Protein AF-0000000072197829 (afdb_homodimer)

Radius of gyration: 31.08 Å; Cα contacts (8 Å, |Δi|>4): 1392; chains: 2; bounding box: 74×93×85 Å

Secondary structure (DSSP, 8-state):
----------------B--SS-EEEEEEESSHHHHHHHHHHHTTBTTEEEEEEETTT--GGGTTTSPPPSEEEEE--TTHHHHHHHHHHH-HHHHHTT-EEEEE--TT-HHHHHHHHHTT-SEEE-TT--HHHHHHHHHHHHHHHHHHTTPPEEEEEEESSTTSSHHHHHHHHHHHHHHH-SS-EEEEE--SS--HHHHHTT---SS-HHHHHHTGGG--HHHHHHHSEE-TTS-EEEE--SS-HHHHHHHHTTHHHHHHHHTTT-SEEEEEETT-S-GGGGGGTTT-SEEEEEE-SSHHHHHHHHHHHHHHHHHH---GGGEEEEEEEE-SSSSS-HHHHHHHSTT--EEEEE--HHHHHHHHHHT--GGG-SS--HHHHHHHHHHHTTS--HHHHHHHHHHHHH-/----------------B--SS-EEEEEEESSHHHHHHHHHHHTTBTTEEEEEEETTT--GGGTTTSPPPSEEEEE--TTHHHHHHHHHHH-HHHHHTT-EEEEE--TT-HHHHHHHHHTT-SEEE-TT--HHHHHHHHHHHHHHHHHHTTPPEEEEEEESSTTSSHHHHHHHHHHHHHTT-SS-EEEEE--SS--HHHHHTT---SS-HHHHHHTGGG--HHHHHHHSEE-TTS-EEEE--SS-HHHHHHHHTTHHHHHHHHTTT-SEEEEEETT-S-GGGGGGTTT-SEEEEEE-SSHHHHHHHHHHHHHHHHHH---GGGEEEEEEEE-SSSSS-HHHHHHHSTT--EEEEE--HHHHHHHHHHT--GGG-SS--HHHHHHHHHHHTTS--HHHHHHHHHHHH--

pLDDT: mean 85.12, std 15.8, range [24.12, 98.81]

Solvent-accessible surface area (backbone atoms only — not comparable to full-atom values): 43677 Å² total; per-residue (Å²): 134,83,78,80,80,78,78,75,72,75,73,78,68,84,64,67,42,78,46,63,32,62,36,36,34,34,38,33,31,75,48,71,69,47,45,54,47,49,51,58,38,50,64,33,29,70,34,56,46,76,44,84,39,50,58,90,69,66,52,69,84,69,49,75,84,50,79,80,44,47,32,39,39,34,44,66,51,88,64,38,68,61,53,49,52,50,42,47,71,66,34,62,63,53,66,74,38,89,43,42,32,32,38,24,31,60,89,80,41,58,68,60,50,53,51,36,52,75,72,58,37,76,42,80,42,49,62,82,62,56,45,78,77,51,42,63,60,53,44,50,51,17,48,48,46,53,67,69,43,86,51,25,43,33,35,39,23,28,16,37,34,59,53,29,44,14,50,61,53,42,51,30,20,42,42,48,32,28,68,61,49,94,52,46,29,35,37,36,41,69,36,50,84,52,57,66,59,38,48,29,56,62,51,77,66,90,50,20,45,52,56,50,59,75,38,51,92,71,61,44,72,69,58,46,60,74,45,43,37,73,46,94,62,55,24,29,41,41,33,46,40,82,85,49,46,85,55,29,60,70,47,43,64,46,45,59,62,44,50,50,60,50,24,72,72,21,46,34,36,40,34,26,27,45,84,31,84,43,81,68,52,52,72,50,56,52,41,37,59,29,37,35,42,20,19,38,76,45,55,64,22,46,51,36,40,53,53,46,53,49,44,40,35,72,74,42,64,46,53,70,89,32,43,38,38,32,36,28,60,38,62,86,88,50,94,54,38,70,67,59,50,42,68,77,38,76,87,54,58,77,43,66,28,47,54,51,65,67,61,53,50,51,22,46,59,68,18,38,49,60,68,73,46,86,68,86,45,70,42,35,54,33,38,44,52,56,22,42,75,78,51,68,47,68,73,57,54,51,49,56,53,48,50,54,69,73,93,134,83,78,80,80,76,78,75,73,76,75,78,69,85,63,68,42,76,47,63,32,61,35,34,33,34,38,32,32,77,47,69,67,47,47,55,48,50,53,59,40,50,64,34,30,69,34,57,47,76,43,84,38,48,58,89,69,66,52,69,84,69,49,75,84,48,77,79,43,47,28,38,40,36,43,68,52,89,64,39,66,60,53,49,52,50,42,47,71,66,34,61,64,53,68,72,37,88,44,42,31,33,39,24,30,62,88,79,41,58,68,61,51,52,51,36,52,75,71,60,39,75,43,79,41,49,63,81,61,56,45,78,77,49,43,61,59,53,43,50,50,17,48,46,47,52,67,68,44,85,50,24,43,32,35,38,22,28,17,38,35,60,52,32,43,14,50,59,52,43,52,30,20,41,40,49,33,28,68,61,48,94,48,46,30,34,39,35,40,68,38,51,84,53,57,66,62,38,47,29,55,62,52,76,65,90,50,19,45,50,56,50,59,76,40,50,93,71,60,44,74,70,58,46,60,72,45,42,36,71,47,95,61,55,23,29,41,40,33,47,39,82,85,48,46,85,56,28,59,70,46,44,64,45,43,58,63,45,50,50,60,50,24,72,72,20,47,35,36,40,36,24,26,46,84,32,84,42,80,69,52,52,72,49,56,52,42,36,58,30,36,37,43,19,19,38,76,45,54,65,23,47,52,36,41,54,53,45,54,50,43,40,34,75,76,41,65,46,53,70,89,32,43,37,38,31,35,28,62,39,62,86,90,50,93,52,36,69,67,58,50,41,67,76,37,77,86,54,59,77,42,66,29,46,55,49,65,67,61,52,50,51,22,46,59,70,18,39,49,60,67,72,45,87,68,86,44,69,43,36,54,33,39,43,51,56,20,41,74,78,51,70,46,68,74,57,53,50,50,55,52,47,51,53,68,73,92

Structure (mmCIF, N/CA/C/O backbone):
data_AF-0000000072197829-model_v1
#
loop_
_entity.id
_entity.type
_entity.pdbx_description
1 polymer 'Type II secretion protein'
#
loop_
_atom_site.group_PDB
_atom_site.id
_atom_site.type_symbol
_atom_site.label_atom_id
_atom_site.label_alt_id
_atom_site.label_comp_id
_atom_site.label_asym_id
_atom_site.label_entity_id
_atom_site.label_seq_id
_atom_site.pdbx_PDB_ins_code
_atom_site.Cartn_x
_atom_site.Cartn_y
_atom_site.Cartn_z
_atom_site.occupancy
_atom_site.B_iso_or_equiv
_atom_site.auth_seq_id
_atom_site.auth_comp_id
_atom_site.auth_asym_id
_atom_site.auth_atom_id
_atom_site.pdbx_PDB_model_num
ATOM 1 N N . MET A 1 1 ? -37.812 17.859 -38.281 1 24.12 1 MET A N 1
ATOM 2 C CA . MET A 1 1 ? -36.562 18.344 -37.719 1 24.12 1 MET A CA 1
ATOM 3 C C . MET A 1 1 ? -36.438 17.984 -36.25 1 24.12 1 MET A C 1
ATOM 5 O O . MET A 1 1 ? -37.031 18.641 -35.375 1 24.12 1 MET A O 1
ATOM 9 N N . LEU A 1 2 ? -36.375 16.75 -35.781 1 26.75 2 LEU A N 1
ATOM 10 C CA . LEU A 1 2 ? -36.656 16.203 -34.438 1 26.75 2 LEU A CA 1
ATOM 11 C C . LEU A 1 2 ? -35.562 16.594 -33.438 1 26.75 2 LEU A C 1
ATOM 13 O O . LEU A 1 2 ? -34.375 16.484 -33.75 1 26.75 2 LEU A O 1
ATOM 17 N N . LYS A 1 3 ? -35.906 17.562 -32.469 1 30.44 3 LYS A N 1
ATOM 18 C CA . LYS A 1 3 ? -35.062 18.234 -31.484 1 30.44 3 LYS A CA 1
ATOM 19 C C . LYS A 1 3 ? -34.344 17.203 -30.594 1 30.44 3 LYS A C 1
ATOM 21 O O . LYS A 1 3 ? -34.938 16.266 -30.109 1 30.44 3 LYS A O 1
ATOM 26 N N . PRO A 1 4 ? -32.969 17.109 -30.594 1 29.39 4 PRO A N 1
ATOM 27 C CA . PRO A 1 4 ? -32.156 16.109 -29.891 1 29.39 4 PRO A CA 1
ATOM 28 C C . PRO A 1 4 ? -32.375 16.141 -28.375 1 29.39 4 PRO A C 1
ATOM 30 O O . PRO A 1 4 ? -32.5 17.219 -27.781 1 29.39 4 PRO A O 1
ATOM 33 N N . VAL A 1 5 ? -33.125 15.227 -27.797 1 29.38 5 VAL A N 1
ATOM 34 C CA . VAL A 1 5 ? -33.438 15.047 -26.375 1 29.38 5 VAL A CA 1
ATOM 35 C C . VAL A 1 5 ? -32.125 15.023 -25.562 1 29.38 5 VAL A C 1
ATOM 37 O O . VAL A 1 5 ? -31.266 14.172 -25.797 1 29.38 5 VAL A O 1
ATOM 40 N N . GLU A 1 6 ? -31.609 16.203 -25.141 1 28.77 6 GLU A N 1
ATOM 41 C CA . GLU A 1 6 ? -30.453 16.422 -24.281 1 28.77 6 GLU A CA 1
ATOM 42 C C . GLU A 1 6 ? -30.562 15.633 -22.969 1 28.77 6 GLU A C 1
ATOM 44 O O . GLU A 1 6 ? -31.484 15.867 -22.188 1 28.77 6 GLU A O 1
ATOM 49 N N . LEU A 1 7 ? -30.375 14.305 -22.984 1 27.78 7 LEU A N 1
ATOM 50 C CA . LEU A 1 7 ? -30.422 13.43 -21.828 1 27.78 7 LEU A CA 1
ATOM 51 C C . LEU A 1 7 ? -29.516 13.938 -20.719 1 27.78 7 LEU A C 1
ATOM 53 O O . LEU A 1 7 ? -28.281 13.922 -20.859 1 27.78 7 LEU A O 1
ATOM 57 N N . ASN A 1 8 ? -29.875 15.016 -20.047 1 29.17 8 ASN A N 1
ATOM 58 C CA . ASN A 1 8 ? -29.297 15.562 -18.812 1 29.17 8 ASN A CA 1
ATOM 59 C C . ASN A 1 8 ? -29.172 14.5 -17.734 1 29.17 8 ASN A C 1
ATOM 61 O O . ASN A 1 8 ? -30.094 14.281 -16.953 1 29.17 8 ASN A O 1
ATOM 65 N N . LYS A 1 9 ? -28.734 13.289 -18 1 30.7 9 LYS A N 1
ATOM 66 C CA . LYS A 1 9 ? -28.641 12.305 -16.922 1 30.7 9 LYS A CA 1
ATOM 67 C C . LYS A 1 9 ? -27.797 12.828 -15.773 1 30.7 9 LYS A C 1
ATOM 69 O O . LYS A 1 9 ? -26.594 13.086 -15.945 1 30.7 9 LYS A O 1
ATOM 74 N N . GLU A 1 10 ? -28.375 13.547 -14.859 1 31.11 10 GLU A N 1
ATOM 75 C CA . GLU A 1 10 ? -27.906 13.812 -13.5 1 31.11 10 GLU A CA 1
ATOM 76 C C . GLU A 1 10 ? -27.359 12.547 -12.844 1 31.11 10 GLU A C 1
ATOM 78 O O . GLU A 1 10 ? -28.125 11.664 -12.445 1 31.11 10 GLU A O 1
ATOM 83 N N . ILE A 1 11 ? -26.484 11.812 -13.477 1 33.12 11 ILE A N 1
ATOM 84 C CA . ILE A 1 11 ? -25.875 10.688 -12.773 1 33.12 11 ILE A CA 1
ATOM 85 C C . ILE A 1 11 ? -25.547 11.102 -11.336 1 33.12 11 ILE A C 1
ATOM 87 O O . ILE A 1 11 ? -24.766 12.016 -11.117 1 33.12 11 ILE A O 1
ATOM 91 N N . LYS A 1 12 ? -26.484 10.945 -10.406 1 34.5 12 LYS A N 1
ATOM 92 C CA . LYS A 1 12 ? -26.453 11.062 -8.953 1 34.5 12 LYS A CA 1
ATOM 93 C C . LYS A 1 12 ? -25.219 10.383 -8.367 1 34.5 12 LYS A C 1
ATOM 95 O O . LYS A 1 12 ? -25.234 9.18 -8.094 1 34.5 12 LYS A O 1
ATOM 100 N N . THR A 1 13 ? -24.047 10.555 -8.93 1 36.34 13 THR A N 1
ATOM 101 C CA . THR A 1 13 ? -22.859 10.016 -8.273 1 36.34 13 THR A CA 1
ATOM 102 C C . THR A 1 13 ? -22.812 10.406 -6.805 1 36.34 13 THR A C 1
ATOM 10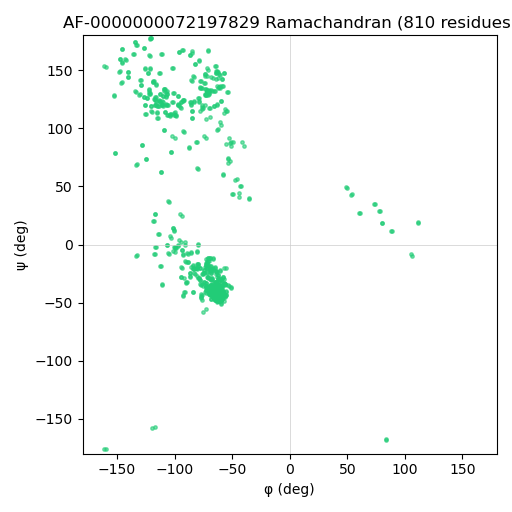4 O O . THR A 1 13 ? -22.906 11.594 -6.469 1 36.34 13 THR A O 1
ATOM 107 N N . ASN A 1 14 ? -23.344 9.711 -5.965 1 44.25 14 ASN A N 1
ATOM 108 C CA . ASN A 1 14 ? -23.266 9.742 -4.508 1 44.25 14 ASN A CA 1
ATOM 109 C C . ASN A 1 14 ? -21.875 10.125 -4.027 1 44.25 14 ASN A C 1
ATOM 111 O O . ASN A 1 14 ? -21.078 9.258 -3.674 1 44.25 14 ASN A O 1
ATOM 115 N N . SER A 1 15 ? -21.188 11.023 -4.605 1 50.94 15 SER A N 1
ATOM 116 C CA . SER A 1 15 ? -19.844 11.5 -4.305 1 50.94 15 SER A CA 1
ATOM 117 C C . SER A 1 15 ? -19.781 12.125 -2.914 1 50.94 15 SER A C 1
ATOM 119 O O . SER A 1 15 ? -20.594 13 -2.582 1 50.94 15 SER A O 1
ATOM 121 N N . ILE A 1 16 ? -19.328 11.414 -1.988 1 58.59 16 ILE A N 1
ATOM 122 C CA . ILE A 1 16 ? -19.047 11.953 -0.66 1 58.59 16 ILE A CA 1
ATOM 123 C C . ILE A 1 16 ? -18.094 13.141 -0.77 1 58.59 16 ILE A C 1
ATOM 125 O O . ILE A 1 16 ? -17.047 13.047 -1.417 1 58.59 16 ILE A O 1
ATOM 129 N N . HIS A 1 17 ? -18.578 14.336 -0.414 1 72.94 17 HIS A N 1
ATOM 130 C CA . HIS A 1 17 ? -17.844 15.602 -0.445 1 72.94 17 HIS A CA 1
ATOM 131 C C . HIS A 1 17 ? -17.016 15.789 0.815 1 72.94 17 HIS A C 1
ATOM 133 O O . HIS A 1 17 ? -17.312 15.203 1.857 1 72.94 17 HIS A O 1
ATOM 139 N N . SER A 1 18 ? -15.805 16.438 0.674 1 74.62 18 SER A N 1
ATOM 140 C CA . SER A 1 18 ? -14.977 16.781 1.825 1 74.62 18 SER A CA 1
ATOM 141 C C . SER A 1 18 ? -14.781 18.281 1.939 1 74.62 18 SER A C 1
ATOM 143 O O . SER A 1 18 ? -14.766 19 0.93 1 74.62 18 SER A O 1
ATOM 145 N N . LEU A 1 19 ? -14.797 18.859 3.176 1 76.88 19 LEU A N 1
ATOM 146 C CA . LEU A 1 19 ? -14.531 20.266 3.482 1 76.88 19 LEU A CA 1
ATOM 147 C C . LEU A 1 19 ? -13.078 20.469 3.891 1 76.88 19 LEU A C 1
ATOM 149 O O . LEU A 1 19 ? -12.359 19.5 4.145 1 76.88 19 LEU A O 1
ATOM 153 N N . LYS A 1 20 ? -12.656 21.75 3.9 1 66.19 20 LYS A N 1
ATOM 154 C CA . LYS A 1 20 ? -11.281 22.109 4.238 1 66.19 20 LYS A CA 1
ATOM 155 C C . LYS A 1 20 ? -10.961 21.734 5.68 1 66.19 20 LYS A C 1
ATOM 157 O O . LYS A 1 20 ? -9.805 21.469 6.008 1 66.19 20 LYS A O 1
ATOM 162 N N . THR A 1 21 ? -11.984 21.844 6.496 1 69.81 21 THR A N 1
ATOM 163 C CA . THR A 1 21 ? -11.852 21.484 7.902 1 69.81 21 THR A CA 1
ATOM 164 C C . THR A 1 21 ? -13.156 20.922 8.445 1 69.81 21 THR A C 1
ATOM 166 O O . THR A 1 21 ? -14.203 21.016 7.797 1 69.81 21 THR A O 1
ATOM 169 N N . ASN A 1 22 ? -13.016 20.172 9.578 1 73.62 22 ASN A N 1
ATOM 170 C CA . ASN A 1 22 ? -14.219 19.656 10.219 1 73.62 22 ASN A CA 1
ATOM 171 C C . ASN A 1 22 ? -15.133 20.781 10.68 1 73.62 22 ASN A C 1
ATOM 173 O O . ASN A 1 22 ? -14.664 21.797 11.195 1 73.62 22 ASN A O 1
ATOM 177 N N . ILE A 1 23 ? -16.375 20.578 10.391 1 81.12 23 ILE A N 1
ATOM 178 C CA . ILE A 1 23 ? -17.375 21.531 10.836 1 81.12 23 ILE A CA 1
ATOM 179 C C . ILE A 1 23 ? -18.359 20.828 11.781 1 81.12 23 ILE A C 1
ATOM 181 O O . ILE A 1 23 ? -18.75 19.688 11.555 1 81.12 23 ILE A O 1
ATOM 185 N N . THR A 1 24 ? -18.516 21.359 12.93 1 84.06 24 THR A N 1
ATOM 186 C CA . THR A 1 24 ? -19.547 20.891 13.852 1 84.06 24 THR A CA 1
ATOM 187 C C . THR A 1 24 ? -20.891 21.531 13.531 1 84.06 24 THR A C 1
ATOM 189 O O . THR A 1 24 ? -21.016 22.766 13.5 1 84.06 24 THR A O 1
ATOM 192 N N . VAL A 1 25 ? -21.891 20.672 13.266 1 90.56 25 VAL A N 1
ATOM 193 C CA . VAL A 1 25 ? -23.234 21.141 12.93 1 90.56 25 VAL A CA 1
ATOM 194 C C . VAL A 1 25 ? -24.219 20.703 14.008 1 90.56 25 VAL A C 1
ATOM 196 O O . VAL A 1 25 ? -24.328 19.516 14.305 1 90.56 25 VAL A O 1
ATOM 199 N N . TRP A 1 26 ? -24.859 21.672 14.648 1 90.62 26 TRP A N 1
ATOM 200 C CA . TRP A 1 26 ? -26.031 21.344 15.445 1 90.62 26 TRP A CA 1
ATOM 201 C C . TRP A 1 26 ? -27.297 21.312 14.578 1 90.62 26 TRP A C 1
ATOM 203 O O . TRP A 1 26 ? -27.641 22.312 13.938 1 90.62 26 TRP A O 1
ATOM 213 N N . VAL A 1 27 ? -27.938 20.156 14.555 1 93.88 27 VAL A N 1
ATOM 214 C CA . VAL A 1 27 ? -29.203 20.062 13.844 1 93.88 27 VAL A CA 1
ATOM 215 C C . VAL A 1 27 ? -30.359 20 14.836 1 93.88 27 VAL A C 1
ATOM 217 O O . VAL A 1 27 ? -30.531 19 15.539 1 93.88 27 VAL A O 1
ATOM 220 N N . ILE A 1 28 ? -31.125 21.047 14.852 1 92.19 28 ILE A N 1
ATOM 221 C CA . ILE A 1 28 ? -32.281 21.125 15.727 1 92.19 28 ILE A CA 1
ATOM 222 C C . ILE A 1 28 ? -33.562 20.812 14.922 1 92.19 28 ILE A C 1
ATOM 224 O O . ILE A 1 28 ? -33.969 21.594 14.055 1 92.19 28 ILE A O 1
ATOM 228 N N . TYR A 1 29 ? -34.156 19.672 15.297 1 93.44 29 TYR A N 1
ATOM 229 C CA . TYR A 1 29 ? -35.25 19.188 14.469 1 93.44 29 TYR A CA 1
ATOM 230 C C . TYR A 1 29 ? -36.531 19.062 15.273 1 93.44 29 TYR A C 1
ATOM 232 O O . TYR A 1 29 ? -36.5 18.891 16.5 1 93.44 29 TYR A O 1
ATOM 240 N N . GLU A 1 30 ? -37.688 19.219 14.547 1 91.25 30 GLU A N 1
ATOM 241 C CA . GLU A 1 30 ? -39 19.031 15.156 1 91.25 30 GLU A CA 1
ATOM 242 C C . GLU A 1 30 ? -39.688 17.781 14.602 1 91.25 30 GLU A C 1
ATOM 244 O O . GLU A 1 30 ? -40.344 17.031 15.336 1 91.25 30 GLU A O 1
ATOM 249 N N . THR A 1 31 ? -39.469 17.469 13.32 1 92 31 THR A N 1
ATOM 250 C CA . THR A 1 31 ? -40.156 16.344 12.664 1 92 31 THR A CA 1
ATOM 251 C C . THR A 1 31 ? -39.156 15.258 12.297 1 92 31 THR A C 1
ATOM 253 O O . THR A 1 31 ? -38 15.539 12.008 1 92 31 THR A O 1
ATOM 256 N N . SER A 1 32 ? -39.625 14.047 12.344 1 91.62 32 SER A N 1
ATOM 257 C CA . SER A 1 32 ? -38.781 12.914 11.961 1 91.62 32 SER A CA 1
ATOM 258 C C . SER A 1 32 ? -38.406 12.977 10.484 1 91.62 32 SER A C 1
ATOM 260 O O . SER A 1 32 ? -37.344 12.547 10.086 1 91.62 32 SER A O 1
ATOM 262 N N . GLU A 1 33 ? -39.312 13.516 9.711 1 89.88 33 GLU A N 1
ATOM 263 C CA . GLU A 1 33 ? -39.062 13.641 8.281 1 89.88 33 GLU A CA 1
ATOM 264 C C . GLU A 1 33 ? -37.844 14.523 8.016 1 89.88 33 GLU A C 1
ATOM 266 O O . GLU A 1 33 ? -37 14.18 7.203 1 89.88 33 GLU A O 1
ATOM 271 N N . PHE A 1 34 ? -37.781 15.641 8.719 1 93.38 34 PHE A N 1
ATOM 272 C CA . PHE A 1 34 ? -36.656 16.562 8.57 1 93.38 34 PHE A CA 1
ATOM 273 C C . PHE A 1 34 ? -35.344 15.906 9.023 1 93.38 34 PHE A C 1
ATOM 275 O O . PHE A 1 34 ? -34.312 16.016 8.344 1 93.38 34 PHE A O 1
ATOM 282 N N . LYS A 1 35 ? -35.375 15.266 10.102 1 93.69 35 LYS A N 1
ATOM 283 C CA . LYS A 1 35 ? -34.188 14.609 10.633 1 93.69 35 LYS A CA 1
ATOM 284 C C . LYS A 1 35 ? -33.656 13.578 9.656 1 93.69 35 LYS A C 1
ATOM 286 O O . LYS A 1 35 ? -32.438 13.539 9.391 1 93.69 35 LYS A O 1
ATOM 291 N N . ILE A 1 36 ? -34.469 12.789 9.141 1 91.75 36 ILE A N 1
ATOM 292 C CA . ILE A 1 36 ? -34.094 11.734 8.211 1 91.75 36 ILE A CA 1
ATOM 293 C C . ILE A 1 36 ? -33.469 12.352 6.957 1 91.75 36 ILE A C 1
ATOM 295 O O . ILE A 1 36 ? -32.438 11.883 6.477 1 91.75 36 ILE A O 1
ATOM 299 N N . ASN A 1 37 ? -34.094 13.406 6.484 1 92.31 37 ASN A N 1
ATOM 300 C CA . ASN A 1 37 ? -33.562 14.078 5.297 1 92.31 37 ASN A CA 1
ATOM 301 C C . ASN A 1 37 ? -32.188 14.656 5.543 1 92.31 37 ASN A C 1
ATOM 303 O O . ASN A 1 37 ? -31.266 14.477 4.734 1 92.31 37 ASN A O 1
ATOM 307 N N . MET A 1 38 ? -32 15.328 6.648 1 93.25 38 MET A N 1
ATOM 308 C CA . MET A 1 38 ? -30.734 15.977 6.977 1 93.25 38 MET A CA 1
ATOM 309 C C . MET A 1 38 ? -29.641 14.938 7.203 1 93.25 38 MET A C 1
ATOM 311 O O . MET A 1 38 ? -28.5 15.133 6.789 1 93.25 38 MET A O 1
ATOM 315 N N . GLU A 1 39 ? -30.031 13.906 7.812 1 91.56 39 GLU A N 1
ATOM 316 C CA . GLU A 1 39 ? -29.078 12.82 8.023 1 91.56 39 GLU A CA 1
ATOM 317 C C . GLU A 1 39 ? -28.578 12.258 6.695 1 91.56 39 GLU A C 1
ATOM 319 O O . GLU A 1 39 ? -27.375 12.031 6.527 1 91.56 39 GLU A O 1
ATOM 324 N N . SER A 1 40 ? -29.453 12.094 5.816 1 89.31 40 SER A N 1
ATOM 325 C CA . SER A 1 40 ? -29.109 11.586 4.492 1 89.31 40 SER A CA 1
ATOM 326 C C . SER A 1 40 ? -28.203 12.555 3.74 1 89.31 40 SER A C 1
ATOM 328 O O . SER A 1 40 ? -27.188 12.164 3.184 1 89.31 40 SER A O 1
ATOM 330 N N . GLU A 1 41 ? -28.547 13.812 3.789 1 90.81 41 GLU A N 1
ATOM 331 C CA . GLU A 1 41 ? -27.844 14.82 3.012 1 90.81 41 GLU A CA 1
ATOM 332 C C . GLU A 1 41 ? -26.453 15.094 3.598 1 90.81 41 GLU A C 1
ATOM 334 O O . GLU A 1 41 ? -25.469 15.203 2.863 1 90.81 41 GLU A O 1
ATOM 339 N N . LEU A 1 42 ? -26.406 15.109 4.918 1 90.5 42 LEU A N 1
ATOM 340 C CA . LEU A 1 42 ? -25.141 15.477 5.566 1 90.5 42 LEU A CA 1
ATOM 341 C C . LEU A 1 42 ? -24.172 14.305 5.582 1 90.5 42 LEU A C 1
ATOM 343 O O . LEU A 1 42 ? -22.969 14.484 5.762 1 90.5 42 LEU A O 1
ATOM 347 N N . SER A 1 43 ? -24.719 13.133 5.363 1 85.12 43 SER A N 1
ATOM 348 C CA . SER A 1 43 ? -23.875 11.945 5.297 1 85.12 43 SER A CA 1
ATOM 349 C C . SER A 1 43 ? -23.031 11.945 4.023 1 85.12 43 SER A C 1
ATOM 351 O O . SER A 1 43 ? -22.031 11.211 3.93 1 85.12 43 SER A O 1
ATOM 353 N N . LYS A 1 44 ? -23.406 12.836 3.191 1 80.62 44 LYS A N 1
ATOM 354 C CA . LYS A 1 44 ? -22.703 12.938 1.912 1 80.62 44 LYS A CA 1
ATOM 355 C C . LYS A 1 44 ? -21.391 13.703 2.059 1 80.62 44 LYS A C 1
ATOM 357 O O . LYS A 1 44 ? -20.656 13.867 1.087 1 80.62 44 LYS A O 1
ATOM 362 N N . CYS A 1 45 ? -21.156 14.25 3.201 1 80.62 45 CYS A N 1
ATOM 363 C CA . CYS A 1 45 ? -19.922 14.969 3.496 1 80.62 45 CYS A CA 1
ATOM 364 C C . CYS A 1 45 ? -19.203 14.352 4.688 1 80.62 45 CYS A C 1
ATOM 366 O O . CYS A 1 45 ? -19.797 14.18 5.754 1 80.62 45 CYS A O 1
ATOM 368 N N . VAL A 1 46 ? -17.938 14.086 4.527 1 72.25 46 VAL A N 1
ATOM 369 C CA . VAL A 1 46 ? -17.219 13.297 5.527 1 72.25 46 VAL A CA 1
ATOM 370 C C . VAL A 1 46 ? -16.75 14.211 6.66 1 72.25 46 VAL A C 1
ATOM 372 O O . VAL A 1 46 ? -16.531 13.75 7.785 1 72.25 46 VAL A O 1
ATOM 375 N N . ASN A 1 47 ? -16.609 15.562 6.516 1 71.25 47 ASN A N 1
ATOM 376 C CA . ASN A 1 47 ? -16.016 16.5 7.473 1 71.25 47 ASN A CA 1
ATOM 377 C C . ASN A 1 47 ? -17.078 17.109 8.375 1 71.25 47 ASN A C 1
ATOM 379 O O . ASN A 1 47 ? -16.875 18.188 8.938 1 71.25 47 ASN A O 1
ATOM 383 N N . ILE A 1 48 ? -18.234 16.375 8.555 1 81.38 48 ILE A N 1
ATOM 384 C CA . ILE A 1 48 ? -19.281 17.047 9.32 1 81.38 48 ILE A CA 1
ATOM 385 C C . ILE A 1 48 ? -19.609 16.25 10.57 1 81.38 48 ILE A C 1
ATOM 387 O O . ILE A 1 48 ? -19.969 15.07 10.484 1 81.38 48 ILE A O 1
ATOM 391 N N . ASN A 1 49 ? -19.312 16.812 11.695 1 80.69 49 ASN A N 1
ATOM 392 C CA . ASN A 1 49 ? -19.797 16.297 12.969 1 80.69 49 ASN A CA 1
ATOM 393 C C . ASN A 1 49 ? -21.188 16.844 13.305 1 80.69 49 ASN A C 1
ATOM 395 O O . ASN A 1 49 ? -21.359 18.047 13.453 1 80.69 49 ASN A O 1
ATOM 399 N N . ILE A 1 50 ? -22.125 15.891 13.5 1 87.38 50 ILE A N 1
ATOM 400 C CA . ILE A 1 50 ? -23.5 16.344 13.648 1 87.38 50 ILE A CA 1
ATOM 401 C C . ILE A 1 50 ? -23.969 16.078 15.07 1 87.38 50 ILE A C 1
ATOM 403 O O . ILE A 1 50 ? -23.781 14.984 15.609 1 87.38 50 ILE A O 1
ATOM 407 N N . GLU A 1 51 ? -24.5 17 15.703 1 85.81 51 GLU A N 1
ATOM 408 C CA . GLU A 1 51 ? -25.25 16.875 16.953 1 85.81 51 GLU A CA 1
ATOM 409 C C . GLU A 1 51 ? -26.734 17.078 16.719 1 85.81 51 GLU A C 1
ATOM 411 O O . GLU A 1 51 ? -27.156 18.109 16.203 1 85.81 51 GLU A O 1
ATOM 416 N N . TRP A 1 52 ? -27.469 16 17.078 1 90.12 52 TRP A N 1
ATOM 417 C CA . TRP A 1 52 ? -28.906 16.062 16.891 1 90.12 52 TRP A CA 1
ATOM 418 C C . TRP A 1 52 ? -29.609 16.562 18.141 1 90.12 52 TRP A C 1
ATOM 420 O O . TRP A 1 52 ? -29.422 16.031 19.234 1 90.12 52 TRP A O 1
ATOM 430 N N . LEU A 1 53 ? -30.344 17.578 17.953 1 88.06 53 LEU A N 1
ATOM 431 C CA . LEU A 1 53 ? -31.094 18.156 19.062 1 88.06 53 LEU A CA 1
ATOM 432 C C . LEU A 1 53 ? -32.562 18.219 18.734 1 88.06 53 LEU A C 1
ATOM 434 O O . LEU A 1 53 ? -32.969 18.719 17.672 1 88.06 53 LEU A O 1
ATOM 438 N N . ASP A 1 54 ? -33.406 17.625 19.656 1 89.31 54 ASP A N 1
ATOM 439 C CA . ASP A 1 54 ? -34.875 17.688 19.516 1 89.31 54 ASP A CA 1
ATOM 440 C C . ASP A 1 54 ? -35.406 19.047 19.969 1 89.31 54 ASP A C 1
ATOM 442 O O . ASP A 1 54 ? -35.219 19.438 21.125 1 89.31 54 ASP A O 1
ATOM 446 N N . LEU A 1 55 ? -36.062 19.703 19.125 1 88.56 55 LEU A N 1
ATOM 447 C CA . LEU A 1 55 ? -36.562 21.047 19.391 1 88.56 55 LEU A CA 1
ATOM 448 C C . LEU A 1 55 ? -37.5 21.047 20.594 1 88.56 55 LEU A C 1
ATOM 450 O O . LEU A 1 55 ? -37.5 21.984 21.391 1 88.56 55 LEU A O 1
ATOM 454 N N . GLY A 1 56 ? -38.312 20.016 20.703 1 82.75 56 GLY A N 1
ATOM 455 C CA . GLY A 1 56 ? -39.25 19.938 21.797 1 82.75 56 GLY A CA 1
ATOM 456 C C . GLY A 1 56 ? -38.625 19.625 23.125 1 82.75 56 GLY A C 1
ATOM 457 O O . GLY A 1 56 ? -39.188 19.891 24.188 1 82.75 56 GLY A O 1
ATOM 458 N N . LYS A 1 57 ? -37.375 19.078 23.125 1 82.25 57 LYS A N 1
ATOM 459 C CA . LYS A 1 57 ? -36.75 18.578 24.359 1 82.25 57 LYS A CA 1
ATOM 460 C C . LYS A 1 57 ? -35.5 19.359 24.703 1 82.25 57 LYS A C 1
ATOM 462 O O . LYS A 1 57 ? -34.875 19.109 25.734 1 82.25 57 LYS A O 1
ATOM 467 N N . ILE A 1 58 ? -35.188 20.234 23.906 1 77 58 ILE A N 1
ATOM 468 C CA . ILE A 1 58 ? -33.906 20.891 24.078 1 77 58 ILE A CA 1
ATOM 469 C C . ILE A 1 58 ? -33.969 21.781 25.328 1 77 58 ILE A C 1
ATOM 471 O O . ILE A 1 58 ? -34.906 22.531 25.516 1 77 58 ILE A O 1
ATOM 475 N N . THR A 1 59 ? -33.125 21.453 26.297 1 70.25 59 THR A N 1
ATOM 476 C CA . THR A 1 59 ? -32.938 22.281 27.469 1 70.25 59 THR A CA 1
ATOM 477 C C . THR A 1 59 ? -31.5 22.812 27.531 1 70.25 59 THR A C 1
ATOM 479 O O . THR A 1 59 ? -30.562 22.109 27.125 1 70.25 59 THR A O 1
ATOM 482 N N . VAL A 1 60 ? -31.266 24.125 27.891 1 62.81 60 VAL A N 1
ATOM 483 C CA . VAL A 1 60 ? -30 24.844 27.906 1 62.81 60 VAL A CA 1
ATOM 484 C C . VAL A 1 60 ? -28.969 24.062 28.719 1 62.81 60 VAL A C 1
ATOM 486 O O . VAL A 1 60 ? -27.797 24 28.344 1 62.81 60 VAL A O 1
ATOM 489 N N . THR A 1 61 ? -29.375 23.453 29.703 1 60.25 61 THR A N 1
ATOM 490 C CA . THR A 1 61 ? -28.469 22.797 30.641 1 60.25 61 THR A CA 1
ATOM 491 C C . THR A 1 61 ? -27.766 21.625 29.984 1 60.25 61 THR A C 1
ATOM 493 O O . THR A 1 61 ? -26.641 21.266 30.359 1 60.25 61 THR A O 1
ATOM 496 N N . SER A 1 62 ? -28.281 21.094 28.922 1 61.41 62 SER A N 1
ATOM 497 C CA . SER A 1 62 ? -27.734 19.891 28.297 1 61.41 62 SER A CA 1
ATOM 498 C C . SER A 1 62 ? -26.75 20.234 27.188 1 61.41 62 SER A C 1
ATOM 500 O O . SER A 1 62 ? -26.031 19.359 26.703 1 61.41 62 SER A O 1
ATOM 502 N N . LEU A 1 63 ? -26.641 21.469 26.938 1 65.44 63 LEU A N 1
ATOM 503 C CA . LEU A 1 63 ? -25.859 21.875 25.766 1 65.44 63 LEU A CA 1
ATOM 504 C C . LEU A 1 63 ? -24.422 22.188 26.156 1 65.44 63 LEU A C 1
ATOM 506 O O . LEU A 1 63 ? -23.531 22.141 25.297 1 65.44 63 LEU A O 1
ATOM 510 N N . GLY A 1 64 ? -24.219 22.438 27.406 1 60.5 64 GLY A N 1
ATOM 511 C CA . GLY A 1 64 ? -22.906 22.859 27.891 1 60.5 64 GLY A CA 1
ATOM 512 C C . GLY A 1 64 ? -21.812 21.828 27.641 1 60.5 64 GLY A C 1
ATOM 513 O O . GLY A 1 64 ? -20.641 22.188 27.516 1 60.5 64 GLY A O 1
ATOM 514 N N . GLU A 1 65 ? -22.203 20.641 27.469 1 62.81 65 GLU A N 1
ATOM 515 C CA . GLU A 1 65 ? -21.219 19.594 27.328 1 62.81 65 GLU A CA 1
ATOM 516 C C . GLU A 1 65 ? -20.938 19.281 25.859 1 62.81 65 GLU A C 1
ATOM 518 O O . GLU A 1 65 ? -20.031 18.516 25.531 1 62.81 65 GLU A O 1
ATOM 523 N N . ARG A 1 66 ? -21.625 20.141 25.062 1 66.94 66 ARG A N 1
ATOM 524 C CA . ARG A 1 66 ? -21.5 19.844 23.641 1 66.94 66 ARG A CA 1
ATOM 525 C C . ARG A 1 66 ? -20.5 20.797 22.969 1 66.94 66 ARG A C 1
ATOM 527 O O . ARG A 1 66 ? -20.266 21.891 23.453 1 66.94 66 ARG A O 1
ATOM 534 N N . ARG A 1 67 ? -19.875 20.375 21.953 1 70.75 67 ARG A N 1
ATOM 535 C CA . ARG A 1 67 ? -18.969 21.219 21.172 1 70.75 67 ARG A CA 1
ATOM 536 C C . ARG A 1 67 ? -19.703 22.391 20.531 1 70.75 67 ARG A C 1
ATOM 538 O O . ARG A 1 67 ? -20.812 22.219 20.031 1 70.75 67 ARG A O 1
ATOM 545 N N . THR A 1 68 ? -19.016 23.531 20.656 1 74 68 THR A N 1
ATOM 546 C CA . THR A 1 68 ? -19.594 24.719 20.016 1 74 68 THR A CA 1
ATOM 547 C C . THR A 1 68 ? -19.734 24.5 18.516 1 74 68 THR A C 1
ATOM 549 O O . THR A 1 68 ? -18.781 24.109 17.844 1 74 68 THR A O 1
ATOM 552 N N . PRO A 1 69 ? -20.938 24.656 18.016 1 85 69 PRO A N 1
ATOM 553 C CA . PRO A 1 69 ? -21.156 24.422 16.578 1 85 69 PRO A CA 1
ATOM 554 C C . PRO A 1 69 ? -20.578 25.531 15.711 1 85 69 PRO A C 1
ATOM 556 O O . PRO A 1 69 ? -20.484 26.688 16.156 1 85 69 PRO A O 1
ATOM 559 N N . ASP A 1 70 ? -20.109 25.172 14.555 1 84.12 70 ASP A N 1
ATOM 560 C CA . ASP A 1 70 ? -19.75 26.141 13.531 1 84.12 70 ASP A CA 1
ATOM 561 C C . ASP A 1 70 ? -20.984 26.672 12.812 1 84.12 70 ASP A C 1
ATOM 563 O O . ASP A 1 70 ? -20.984 27.797 12.32 1 84.12 70 ASP A O 1
ATOM 567 N N . VAL A 1 71 ? -21.984 25.781 12.75 1 90.5 71 VAL A N 1
ATOM 568 C CA . VAL A 1 71 ? -23.25 26.172 12.125 1 90.5 71 VAL A CA 1
ATOM 569 C C . VAL A 1 71 ? -24.406 25.469 12.836 1 90.5 71 VAL A C 1
ATOM 571 O O . VAL A 1 71 ? -24.266 24.328 13.273 1 90.5 71 VAL A O 1
ATOM 574 N N . ILE A 1 72 ? -25.484 26.188 13.047 1 90.94 72 ILE A N 1
ATOM 575 C CA . ILE A 1 72 ? -26.719 25.641 13.578 1 90.94 72 ILE A CA 1
ATOM 576 C C . ILE A 1 72 ? -27.766 25.531 12.461 1 90.94 72 ILE A C 1
ATOM 578 O O . ILE A 1 72 ? -28.078 26.531 11.812 1 90.94 72 ILE A O 1
ATOM 582 N N . TYR A 1 73 ? -28.203 24.344 12.219 1 93.81 73 TYR A N 1
ATOM 583 C CA . TYR A 1 73 ? -29.359 24.062 11.375 1 93.81 73 TYR A CA 1
ATOM 584 C C . TYR A 1 73 ? -30.625 23.875 12.203 1 93.81 73 TYR A C 1
ATOM 586 O O . TYR A 1 73 ? -30.688 22.969 13.047 1 93.81 73 TYR A O 1
ATOM 594 N N . ILE A 1 74 ? -31.688 24.75 11.961 1 93.25 74 ILE A N 1
ATOM 595 C CA . ILE A 1 74 ? -32.875 24.625 12.797 1 93.25 74 ILE A CA 1
ATOM 596 C C . ILE A 1 74 ? -34.125 24.562 11.914 1 93.25 74 ILE A C 1
ATOM 598 O O . ILE A 1 74 ? -34.281 25.359 10.977 1 93.25 74 ILE A O 1
ATOM 602 N N . GLU A 1 75 ? -34.938 23.547 12.188 1 93.81 75 GLU A N 1
ATOM 603 C CA . GLU A 1 75 ? -36.25 23.453 11.539 1 93.81 75 GLU A CA 1
ATOM 604 C C . GLU A 1 75 ? -37.219 24.469 12.109 1 93.81 75 GLU A C 1
ATOM 606 O O . GLU A 1 75 ? -37.406 24.531 13.328 1 93.81 75 GLU A O 1
ATOM 611 N N . ALA A 1 76 ? -37.812 25.203 11.125 1 90.19 76 ALA A N 1
ATOM 612 C CA . ALA A 1 76 ? -38.812 26.203 11.562 1 90.19 76 ALA A CA 1
ATOM 613 C C . ALA A 1 76 ? -40.094 25.531 12.008 1 90.19 76 ALA A C 1
ATOM 615 O O . ALA A 1 76 ? -40.875 25.047 11.172 1 90.19 76 ALA A O 1
ATOM 616 N N . GLY A 1 77 ? -40.188 25.219 13.336 1 80.06 77 GLY A N 1
ATOM 617 C CA . GLY A 1 77 ? -41.375 24.641 13.961 1 80.06 77 GLY A CA 1
ATOM 618 C C . GLY A 1 77 ? -42 25.531 15.023 1 80.06 77 GLY A C 1
ATOM 619 O O . GLY A 1 77 ? -41.875 26.766 14.938 1 80.06 77 GLY A O 1
ATOM 620 N N . SER A 1 78 ? -42.719 24.859 15.867 1 81.25 78 SER A N 1
ATOM 621 C CA . SER A 1 78 ? -43.406 25.594 16.922 1 81.25 78 SER A CA 1
ATOM 622 C C . SER A 1 78 ? -42.406 26.281 17.844 1 81.25 78 SER A C 1
ATOM 624 O O . SER A 1 78 ? -41.531 25.609 18.422 1 81.25 78 SER A O 1
ATOM 626 N N . SER A 1 79 ? -42.375 27.641 18.047 1 85.75 79 SER A N 1
ATOM 627 C CA . SER A 1 79 ? -41.625 28.484 18.969 1 85.75 79 SER A CA 1
ATOM 628 C C . SER A 1 79 ? -40.125 28.328 18.75 1 85.75 79 SER A C 1
ATOM 630 O O . SER A 1 79 ? -39.344 28.438 19.688 1 85.75 79 SER A O 1
ATOM 632 N N . TRP A 1 80 ? -39.781 27.984 17.547 1 90 80 TRP A N 1
ATOM 633 C CA . TRP A 1 80 ? -38.375 27.734 17.266 1 90 80 TRP A CA 1
ATOM 634 C C . TRP A 1 80 ? -37.531 28.953 17.578 1 90 80 TRP A C 1
ATOM 636 O O . TRP A 1 80 ? -36.438 28.844 18.125 1 90 80 TRP A O 1
ATOM 646 N N . ALA A 1 81 ? -38 30.125 17.266 1 86.94 81 ALA A N 1
ATOM 647 C CA . ALA A 1 81 ? -37.25 31.344 17.422 1 86.94 81 ALA A CA 1
ATOM 648 C C . ALA A 1 81 ? -37 31.641 18.906 1 86.94 81 ALA A C 1
ATOM 650 O O . ALA A 1 81 ? -35.875 32.062 19.281 1 86.94 81 ALA A O 1
ATOM 651 N N . GLN A 1 82 ? -38 31.438 19.609 1 85.25 82 GLN A N 1
ATOM 652 C CA . GLN A 1 82 ? -37.906 31.656 21.062 1 85.25 82 GLN A CA 1
ATOM 653 C C . GLN A 1 82 ? -36.906 30.688 21.688 1 85.25 82 GLN A C 1
ATOM 655 O O . GLN A 1 82 ? -36.062 31.078 22.5 1 85.25 82 GLN A O 1
ATOM 660 N N . LYS A 1 83 ? -37.031 29.484 21.297 1 86.19 83 LYS A N 1
ATOM 661 C CA . LYS A 1 83 ? -36.125 28.453 21.812 1 86.19 83 LYS A CA 1
ATOM 662 C C . LYS A 1 83 ? -34.688 28.734 21.422 1 86.19 83 LYS A C 1
ATOM 664 O O . LYS A 1 83 ? -33.75 28.594 22.234 1 86.19 83 LYS A O 1
ATOM 669 N N . LEU A 1 84 ? -34.469 29.172 20.203 1 86.38 84 LEU A N 1
ATOM 670 C CA . LEU A 1 84 ? -33.125 29.5 19.734 1 86.38 84 LEU A CA 1
ATOM 671 C C . LEU A 1 84 ? -32.562 30.688 20.484 1 86.38 84 LEU A C 1
ATOM 673 O O . LEU A 1 84 ? -31.375 30.703 20.844 1 86.38 84 LEU A O 1
ATOM 677 N N . SER A 1 85 ? -33.375 31.656 20.703 1 82.75 85 SER A N 1
ATOM 678 C CA . SER A 1 85 ? -32.938 32.812 21.453 1 82.75 85 SER A CA 1
ATOM 679 C C . SER A 1 85 ? -32.5 32.438 22.859 1 82.75 85 SER A C 1
ATOM 681 O O . SER A 1 85 ? -31.516 32.969 23.375 1 82.75 85 SER A O 1
ATOM 683 N N . HIS A 1 86 ? -33.188 31.5 23.359 1 82.69 86 HIS A N 1
ATOM 684 C CA . HIS A 1 86 ? -32.844 31.016 24.688 1 82.69 86 HIS A CA 1
ATOM 685 C C . HIS A 1 86 ? -31.484 30.297 24.656 1 82.69 86 HIS A C 1
ATOM 687 O O . HIS A 1 86 ? -30.672 30.453 25.562 1 82.69 86 HIS A O 1
ATOM 693 N N . ILE A 1 87 ? -31.266 29.578 23.641 1 81.62 87 ILE A N 1
ATOM 694 C CA . ILE A 1 87 ? -30.016 28.844 23.484 1 81.62 87 ILE A CA 1
ATOM 695 C C . ILE A 1 87 ? -28.859 29.828 23.344 1 81.62 87 ILE A C 1
ATOM 697 O O . ILE A 1 87 ? -27.828 29.672 23.984 1 81.62 87 ILE A O 1
ATOM 701 N N . TYR A 1 88 ? -29 30.844 22.578 1 77 88 TYR A N 1
ATOM 702 C CA . TYR A 1 88 ? -27.953 31.844 22.375 1 77 88 TYR A CA 1
ATOM 703 C C . TYR A 1 88 ? -27.625 32.562 23.672 1 77 88 TYR A C 1
ATOM 705 O O . TYR A 1 88 ? -26.453 32.875 23.938 1 77 88 TYR A O 1
ATOM 713 N N . SER A 1 89 ? -28.625 32.844 24.375 1 74.81 89 SER A N 1
ATOM 714 C CA . SER A 1 89 ? -28.438 33.594 25.609 1 74.81 89 SER A CA 1
ATOM 715 C C . SER A 1 89 ? -27.75 32.75 26.688 1 74.81 89 SER A C 1
ATOM 717 O O . SER A 1 89 ? -27.047 33.281 27.547 1 74.81 89 SER A O 1
ATOM 719 N N . SER A 1 90 ? -27.969 31.516 26.562 1 71.94 90 SER A N 1
ATOM 720 C CA . SER A 1 90 ? -27.469 30.625 27.609 1 71.94 90 SER A CA 1
ATOM 721 C C . SER A 1 90 ? -26.078 30.109 27.281 1 71.94 90 SER A C 1
ATOM 723 O O . SER A 1 90 ? -25.297 29.781 28.188 1 71.94 90 SER A O 1
ATOM 725 N N . GLU A 1 91 ? -25.828 30.016 26.047 1 64.94 91 GLU A N 1
ATOM 726 C CA . GLU A 1 91 ? -24.547 29.5 25.625 1 64.94 91 GLU A CA 1
ATOM 727 C C . GLU A 1 91 ? -23.609 30.625 25.188 1 64.94 91 GLU A C 1
ATOM 729 O O . GLU A 1 91 ? -23.656 31.062 24.031 1 64.94 91 GLU A O 1
ATOM 734 N N . GLY A 1 92 ? -22.844 31.078 26.078 1 60.12 92 GLY A N 1
ATOM 735 C CA . GLY A 1 92 ? -21.953 32.188 25.828 1 60.12 92 GLY A CA 1
ATOM 736 C C . GLY A 1 92 ? -21 31.953 24.672 1 60.12 92 GLY A C 1
ATOM 737 O O . GLY A 1 92 ? -20.672 32.875 23.922 1 60.12 92 GLY A O 1
ATOM 738 N N . ASN A 1 93 ? -20.609 30.766 24.5 1 62.03 93 ASN A N 1
ATOM 739 C CA . ASN A 1 93 ? -19.641 30.438 23.469 1 62.03 93 ASN A CA 1
ATOM 740 C C . ASN A 1 93 ? -20.234 30.609 22.062 1 62.03 93 ASN A C 1
ATOM 742 O O . ASN A 1 93 ? -19.516 30.922 21.125 1 62.03 93 ASN A O 1
ATOM 746 N N . LEU A 1 94 ? -21.5 30.438 21.906 1 65.81 94 LEU A N 1
ATOM 747 C CA . LEU A 1 94 ? -22.172 30.594 20.609 1 65.81 94 LEU A CA 1
ATOM 748 C C . LEU A 1 94 ? -22.172 32.062 20.172 1 65.81 94 LEU A C 1
ATOM 750 O O . LEU A 1 94 ? -22.078 32.344 18.969 1 65.81 94 LEU A O 1
ATOM 754 N N . GLN A 1 95 ? -22.312 32.844 21.188 1 58.62 95 GLN A N 1
ATOM 755 C CA . GLN A 1 95 ? -22.312 34.281 20.891 1 58.62 95 GLN A CA 1
ATOM 756 C C . GLN A 1 95 ? -20.938 34.75 20.469 1 58.62 95 GLN A C 1
ATOM 758 O O . GLN A 1 95 ? -20.812 35.625 19.594 1 58.62 95 GLN A O 1
ATOM 763 N N . ARG A 1 96 ? -19.953 34.156 21.078 1 55.25 96 ARG A N 1
ATOM 764 C CA . ARG A 1 96 ? -18.578 34.562 20.828 1 55.25 96 ARG A CA 1
ATOM 765 C C . ARG A 1 96 ? -18.047 33.969 19.531 1 55.25 96 ARG A C 1
ATOM 767 O O . ARG A 1 96 ? -17.234 34.562 18.844 1 55.25 96 ARG A O 1
ATOM 774 N N . ASN A 1 97 ? -18.641 32.844 19.297 1 59.16 97 ASN A N 1
ATOM 775 C CA . ASN A 1 97 ? -18.188 32.125 18.109 1 59.16 97 ASN A CA 1
ATOM 776 C C . ASN A 1 97 ? -19.016 32.5 16.875 1 59.16 97 ASN A C 1
ATOM 778 O O . ASN A 1 97 ? -20.203 32.812 16.984 1 59.16 97 ASN A O 1
ATOM 782 N N . GLN A 1 98 ? -18.391 32.938 15.867 1 65.38 98 GLN A N 1
ATOM 783 C CA . GLN A 1 98 ? -19.094 33.25 14.633 1 65.38 98 GLN A CA 1
ATOM 784 C C . GLN A 1 98 ? -19.844 32.031 14.102 1 65.38 98 GLN A C 1
ATOM 786 O O . GLN A 1 98 ? -19.5 31.5 13.047 1 65.38 98 GLN A O 1
ATOM 791 N N . THR A 1 99 ? -20.859 31.484 14.961 1 80.12 99 THR A N 1
ATOM 792 C CA . THR A 1 99 ? -21.656 30.344 14.547 1 80.12 99 THR A CA 1
ATOM 793 C C . THR A 1 99 ? -22.719 30.766 13.531 1 80.12 99 THR A C 1
ATOM 795 O O . THR A 1 99 ? -23.516 31.672 13.789 1 80.12 99 THR A O 1
ATOM 798 N N . ALA A 1 100 ? -22.656 30.188 12.352 1 85.62 100 ALA A N 1
ATOM 799 C CA . ALA A 1 100 ? -23.656 30.469 11.328 1 85.62 100 ALA A CA 1
ATOM 800 C C . ALA A 1 100 ? -25 29.828 11.664 1 85.62 100 ALA A C 1
ATOM 802 O O . ALA A 1 100 ? -25.047 28.828 12.391 1 85.62 100 ALA A O 1
ATOM 803 N N . LEU A 1 101 ? -26.125 30.5 11.32 1 88.94 101 LEU A N 1
ATOM 804 C CA . LEU A 1 101 ? -27.484 29.984 11.523 1 88.94 101 LEU A CA 1
ATOM 805 C C . LEU A 1 101 ? -28.188 29.797 10.195 1 88.94 101 LEU A C 1
ATOM 807 O O . LEU A 1 101 ? -28.203 30.688 9.344 1 88.94 101 LEU A O 1
ATOM 811 N N . VAL A 1 102 ? -28.672 28.594 9.992 1 92.5 102 VAL A N 1
ATOM 812 C CA . VAL A 1 102 ? -29.5 28.297 8.828 1 92.5 102 VAL A CA 1
ATOM 813 C C . VAL A 1 102 ? -30.859 27.781 9.289 1 92.5 102 VAL A C 1
ATOM 815 O O . VAL A 1 102 ? -30.938 26.859 10.102 1 92.5 102 VAL A O 1
ATOM 818 N N . VAL A 1 103 ? -31.953 28.391 8.727 1 92.12 103 VAL A N 1
ATOM 819 C CA . VAL A 1 103 ? -33.312 28.016 9.102 1 92.12 103 VAL A CA 1
ATOM 820 C C . VAL A 1 103 ? -33.969 27.266 7.941 1 92.12 103 VAL A C 1
ATOM 822 O O . VAL A 1 103 ? -33.844 27.672 6.781 1 92.12 103 VAL A O 1
ATOM 825 N N . PHE A 1 104 ? -34.594 26.156 8.328 1 93.25 104 PHE A N 1
ATOM 826 C CA . PHE A 1 104 ? -35.281 25.344 7.328 1 93.25 104 PHE A CA 1
ATOM 827 C C . PHE A 1 104 ? -36.781 25.422 7.52 1 93.25 104 PHE A C 1
ATOM 829 O O . PHE A 1 104 ? -37.312 25.031 8.57 1 93.25 104 PHE A O 1
ATOM 836 N N . GLY A 1 105 ? -37.5 25.875 6.574 1 89.38 105 GLY A N 1
ATOM 837 C CA . GLY A 1 105 ? -38.938 26.016 6.652 1 89.38 105 GLY A CA 1
ATOM 838 C C . GLY A 1 105 ? -39.625 26.109 5.293 1 89.38 105 GLY A C 1
ATOM 839 O O . GLY A 1 105 ? -38.969 25.922 4.262 1 89.38 105 GLY A O 1
ATOM 840 N N . ASP A 1 106 ? -40.906 26.312 5.355 1 81.06 106 ASP A N 1
ATOM 841 C CA . ASP A 1 106 ? -41.656 26.531 4.125 1 81.06 106 ASP A CA 1
ATOM 842 C C . ASP A 1 106 ? -41.344 27.891 3.523 1 81.06 106 ASP A C 1
ATOM 844 O O . ASP A 1 106 ? -41.312 28.906 4.238 1 81.06 106 ASP A O 1
ATOM 848 N N . GLU A 1 107 ? -41 27.906 2.254 1 75.12 107 GLU A N 1
ATOM 849 C CA . GLU A 1 107 ? -40.594 29.125 1.562 1 75.12 107 GLU A CA 1
ATOM 850 C C . GLU A 1 107 ? -41.688 30.203 1.65 1 75.12 107 GLU A C 1
ATOM 852 O O . GLU A 1 107 ? -41.375 31.391 1.577 1 75.12 107 GLU A O 1
ATOM 857 N N . HIS A 1 108 ? -42.875 29.703 1.923 1 77.62 108 HIS A N 1
ATOM 858 C CA . HIS A 1 108 ? -43.969 30.672 1.934 1 77.62 108 HIS A CA 1
ATOM 859 C C . HIS A 1 108 ? -44.281 31.156 3.35 1 77.62 108 HIS A C 1
ATOM 861 O O . HIS A 1 108 ? -45.125 32.031 3.549 1 77.62 108 HIS A O 1
ATOM 867 N N . ASP A 1 109 ? -43.562 30.641 4.277 1 80.81 109 ASP A N 1
ATOM 868 C CA . ASP A 1 109 ? -43.75 31.062 5.664 1 80.81 109 ASP A CA 1
ATOM 869 C C . ASP A 1 109 ? -43 32.375 5.934 1 80.81 109 ASP A C 1
ATOM 871 O O . ASP A 1 109 ? -41.844 32.344 6.418 1 80.81 109 ASP A O 1
ATOM 875 N N . THR A 1 110 ? -43.656 33.438 5.691 1 78 110 THR A N 1
ATOM 876 C CA . THR A 1 110 ? -43.062 34.781 5.789 1 78 110 THR A CA 1
ATOM 877 C C . THR A 1 110 ? -42.688 35.094 7.234 1 78 110 THR A C 1
ATOM 879 O O . THR A 1 110 ? -41.719 35.781 7.496 1 78 110 THR A O 1
ATOM 882 N N . THR A 1 111 ? -43.531 34.688 8.094 1 81.69 111 THR A N 1
ATOM 883 C CA . THR A 1 111 ? -43.281 34.938 9.5 1 81.69 111 THR A CA 1
ATOM 884 C C . THR A 1 111 ? -41.969 34.312 9.93 1 81.69 111 THR A C 1
ATOM 886 O O . THR A 1 111 ? -41.125 34.969 10.57 1 81.69 111 THR A O 1
ATOM 889 N N . SER A 1 112 ? -41.75 33.094 9.57 1 84.5 112 SER A N 1
ATOM 890 C CA . SER A 1 112 ? -40.531 32.375 9.906 1 84.5 112 SER A CA 1
ATOM 891 C C . SER A 1 112 ? -39.312 33.031 9.211 1 84.5 112 SER A C 1
ATOM 893 O O . SER A 1 112 ? -38.219 33.094 9.797 1 84.5 112 SER A O 1
ATOM 895 N N . LEU A 1 113 ? -39.5 33.438 8.055 1 81.06 113 LEU A N 1
ATOM 896 C CA . LEU A 1 113 ? -38.438 34.062 7.312 1 81.06 113 LEU A CA 1
ATOM 897 C C . LEU A 1 113 ? -38 35.344 7.996 1 81.06 113 LEU A C 1
ATOM 899 O O . LEU A 1 113 ? -36.781 35.625 8.125 1 81.06 113 LEU A O 1
ATOM 903 N N . LYS A 1 114 ? -39 36.156 8.359 1 80.12 114 LYS A N 1
ATOM 904 C CA . LYS A 1 114 ? -38.688 37.438 9.047 1 80.12 114 LYS A CA 1
ATOM 905 C C . LYS A 1 114 ? -37.938 37.156 10.359 1 80.12 114 LYS A C 1
ATOM 907 O O . LYS A 1 114 ? -37 37.875 10.68 1 80.12 114 LYS A O 1
ATOM 912 N N . LEU A 1 115 ? -38.406 36.188 11.086 1 81.62 115 LEU A N 1
ATOM 913 C CA . LEU A 1 115 ? -37.75 35.812 12.344 1 81.62 115 LEU A CA 1
ATOM 914 C C . LEU A 1 115 ? -36.344 35.375 12.117 1 81.62 115 LEU A C 1
ATOM 916 O O . LEU A 1 115 ? -35.438 35.719 12.883 1 81.62 115 LEU A O 1
ATOM 920 N N . ALA A 1 116 ? -36.094 34.594 11.094 1 85.19 116 ALA A N 1
ATOM 921 C CA . ALA A 1 116 ? -34.75 34.125 10.734 1 85.19 116 ALA A CA 1
ATOM 922 C C . ALA A 1 116 ? -33.812 35.312 10.477 1 85.19 116 ALA A C 1
ATOM 924 O O . ALA A 1 116 ? -32.688 35.312 10.945 1 85.19 116 ALA A O 1
ATOM 925 N N . LE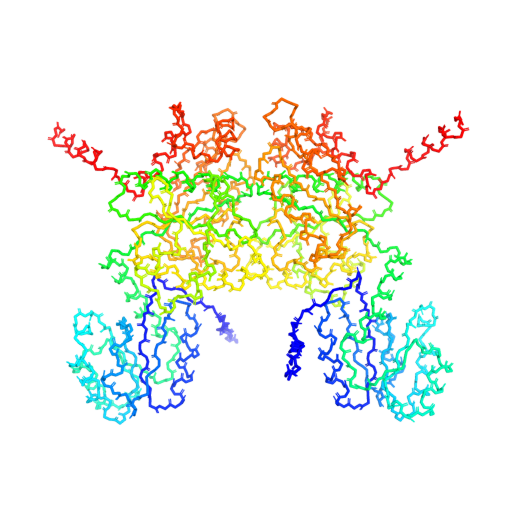U A 1 117 ? -34.312 36.25 9.812 1 76.31 117 LEU A N 1
ATOM 926 C CA . LEU A 1 117 ? -33.531 37.469 9.523 1 76.31 117 LEU A CA 1
ATOM 927 C C . LEU A 1 117 ? -33.188 38.188 10.805 1 76.31 117 LEU A C 1
ATOM 929 O O . LEU A 1 117 ? -32.031 38.625 10.984 1 76.31 117 LEU A O 1
ATOM 933 N N . LYS A 1 118 ? -34.219 38.375 11.617 1 77.81 118 LYS A N 1
ATOM 934 C CA . LYS A 1 118 ? -34.031 39.062 12.875 1 77.81 118 LYS A CA 1
ATOM 935 C C . LYS A 1 118 ? -32.969 38.375 13.734 1 77.81 118 LYS A C 1
ATOM 937 O O . LYS A 1 118 ? -32.219 39.031 14.461 1 77.81 118 LYS A O 1
ATOM 942 N N . LEU A 1 119 ? -32.844 37.094 13.57 1 79.5 119 LEU A N 1
ATOM 943 C CA . LEU A 1 119 ? -31.938 36.281 14.375 1 79.5 119 LEU A CA 1
ATOM 944 C C . LEU A 1 119 ? -30.562 36.188 13.703 1 79.5 119 LEU A C 1
ATOM 946 O O . LEU A 1 119 ? -29.641 35.594 14.25 1 79.5 119 LEU A O 1
ATOM 950 N N . GLY A 1 120 ? -30.422 36.844 12.516 1 76.94 120 GLY A N 1
ATOM 951 C CA . GLY A 1 120 ? -29.141 36.875 11.828 1 76.94 120 GLY A CA 1
ATOM 952 C C . GLY A 1 120 ? -28.828 35.594 11.086 1 76.94 120 GLY A C 1
ATOM 953 O O . GLY A 1 120 ? -27.672 35.156 11.023 1 76.94 120 GLY A O 1
ATOM 954 N N . ALA A 1 121 ? -29.891 34.906 10.641 1 85.06 121 ALA A N 1
ATOM 955 C CA . ALA A 1 121 ? -29.672 33.688 9.883 1 85.06 121 ALA A CA 1
ATOM 956 C C . ALA A 1 121 ? -28.891 33.938 8.602 1 85.06 121 ALA A C 1
ATOM 958 O O . ALA A 1 121 ? -29.109 34.969 7.938 1 85.06 121 ALA A O 1
ATOM 959 N N . SER A 1 122 ? -27.922 33.094 8.344 1 83.94 122 SER A N 1
ATOM 960 C CA . SER A 1 122 ? -27.094 33.188 7.152 1 83.94 122 SER A CA 1
ATOM 961 C C . SER A 1 122 ? -27.844 32.719 5.914 1 83.94 122 SER A C 1
ATOM 963 O O . SER A 1 122 ? -27.5 33.094 4.789 1 83.94 122 SER A O 1
ATOM 965 N N . ASP A 1 123 ? -28.859 31.844 6.172 1 84.31 123 ASP A N 1
ATOM 966 C CA . ASP A 1 123 ? -29.641 31.328 5.055 1 84.31 123 ASP A CA 1
ATOM 967 C C . ASP A 1 123 ? -30.969 30.766 5.539 1 84.31 123 ASP A C 1
ATOM 969 O O . ASP A 1 123 ? -31.156 30.516 6.73 1 84.31 123 ASP A O 1
ATOM 973 N N . TYR A 1 124 ? -32 30.766 4.633 1 87.69 124 TYR A N 1
ATOM 974 C CA . TYR A 1 124 ? -33.312 30.172 4.812 1 87.69 124 TYR A CA 1
ATOM 975 C C . TYR A 1 124 ? -33.625 29.219 3.67 1 87.69 124 TYR A C 1
ATOM 977 O O . TYR A 1 124 ? -33.75 29.625 2.516 1 87.69 124 TYR A O 1
ATOM 985 N N . LEU A 1 125 ? -33.688 27.922 4.004 1 89 125 LEU A N 1
ATOM 986 C CA . LEU A 1 125 ? -33.812 26.891 2.975 1 89 125 LEU A CA 1
ATOM 987 C C . LEU A 1 125 ? -35.062 26.062 3.197 1 89 125 LEU A C 1
ATOM 989 O O . LEU A 1 125 ? -35.656 26.094 4.277 1 89 125 LEU A O 1
ATOM 993 N N . HIS A 1 126 ? -35.438 25.375 2.156 1 90.12 126 HIS A N 1
ATOM 994 C CA . HIS A 1 126 ? -36.594 24.453 2.256 1 90.12 126 HIS A CA 1
ATOM 995 C C . HIS A 1 126 ? -36.219 23.234 3.088 1 90.12 126 HIS A C 1
ATOM 997 O O . HIS A 1 126 ? -35.094 22.766 3.062 1 90.12 126 HIS A O 1
ATOM 1003 N N . ARG A 1 127 ? -37.188 22.625 3.75 1 88.75 127 ARG A N 1
ATOM 1004 C CA . ARG A 1 127 ? -37 21.484 4.633 1 88.75 127 ARG A CA 1
ATOM 1005 C C . ARG A 1 127 ? -36.469 20.281 3.863 1 88.75 127 ARG A C 1
ATOM 1007 O O . ARG A 1 127 ? -35.781 19.422 4.43 1 88.75 127 ARG A O 1
ATOM 1014 N N . GLU A 1 128 ? -36.781 20.234 2.621 1 88 128 GLU A N 1
ATOM 1015 C CA . GLU A 1 128 ? -36.344 19.109 1.798 1 88 128 GLU A CA 1
ATOM 1016 C C . GLU A 1 128 ? -35.188 19.516 0.886 1 88 128 GLU A C 1
ATOM 1018 O O . GLU A 1 128 ? -35.062 19.031 -0.243 1 88 128 GLU A O 1
ATOM 1023 N N . VAL A 1 129 ? -34.344 20.328 1.376 1 87.06 129 VAL A N 1
ATOM 1024 C CA . VAL A 1 129 ? -33.188 20.828 0.604 1 87.06 129 VAL A CA 1
ATOM 1025 C C . VAL A 1 129 ? -32.219 19.688 0.318 1 87.06 129 VAL A C 1
ATOM 1027 O O . VAL A 1 129 ? -32.094 18.75 1.124 1 87.06 129 VAL A O 1
ATOM 1030 N N . GLY A 1 130 ? -31.609 19.688 -0.86 1 88.12 130 GLY A N 1
ATOM 1031 C CA . GLY A 1 130 ? -30.578 18.734 -1.207 1 88.12 130 GLY A CA 1
ATOM 1032 C C . GLY A 1 130 ? -29.188 19.156 -0.734 1 88.12 130 GLY A C 1
ATOM 1033 O O . GLY A 1 130 ? -28.984 20.312 -0.339 1 88.12 130 GLY A O 1
ATOM 1034 N N . PHE A 1 131 ? -28.266 18.266 -0.765 1 89.5 131 PHE A N 1
ATOM 1035 C CA . PHE A 1 131 ? -26.922 18.469 -0.238 1 89.5 131 PHE A CA 1
ATOM 1036 C C . PHE A 1 131 ? -26.234 19.609 -0.956 1 89.5 131 PHE A C 1
ATOM 1038 O O . PHE A 1 131 ? -25.547 20.422 -0.326 1 89.5 131 PHE A O 1
ATOM 1045 N N . TYR A 1 132 ? -26.406 19.703 -2.205 1 86.5 132 TYR A N 1
ATOM 1046 C CA . TYR A 1 132 ? -25.656 20.672 -2.998 1 86.5 132 TYR A CA 1
ATOM 1047 C C . TYR A 1 132 ? -26.062 22.094 -2.666 1 86.5 132 TYR A C 1
ATOM 1049 O O . TYR A 1 132 ? -25.312 23.047 -2.9 1 86.5 132 TYR A O 1
ATOM 1057 N N . GLU A 1 133 ? -27.281 22.281 -2.074 1 87.88 133 GLU A N 1
ATOM 1058 C CA . GLU A 1 133 ? -27.719 23.609 -1.636 1 87.88 133 GLU A CA 1
ATOM 1059 C C . GLU A 1 133 ? -27.109 23.969 -0.283 1 87.88 133 GLU A C 1
ATOM 1061 O O . GLU A 1 133 ? -26.953 25.156 0.035 1 87.88 133 GLU A O 1
ATOM 1066 N N . LEU A 1 134 ? -26.672 22.938 0.458 1 90.62 134 LEU A N 1
ATOM 1067 C CA . LEU A 1 134 ? -26.062 23.141 1.766 1 90.62 134 LEU A CA 1
ATOM 1068 C C . LEU A 1 134 ? -24.562 23.391 1.63 1 90.62 134 LEU A C 1
ATOM 1070 O O . LEU A 1 134 ? -23.953 24.047 2.475 1 90.62 134 LEU A O 1
ATOM 1074 N N . LEU A 1 135 ? -24.031 22.922 0.575 1 88.38 135 LEU A N 1
ATOM 1075 C CA . LEU A 1 135 ? -22.578 22.75 0.418 1 88.38 135 LEU A CA 1
ATOM 1076 C C . LEU A 1 135 ? -21.891 24.109 0.391 1 88.38 135 LEU A C 1
ATOM 1078 O O . LEU A 1 135 ? -20.859 24.297 1.054 1 88.38 135 LEU A O 1
ATOM 1082 N N . PRO A 1 136 ? -22.422 25.125 -0.278 1 85.44 136 PRO A N 1
ATOM 1083 C CA . PRO A 1 136 ? -21.703 26.391 -0.367 1 85.44 136 PRO A CA 1
ATOM 1084 C C . PRO A 1 136 ? -21.453 27.031 0.999 1 85.44 136 PRO A C 1
ATOM 1086 O O . PRO A 1 136 ? -20.344 27.484 1.279 1 85.44 136 PRO A O 1
ATOM 1089 N N . LEU A 1 137 ? -22.422 27.047 1.834 1 87.69 137 LEU A N 1
ATOM 1090 C CA . LEU A 1 137 ? -22.25 27.656 3.154 1 87.69 137 LEU A CA 1
ATOM 1091 C C . LEU A 1 137 ? -21.312 26.812 4.016 1 87.69 137 LEU A C 1
ATOM 1093 O O . LEU A 1 137 ? -20.484 27.359 4.75 1 87.69 137 LEU A O 1
ATOM 1097 N N . LEU A 1 138 ? -21.391 25.547 3.9 1 88.81 138 LEU A N 1
ATOM 1098 C CA . LEU A 1 138 ? -20.5 24.672 4.641 1 88.81 138 LEU A CA 1
ATOM 1099 C C . LEU A 1 138 ? -19.047 24.891 4.227 1 88.81 138 LEU A C 1
ATOM 1101 O O . LEU A 1 138 ? -18.156 24.953 5.074 1 88.81 138 LEU A O 1
ATOM 1105 N N . GLU A 1 139 ? -18.859 25.078 3.016 1 84.81 139 GLU A N 1
ATOM 1106 C CA . GLU A 1 139 ? -17.531 25.344 2.498 1 84.81 139 GLU A CA 1
ATOM 1107 C C . GLU A 1 139 ? -17 26.672 3.008 1 84.81 139 GLU A C 1
ATOM 1109 O O . GLU A 1 139 ? -15.828 26.781 3.4 1 84.81 139 GLU A O 1
ATOM 1114 N N . ASP A 1 140 ? -17.859 27.703 2.998 1 81.94 140 ASP A N 1
ATOM 1115 C CA . ASP A 1 140 ? -17.469 29.031 3.465 1 81.94 140 ASP A CA 1
ATOM 1116 C C . ASP A 1 140 ? -17.062 29 4.934 1 81.94 140 ASP A C 1
ATOM 1118 O O . ASP A 1 140 ? -16.031 29.562 5.309 1 81.94 140 ASP A O 1
ATOM 1122 N N . ILE A 1 141 ? -17.781 28.297 5.66 1 81.69 141 ILE A N 1
ATOM 1123 C CA . ILE A 1 141 ? -17.5 28.219 7.09 1 81.69 141 ILE A CA 1
ATOM 1124 C C . ILE A 1 141 ? -16.188 27.469 7.324 1 81.69 141 ILE A C 1
ATOM 1126 O O . ILE A 1 141 ? -15.359 27.891 8.133 1 81.69 141 ILE A O 1
ATOM 1130 N N . ALA A 1 142 ? -16.078 26.453 6.609 1 78.69 142 ALA A N 1
ATOM 1131 C CA . ALA A 1 142 ? -14.852 25.672 6.738 1 78.69 142 ALA A CA 1
ATOM 1132 C C . ALA A 1 142 ? -13.625 26.484 6.352 1 78.69 142 ALA A C 1
ATOM 1134 O O . ALA A 1 142 ? -12.594 26.438 7.023 1 78.69 142 ALA A O 1
ATOM 1135 N N . ASN A 1 143 ? -13.75 27.234 5.348 1 72.69 143 ASN A N 1
ATOM 1136 C CA . ASN A 1 143 ? -12.664 28.078 4.871 1 72.69 143 ASN A CA 1
ATOM 1137 C C . ASN A 1 143 ? -12.305 29.156 5.883 1 72.69 143 ASN A C 1
ATOM 1139 O O . ASN A 1 143 ? -11.125 29.422 6.137 1 72.69 143 ASN A O 1
ATOM 1143 N N . GLU A 1 144 ? -13.289 29.812 6.379 1 68.69 144 GLU A N 1
ATOM 1144 C CA . GLU A 1 144 ? -13.078 30.875 7.363 1 68.69 144 GLU A CA 1
ATOM 1145 C C . GLU A 1 144 ? -12.453 30.312 8.641 1 68.69 144 GLU A C 1
ATOM 1147 O O . GLU A 1 144 ? -11.547 30.922 9.211 1 68.69 144 GLU A O 1
ATOM 1152 N N . LYS A 1 145 ? -12.992 29.25 9.031 1 68.69 145 LYS A N 1
ATOM 1153 C CA . LYS A 1 145 ? -12.461 28.594 10.227 1 68.69 145 LYS A CA 1
ATOM 1154 C C . LYS A 1 145 ? -11 28.188 10.031 1 68.69 145 LYS A C 1
ATOM 1156 O O . LYS A 1 145 ? -10.18 28.359 10.93 1 68.69 145 LYS A O 1
ATOM 1161 N N . ALA A 1 146 ? -10.828 27.703 8.914 1 61.31 146 ALA A N 1
ATOM 1162 C CA . ALA A 1 146 ? -9.461 27.312 8.586 1 61.31 146 ALA A CA 1
ATOM 1163 C C . ALA A 1 146 ? -8.539 28.531 8.555 1 61.31 146 ALA A C 1
ATOM 1165 O O . ALA A 1 146 ? -7.375 28.438 8.953 1 61.31 146 ALA A O 1
ATOM 1166 N N . SER A 1 147 ? -9.102 29.578 8.078 1 56.91 147 SER A N 1
ATOM 1167 C CA . SER A 1 147 ? -8.32 30.812 7.961 1 56.91 147 SER A CA 1
ATOM 1168 C C . SER A 1 147 ? -8.148 31.484 9.312 1 56.91 147 SER A C 1
ATOM 1170 O O . SER A 1 147 ? -7.121 32.125 9.57 1 56.91 147 SER A O 1
ATOM 1172 N N . SER A 1 148 ? -9.234 31.625 10.078 1 53.22 148 SER A N 1
ATOM 1173 C CA . SER A 1 148 ? -9.211 32.344 11.344 1 53.22 148 SER A CA 1
ATOM 1174 C C . SER A 1 148 ? -8.484 31.562 12.43 1 53.22 148 SER A C 1
ATOM 1176 O O . SER A 1 148 ? -7.863 32.156 13.32 1 53.22 148 SER A O 1
ATOM 1178 N N . SER A 1 149 ? -8.891 30.359 12.703 1 50.69 149 SER A N 1
ATOM 1179 C CA . SER A 1 149 ? -8.242 29.578 13.758 1 50.69 149 SER A CA 1
ATOM 1180 C C . SER A 1 149 ? -6.914 29 13.273 1 50.69 149 SER A C 1
ATOM 1182 O O . SER A 1 149 ? -6.789 28.609 12.117 1 50.69 149 SER A O 1
ATOM 1184 N N . GLU A 1 150 ? -5.895 29.406 13.82 1 58.84 150 GLU A N 1
ATOM 1185 C CA . GLU A 1 150 ? -4.562 28.906 13.5 1 58.84 150 GLU A CA 1
ATOM 1186 C C . GLU A 1 150 ? -4.555 27.391 13.43 1 58.84 150 GLU A C 1
ATOM 1188 O O . GLU A 1 150 ? -4.363 26.719 14.453 1 58.84 150 GLU A O 1
ATOM 1193 N N . ILE A 1 151 ? -5.395 26.828 12.602 1 74.5 151 ILE A N 1
ATOM 1194 C CA . ILE A 1 151 ? -5.41 25.375 12.531 1 74.5 151 ILE A CA 1
ATOM 1195 C C . ILE A 1 151 ? -4.066 24.859 12.016 1 74.5 151 ILE A C 1
ATOM 1197 O O . ILE A 1 151 ? -3.42 25.531 11.203 1 74.5 151 ILE A O 1
ATOM 1201 N N . GLY A 1 152 ? -3.697 23.766 12.602 1 90.19 152 GLY A N 1
ATOM 1202 C CA . GLY A 1 152 ? -2.404 23.188 12.266 1 90.19 152 GLY A CA 1
ATOM 1203 C C . GLY A 1 152 ? -2.266 22.859 10.789 1 90.19 152 GLY A C 1
ATOM 1204 O O . GLY A 1 152 ? -3.254 22.547 10.125 1 90.19 152 GLY A O 1
ATOM 1205 N N . GLU A 1 153 ? -1.14 23.078 10.336 1 93.38 153 GLU A N 1
ATOM 1206 C CA . GLU A 1 153 ? -0.833 22.75 8.945 1 93.38 153 GLU A CA 1
ATOM 1207 C C . GLU A 1 153 ? -0.696 21.25 8.742 1 93.38 153 GLU A C 1
ATOM 1209 O O . GLU A 1 153 ? -0.056 20.562 9.547 1 93.38 153 GLU A O 1
ATOM 1214 N N . LEU A 1 154 ? -1.416 20.734 7.723 1 95.75 154 LEU A N 1
ATOM 1215 C CA . LEU A 1 154 ? -1.381 19.328 7.363 1 95.75 154 LEU A CA 1
ATOM 1216 C C . LEU A 1 154 ? -0.533 19.094 6.117 1 95.75 154 LEU A C 1
ATOM 1218 O O . LEU A 1 154 ? -0.876 19.578 5.035 1 95.75 154 LEU A O 1
ATOM 1222 N N . SER A 1 155 ? 0.623 18.406 6.262 1 98.38 155 SER A N 1
ATOM 1223 C CA . SER A 1 155 ? 1.521 18.109 5.152 1 98.38 155 SER A CA 1
ATOM 1224 C C . SER A 1 155 ? 1.586 16.609 4.883 1 98.38 155 SER A C 1
ATOM 1226 O O . SER A 1 155 ? 1.938 15.828 5.77 1 98.38 155 SER A O 1
ATOM 1228 N N . LEU A 1 156 ? 1.209 16.203 3.715 1 98.56 156 LEU A N 1
ATOM 1229 C CA . LEU A 1 156 ? 1.244 14.805 3.311 1 98.56 156 LEU A CA 1
ATOM 1230 C C . LEU A 1 156 ? 2.51 14.5 2.518 1 98.56 156 LEU A C 1
ATOM 1232 O O . LEU A 1 156 ? 2.869 15.242 1.603 1 98.56 156 LEU A O 1
ATOM 1236 N N . PHE A 1 157 ? 3.236 13.5 2.902 1 98.81 157 PHE A N 1
ATOM 1237 C CA . PHE A 1 157 ? 4.363 12.977 2.137 1 98.81 157 PHE A CA 1
ATOM 1238 C C . PHE A 1 157 ? 3.994 11.672 1.445 1 98.81 157 PHE A C 1
ATOM 1240 O O . PHE A 1 157 ? 3.846 10.641 2.1 1 98.81 157 PHE A O 1
ATOM 1247 N N . ILE A 1 158 ? 3.9 11.695 0.13 1 98.38 158 ILE A N 1
ATOM 1248 C CA . ILE A 1 158 ? 3.355 10.586 -0.645 1 98.38 158 ILE A CA 1
ATOM 1249 C C . ILE A 1 158 ? 4.438 10.016 -1.56 1 98.38 158 ILE A C 1
ATOM 1251 O O . ILE A 1 158 ? 5.051 10.75 -2.338 1 98.38 158 ILE A O 1
ATOM 1255 N N . ASN A 1 159 ? 4.645 8.688 -1.46 1 98.06 159 ASN A N 1
ATOM 1256 C CA . ASN A 1 159 ? 5.492 8.016 -2.441 1 98.06 159 ASN A CA 1
ATOM 1257 C C . ASN A 1 159 ? 4.82 7.957 -3.812 1 98.06 159 ASN A C 1
ATOM 1259 O O . ASN A 1 159 ? 3.639 7.629 -3.914 1 98.06 159 ASN A O 1
ATOM 1263 N N . THR A 1 160 ? 5.586 8.32 -4.809 1 97.56 160 THR A N 1
ATOM 1264 C CA . THR A 1 160 ? 5.051 8.109 -6.152 1 97.56 160 THR A CA 1
ATOM 1265 C C . THR A 1 160 ? 5.289 6.668 -6.605 1 97.56 160 THR A C 1
ATOM 1267 O O . THR A 1 160 ? 4.609 6.18 -7.512 1 97.56 160 THR A O 1
ATOM 1270 N N . LYS A 1 161 ? 6.211 6.07 -6 1 96.19 161 LYS A N 1
ATOM 1271 C CA . LYS A 1 161 ? 6.531 4.656 -6.16 1 96.19 161 LYS A CA 1
ATOM 1272 C C . LYS A 1 161 ? 7.059 4.059 -4.859 1 96.19 161 LYS A C 1
ATOM 1274 O O . LYS A 1 161 ? 7.707 4.754 -4.07 1 96.19 161 LYS A O 1
ATOM 1279 N N . GLY A 1 162 ? 6.77 2.752 -4.68 1 93.75 162 GLY A N 1
ATOM 1280 C CA . GLY A 1 162 ? 7.312 2.109 -3.492 1 93.75 162 GLY A CA 1
ATOM 1281 C C . GLY A 1 162 ? 8.812 2.27 -3.361 1 93.75 162 GLY A C 1
ATOM 1282 O O . GLY A 1 162 ? 9.547 2.127 -4.34 1 93.75 162 GLY A O 1
ATOM 1283 N N . GLY A 1 163 ? 9.242 2.68 -2.164 1 94.44 163 GLY A N 1
ATOM 1284 C CA . GLY A 1 163 ? 10.664 2.789 -1.897 1 94.44 163 GLY A CA 1
ATOM 1285 C C . GLY A 1 163 ? 11.242 4.141 -2.277 1 94.44 163 GLY A C 1
ATOM 1286 O O . GLY A 1 163 ? 12.461 4.332 -2.244 1 94.44 163 GLY A O 1
ATOM 1287 N N . SER A 1 164 ? 10.438 5.078 -2.561 1 97.44 164 SER A N 1
ATOM 1288 C CA . SER A 1 164 ? 10.906 6.395 -2.992 1 97.44 164 SER A CA 1
ATOM 1289 C C . SER A 1 164 ? 11.477 7.191 -1.825 1 97.44 164 SER A C 1
ATOM 1291 O O . SER A 1 164 ? 12.18 8.18 -2.029 1 97.44 164 SER A O 1
ATOM 1293 N N . GLY A 1 165 ? 11.109 6.863 -0.596 1 97.81 165 GLY A N 1
ATOM 1294 C CA . GLY A 1 165 ? 11.766 7.469 0.553 1 97.81 165 GLY A CA 1
ATOM 1295 C C . GLY A 1 165 ? 10.852 8.406 1.329 1 97.81 165 GLY A C 1
ATOM 1296 O O . GLY A 1 165 ? 11.328 9.25 2.092 1 97.81 165 GLY A O 1
ATOM 1297 N N . ALA A 1 166 ? 9.594 8.273 1.151 1 98.38 166 ALA A N 1
ATOM 1298 C CA . ALA A 1 166 ? 8.648 9.156 1.833 1 98.38 166 ALA A CA 1
ATOM 1299 C C . ALA A 1 166 ? 8.805 9.062 3.348 1 98.38 166 ALA A C 1
ATOM 1301 O O . ALA A 1 166 ? 8.805 10.078 4.043 1 98.38 166 ALA A O 1
ATOM 1302 N N . THR A 1 167 ? 8.938 7.855 3.879 1 98.12 167 THR A N 1
ATOM 1303 C CA . THR A 1 167 ? 9.109 7.68 5.316 1 98.12 167 THR A CA 1
ATOM 1304 C C . THR A 1 167 ? 10.352 8.43 5.801 1 98.12 167 THR A C 1
ATOM 1306 O O . THR A 1 167 ? 10.297 9.156 6.793 1 98.12 167 THR A O 1
ATOM 1309 N N . THR A 1 168 ? 11.453 8.281 5.074 1 98.12 168 THR A N 1
ATOM 1310 C CA . THR A 1 168 ? 12.711 8.914 5.434 1 98.12 168 THR A CA 1
ATOM 1311 C C . THR A 1 168 ? 12.57 10.438 5.418 1 98.12 168 THR A C 1
ATOM 1313 O O . THR A 1 168 ? 12.953 11.109 6.375 1 98.12 168 THR A O 1
ATOM 1316 N N . VAL A 1 169 ? 12.008 10.953 4.371 1 98.69 169 VAL A N 1
ATOM 1317 C CA . VAL A 1 169 ? 11.898 12.398 4.211 1 98.69 169 VAL A CA 1
ATOM 1318 C C . VAL A 1 169 ? 10.922 12.961 5.242 1 98.69 169 VAL A C 1
ATOM 1320 O O . VAL A 1 169 ? 11.227 13.945 5.918 1 98.69 169 VAL A O 1
ATOM 1323 N N . ALA A 1 170 ? 9.773 12.352 5.406 1 98.75 170 ALA A N 1
ATOM 1324 C CA . ALA A 1 170 ? 8.75 12.812 6.344 1 98.75 170 ALA A CA 1
ATOM 1325 C C . ALA A 1 170 ? 9.281 12.82 7.773 1 98.75 170 ALA A C 1
ATOM 1327 O O . ALA A 1 170 ? 9.141 13.812 8.492 1 98.75 170 ALA A O 1
ATOM 1328 N N . LEU A 1 171 ? 9.891 11.727 8.148 1 98.62 171 LEU A N 1
ATOM 1329 C CA . LEU A 1 171 ? 10.391 11.562 9.508 1 98.62 171 LEU A CA 1
ATOM 1330 C C . LEU A 1 171 ? 11.469 12.594 9.82 1 98.62 171 LEU A C 1
ATOM 1332 O O . LEU A 1 171 ? 11.414 13.258 10.859 1 98.62 171 LEU A O 1
ATOM 1336 N N . ASN A 1 172 ? 12.414 12.742 8.953 1 98.69 172 ASN A N 1
ATOM 1337 C CA . ASN A 1 172 ? 13.508 13.672 9.203 1 98.69 172 ASN A CA 1
ATOM 1338 C C . ASN A 1 172 ? 13.039 15.125 9.156 1 98.69 172 ASN A C 1
ATOM 1340 O O . ASN A 1 172 ? 13.539 15.969 9.898 1 98.69 172 ASN A O 1
ATOM 1344 N N . THR A 1 173 ? 12.094 15.398 8.289 1 98.5 173 THR A N 1
ATOM 1345 C CA . THR A 1 173 ? 11.484 16.719 8.242 1 98.5 173 THR A CA 1
ATOM 1346 C C . THR A 1 173 ? 10.797 17.047 9.562 1 98.5 173 THR A C 1
ATOM 1348 O O . THR A 1 173 ? 10.977 18.125 10.125 1 98.5 173 THR A O 1
ATOM 1351 N N . ALA A 1 174 ? 10.023 16.125 10.086 1 98.69 174 ALA A N 1
ATOM 1352 C CA . ALA A 1 174 ? 9.297 16.312 11.344 1 98.69 174 ALA A CA 1
ATOM 1353 C C . ALA A 1 174 ? 10.266 16.547 12.5 1 98.69 174 ALA A C 1
ATOM 1355 O O . ALA A 1 174 ? 10.047 17.438 13.328 1 98.69 174 ALA A O 1
ATOM 1356 N N . ILE A 1 175 ? 11.312 15.758 12.547 1 98.19 175 ILE A N 1
ATOM 1357 C CA . ILE A 1 175 ? 12.297 15.867 13.617 1 98.19 175 ILE A CA 1
ATOM 1358 C C . ILE A 1 175 ? 12.992 17.219 13.539 1 98.19 175 ILE A C 1
ATOM 1360 O O . ILE A 1 175 ? 13.109 17.922 14.539 1 98.19 175 ILE A O 1
ATOM 1364 N N . ALA A 1 176 ? 13.438 17.594 12.352 1 97.62 176 ALA A N 1
ATOM 1365 C CA . ALA A 1 176 ? 14.102 18.891 12.156 1 97.62 176 ALA A CA 1
ATOM 1366 C C . ALA A 1 176 ? 13.172 20.031 12.531 1 97.62 176 ALA A C 1
ATOM 1368 O O . ALA A 1 176 ? 13.586 20.984 13.219 1 97.62 176 ALA A O 1
ATOM 1369 N N . LEU A 1 177 ? 11.961 19.953 12.109 1 97.25 177 LEU A N 1
ATOM 1370 C CA . LEU A 1 177 ? 10.969 20.984 12.375 1 97.25 177 LEU A CA 1
ATOM 1371 C C . LEU A 1 177 ? 10.727 21.125 13.875 1 97.25 177 LEU A C 1
ATOM 1373 O O . LEU A 1 177 ? 10.562 22.234 14.383 1 97.25 177 LEU A O 1
ATOM 1377 N N . SER A 1 178 ? 10.688 20.047 14.578 1 96.5 178 SER A N 1
ATOM 1378 C CA . SER A 1 178 ? 10.391 20.031 16 1 96.5 178 SER A CA 1
ATOM 1379 C C . SER A 1 178 ? 11.469 20.75 16.797 1 96.5 178 SER A C 1
ATOM 1381 O O . SER A 1 178 ? 11.234 21.188 17.938 1 96.5 178 SER A O 1
ATOM 1383 N N . GLU A 1 179 ? 12.625 20.906 16.234 1 92.94 179 GLU A N 1
ATOM 1384 C CA . GLU A 1 179 ? 13.758 21.516 16.922 1 92.94 179 GLU A CA 1
ATOM 1385 C C . GLU A 1 179 ? 13.586 23.031 17.016 1 92.94 179 GLU A C 1
ATOM 1387 O O . GLU A 1 179 ? 14.141 23.672 17.922 1 92.94 179 GLU A O 1
ATOM 1392 N N . TYR A 1 180 ? 12.828 23.656 16.109 1 91.06 180 TYR A N 1
ATOM 1393 C CA . TYR A 1 180 ? 12.781 25.109 16.141 1 91.06 180 TYR A CA 1
ATOM 1394 C C . TYR A 1 180 ? 11.352 25.609 16.047 1 91.06 180 TYR A C 1
ATOM 1396 O O . TYR A 1 180 ? 11.094 26.797 16.25 1 91.06 180 TYR A O 1
ATOM 1404 N N . SER A 1 181 ? 10.398 24.688 15.758 1 92.12 181 SER A N 1
ATOM 1405 C CA . SER A 1 181 ? 9.016 25.125 15.586 1 92.12 181 SER A CA 1
ATOM 1406 C C . SER A 1 181 ? 8.477 25.766 16.859 1 92.12 181 SER A C 1
ATOM 1408 O O . SER A 1 181 ? 8.797 25.328 17.969 1 92.12 181 SER A O 1
ATOM 1410 N N . LYS A 1 182 ? 7.625 26.734 16.719 1 84 182 LYS A N 1
ATOM 1411 C CA . LYS A 1 182 ? 6.992 27.422 17.859 1 84 182 LYS A CA 1
ATOM 1412 C C . LYS A 1 182 ? 5.859 26.578 18.438 1 84 182 LYS A C 1
ATOM 1414 O O . LYS A 1 182 ? 5.426 26.812 19.562 1 84 182 LYS A O 1
ATOM 1419 N N . GLY A 1 183 ? 5.375 25.672 17.656 1 88.81 183 GLY A N 1
ATOM 1420 C CA . GLY A 1 183 ? 4.285 24.797 18.078 1 88.81 183 GLY A CA 1
ATOM 1421 C C . GLY A 1 183 ? 4.637 23.328 18.016 1 88.81 183 GLY A C 1
ATOM 1422 O O . GLY A 1 183 ? 5.727 22.969 17.578 1 88.81 183 GLY A O 1
ATOM 1423 N N . LYS A 1 184 ? 3.678 22.547 18.453 1 94.44 184 LYS A N 1
ATOM 1424 C CA . LYS A 1 184 ? 3.891 21.094 18.5 1 94.44 184 LYS A CA 1
ATOM 1425 C C . LYS A 1 184 ? 3.855 20.484 17.094 1 94.44 184 LYS A C 1
ATOM 1427 O O . LYS A 1 184 ? 3.051 20.891 16.25 1 94.44 184 LYS A O 1
ATOM 1432 N N . VAL A 1 185 ? 4.773 19.562 16.875 1 97.94 185 VAL A N 1
ATOM 1433 C CA . VAL A 1 185 ? 4.855 18.828 15.617 1 97.94 185 VAL A CA 1
ATOM 1434 C C . VAL A 1 185 ? 4.445 17.375 15.82 1 97.94 185 VAL A C 1
ATOM 1436 O O . VAL A 1 185 ? 4.926 16.719 16.75 1 97.94 185 VAL A O 1
ATOM 1439 N N . LEU A 1 186 ? 3.496 16.906 14.992 1 98.38 186 LEU A N 1
ATOM 1440 C CA . LEU A 1 186 ? 3.02 15.531 15.055 1 98.38 186 LEU A CA 1
ATOM 1441 C C . LEU A 1 186 ? 3.342 14.781 13.766 1 98.38 186 LEU A C 1
ATOM 1443 O O . LEU A 1 186 ? 3.02 15.258 12.672 1 98.38 186 LEU A O 1
ATOM 1447 N N . LEU A 1 187 ? 4.113 13.688 13.883 1 98.69 187 LEU A N 1
ATOM 1448 C CA . LEU A 1 187 ? 4.32 12.75 12.781 1 98.69 187 LEU A CA 1
ATOM 1449 C C . LEU A 1 187 ? 3.338 11.586 12.859 1 98.69 187 LEU A C 1
ATOM 1451 O O . LEU A 1 187 ? 3.248 10.914 13.891 1 98.69 187 LEU A O 1
ATOM 1455 N N . ILE A 1 188 ? 2.564 11.398 11.805 1 98.69 188 ILE A N 1
ATOM 1456 C CA . ILE A 1 188 ? 1.622 10.281 11.727 1 98.69 188 ILE A CA 1
ATOM 1457 C C . ILE A 1 188 ? 2.068 9.305 10.641 1 98.69 188 ILE A C 1
ATOM 1459 O O . ILE A 1 188 ? 2.307 9.703 9.5 1 98.69 188 ILE A O 1
ATOM 1463 N N . ASP A 1 189 ? 2.258 8.078 11.008 1 98.06 189 ASP A N 1
ATOM 1464 C CA . ASP A 1 189 ? 2.537 6.984 10.078 1 98.06 189 ASP A CA 1
ATOM 1465 C C . ASP A 1 189 ? 1.267 6.207 9.75 1 98.06 189 ASP A C 1
ATOM 1467 O O . ASP A 1 189 ? 0.696 5.539 10.609 1 98.06 189 ASP A O 1
ATOM 1471 N N . LEU A 1 190 ? 0.897 6.164 8.477 1 97.44 190 LEU A N 1
ATOM 1472 C CA . LEU A 1 190 ? -0.38 5.559 8.109 1 97.44 190 LEU A CA 1
ATOM 1473 C C . LEU A 1 190 ? -0.179 4.148 7.566 1 97.44 190 LEU A C 1
ATOM 1475 O O . LEU A 1 190 ? -1.07 3.598 6.914 1 97.44 190 LEU A O 1
ATOM 1479 N N . GLY A 1 191 ? 0.995 3.605 7.777 1 95.44 191 GLY A N 1
ATOM 1480 C CA . GLY A 1 191 ? 1.171 2.195 7.469 1 95.44 191 GLY A CA 1
ATOM 1481 C C . GLY A 1 191 ? 0.343 1.283 8.352 1 95.44 191 GLY A C 1
ATOM 1482 O O . GLY A 1 191 ? 0.593 1.183 9.555 1 95.44 191 GLY A O 1
ATOM 1483 N N . MET A 1 192 ? -0.538 0.525 7.777 1 93.88 192 MET A N 1
ATOM 1484 C CA . MET A 1 192 ? -1.488 -0.255 8.562 1 93.88 192 MET A CA 1
ATOM 1485 C C . MET A 1 192 ? -0.895 -1.604 8.953 1 93.88 192 MET A C 1
ATOM 1487 O O . MET A 1 192 ? -1.312 -2.209 9.945 1 93.88 192 MET A O 1
ATOM 1491 N N . GLN A 1 193 ? -0.007 -2.074 8.164 1 89.5 193 GLN A N 1
ATOM 1492 C CA . GLN A 1 193 ? 0.584 -3.377 8.445 1 89.5 193 GLN A CA 1
ATOM 1493 C C . GLN A 1 193 ? 1.864 -3.232 9.266 1 89.5 193 GLN A C 1
ATOM 1495 O O . GLN A 1 193 ? 2.109 -4.016 10.188 1 89.5 193 GLN A O 1
ATOM 1500 N N . PHE A 1 194 ? 2.627 -2.246 8.797 1 90.19 194 PHE A N 1
ATOM 1501 C CA . PHE A 1 194 ? 3.898 -2.004 9.469 1 90.19 194 PHE A CA 1
ATOM 1502 C C . PHE A 1 194 ? 4.172 -0.508 9.586 1 90.19 194 PHE A C 1
ATOM 1504 O O . PHE A 1 194 ? 3.703 0.279 8.758 1 90.19 194 PHE A O 1
ATOM 1511 N N . SER A 1 195 ? 4.844 -0.201 10.656 1 91 195 SER A N 1
ATOM 1512 C CA . SER A 1 195 ? 5.273 1.181 10.844 1 91 195 SER A CA 1
ATOM 1513 C C . SER A 1 195 ? 6.785 1.318 10.68 1 91 195 SER A C 1
ATOM 1515 O O . SER A 1 195 ? 7.539 1.165 11.641 1 91 195 SER A O 1
ATOM 1517 N N . ASP A 1 196 ? 7.207 1.729 9.539 1 93.75 196 ASP A N 1
ATOM 1518 C CA . ASP A 1 196 ? 8.625 1.914 9.258 1 93.75 196 ASP A CA 1
ATOM 1519 C C . ASP A 1 196 ? 9.219 3.016 10.133 1 93.75 196 ASP A C 1
ATOM 1521 O O . ASP A 1 196 ? 10.352 2.895 10.617 1 93.75 196 ASP A O 1
ATOM 1525 N N . ALA A 1 197 ? 8.438 4.02 10.32 1 96.38 197 ALA A N 1
ATOM 1526 C CA . ALA A 1 197 ? 8.938 5.172 11.07 1 96.38 197 ALA A CA 1
ATOM 1527 C C . ALA A 1 197 ? 9.242 4.797 12.516 1 96.38 197 ALA A C 1
ATOM 1529 O O . ALA A 1 197 ? 10.188 5.316 13.109 1 96.38 197 ALA A O 1
ATOM 1530 N N . ALA A 1 198 ? 8.445 3.943 13.117 1 95.62 198 ALA A N 1
ATOM 1531 C CA . ALA A 1 198 ? 8.719 3.477 14.469 1 95.62 198 ALA A CA 1
ATOM 1532 C C . ALA A 1 198 ? 10.086 2.801 14.547 1 95.62 198 ALA A C 1
ATOM 1534 O O . ALA A 1 198 ? 10.844 3.018 15.5 1 95.62 198 ALA A O 1
ATOM 1535 N N . ASP A 1 199 ? 10.391 2.029 13.547 1 94.75 199 ASP A N 1
ATOM 1536 C CA . ASP A 1 199 ? 11.695 1.381 13.484 1 94.75 199 ASP A CA 1
ATOM 1537 C C . ASP A 1 199 ? 12.812 2.41 13.328 1 94.75 199 ASP A C 1
ATOM 1539 O O . ASP A 1 199 ? 13.859 2.301 13.969 1 94.75 199 ASP A O 1
ATOM 1543 N N . TYR A 1 200 ? 12.578 3.418 12.477 1 96.44 200 TYR A N 1
ATOM 1544 C CA . TYR A 1 200 ? 13.586 4.434 12.188 1 96.44 200 TYR A CA 1
ATOM 1545 C C . TYR A 1 200 ? 13.828 5.32 13.406 1 96.44 200 TYR A C 1
ATOM 1547 O O . TYR A 1 200 ? 14.852 5.996 13.492 1 96.44 200 TYR A O 1
ATOM 1555 N N . LEU A 1 201 ? 12.852 5.281 14.32 1 95.94 201 LEU A N 1
ATOM 1556 C CA . LEU A 1 201 ? 12.984 6.039 15.562 1 95.94 201 LEU A CA 1
ATOM 1557 C C . LEU A 1 201 ? 13.43 5.137 16.703 1 95.94 201 LEU A C 1
ATOM 1559 O O . LEU A 1 201 ? 13.641 5.605 17.828 1 95.94 201 LEU A O 1
ATOM 1563 N N . ASN A 1 202 ? 13.562 3.875 16.391 1 93.12 202 ASN A N 1
ATOM 1564 C CA . ASN A 1 202 ? 13.844 2.891 17.438 1 93.12 202 ASN A CA 1
ATOM 1565 C C . ASN A 1 202 ? 12.883 3.033 18.609 1 93.12 202 ASN A C 1
ATOM 1567 O O . ASN A 1 202 ? 13.312 3.121 19.766 1 93.12 202 ASN A O 1
ATOM 1571 N N . SER A 1 203 ? 11.625 3.096 18.266 1 91.88 203 SER A N 1
ATOM 1572 C CA . SER A 1 203 ? 10.594 3.316 19.266 1 91.88 203 SER A CA 1
ATOM 1573 C C . SER A 1 203 ? 9.516 2.238 19.203 1 91.88 203 SER A C 1
ATOM 1575 O O . SER A 1 203 ? 9.305 1.63 18.156 1 91.88 203 SER A O 1
ATOM 1577 N N . LYS A 1 204 ? 8.945 2.016 20.328 1 90.44 204 LYS A N 1
ATOM 1578 C CA . LYS A 1 204 ? 7.777 1.146 20.453 1 90.44 204 LYS A CA 1
ATOM 1579 C C . LYS A 1 204 ? 6.648 1.849 21.203 1 90.44 204 LYS A C 1
ATOM 1581 O O . LYS A 1 204 ? 6.488 1.657 22.422 1 90.44 204 LYS A O 1
ATOM 1586 N N . PRO A 1 205 ? 5.895 2.572 20.469 1 93.69 205 PRO A N 1
ATOM 1587 C CA . PRO A 1 205 ? 4.824 3.314 21.141 1 93.69 205 PRO A CA 1
ATOM 1588 C C . PRO A 1 205 ? 3.867 2.408 21.906 1 93.69 205 PRO A C 1
ATOM 1590 O O . PRO A 1 205 ? 3.494 1.34 21.422 1 93.69 205 PRO A O 1
ATOM 1593 N N . LYS A 1 206 ? 3.537 2.814 23.062 1 93.5 206 LYS A N 1
ATOM 1594 C CA . LYS A 1 206 ? 2.611 2.062 23.906 1 93.5 206 LYS A CA 1
ATOM 1595 C C . LYS A 1 206 ? 1.194 2.107 23.328 1 93.5 206 LYS A C 1
ATOM 1597 O O . LYS A 1 206 ? 0.475 1.107 23.375 1 93.5 206 LYS A O 1
ATOM 1602 N N . TYR A 1 207 ? 0.848 3.289 22.891 1 95.12 207 TYR A N 1
ATOM 1603 C CA . TYR A 1 207 ? -0.479 3.504 22.312 1 95.12 207 TYR A CA 1
ATOM 1604 C C . TYR A 1 207 ? -0.396 3.777 20.812 1 95.12 207 TYR A C 1
ATOM 1606 O O . TYR A 1 207 ? 0.692 3.992 20.281 1 95.12 207 TYR A O 1
ATOM 1614 N N . SER A 1 208 ? -1.565 3.658 20.141 1 96.44 208 SER A N 1
ATOM 1615 C CA . SER A 1 208 ? -1.619 3.73 18.688 1 96.44 208 SER A CA 1
ATOM 1616 C C . SER A 1 208 ? -2.76 4.629 18.219 1 96.44 208 SER A C 1
ATOM 1618 O O . SER A 1 208 ? -3.512 5.164 19.031 1 96.44 208 SER A O 1
ATOM 1620 N N . ILE A 1 209 ? -2.771 4.82 16.938 1 97.44 209 ILE A N 1
ATOM 1621 C CA . ILE A 1 209 ? -3.885 5.523 16.312 1 97.44 209 ILE A CA 1
ATOM 1622 C C . ILE A 1 209 ? -5.203 4.898 16.75 1 97.44 209 ILE A C 1
ATOM 1624 O O . ILE A 1 209 ? -6.195 5.605 16.953 1 97.44 209 ILE A O 1
ATOM 1628 N N . ASN A 1 210 ? -5.195 3.572 16.906 1 96.75 210 ASN A N 1
ATOM 1629 C CA . ASN A 1 210 ? -6.391 2.855 17.328 1 96.75 210 ASN A CA 1
ATOM 1630 C C . ASN A 1 210 ? -6.91 3.375 18.672 1 96.75 210 ASN A C 1
ATOM 1632 O O . ASN A 1 210 ? -8.109 3.609 18.828 1 96.75 210 ASN A O 1
ATOM 1636 N N . ASP A 1 211 ? -6.012 3.607 19.547 1 96.38 211 ASP A N 1
ATOM 1637 C CA . ASP A 1 211 ? -6.375 4.102 20.875 1 96.38 211 ASP A CA 1
ATOM 1638 C C . ASP A 1 211 ? -6.934 5.52 20.797 1 96.38 211 ASP A C 1
ATOM 1640 O O . ASP A 1 211 ? -7.914 5.848 21.469 1 96.38 211 ASP A O 1
ATOM 1644 N N . VAL A 1 212 ? -6.328 6.344 20.016 1 95.88 212 VAL A N 1
ATOM 1645 C CA . VAL A 1 212 ? -6.766 7.727 19.875 1 95.88 212 VAL A CA 1
ATOM 1646 C C . VAL A 1 212 ? -8.156 7.77 19.234 1 95.88 212 VAL A C 1
ATOM 1648 O O . VAL A 1 212 ? -9.023 8.531 19.672 1 95.88 212 VAL A O 1
ATOM 1651 N N . ILE A 1 213 ? -8.336 6.926 18.203 1 94.12 213 ILE A N 1
ATOM 1652 C CA . ILE A 1 213 ? -9.625 6.848 17.531 1 94.12 213 ILE A CA 1
ATOM 1653 C C . ILE A 1 213 ? -10.695 6.387 18.516 1 94.12 213 ILE A C 1
ATOM 1655 O O . ILE A 1 213 ? -11.797 6.934 18.547 1 94.12 213 ILE A O 1
ATOM 1659 N N . ASP A 1 214 ? -10.391 5.398 19.266 1 92.75 214 ASP A N 1
ATOM 1660 C CA . ASP A 1 214 ? -11.344 4.855 20.234 1 92.75 214 ASP A CA 1
ATOM 1661 C C . ASP A 1 214 ? -11.703 5.887 21.297 1 92.75 214 ASP A C 1
ATOM 1663 O O . ASP A 1 214 ? -12.797 5.844 21.875 1 92.75 214 ASP A O 1
ATOM 1667 N N . ALA A 1 215 ? -10.875 6.844 21.531 1 89.94 215 ALA A N 1
ATOM 1668 C CA . ALA A 1 215 ? -11.094 7.879 22.531 1 89.94 215 ALA A CA 1
ATOM 1669 C C . ALA A 1 215 ? -11.523 9.195 21.891 1 89.94 215 ALA A C 1
ATOM 1671 O O . ALA A 1 215 ? -11.562 10.234 22.547 1 89.94 215 ALA A O 1
ATOM 1672 N N . MET A 1 216 ? -11.734 9.188 20.688 1 84.25 216 MET A N 1
ATOM 1673 C CA . MET A 1 216 ? -11.852 10.391 19.859 1 84.25 216 MET A CA 1
ATOM 1674 C C . MET A 1 216 ? -12.969 11.289 20.375 1 84.25 216 MET A C 1
ATOM 1676 O O . MET A 1 216 ? -12.844 12.516 20.344 1 84.25 216 MET A O 1
ATOM 1680 N N . ASN A 1 217 ? -14.047 10.766 20.906 1 76.5 217 ASN A N 1
ATOM 1681 C CA . ASN A 1 217 ? -15.188 11.547 21.375 1 76.5 217 ASN A CA 1
ATOM 1682 C C . ASN A 1 217 ? -14.867 12.312 22.656 1 76.5 217 ASN A C 1
ATOM 1684 O O . ASN A 1 217 ? -15.508 13.32 22.953 1 76.5 217 ASN A O 1
ATOM 1688 N N . ASP A 1 218 ? -13.875 11.891 23.344 1 76.88 218 ASP A N 1
ATOM 1689 C CA . ASP A 1 218 ? -13.508 12.492 24.625 1 76.88 218 ASP A CA 1
ATOM 1690 C C . ASP A 1 218 ? -12.109 13.086 24.562 1 76.88 218 ASP A C 1
ATOM 1692 O O . ASP A 1 218 ? -11.484 13.328 25.594 1 76.88 218 ASP A O 1
ATOM 1696 N N . LEU A 1 219 ? -11.672 13.328 23.375 1 78.19 219 LEU A N 1
ATOM 1697 C CA . LEU A 1 219 ? -10.273 13.727 23.234 1 78.19 219 LEU A CA 1
ATOM 1698 C C . LEU A 1 219 ? -10.078 15.18 23.672 1 78.19 219 LEU A C 1
ATOM 1700 O O . LEU A 1 219 ? -10.836 16.062 23.25 1 78.19 219 LEU A O 1
ATOM 1704 N N . ASP A 1 220 ? -9.328 15.43 24.641 1 74.94 220 ASP A N 1
ATOM 1705 C CA . ASP A 1 220 ? -8.797 16.75 24.984 1 74.94 220 ASP A CA 1
ATOM 1706 C C . ASP A 1 220 ? -7.273 16.75 24.984 1 74.94 220 ASP A C 1
ATOM 1708 O O . ASP A 1 220 ? -6.648 15.758 24.609 1 74.94 220 ASP A O 1
ATOM 1712 N N . ASP A 1 221 ? -6.684 17.891 25.234 1 71.94 221 ASP A N 1
ATOM 1713 C CA . ASP A 1 221 ? -5.234 18.047 25.141 1 71.94 221 ASP A CA 1
ATOM 1714 C C . ASP A 1 221 ? -4.52 17.062 26.062 1 71.94 221 ASP A C 1
ATOM 1716 O O . ASP A 1 221 ? -3.559 16.406 25.656 1 71.94 221 ASP A O 1
ATOM 1720 N N . LEU A 1 222 ? -5.008 16.891 27.25 1 71.44 222 LEU A N 1
ATOM 1721 C CA . LEU A 1 222 ? -4.371 16.031 28.25 1 71.44 222 LEU A CA 1
ATOM 1722 C C . LEU A 1 222 ? -4.473 14.562 27.828 1 71.44 222 LEU A C 1
ATOM 1724 O O . LEU A 1 222 ? -3.49 13.82 27.922 1 71.44 222 LEU A O 1
ATOM 1728 N N . SER A 1 223 ? -5.57 14.172 27.359 1 82.19 223 SER A N 1
ATOM 1729 C CA . SER A 1 223 ? -5.758 12.789 26.938 1 82.19 223 SER A CA 1
ATOM 1730 C C . SER A 1 223 ? -4.902 12.461 25.719 1 82.19 223 SER A C 1
ATOM 1732 O O . SER A 1 223 ? -4.316 11.383 25.625 1 82.19 223 SER A O 1
ATOM 1734 N N . LEU A 1 224 ? -4.805 13.445 24.906 1 88.75 224 LEU A N 1
ATOM 1735 C CA . LEU A 1 224 ? -4.012 13.242 23.703 1 88.75 224 LEU A CA 1
ATOM 1736 C C . LEU A 1 224 ? -2.531 13.109 24.047 1 88.75 224 LEU A C 1
ATOM 1738 O O . LEU A 1 224 ? -1.838 12.25 23.484 1 88.75 224 LEU A O 1
ATOM 1742 N N . ASP A 1 225 ? -2.104 13.891 24.953 1 88.19 225 ASP A N 1
ATOM 1743 C CA . ASP A 1 225 ? -0.705 13.859 25.375 1 88.19 225 ASP A CA 1
ATOM 1744 C C . ASP A 1 225 ? -0.332 12.5 25.953 1 88.19 225 ASP A C 1
ATOM 1746 O O . ASP A 1 225 ? 0.805 12.047 25.812 1 88.19 225 ASP A O 1
ATOM 1750 N N . GLY A 1 226 ? -1.288 11.852 26.562 1 91.75 226 GLY A N 1
ATOM 1751 C CA . GLY A 1 226 ? -1.033 10.555 27.156 1 91.75 226 GLY A CA 1
ATOM 1752 C C . GLY A 1 226 ? -1.037 9.422 26.141 1 91.75 226 GLY A C 1
ATOM 1753 O O . GLY A 1 226 ? -0.458 8.359 26.391 1 91.75 226 GLY A O 1
ATOM 1754 N N . LEU A 1 227 ? -1.584 9.695 25.016 1 95 227 LEU A N 1
ATOM 1755 C CA . LEU A 1 227 ? -1.79 8.617 24.047 1 95 227 LEU A CA 1
ATOM 1756 C C . LEU A 1 227 ? -0.787 8.719 22.906 1 95 227 LEU A C 1
ATOM 1758 O O . LEU A 1 227 ? -0.667 7.797 22.094 1 95 227 LEU A O 1
ATOM 1762 N N . VAL A 1 228 ? -0.03 9.812 22.891 1 96.44 228 VAL A N 1
ATOM 1763 C CA . VAL A 1 228 ? 0.884 10.055 21.781 1 96.44 228 VAL A CA 1
ATOM 1764 C C . VAL A 1 228 ? 2.326 9.859 22.25 1 96.44 228 VAL A C 1
ATOM 1766 O O . VAL A 1 228 ? 2.701 10.312 23.328 1 96.44 228 VAL A O 1
ATOM 1769 N N . TYR A 1 229 ? 3.107 9.133 21.453 1 96.31 229 TYR A N 1
ATOM 1770 C CA . TYR A 1 229 ? 4.512 8.922 21.797 1 96.31 229 TYR A CA 1
ATOM 1771 C C . TYR A 1 229 ? 5.316 10.203 21.594 1 96.31 229 TYR A C 1
ATOM 1773 O O . TYR A 1 229 ? 5.219 10.852 20.547 1 96.31 229 TYR A O 1
ATOM 1781 N N . LYS A 1 230 ? 6.098 10.555 22.578 1 95.38 230 LYS A N 1
ATOM 1782 C CA . LYS A 1 230 ? 6.961 11.734 22.5 1 95.38 230 LYS A CA 1
ATOM 1783 C C . LYS A 1 230 ? 8.43 11.328 22.375 1 95.38 230 LYS A C 1
ATOM 1785 O O . LYS A 1 230 ? 9 10.742 23.297 1 95.38 230 LYS A O 1
ATOM 1790 N N . HIS A 1 231 ? 9.016 11.633 21.266 1 95.12 231 HIS A N 1
ATOM 1791 C CA . HIS A 1 231 ? 10.43 11.367 21.031 1 95.12 231 HIS A CA 1
ATOM 1792 C C . HIS A 1 231 ? 11.305 12.422 21.703 1 95.12 231 HIS A C 1
ATOM 1794 O O . HIS A 1 231 ? 10.852 13.539 21.969 1 95.12 231 HIS A O 1
ATOM 1800 N N . SER A 1 232 ? 12.547 12.086 21.953 1 93.56 232 SER A N 1
ATOM 1801 C CA . SER A 1 232 ? 13.477 12.977 22.641 1 93.56 232 SER A CA 1
ATOM 1802 C C . SER A 1 232 ? 13.734 14.242 21.828 1 93.56 232 SER A C 1
ATOM 1804 O O . SER A 1 232 ? 14.086 15.281 22.391 1 93.56 232 SER A O 1
ATOM 1806 N N . SER A 1 233 ? 13.539 14.219 20.531 1 92.69 233 SER A N 1
ATOM 1807 C CA . SER A 1 233 ? 13.734 15.375 19.656 1 92.69 233 SER A CA 1
ATOM 1808 C C . SER A 1 233 ? 12.617 16.406 19.844 1 92.69 233 SER A C 1
ATOM 1810 O O . SER A 1 233 ? 12.742 17.547 19.391 1 92.69 233 SER A O 1
ATOM 1812 N N . GLY A 1 234 ? 11.516 15.953 20.453 1 94.69 234 GLY A N 1
ATOM 1813 C CA . GLY A 1 234 ? 10.359 16.812 20.625 1 94.69 234 GLY A CA 1
ATOM 1814 C C . GLY A 1 234 ? 9.219 16.469 19.688 1 94.69 234 GLY A C 1
ATOM 1815 O O . GLY A 1 234 ? 8.094 16.938 19.859 1 94.69 234 GLY A O 1
ATOM 1816 N N . VAL A 1 235 ? 9.492 15.594 18.766 1 97.25 235 VAL A N 1
ATOM 1817 C CA . VAL A 1 235 ? 8.438 15.227 17.828 1 97.25 235 VAL A CA 1
ATOM 1818 C C . VAL A 1 235 ? 7.457 14.273 18.5 1 97.25 235 VAL A C 1
ATOM 1820 O O . VAL A 1 235 ? 7.859 13.406 19.281 1 97.25 235 VAL A O 1
ATOM 1823 N N . ASN A 1 236 ? 6.152 14.547 18.312 1 97.44 236 ASN A N 1
ATOM 1824 C CA . ASN A 1 236 ? 5.098 13.609 18.672 1 97.44 236 ASN A CA 1
ATOM 1825 C C . ASN A 1 236 ? 4.844 12.609 17.547 1 97.44 236 ASN A C 1
ATOM 1827 O O . ASN A 1 236 ? 4.957 12.945 16.359 1 97.44 236 ASN A O 1
ATOM 1831 N N . TYR A 1 237 ? 4.594 11.336 18 1 97.88 237 TYR A N 1
ATOM 1832 C CA . TYR A 1 237 ? 4.508 10.297 16.984 1 97.88 237 TYR A CA 1
ATOM 1833 C C . TYR A 1 237 ? 3.301 9.398 17.219 1 97.88 237 TYR A C 1
ATOM 1835 O O . TYR A 1 237 ? 3.051 8.977 18.344 1 97.88 237 TYR A O 1
ATOM 1843 N N . LEU A 1 238 ? 2.555 9.188 16.109 1 97.88 238 LEU A N 1
ATOM 1844 C CA . LEU A 1 238 ? 1.417 8.273 16.125 1 97.88 238 LEU A CA 1
ATOM 1845 C C . LEU A 1 238 ? 1.496 7.281 14.977 1 97.88 238 LEU A C 1
ATOM 1847 O O . LEU A 1 238 ? 1.844 7.652 13.852 1 97.88 238 LEU A O 1
ATOM 1851 N N . CYS A 1 239 ? 1.201 6.004 15.25 1 97.75 239 CYS A N 1
ATOM 1852 C CA . CYS A 1 239 ? 1.106 4.949 14.25 1 97.75 239 CYS A CA 1
ATOM 1853 C C . CYS A 1 239 ? 0.032 3.934 14.625 1 97.75 239 CYS A C 1
ATOM 1855 O O . CYS A 1 239 ? -0.556 4.02 15.703 1 97.75 239 CYS A O 1
ATOM 1857 N N . PHE A 1 240 ? -0.321 3.061 13.695 1 96.94 240 PHE A N 1
ATOM 1858 C CA . PHE A 1 240 ? -1.299 2.016 13.984 1 96.94 240 PHE A CA 1
ATOM 1859 C C . PHE A 1 240 ? -0.711 0.964 14.914 1 96.94 240 PHE A C 1
ATOM 1861 O O . PHE A 1 240 ? 0.497 0.945 15.156 1 96.94 240 PHE A O 1
ATOM 1868 N N . SER A 1 241 ? -1.613 0.139 15.438 1 93.94 241 SER A N 1
ATOM 1869 C CA . SER A 1 241 ? -1.215 -0.858 16.422 1 93.94 241 SER A CA 1
ATOM 1870 C C . SER A 1 241 ? -0.4 -1.976 15.781 1 93.94 241 SER A C 1
ATOM 1872 O O . SER A 1 241 ? -0.779 -2.506 14.734 1 93.94 241 SER A O 1
ATOM 1874 N N . ALA A 1 242 ? 0.701 -2.301 16.391 1 87.75 242 ALA A N 1
ATOM 1875 C CA . ALA A 1 242 ? 1.521 -3.418 15.914 1 87.75 242 ALA A CA 1
ATOM 1876 C C . ALA A 1 242 ? 1.002 -4.746 16.469 1 87.75 242 ALA A C 1
ATOM 1878 O O . ALA A 1 242 ? 1.302 -5.809 15.922 1 87.75 242 ALA A O 1
ATOM 1879 N N . ASP A 1 243 ? 0.249 -4.68 17.453 1 85.06 243 ASP A N 1
ATOM 1880 C CA . ASP A 1 243 ? -0.185 -5.883 18.172 1 85.06 243 ASP A CA 1
ATOM 1881 C C . ASP A 1 243 ? -1.486 -6.426 17.578 1 85.06 243 ASP A C 1
ATOM 1883 O O . ASP A 1 243 ? -1.741 -7.629 17.625 1 85.06 243 ASP A O 1
ATOM 1887 N N . ASN A 1 244 ? -2.295 -5.559 17.109 1 85.06 244 ASN A N 1
ATOM 1888 C CA . ASN A 1 244 ? -3.586 -5.961 16.562 1 85.06 244 ASN A CA 1
ATOM 1889 C C . ASN A 1 244 ? -3.766 -5.461 15.125 1 85.06 244 ASN A C 1
ATOM 1891 O O . ASN A 1 244 ? -4.629 -4.625 14.859 1 85.06 244 ASN A O 1
ATOM 1895 N N . ILE A 1 245 ? -3.127 -6.023 14.234 1 85.81 245 ILE A N 1
ATOM 1896 C CA . ILE A 1 245 ? -3.074 -5.59 12.844 1 85.81 245 ILE A CA 1
ATOM 1897 C C . ILE A 1 245 ? -4.445 -5.766 12.195 1 85.81 245 ILE A C 1
ATOM 1899 O O . ILE A 1 245 ? -4.863 -4.945 11.375 1 85.81 245 ILE A O 1
ATOM 1903 N N . LYS A 1 246 ? -5.191 -6.703 12.633 1 84.31 246 LYS A N 1
ATOM 1904 C CA . LYS A 1 246 ? -6.488 -7.027 12.039 1 84.31 246 LYS A CA 1
ATOM 1905 C C . LYS A 1 246 ? -7.5 -5.91 12.281 1 84.31 246 LYS A C 1
ATOM 1907 O O . LYS A 1 246 ? -8.422 -5.719 11.492 1 84.31 246 LYS A O 1
ATOM 1912 N N . ASP A 1 247 ? -7.227 -5.152 13.344 1 90.62 247 ASP A N 1
ATOM 1913 C CA . ASP A 1 247 ? -8.172 -4.102 13.727 1 90.62 247 ASP A CA 1
ATOM 1914 C C . ASP A 1 247 ? -7.793 -2.768 13.086 1 90.62 247 ASP A C 1
ATOM 1916 O O . ASP A 1 247 ? -8.57 -1.814 13.125 1 90.62 247 ASP A O 1
ATOM 1920 N N . ASN A 1 248 ? -6.648 -2.719 12.484 1 94.81 248 ASN A N 1
ATOM 1921 C CA . ASN A 1 248 ? -6.121 -1.447 12 1 94.81 248 ASN A CA 1
ATOM 1922 C C . ASN A 1 248 ? -6.977 -0.872 10.875 1 94.81 248 ASN A C 1
ATOM 1924 O O . ASN A 1 248 ? -7.172 0.342 10.797 1 94.81 248 ASN A O 1
ATOM 1928 N N . TYR A 1 249 ? -7.535 -1.739 10.039 1 93.38 249 TYR A N 1
ATOM 1929 C CA . TYR A 1 249 ? -8.281 -1.247 8.891 1 93.38 249 TYR A CA 1
ATOM 1930 C C . TYR A 1 249 ? -9.539 -0.511 9.328 1 93.38 249 TYR A C 1
ATOM 1932 O O . TYR A 1 249 ? -9.859 0.557 8.797 1 93.38 249 TYR A O 1
ATOM 1940 N N . ASP A 1 250 ? -10.234 -1.092 10.242 1 93.5 250 ASP A N 1
ATOM 1941 C CA . ASP A 1 250 ? -11.445 -0.462 10.75 1 93.5 250 ASP A CA 1
ATOM 1942 C C . ASP A 1 250 ? -11.148 0.922 11.32 1 93.5 250 ASP A C 1
ATOM 1944 O O . ASP A 1 250 ? -11.922 1.861 11.125 1 93.5 250 ASP A O 1
ATOM 1948 N N . ARG A 1 251 ? -10.102 1.048 12.023 1 94.19 251 ARG A N 1
ATOM 1949 C CA . ARG A 1 251 ? -9.727 2.338 12.586 1 94.19 251 ARG A CA 1
ATOM 1950 C C . ARG A 1 251 ? -9.211 3.285 11.508 1 94.19 251 ARG A C 1
ATOM 1952 O O . ARG A 1 251 ? -9.406 4.5 11.594 1 94.19 251 ARG A O 1
ATOM 1959 N N . ALA A 1 252 ? -8.555 2.725 10.492 1 95.94 252 ALA A N 1
ATOM 1960 C CA . ALA A 1 252 ? -8.078 3.527 9.367 1 95.94 252 ALA A CA 1
ATOM 1961 C C . ALA A 1 252 ? -9.227 4.301 8.719 1 95.94 252 ALA A C 1
ATOM 1963 O O . ALA A 1 252 ? -9.047 5.441 8.281 1 95.94 252 ALA A O 1
ATOM 1964 N N . THR A 1 253 ? -10.414 3.729 8.688 1 90.94 253 THR A N 1
ATOM 1965 C CA . THR A 1 253 ? -11.57 4.355 8.07 1 90.94 253 THR A CA 1
ATOM 1966 C C . THR A 1 253 ? -11.992 5.602 8.844 1 90.94 253 THR A C 1
ATOM 1968 O O . THR A 1 253 ? -12.766 6.418 8.336 1 90.94 253 THR A O 1
ATOM 1971 N N . LYS A 1 254 ? -11.492 5.797 10.008 1 90.12 254 LYS A N 1
ATOM 1972 C CA . LYS A 1 254 ? -11.898 6.891 10.883 1 90.12 254 LYS A CA 1
ATOM 1973 C C . LYS A 1 254 ? -10.82 7.973 10.945 1 90.12 254 LYS A C 1
ATOM 1975 O O . LYS A 1 254 ? -11.008 9.008 11.594 1 90.12 254 LYS A O 1
ATOM 1980 N N . VAL A 1 255 ? -9.75 7.793 10.266 1 94.38 255 VAL A N 1
ATOM 1981 C CA . VAL A 1 255 ? -8.625 8.711 10.336 1 94.38 255 VAL A CA 1
ATOM 1982 C C . VAL A 1 255 ? -9.023 10.07 9.766 1 94.38 255 VAL A C 1
ATOM 1984 O O . VAL A 1 255 ? -8.586 11.109 10.25 1 94.38 255 VAL A O 1
ATOM 1987 N N . SER A 1 256 ? -9.852 10.031 8.734 1 87.69 256 SER A N 1
ATOM 1988 C CA . SER A 1 256 ? -10.289 11.281 8.125 1 87.69 256 SER A CA 1
ATOM 1989 C C . SER A 1 256 ? -11.016 12.172 9.133 1 87.69 256 SER A C 1
ATOM 1991 O O . SER A 1 256 ? -10.945 13.398 9.047 1 87.69 256 SER A O 1
ATOM 1993 N N . ALA A 1 257 ? -11.672 11.562 10.102 1 82.88 257 ALA A N 1
ATOM 1994 C CA . ALA A 1 257 ? -12.375 12.305 11.141 1 82.88 257 ALA A CA 1
ATOM 1995 C C . ALA A 1 257 ? -11.414 12.734 12.25 1 82.88 257 ALA A C 1
ATOM 1997 O O . ALA A 1 257 ? -11.672 13.719 12.953 1 82.88 257 ALA A O 1
ATOM 1998 N N . LEU A 1 258 ? -10.383 12.039 12.367 1 89.19 258 LEU A N 1
ATOM 1999 C CA . LEU A 1 258 ? -9.422 12.289 13.438 1 89.19 258 LEU A CA 1
ATOM 2000 C C . LEU A 1 258 ? -8.547 13.5 13.109 1 89.19 258 LEU A C 1
ATOM 2002 O O . LEU A 1 258 ? -8.188 14.266 14 1 89.19 258 LEU A O 1
ATOM 2006 N N . ILE A 1 259 ? -8.211 13.727 11.828 1 90.38 259 ILE A N 1
ATOM 2007 C CA . ILE A 1 259 ? -7.219 14.695 11.383 1 90.38 259 ILE A CA 1
ATOM 2008 C C . ILE A 1 259 ? -7.656 16.094 11.781 1 90.38 259 ILE A C 1
ATOM 2010 O O . ILE A 1 259 ? -6.879 16.859 12.367 1 90.38 259 ILE A O 1
ATOM 2014 N N . PRO A 1 260 ? -8.898 16.438 11.602 1 82.5 260 PRO A N 1
ATOM 2015 C CA . PRO A 1 260 ? -9.312 17.781 12 1 82.5 260 PRO A CA 1
ATOM 2016 C C . PRO A 1 260 ? -9.18 18.016 13.5 1 82.5 260 PRO A C 1
ATOM 2018 O O . PRO A 1 260 ? -8.852 19.141 13.93 1 82.5 260 PRO A O 1
ATOM 2021 N N . LEU A 1 261 ? -9.406 17.062 14.242 1 81.81 261 LEU A N 1
ATOM 2022 C CA . LEU A 1 261 ? -9.258 17.172 15.688 1 81.81 261 LEU A CA 1
ATOM 2023 C C . LEU A 1 261 ? -7.793 17.375 16.062 1 81.81 261 LEU A C 1
ATOM 2025 O O . LEU A 1 261 ? -7.48 18.234 16.891 1 81.81 261 LEU A O 1
ATOM 2029 N N . LEU A 1 262 ? -6.945 16.656 15.469 1 91.75 262 LEU A N 1
ATOM 2030 C CA . LEU A 1 262 ? -5.52 16.75 15.758 1 91.75 262 LEU A CA 1
ATOM 2031 C C . LEU A 1 262 ? -4.98 18.125 15.367 1 91.75 262 LEU A C 1
ATOM 2033 O O . LEU A 1 262 ? -4.074 18.656 16.016 1 91.75 262 LEU A O 1
ATOM 2037 N N . ARG A 1 263 ? -5.547 18.719 14.336 1 89.25 263 ARG A N 1
ATOM 2038 C CA . ARG A 1 263 ? -5.078 20 13.828 1 89.25 263 ARG A CA 1
ATOM 2039 C C . ARG A 1 263 ? -5.375 21.125 14.82 1 89.25 263 ARG A C 1
ATOM 2041 O O . ARG A 1 263 ? -4.836 22.219 14.703 1 89.25 263 ARG A O 1
ATOM 2048 N N . GLN A 1 264 ? -6.164 20.812 15.781 1 81.12 264 GLN A N 1
ATOM 2049 C CA . GLN A 1 264 ? -6.43 21.781 16.844 1 81.12 264 GLN A CA 1
ATOM 2050 C C . GLN A 1 264 ? -5.316 21.781 17.875 1 81.12 264 GLN A C 1
ATOM 2052 O O . GLN A 1 264 ? -5.141 22.766 18.609 1 81.12 264 GLN A O 1
ATOM 2057 N N . TYR A 1 265 ? -4.582 20.766 17.922 1 86.69 265 TYR A N 1
ATOM 2058 C CA . TYR A 1 265 ? -3.625 20.594 19 1 86.69 265 TYR A CA 1
ATOM 2059 C C . TYR A 1 265 ? -2.193 20.688 18.484 1 86.69 265 TYR A C 1
ATOM 2061 O O . TYR A 1 265 ? -1.262 20.906 19.266 1 86.69 265 TYR A O 1
ATOM 2069 N N . TYR A 1 266 ? -1.996 20.531 17.25 1 93.31 266 TYR A N 1
ATOM 2070 C CA . TYR A 1 266 ? -0.658 20.531 16.672 1 93.31 266 TYR A CA 1
ATOM 2071 C C . TYR A 1 266 ? -0.533 21.609 15.594 1 93.31 266 TYR A C 1
ATOM 2073 O O . TYR A 1 266 ? -1.416 21.75 14.742 1 93.31 266 TYR A O 1
ATOM 2081 N N . LYS A 1 267 ? 0.551 22.344 15.688 1 92.75 267 LYS A N 1
ATOM 2082 C CA . LYS A 1 267 ? 0.812 23.375 14.688 1 92.75 267 LYS A CA 1
ATOM 2083 C C . LYS A 1 267 ? 1.144 22.75 13.328 1 92.75 267 LYS A C 1
ATOM 2085 O O . LYS A 1 267 ? 0.747 23.281 12.289 1 92.75 267 LYS A O 1
ATOM 2090 N N . HIS A 1 268 ? 1.921 21.672 13.391 1 97 268 HIS A N 1
ATOM 2091 C CA . HIS A 1 268 ? 2.283 20.938 12.188 1 97 268 HIS A CA 1
ATOM 2092 C C . HIS A 1 268 ? 1.946 19.453 12.328 1 97 268 HIS A C 1
ATOM 2094 O O . HIS A 1 268 ? 2.33 18.812 13.312 1 97 268 HIS A O 1
ATOM 2100 N N . ILE A 1 269 ? 1.212 18.953 11.375 1 98.31 269 ILE A N 1
ATOM 2101 C CA . ILE A 1 269 ? 0.962 17.516 11.25 1 98.31 269 ILE A CA 1
ATOM 2102 C C . ILE A 1 269 ? 1.58 16.984 9.961 1 98.31 269 ILE A C 1
ATOM 2104 O O . ILE A 1 269 ? 1.193 17.406 8.867 1 98.31 269 ILE A O 1
ATOM 2108 N N . ILE A 1 270 ? 2.578 16.156 10.102 1 98.81 270 ILE A N 1
ATOM 2109 C CA . ILE A 1 270 ? 3.258 15.5 8.984 1 98.81 270 ILE A CA 1
ATOM 2110 C C . ILE A 1 270 ? 2.771 14.062 8.852 1 98.81 270 ILE A C 1
ATOM 2112 O O . ILE A 1 270 ? 2.855 13.281 9.797 1 98.81 270 ILE A O 1
ATOM 2116 N N . VAL A 1 271 ? 2.262 13.703 7.711 1 98.75 271 VAL A N 1
ATOM 2117 C CA . VAL A 1 271 ? 1.694 12.375 7.508 1 98.75 271 VAL A CA 1
ATOM 2118 C C . VAL A 1 271 ? 2.541 11.602 6.5 1 98.75 271 VAL A C 1
ATOM 2120 O O . VAL A 1 271 ? 2.768 12.062 5.383 1 98.75 271 VAL A O 1
ATOM 2123 N N . ASP A 1 272 ? 3.008 10.438 6.949 1 98.56 272 ASP A N 1
ATOM 2124 C CA . ASP A 1 272 ? 3.719 9.508 6.074 1 98.56 272 ASP A CA 1
ATOM 2125 C C . ASP A 1 272 ? 2.742 8.617 5.312 1 98.56 272 ASP A C 1
ATOM 2127 O O . ASP A 1 272 ? 2.141 7.711 5.895 1 98.56 272 ASP A O 1
ATOM 2131 N N . MET A 1 273 ? 2.645 8.875 4.031 1 97.31 273 MET A N 1
ATOM 2132 C CA . MET A 1 273 ? 1.854 8.055 3.117 1 97.31 273 MET A CA 1
ATOM 2133 C C . MET A 1 273 ? 2.756 7.297 2.146 1 97.31 273 MET A C 1
ATOM 2135 O O . MET A 1 273 ? 2.604 7.414 0.93 1 97.31 273 MET A O 1
ATOM 2139 N N . SER A 1 274 ? 3.58 6.434 2.711 1 96.25 274 SER A N 1
ATOM 2140 C CA . SER A 1 274 ? 4.602 5.727 1.944 1 96.25 274 SER A CA 1
ATOM 2141 C C . SER A 1 274 ? 3.98 4.688 1.017 1 96.25 274 SER A C 1
ATOM 2143 O O . SER A 1 274 ? 4.617 4.242 0.06 1 96.25 274 SER A O 1
ATOM 2145 N N . HIS A 1 275 ? 2.701 4.336 1.188 1 93.75 275 HIS A N 1
ATOM 2146 C CA . HIS A 1 275 ? 2.018 3.367 0.338 1 93.75 275 HIS A CA 1
ATOM 2147 C C . HIS A 1 275 ? 1.141 4.062 -0.695 1 93.75 275 HIS A C 1
ATOM 2149 O O . HIS A 1 275 ? 0.315 3.422 -1.351 1 93.75 275 HIS A O 1
ATOM 2155 N N . GLY A 1 276 ? 1.332 5.371 -0.812 1 93.44 276 GLY A N 1
ATOM 2156 C CA . GLY A 1 276 ? 0.49 6.125 -1.727 1 93.44 276 GLY A CA 1
ATOM 2157 C C . GLY A 1 276 ? -0.838 6.531 -1.117 1 93.44 276 GLY A C 1
ATOM 2158 O O . GLY A 1 276 ? -1.005 6.492 0.104 1 93.44 276 GLY A O 1
ATOM 2159 N N . VAL A 1 277 ? -1.726 6.996 -2.008 1 93.06 277 VAL A N 1
ATOM 2160 C CA . VAL A 1 277 ? -3.051 7.402 -1.557 1 93.06 277 VAL A CA 1
ATOM 2161 C C . VAL A 1 277 ? -3.988 6.199 -1.549 1 93.06 277 VAL A C 1
ATOM 2163 O O . VAL A 1 277 ? -4.723 5.969 -2.514 1 93.06 277 VAL A O 1
ATOM 2166 N N . GLU A 1 278 ? -3.895 5.5 -0.493 1 92.44 278 GLU A N 1
ATOM 2167 C CA . GLU A 1 278 ? -4.77 4.34 -0.351 1 92.44 278 GLU A CA 1
ATOM 2168 C C . GLU A 1 278 ? -6.234 4.762 -0.261 1 92.44 278 GLU A C 1
ATOM 2170 O O . GLU A 1 278 ? -6.543 5.852 0.228 1 92.44 278 GLU A O 1
ATOM 2175 N N . HIS A 1 279 ? -7.086 3.871 -0.671 1 89.88 279 HIS A N 1
ATOM 2176 C CA . HIS A 1 279 ? -8.516 4.145 -0.757 1 89.88 279 HIS A CA 1
ATOM 2177 C C . HIS A 1 279 ? -9.062 4.629 0.582 1 89.88 279 HIS A C 1
ATOM 2179 O O . HIS A 1 279 ? -9.852 5.578 0.629 1 89.88 279 HIS A O 1
ATOM 2185 N N . VAL A 1 280 ? -8.641 4.062 1.627 1 91 280 VAL A N 1
ATOM 2186 C CA . VAL A 1 280 ? -9.195 4.332 2.951 1 91 280 VAL A CA 1
ATOM 2187 C C . VAL A 1 280 ? -8.75 5.715 3.422 1 91 280 VAL A C 1
ATOM 2189 O O . VAL A 1 280 ? -9.375 6.305 4.309 1 91 280 VAL A O 1
ATOM 2192 N N . PHE A 1 281 ? -7.738 6.324 2.805 1 94.31 281 PHE A N 1
ATOM 2193 C CA . PHE A 1 281 ? -7.188 7.598 3.258 1 94.31 281 PHE A CA 1
ATOM 2194 C C . PHE A 1 281 ? -7.441 8.695 2.23 1 94.31 281 PHE A C 1
ATOM 2196 O O . PHE A 1 281 ? -6.891 9.789 2.334 1 94.31 281 PHE A O 1
ATOM 2203 N N . GLN A 1 282 ? -8.211 8.43 1.247 1 88.69 282 GLN A N 1
ATOM 2204 C CA . GLN A 1 282 ? -8.414 9.359 0.143 1 88.69 282 GLN A CA 1
ATOM 2205 C C . GLN A 1 282 ? -8.945 10.703 0.645 1 88.69 282 GLN A C 1
ATOM 2207 O O . GLN A 1 282 ? -8.617 11.758 0.096 1 88.69 282 GLN A O 1
ATOM 2212 N N . HIS A 1 283 ? -9.664 10.75 1.752 1 86 283 HIS A N 1
ATOM 2213 C CA . HIS A 1 283 ? -10.367 11.945 2.205 1 86 283 HIS A CA 1
ATOM 2214 C C . HIS A 1 283 ? -9.453 12.852 3.014 1 86 283 HIS A C 1
ATOM 2216 O O . HIS A 1 283 ? -9.82 13.984 3.35 1 86 283 HIS A O 1
ATOM 2222 N N . ILE A 1 284 ? -8.289 12.406 3.289 1 90.81 284 ILE A N 1
ATOM 2223 C CA . ILE A 1 284 ? -7.402 13.273 4.055 1 90.81 284 ILE A CA 1
ATOM 2224 C C . ILE A 1 284 ? -6.594 14.156 3.104 1 90.81 284 ILE A C 1
ATOM 2226 O O . ILE A 1 284 ? -5.938 15.109 3.533 1 90.81 284 ILE A O 1
ATOM 2230 N N . VAL A 1 285 ? -6.719 13.891 1.792 1 92.06 285 VAL A N 1
ATOM 2231 C CA . VAL A 1 285 ? -5.883 14.562 0.804 1 92.06 285 VAL A CA 1
ATOM 2232 C C . VAL A 1 285 ? -6.391 15.984 0.574 1 92.06 285 VAL A C 1
ATOM 2234 O O . VAL A 1 285 ? -5.621 16.953 0.634 1 92.06 285 VAL A O 1
ATOM 2237 N N . ALA A 1 286 ? -7.629 16.156 0.474 1 85.44 286 ALA A N 1
ATOM 2238 C CA . ALA A 1 286 ? -8.219 17.438 0.102 1 85.44 286 ALA A CA 1
ATOM 2239 C C . ALA A 1 286 ? -7.922 18.5 1.154 1 85.44 286 ALA A C 1
ATOM 2241 O O . ALA A 1 286 ? -7.559 19.641 0.818 1 85.44 286 ALA A O 1
ATOM 2242 N N . PRO A 1 287 ? -7.957 18.172 2.404 1 83.81 287 PRO A N 1
ATOM 2243 C CA . PRO A 1 287 ? -7.727 19.188 3.428 1 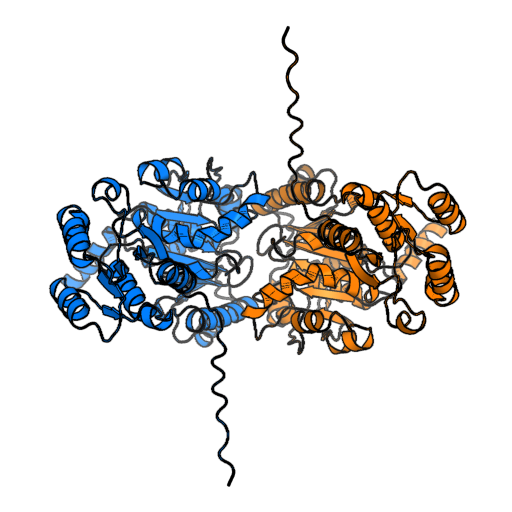83.81 287 PRO A CA 1
ATOM 2244 C C . PRO A 1 287 ? -6.242 19.5 3.623 1 83.81 287 PRO A C 1
ATOM 2246 O O . PRO A 1 287 ? -5.895 20.359 4.434 1 83.81 287 PRO A O 1
ATOM 2249 N N . ALA A 1 288 ? -5.375 18.891 2.922 1 92.19 288 ALA A N 1
ATOM 2250 C CA . ALA A 1 288 ? -3.938 19.047 3.121 1 92.19 288 ALA A CA 1
ATOM 2251 C C . ALA A 1 288 ? -3.5 20.469 2.781 1 92.19 288 ALA A C 1
ATOM 2253 O O . ALA A 1 288 ? -3.971 21.062 1.8 1 92.19 288 ALA A O 1
ATOM 2254 N N . SER A 1 289 ? -2.693 21.094 3.697 1 91.62 289 SER A N 1
ATOM 2255 C CA . SER A 1 289 ? -2.053 22.375 3.4 1 91.62 289 SER A CA 1
ATOM 2256 C C . SER A 1 289 ? -1.002 22.219 2.307 1 91.62 289 SER A C 1
ATOM 2258 O O . SER A 1 289 ? -0.899 23.078 1.418 1 91.62 289 SER A O 1
ATOM 2260 N N . TYR A 1 290 ? -0.24 21.141 2.4 1 94.94 290 TYR A N 1
ATOM 2261 C CA . TYR A 1 290 ? 0.779 20.812 1.409 1 94.94 290 TYR A CA 1
ATOM 2262 C C . TYR A 1 290 ? 0.814 19.312 1.13 1 94.94 290 TYR A C 1
ATOM 2264 O O . TYR A 1 290 ? 0.551 18.5 2.021 1 94.94 290 TYR A O 1
ATOM 2272 N N . VAL A 1 291 ? 1.069 19.031 -0.1 1 97.12 291 VAL A N 1
ATOM 2273 C CA . VAL A 1 291 ? 1.353 17.656 -0.505 1 97.12 291 VAL A CA 1
ATOM 2274 C C . VAL A 1 291 ? 2.744 17.578 -1.129 1 97.12 291 VAL A C 1
ATOM 2276 O O . VAL A 1 291 ? 3.047 18.312 -2.08 1 97.12 291 VAL A O 1
ATOM 2279 N N . TYR A 1 292 ? 3.564 16.812 -0.539 1 98.25 292 TYR A N 1
ATOM 2280 C CA . TYR A 1 292 ? 4.891 16.531 -1.083 1 98.25 292 TYR A CA 1
ATOM 2281 C C . TYR A 1 292 ? 4.91 15.18 -1.797 1 98.25 292 TYR A C 1
ATOM 2283 O O . TYR A 1 292 ? 4.742 14.133 -1.167 1 98.25 292 TYR A O 1
ATOM 2291 N N . LEU A 1 293 ? 5.055 15.18 -3.088 1 98.12 293 LEU A N 1
ATOM 2292 C CA . LEU A 1 293 ? 5.258 13.953 -3.852 1 98.12 293 LEU A CA 1
ATOM 2293 C C . LEU A 1 293 ? 6.73 13.57 -3.877 1 98.12 293 LEU A C 1
ATOM 2295 O O . LEU A 1 293 ? 7.562 14.297 -4.426 1 98.12 293 LEU A O 1
ATOM 2299 N N . VAL A 1 294 ? 7.047 12.445 -3.266 1 98.75 294 VAL A N 1
ATOM 2300 C CA . VAL A 1 294 ? 8.43 11.977 -3.174 1 98.75 294 VAL A CA 1
ATOM 2301 C C . VAL A 1 294 ? 8.719 11 -4.309 1 98.75 294 VAL A C 1
ATOM 2303 O O . VAL A 1 294 ? 8.102 9.945 -4.402 1 98.75 294 VAL A O 1
ATOM 2306 N N . MET A 1 295 ? 9.656 11.352 -5.164 1 98.25 295 MET A N 1
ATOM 2307 C CA . MET A 1 295 ? 9.984 10.547 -6.34 1 98.25 295 MET A CA 1
ATOM 2308 C C . MET A 1 295 ? 11.492 10.375 -6.477 1 98.25 295 MET A C 1
ATOM 2310 O O . MET A 1 295 ? 12.258 10.914 -5.68 1 98.25 295 MET A O 1
ATOM 2314 N N . GLN A 1 296 ? 11.867 9.547 -7.383 1 97.25 296 GLN A N 1
ATOM 2315 C CA . GLN A 1 296 ? 13.266 9.32 -7.738 1 97.25 296 GLN A CA 1
ATOM 2316 C C . GLN A 1 296 ? 13.492 9.5 -9.234 1 97.25 296 GLN A C 1
ATOM 2318 O O . GLN A 1 296 ? 12.531 9.688 -9.992 1 97.25 296 GLN A O 1
ATOM 2323 N N . GLN A 1 297 ? 14.742 9.531 -9.641 1 96.19 297 GLN A N 1
ATOM 2324 C CA . GLN A 1 297 ? 15.117 9.773 -11.031 1 96.19 297 GLN A CA 1
ATOM 2325 C C . GLN A 1 297 ? 14.977 8.508 -11.867 1 96.19 297 GLN A C 1
ATOM 2327 O O . GLN A 1 297 ? 15.961 8 -12.406 1 96.19 297 GLN A O 1
ATOM 2332 N N . ASN A 1 298 ? 13.797 8.047 -12.023 1 94.5 298 ASN A N 1
ATOM 2333 C CA . ASN A 1 298 ? 13.469 6.965 -12.953 1 94.5 298 ASN A CA 1
ATOM 2334 C C . ASN A 1 298 ? 12.117 7.184 -13.617 1 94.5 298 ASN A C 1
ATOM 2336 O O . ASN A 1 298 ? 11.266 7.906 -13.086 1 94.5 298 ASN A O 1
ATOM 2340 N N . VAL A 1 299 ? 11.875 6.57 -14.703 1 95.12 299 VAL A N 1
ATOM 2341 C CA . VAL A 1 299 ? 10.75 6.836 -15.594 1 95.12 299 VAL A CA 1
ATOM 2342 C C . VAL A 1 299 ? 9.438 6.52 -14.883 1 95.12 299 VAL A C 1
ATOM 2344 O O . VAL A 1 299 ? 8.5 7.316 -14.914 1 95.12 299 VAL A O 1
ATOM 2347 N N . THR A 1 300 ? 9.359 5.441 -14.211 1 95.44 300 THR A N 1
ATOM 2348 C CA . THR A 1 300 ? 8.133 4.992 -13.562 1 95.44 300 THR A CA 1
ATOM 2349 C C . THR A 1 300 ? 7.73 5.953 -12.445 1 95.44 300 THR A C 1
ATOM 2351 O O . THR A 1 300 ? 6.57 6.352 -12.352 1 95.44 300 THR A O 1
ATOM 2354 N N . SER A 1 301 ? 8.688 6.352 -11.617 1 96.56 301 SER A N 1
ATOM 2355 C CA . SER A 1 301 ? 8.438 7.277 -10.516 1 96.56 301 SER A CA 1
ATOM 2356 C C . SER A 1 301 ? 7.953 8.633 -11.031 1 96.56 301 SER A C 1
ATOM 2358 O O . SER A 1 301 ? 7.043 9.227 -10.453 1 96.56 301 SER A O 1
ATOM 2360 N N . ILE A 1 302 ? 8.562 9.102 -12.109 1 97 302 ILE A N 1
ATOM 2361 C CA . ILE A 1 302 ? 8.227 10.391 -12.695 1 97 302 ILE A CA 1
ATOM 2362 C C . ILE A 1 302 ? 6.84 10.32 -13.328 1 97 302 ILE A C 1
ATOM 2364 O O . ILE A 1 302 ? 6.027 11.234 -13.172 1 97 302 ILE A O 1
ATOM 2368 N N . LYS A 1 303 ? 6.586 9.258 -14.008 1 95.75 303 LYS A N 1
ATOM 2369 C CA . LYS A 1 303 ? 5.273 9.039 -14.609 1 95.75 303 LYS A CA 1
ATOM 2370 C C . LYS A 1 303 ? 4.176 9.031 -13.547 1 95.75 303 LYS A C 1
ATOM 2372 O O . LYS A 1 303 ? 3.139 9.672 -13.719 1 95.75 303 LYS A O 1
ATOM 2377 N N . HIS A 1 304 ? 4.41 8.328 -12.492 1 96.5 304 HIS A N 1
ATOM 2378 C CA . HIS A 1 304 ? 3.443 8.273 -11.398 1 96.5 304 HIS A CA 1
ATOM 2379 C C . HIS A 1 304 ? 3.244 9.648 -10.766 1 96.5 304 HIS A C 1
ATOM 2381 O O . HIS A 1 304 ? 2.123 10.016 -10.406 1 96.5 304 HIS A O 1
ATOM 2387 N N . ALA A 1 305 ? 4.324 10.383 -10.625 1 96.88 305 ALA A N 1
ATOM 2388 C CA . ALA A 1 305 ? 4.23 11.727 -10.078 1 96.88 305 ALA A CA 1
ATOM 2389 C C . ALA A 1 305 ? 3.332 12.609 -10.938 1 96.88 305 ALA A C 1
ATOM 2391 O O . ALA A 1 305 ? 2.498 13.359 -10.422 1 96.88 305 ALA A O 1
ATOM 2392 N N . ALA A 1 306 ? 3.506 12.508 -12.219 1 95.19 306 ALA A N 1
ATOM 2393 C CA . ALA A 1 306 ? 2.686 13.289 -13.141 1 95.19 306 ALA A CA 1
ATOM 2394 C C . ALA A 1 306 ? 1.211 12.914 -13.008 1 95.19 306 ALA A C 1
ATOM 2396 O O . ALA A 1 306 ? 0.342 13.789 -13.008 1 95.19 306 ALA A O 1
ATOM 2397 N N . ASN A 1 307 ? 0.977 11.648 -12.922 1 93.69 307 ASN A N 1
ATOM 2398 C CA . ASN A 1 307 ? -0.396 11.18 -12.75 1 93.69 307 ASN A CA 1
ATOM 2399 C C . ASN A 1 307 ? -0.987 11.648 -11.422 1 93.69 307 ASN A C 1
ATOM 2401 O O . ASN A 1 307 ? -2.156 12.031 -11.359 1 93.69 307 ASN A O 1
ATOM 2405 N N . TYR A 1 308 ? -0.19 11.602 -10.367 1 94.44 308 TYR A N 1
ATOM 2406 C CA . TYR A 1 308 ? -0.625 12.109 -9.07 1 94.44 308 TYR A CA 1
ATOM 2407 C C . TYR A 1 308 ? -0.976 13.586 -9.148 1 94.44 308 TYR A C 1
ATOM 2409 O O . TYR A 1 308 ? -2.008 14.016 -8.633 1 94.44 308 TYR A O 1
ATOM 2417 N N . LEU A 1 309 ? -0.088 14.312 -9.75 1 93.56 309 LEU A N 1
ATOM 2418 C CA . LEU A 1 309 ? -0.304 15.75 -9.852 1 93.56 309 LEU A CA 1
ATOM 2419 C C . LEU A 1 309 ? -1.646 16.062 -10.508 1 93.56 309 LEU A C 1
ATOM 2421 O O . LEU A 1 309 ? -2.406 16.891 -10.016 1 93.56 309 LEU A O 1
ATOM 2425 N N . LYS A 1 310 ? -1.924 15.359 -11.523 1 91 310 LYS A N 1
ATOM 2426 C CA . LYS A 1 310 ? -3.195 15.523 -12.227 1 91 310 LYS A CA 1
ATOM 2427 C C . LYS A 1 310 ? -4.371 15.141 -11.328 1 91 310 LYS A C 1
ATOM 2429 O O . LYS A 1 310 ? -5.348 15.883 -11.234 1 91 310 LYS A O 1
ATOM 2434 N N . SER A 1 311 ? -4.254 14.016 -10.703 1 90.12 311 SER A N 1
ATOM 2435 C CA . SER A 1 311 ? -5.324 13.516 -9.852 1 90.12 311 SER A CA 1
ATOM 2436 C C . SER A 1 311 ? -5.559 14.43 -8.656 1 90.12 311 SER A C 1
ATOM 2438 O O . SER A 1 311 ? -6.699 14.672 -8.266 1 90.12 311 SER A O 1
ATOM 2440 N N . LEU A 1 312 ? -4.449 14.906 -8.047 1 91.19 312 LEU A N 1
ATOM 2441 C CA . LEU A 1 312 ? -4.551 15.789 -6.891 1 91.19 312 LEU A CA 1
ATOM 2442 C C . LEU A 1 312 ? -5.281 17.078 -7.254 1 91.19 312 LEU A C 1
ATOM 2444 O O . LEU A 1 312 ? -6.086 17.578 -6.465 1 91.19 312 LEU A O 1
ATOM 2448 N N . GLN A 1 313 ? -5.051 17.562 -8.406 1 86.5 313 GLN A N 1
ATOM 2449 C CA . GLN A 1 313 ? -5.684 18.797 -8.867 1 86.5 313 GLN A CA 1
ATOM 2450 C C . GLN A 1 313 ? -7.133 18.547 -9.281 1 86.5 313 GLN A C 1
ATOM 2452 O O . GLN A 1 313 ? -8.039 19.25 -8.82 1 86.5 313 GLN A O 1
ATOM 2457 N N . LEU A 1 314 ? -7.371 17.484 -10.008 1 85.75 314 LEU A N 1
ATOM 2458 C CA . LEU A 1 314 ? -8.68 17.266 -10.617 1 85.75 314 LEU A CA 1
ATOM 2459 C C . LEU A 1 314 ? -9.633 16.609 -9.617 1 85.75 314 LEU A C 1
ATOM 2461 O O . LEU A 1 314 ? -10.812 16.969 -9.555 1 85.75 314 LEU A O 1
ATOM 2465 N N . ASP A 1 315 ? -9.062 15.656 -8.875 1 81.69 315 ASP A N 1
ATOM 2466 C CA . ASP A 1 315 ? -9.93 14.844 -8.039 1 81.69 315 ASP A CA 1
ATOM 2467 C C . ASP A 1 315 ? -10.016 15.406 -6.621 1 81.69 315 ASP A C 1
ATOM 2469 O O . ASP A 1 315 ? -11.023 15.227 -5.938 1 81.69 315 ASP A O 1
ATOM 2473 N N . HIS A 1 316 ? -8.953 16.094 -6.207 1 81.31 316 HIS A N 1
ATOM 2474 C CA . HIS A 1 316 ? -8.914 16.5 -4.812 1 81.31 316 HIS A CA 1
ATOM 2475 C C . HIS A 1 316 ? -8.906 18.031 -4.688 1 81.31 316 HIS A C 1
ATOM 2477 O O . HIS A 1 316 ? -8.938 18.562 -3.578 1 81.31 316 HIS A O 1
ATOM 2483 N N . GLY A 1 317 ? -8.766 18.766 -5.75 1 80.38 317 GLY A N 1
ATOM 2484 C CA . GLY A 1 317 ? -8.93 20.203 -5.789 1 80.38 317 GLY A CA 1
ATOM 2485 C C . GLY A 1 317 ? -7.707 20.953 -5.293 1 80.38 317 GLY A C 1
ATOM 2486 O O . GLY A 1 317 ? -7.805 22.125 -4.895 1 80.38 317 GLY A O 1
ATOM 2487 N N . LEU A 1 318 ? -6.625 20.297 -5.27 1 84.44 318 LEU A N 1
ATOM 2488 C CA . LEU A 1 318 ? -5.414 20.969 -4.824 1 84.44 318 LEU A CA 1
ATOM 2489 C C . LEU A 1 318 ? -4.855 21.875 -5.922 1 84.44 318 LEU A C 1
ATOM 2491 O O . LEU A 1 318 ? -4.914 21.516 -7.105 1 84.44 318 LEU A O 1
ATOM 2495 N N . THR A 1 319 ? -4.359 23.047 -5.508 1 83.06 319 THR A N 1
ATOM 2496 C CA . THR A 1 319 ? -3.729 23.953 -6.457 1 83.06 319 THR A CA 1
ATOM 2497 C C . THR A 1 319 ? -2.248 23.625 -6.621 1 83.06 319 THR A C 1
ATOM 2499 O O . THR A 1 319 ? -1.676 22.891 -5.812 1 83.06 319 THR A O 1
ATOM 2502 N N . GLY A 1 320 ? -1.699 24.125 -7.66 1 78.56 320 GLY A N 1
ATOM 2503 C CA . GLY A 1 320 ? -0.295 23.891 -7.949 1 78.56 320 GLY A CA 1
ATOM 2504 C C . GLY A 1 320 ? 0.629 24.312 -6.824 1 78.56 320 GLY A C 1
ATOM 2505 O O . GLY A 1 320 ? 1.631 23.656 -6.551 1 78.56 320 GLY A O 1
ATOM 2506 N N . GLY A 1 321 ? 0.277 25.375 -6.113 1 84.88 321 GLY A N 1
ATOM 2507 C CA . GLY A 1 321 ? 1.108 25.891 -5.031 1 84.88 321 GLY A CA 1
ATOM 2508 C C . GLY A 1 321 ? 1.104 24.984 -3.807 1 84.88 321 GLY A C 1
ATOM 2509 O O . GLY A 1 321 ? 2.004 25.078 -2.967 1 84.88 321 GLY A O 1
ATOM 2510 N N . GLN A 1 322 ? 0.167 24.125 -3.723 1 90.31 322 GLN A N 1
ATOM 2511 C CA . GLN A 1 322 ? 0.047 23.234 -2.564 1 90.31 322 GLN A CA 1
ATOM 2512 C C . GLN A 1 322 ? 0.825 21.938 -2.775 1 90.31 322 GLN A C 1
ATOM 2514 O O . GLN A 1 322 ? 1.046 21.188 -1.829 1 90.31 322 GLN A O 1
ATOM 2519 N N . VAL A 1 323 ? 1.211 21.688 -4.043 1 94.5 323 VAL A N 1
ATOM 2520 C CA . VAL A 1 323 ? 1.909 20.453 -4.359 1 94.5 323 VAL A CA 1
ATOM 2521 C C . VAL A 1 323 ? 3.381 20.75 -4.645 1 94.5 323 VAL A C 1
ATOM 2523 O O . VAL A 1 323 ? 3.703 21.656 -5.414 1 94.5 323 VAL A O 1
ATOM 2526 N N . ARG A 1 324 ? 4.254 20.062 -3.98 1 96.06 324 ARG A N 1
ATOM 2527 C CA . ARG A 1 324 ? 5.695 20.156 -4.191 1 96.06 324 ARG A CA 1
ATOM 2528 C C . ARG A 1 324 ? 6.289 18.797 -4.527 1 96.06 324 ARG A C 1
ATOM 2530 O O . ARG A 1 324 ? 5.812 17.766 -4.043 1 96.06 324 ARG A O 1
ATOM 2537 N N . LEU A 1 325 ? 7.324 18.844 -5.352 1 97.75 325 LEU A N 1
ATOM 2538 C CA . LEU A 1 325 ? 7.988 17.609 -5.766 1 97.75 325 LEU A CA 1
ATOM 2539 C C . LEU A 1 325 ? 9.336 17.469 -5.074 1 97.75 325 LEU A C 1
ATOM 2541 O O . LEU A 1 325 ? 10.117 18.422 -5.016 1 97.75 325 LEU A O 1
ATOM 2545 N N . ILE A 1 326 ? 9.562 16.344 -4.5 1 98.62 326 ILE A N 1
ATOM 2546 C CA . ILE A 1 326 ? 10.852 16.016 -3.902 1 98.62 326 ILE A CA 1
ATOM 2547 C C . ILE A 1 326 ? 11.539 14.938 -4.727 1 98.62 326 ILE A C 1
ATOM 2549 O O . ILE A 1 326 ? 10.992 13.844 -4.91 1 98.62 326 ILE A O 1
ATOM 2553 N N . ILE A 1 327 ? 12.688 15.219 -5.258 1 98.5 327 ILE A N 1
ATOM 2554 C CA . ILE A 1 327 ? 13.531 14.219 -5.91 1 98.5 327 ILE A CA 1
ATOM 2555 C C . ILE A 1 327 ? 14.508 13.633 -4.898 1 98.5 327 ILE A C 1
ATOM 2557 O O . ILE A 1 327 ? 15.586 14.195 -4.664 1 98.5 327 ILE A O 1
ATOM 2561 N N . ASN A 1 328 ? 14.117 12.492 -4.367 1 98.38 328 ASN A N 1
ATOM 2562 C CA . ASN A 1 328 ? 14.969 11.789 -3.408 1 98.38 328 ASN A CA 1
ATOM 2563 C C . ASN A 1 328 ? 16.031 10.953 -4.113 1 98.38 328 ASN A C 1
ATOM 2565 O O . ASN A 1 328 ? 15.898 10.633 -5.293 1 98.38 328 ASN A O 1
ATOM 2569 N N . ARG A 1 329 ? 17.125 10.703 -3.41 1 97.38 329 ARG A N 1
ATOM 2570 C CA . ARG A 1 329 ? 18.281 9.969 -3.932 1 97.38 329 ARG A CA 1
ATOM 2571 C C . ARG A 1 329 ? 18.781 10.602 -5.223 1 97.38 329 ARG A C 1
ATOM 2573 O O . ARG A 1 329 ? 19.094 9.898 -6.184 1 97.38 329 ARG A O 1
ATOM 2580 N N . TYR A 1 330 ? 18.844 11.875 -5.234 1 97.81 330 TYR A N 1
ATOM 2581 C CA . TYR A 1 330 ? 19.25 12.633 -6.414 1 97.81 330 TYR A CA 1
ATOM 2582 C C . TYR A 1 330 ? 20.719 12.414 -6.723 1 97.81 330 TYR A C 1
ATOM 2584 O O . TYR A 1 330 ? 21.562 12.461 -5.824 1 97.81 330 TYR A O 1
ATOM 2592 N N . GLU A 1 331 ? 21 12.156 -7.953 1 95.56 331 GLU A N 1
ATOM 2593 C CA . GLU A 1 331 ? 22.359 12.062 -8.477 1 95.56 331 GLU A CA 1
ATOM 2594 C C . GLU A 1 331 ? 22.516 12.914 -9.734 1 95.56 331 GLU A C 1
ATOM 2596 O O . GLU A 1 331 ? 21.625 12.969 -10.578 1 95.56 331 GLU A O 1
ATOM 2601 N N . LYS A 1 332 ? 23.656 13.539 -9.852 1 92.88 332 LYS A N 1
ATOM 2602 C CA . LYS A 1 332 ? 23.906 14.414 -10.992 1 92.88 332 LYS A CA 1
ATOM 2603 C C . LYS A 1 332 ? 24.125 13.609 -12.266 1 92.88 332 LYS A C 1
ATOM 2605 O O . LYS A 1 332 ? 23.672 14.008 -13.344 1 92.88 332 LYS A O 1
ATOM 2610 N N . LYS A 1 333 ? 24.797 12.453 -12.133 1 88.88 333 LYS A N 1
ATOM 2611 C CA . LYS A 1 333 ? 25.156 11.656 -13.297 1 88.88 333 LYS A CA 1
ATOM 2612 C C . LYS A 1 333 ? 24.234 10.453 -13.453 1 88.88 333 LYS A C 1
ATOM 2614 O O . LYS A 1 333 ? 24.562 9.352 -13.016 1 88.88 333 LYS A O 1
ATOM 2619 N N . THR A 1 334 ? 23.078 10.688 -13.984 1 88.75 334 THR A N 1
ATOM 2620 C CA . THR A 1 334 ? 22.125 9.625 -14.266 1 88.75 334 THR A CA 1
ATOM 2621 C C . THR A 1 334 ? 21.5 9.805 -15.648 1 88.75 334 THR A C 1
ATOM 2623 O O . THR A 1 334 ? 21.688 10.844 -16.281 1 88.75 334 THR A O 1
ATOM 2626 N N . SER A 1 335 ? 20.906 8.789 -16.125 1 89.25 335 SER A N 1
ATOM 2627 C CA . SER A 1 335 ? 20.297 8.82 -17.438 1 89.25 335 SER A CA 1
ATOM 2628 C C . SER A 1 335 ? 19.125 9.797 -17.484 1 89.25 335 SER A C 1
ATOM 2630 O O . SER A 1 335 ? 18.906 10.477 -18.5 1 89.25 335 SER A O 1
ATOM 2632 N N . ILE A 1 336 ? 18.391 9.867 -16.406 1 93.69 336 ILE A N 1
ATOM 2633 C CA . ILE A 1 336 ? 17.297 10.828 -16.281 1 93.69 336 ILE A CA 1
ATOM 2634 C C . ILE A 1 336 ? 17.781 12.047 -15.484 1 93.69 336 ILE A C 1
ATOM 2636 O O . ILE A 1 336 ? 17.922 11.977 -14.266 1 93.69 336 ILE A O 1
ATOM 2640 N N . THR A 1 337 ? 17.906 13.164 -16.156 1 94.5 337 THR A N 1
ATOM 2641 C CA . THR A 1 337 ? 18.5 14.352 -15.57 1 94.5 337 THR A CA 1
ATOM 2642 C C . THR A 1 337 ? 17.438 15.25 -14.945 1 94.5 337 THR A C 1
ATOM 2644 O O . THR A 1 337 ? 16.234 15.047 -15.164 1 94.5 337 THR A O 1
ATOM 2647 N N . ILE A 1 338 ? 17.922 16.172 -14.195 1 94.75 338 ILE A N 1
ATOM 2648 C CA . ILE A 1 338 ? 17.016 17.125 -13.57 1 94.75 338 ILE A CA 1
ATOM 2649 C C . ILE A 1 338 ? 16.297 17.938 -14.648 1 94.75 338 ILE A C 1
ATOM 2651 O O . ILE A 1 338 ? 15.133 18.297 -14.484 1 94.75 338 ILE A O 1
ATOM 2655 N N . LYS A 1 339 ? 16.938 18.219 -15.742 1 94.19 339 LYS A N 1
ATOM 2656 C CA . LYS A 1 339 ? 16.328 18.938 -16.844 1 94.19 339 LYS A CA 1
ATOM 2657 C C . LYS A 1 339 ? 15.148 18.156 -17.422 1 94.19 339 LYS A C 1
ATOM 2659 O O . LYS A 1 339 ? 14.117 18.75 -17.766 1 94.19 339 LYS A O 1
ATOM 2664 N N . ASP A 1 340 ? 15.367 16.844 -17.531 1 95.12 340 ASP A N 1
ATOM 2665 C CA . ASP A 1 340 ? 14.281 15.992 -18 1 95.12 340 ASP A CA 1
ATOM 2666 C C . ASP A 1 340 ? 13.062 16.094 -17.078 1 95.12 340 ASP A C 1
ATOM 2668 O O . ASP A 1 340 ? 11.93 16.141 -17.547 1 95.12 340 ASP A O 1
ATOM 2672 N N . ILE A 1 341 ? 13.328 16.125 -15.805 1 96.56 341 ILE A N 1
ATOM 2673 C CA . ILE A 1 341 ? 12.266 16.172 -14.805 1 96.56 341 ILE A CA 1
ATOM 2674 C C . ILE A 1 341 ? 11.578 17.531 -14.844 1 96.56 341 ILE A C 1
ATOM 2676 O O . ILE A 1 341 ? 10.344 17.625 -14.789 1 96.56 341 ILE A O 1
ATOM 2680 N N . GLU A 1 342 ? 12.336 18.609 -14.953 1 95 342 GLU A N 1
ATOM 2681 C CA . GLU A 1 342 ? 11.789 19.953 -15.047 1 95 342 GLU A CA 1
ATOM 2682 C C . GLU A 1 342 ? 10.875 20.094 -16.266 1 95 342 GLU A C 1
ATOM 2684 O O . GLU A 1 342 ? 9.867 20.797 -16.219 1 95 342 GLU A O 1
ATOM 2689 N N . GLN A 1 343 ? 11.219 19.438 -17.328 1 94.81 343 GLN A N 1
ATOM 2690 C CA . GLN A 1 343 ? 10.406 19.469 -18.531 1 94.81 343 GLN A CA 1
ATOM 2691 C C . GLN A 1 343 ? 9.078 18.75 -18.328 1 94.81 343 GLN A C 1
ATOM 2693 O O . GLN A 1 343 ? 8.055 19.156 -18.875 1 94.81 343 GLN A O 1
ATOM 2698 N N . ALA A 1 344 ? 9.172 17.688 -17.531 1 94.25 344 ALA A N 1
ATOM 2699 C CA . ALA A 1 344 ? 7.961 16.922 -17.234 1 94.25 344 ALA A CA 1
ATOM 2700 C C . ALA A 1 344 ? 7.035 17.688 -16.297 1 94.25 344 ALA A C 1
ATOM 2702 O O . ALA A 1 344 ? 5.824 17.453 -16.297 1 94.25 344 ALA A O 1
ATOM 2703 N N . PHE A 1 345 ? 7.676 18.625 -15.523 1 94.62 345 PHE A N 1
ATOM 2704 C CA . PHE A 1 345 ? 6.918 19.406 -14.547 1 94.62 345 PHE A CA 1
ATOM 2705 C C . PHE A 1 345 ? 7.254 20.875 -14.648 1 94.62 345 PHE A C 1
ATOM 2707 O O . PHE A 1 345 ? 7.809 21.469 -13.711 1 94.62 345 PHE A O 1
ATOM 2714 N N . PRO A 1 346 ? 6.938 21.609 -15.609 1 87.81 346 PRO A N 1
ATOM 2715 C CA . PRO A 1 346 ? 7.41 22.969 -15.867 1 87.81 346 PRO A CA 1
ATOM 2716 C C . PRO A 1 346 ? 6.984 23.969 -14.789 1 87.81 346 PRO A C 1
ATOM 2718 O O . PRO A 1 346 ? 7.695 24.938 -14.523 1 87.81 346 PRO A O 1
ATOM 2721 N N . ASN A 1 347 ? 5.969 23.828 -14.055 1 85.06 347 ASN A N 1
ATOM 2722 C CA . ASN A 1 347 ? 5.492 24.828 -13.109 1 85.06 347 ASN A CA 1
ATOM 2723 C C . ASN A 1 347 ? 5.539 24.312 -11.672 1 85.06 347 ASN A C 1
ATOM 2725 O O . ASN A 1 347 ? 4.812 24.797 -10.812 1 85.06 347 ASN A O 1
ATOM 2729 N N . GLN A 1 348 ? 6.488 23.359 -11.516 1 87.25 348 GLN A N 1
ATOM 2730 C CA . GLN A 1 348 ? 6.523 22.797 -10.164 1 87.25 348 GLN A CA 1
ATOM 2731 C C . GLN A 1 348 ? 7.879 23.047 -9.508 1 87.25 348 GLN A C 1
ATOM 2733 O O . GLN A 1 348 ? 8.922 22.969 -10.164 1 87.25 348 GLN A O 1
ATOM 2738 N N . ASP A 1 349 ? 7.816 23.375 -8.203 1 86.62 349 ASP A N 1
ATOM 2739 C CA . ASP A 1 349 ? 9.031 23.469 -7.398 1 86.62 349 ASP A CA 1
ATOM 2740 C C . ASP A 1 349 ? 9.617 22.094 -7.121 1 86.62 349 ASP A C 1
ATOM 2742 O O . ASP A 1 349 ? 8.883 21.156 -6.797 1 86.62 349 ASP A O 1
ATOM 2746 N N . LEU A 1 350 ? 10.938 22.047 -7.355 1 94.62 350 LEU A N 1
ATOM 2747 C CA . LEU A 1 350 ? 11.633 20.797 -7.113 1 94.62 350 LEU A CA 1
ATOM 2748 C C . LEU A 1 350 ? 12.562 20.906 -5.906 1 94.62 350 LEU A C 1
ATOM 2750 O O . LEU A 1 350 ? 13.344 21.859 -5.809 1 94.62 350 LEU A O 1
ATOM 2754 N N . LEU A 1 351 ? 12.375 20.094 -4.969 1 97.38 351 LEU A N 1
ATOM 2755 C CA . LEU A 1 351 ? 13.289 19.938 -3.846 1 97.38 351 LEU A CA 1
ATOM 2756 C C . LEU A 1 351 ? 14.172 18.703 -4.035 1 97.38 351 LEU A C 1
ATOM 2758 O O . LEU A 1 351 ? 13.68 17.625 -4.359 1 97.38 351 LEU A O 1
ATOM 2762 N N . LEU A 1 352 ? 15.469 18.875 -3.867 1 97.88 352 LEU A N 1
ATOM 2763 C CA . LEU A 1 352 ? 16.406 17.781 -4.121 1 97.88 352 LEU A CA 1
ATOM 2764 C C . LEU A 1 352 ? 16.969 17.219 -2.812 1 97.88 352 LEU A C 1
ATOM 2766 O O . LEU A 1 352 ? 17.344 17.984 -1.919 1 97.88 352 LEU A O 1
ATOM 2770 N N . VAL A 1 353 ? 16.938 15.945 -2.672 1 98.62 353 VAL A N 1
ATOM 2771 C CA . VAL A 1 353 ? 17.625 15.242 -1.591 1 98.62 353 VAL A CA 1
ATOM 2772 C C . VAL A 1 353 ? 18.734 14.367 -2.164 1 98.62 353 VAL A C 1
ATOM 2774 O O . VAL A 1 353 ? 18.453 13.32 -2.766 1 98.62 353 VAL A O 1
ATOM 2777 N N . PRO A 1 354 ? 19.938 14.75 -1.939 1 98.19 354 PRO A N 1
ATOM 2778 C CA . PRO A 1 354 ? 21.047 14.008 -2.547 1 98.19 354 PRO A CA 1
ATOM 2779 C C . PRO A 1 354 ? 21.125 12.562 -2.064 1 98.19 354 PRO A C 1
ATOM 2781 O O . PRO A 1 354 ? 20.828 12.281 -0.901 1 98.19 354 PRO A O 1
ATOM 2784 N N . ASN A 1 355 ? 21.578 11.734 -2.949 1 96.38 355 ASN A N 1
ATOM 2785 C CA . ASN A 1 355 ? 21.75 10.32 -2.611 1 96.38 355 ASN A CA 1
ATOM 2786 C C . ASN A 1 355 ? 22.906 10.117 -1.628 1 96.38 355 ASN A C 1
ATOM 2788 O O . ASN A 1 355 ? 23.969 10.711 -1.776 1 96.38 355 ASN A O 1
ATOM 2792 N N . ASN A 1 356 ? 22.703 9.469 -0.682 1 95.5 356 ASN A N 1
ATOM 2793 C CA . ASN A 1 356 ? 23.672 8.898 0.244 1 95.5 356 ASN A CA 1
ATOM 2794 C C . ASN A 1 356 ? 23.141 7.625 0.897 1 95.5 356 ASN A C 1
ATOM 2796 O O . ASN A 1 356 ? 22.703 7.648 2.051 1 95.5 356 ASN A O 1
ATOM 2800 N N . PHE A 1 357 ? 23.203 6.598 0.159 1 91.06 357 PHE A N 1
ATOM 2801 C CA . PHE A 1 357 ? 22.594 5.328 0.539 1 91.06 357 PHE A CA 1
ATOM 2802 C C . PHE A 1 357 ? 23.203 4.797 1.828 1 91.06 357 PHE A C 1
ATOM 2804 O O . PHE A 1 357 ? 22.5 4.289 2.699 1 91.06 357 PHE A O 1
ATOM 2811 N N . SER A 1 358 ? 24.484 4.93 1.917 1 91 358 SER A N 1
ATOM 2812 C CA . SER A 1 358 ? 25.188 4.387 3.07 1 91 358 SER A CA 1
ATOM 2813 C C . SER A 1 358 ? 24.719 5.039 4.367 1 91 358 SER A C 1
ATOM 2815 O O . SER A 1 358 ? 24.391 4.344 5.332 1 91 358 SER A O 1
ATOM 2817 N N . ILE A 1 359 ? 24.641 6.355 4.398 1 93.88 359 ILE A N 1
ATOM 2818 C CA . ILE A 1 359 ? 24.219 7.078 5.594 1 93.88 359 ILE A CA 1
ATOM 2819 C C . ILE A 1 359 ? 22.75 6.77 5.891 1 93.88 359 ILE A C 1
ATOM 2821 O O . ILE A 1 359 ? 22.375 6.555 7.047 1 93.88 359 ILE A O 1
ATOM 2825 N N . ALA A 1 360 ? 21.891 6.727 4.871 1 94.38 360 ALA A N 1
ATOM 2826 C CA . ALA A 1 360 ? 20.469 6.445 5.047 1 94.38 360 ALA A CA 1
ATOM 2827 C C . ALA A 1 360 ? 20.266 5.059 5.645 1 94.38 360 ALA A C 1
ATOM 2829 O O . ALA A 1 360 ? 19.469 4.895 6.574 1 94.38 360 ALA A O 1
ATOM 2830 N N . MET A 1 361 ? 20.984 4.086 5.117 1 92.25 361 MET A N 1
ATOM 2831 C CA . MET A 1 361 ? 20.859 2.709 5.582 1 92.25 361 MET A CA 1
ATOM 2832 C C . MET A 1 361 ? 21.391 2.562 7.004 1 92.25 361 MET A C 1
ATOM 2834 O O . MET A 1 361 ? 20.781 1.889 7.836 1 92.25 361 MET A O 1
ATOM 2838 N N . GLU A 1 362 ? 22.531 3.195 7.234 1 93.25 362 GLU A N 1
ATOM 2839 C CA . GLU A 1 362 ? 23.109 3.154 8.57 1 93.25 362 GLU A CA 1
ATOM 2840 C C . GLU A 1 362 ? 22.156 3.744 9.602 1 93.25 362 GLU A C 1
ATOM 2842 O O . GLU A 1 362 ? 21.906 3.139 10.648 1 93.25 362 GLU A O 1
ATOM 2847 N N . CYS A 1 363 ? 21.625 4.879 9.297 1 94.81 363 CYS A N 1
ATOM 2848 C CA . CYS A 1 363 ? 20.703 5.555 10.203 1 94.81 363 CYS A CA 1
ATOM 2849 C C . CYS A 1 363 ? 19.438 4.73 10.414 1 94.81 363 CYS A C 1
ATOM 2851 O O . CYS A 1 363 ? 18.969 4.594 11.547 1 94.81 363 CYS A O 1
ATOM 2853 N N . SER A 1 364 ? 18.891 4.195 9.359 1 93.94 364 SER A N 1
ATOM 2854 C CA . SER A 1 364 ? 17.703 3.361 9.453 1 93.94 364 SER A CA 1
ATOM 2855 C C . SER A 1 364 ? 17.953 2.115 10.297 1 93.94 364 SER A C 1
ATOM 2857 O O . SER A 1 364 ? 17.156 1.759 11.156 1 93.94 364 SER A O 1
ATOM 2859 N N . ASN A 1 365 ? 19.109 1.472 10.102 1 93.19 365 ASN A N 1
ATOM 2860 C CA . ASN A 1 365 ? 19.438 0.242 10.805 1 93.19 365 ASN A CA 1
ATOM 2861 C C . ASN A 1 365 ? 19.688 0.498 12.289 1 93.19 365 ASN A C 1
ATOM 2863 O O . ASN A 1 365 ? 19.391 -0.356 13.133 1 93.19 365 ASN A O 1
ATOM 2867 N N . LEU A 1 366 ? 20.172 1.694 12.57 1 93.5 366 LEU A N 1
ATOM 2868 C CA . LEU A 1 366 ? 20.484 2.045 13.953 1 93.5 366 LEU A CA 1
ATOM 2869 C C . LEU A 1 366 ? 19.266 2.637 14.656 1 93.5 366 LEU A C 1
ATOM 2871 O O . LEU A 1 366 ? 19.266 2.773 15.883 1 93.5 366 LEU A O 1
ATOM 2875 N N . GLY A 1 367 ? 18.297 3.014 13.891 1 94.5 367 GLY A N 1
ATOM 2876 C CA . GLY A 1 367 ? 17.141 3.676 14.461 1 94.5 367 GLY A CA 1
ATOM 2877 C C . GLY A 1 367 ? 17.406 5.102 14.891 1 94.5 367 GLY A C 1
ATOM 2878 O O . GLY A 1 367 ? 16.953 5.539 15.945 1 94.5 367 GLY A O 1
ATOM 2879 N N . LYS A 1 368 ? 18.234 5.77 14.156 1 95.38 368 LYS A N 1
ATOM 2880 C CA . LYS A 1 368 ? 18.578 7.16 14.422 1 95.38 368 LYS A CA 1
ATOM 2881 C C . LYS A 1 368 ? 18.344 8.031 13.188 1 95.38 368 LYS A C 1
ATOM 2883 O O . LYS A 1 368 ? 18.969 7.836 12.148 1 95.38 368 LYS A O 1
ATOM 2888 N N . PRO A 1 369 ? 17.484 9 13.352 1 96.81 369 PRO A N 1
ATOM 2889 C CA . PRO A 1 369 ? 17.188 9.859 12.203 1 96.81 369 PRO A CA 1
ATOM 2890 C C . PRO A 1 369 ? 18.438 10.523 11.633 1 96.81 369 PRO A C 1
ATOM 2892 O O . PRO A 1 369 ? 19.344 10.906 12.383 1 96.81 369 PRO A O 1
ATOM 2895 N N . ILE A 1 370 ? 18.484 10.758 10.367 1 97.94 370 ILE A N 1
ATOM 2896 C CA . ILE A 1 370 ? 19.625 11.305 9.633 1 97.94 370 ILE A CA 1
ATOM 2897 C C . ILE A 1 370 ? 19.953 12.711 10.148 1 97.94 370 ILE A C 1
ATOM 2899 O O . ILE A 1 370 ? 21.125 13.047 10.344 1 97.94 370 ILE A O 1
ATOM 2903 N N . VAL A 1 371 ? 18.938 13.492 10.461 1 97.5 371 VAL A N 1
ATOM 2904 C CA . VAL A 1 371 ? 19.125 14.891 10.844 1 97.5 371 VAL A CA 1
ATOM 2905 C C . VAL A 1 371 ? 19.734 14.977 12.234 1 97.5 371 VAL A C 1
ATOM 2907 O O . VAL A 1 371 ? 20.219 16.031 12.648 1 97.5 371 VAL A O 1
ATOM 2910 N N . GLN A 1 372 ? 19.75 13.883 12.945 1 95.12 372 GLN A N 1
ATOM 2911 C CA . GLN A 1 372 ? 20.328 13.859 14.273 1 95.12 372 GLN A CA 1
ATOM 2912 C C . GLN A 1 372 ? 21.734 13.266 14.242 1 95.12 372 GLN A C 1
ATOM 2914 O O . GLN A 1 372 ? 22.406 13.164 15.281 1 95.12 372 GLN A O 1
ATOM 2919 N N . SER A 1 373 ? 22.141 12.859 13.07 1 91.69 373 SER A N 1
ATOM 2920 C CA . SER A 1 373 ? 23.484 12.312 12.945 1 91.69 373 SER A CA 1
ATOM 2921 C C . SER A 1 373 ? 24.547 13.367 13.266 1 91.69 373 SER A C 1
ATOM 2923 O O . SER A 1 373 ? 24.344 14.555 13 1 91.69 373 SER A O 1
ATOM 2925 N N . LYS A 1 374 ? 25.656 12.93 13.781 1 86.94 374 LYS A N 1
ATOM 2926 C CA . LYS A 1 374 ? 26.75 13.836 14.125 1 86.94 374 LYS A CA 1
ATOM 2927 C C . LYS A 1 374 ? 27.484 14.32 12.875 1 86.94 374 LYS A C 1
ATOM 2929 O O . LYS A 1 374 ? 27.953 15.453 12.828 1 86.94 374 LYS A O 1
ATOM 2934 N N . LYS A 1 375 ? 27.516 13.477 11.945 1 89.31 375 LYS A N 1
ATOM 2935 C CA . LYS A 1 375 ? 28.234 13.789 10.711 1 89.31 375 LYS A CA 1
ATOM 2936 C C . LYS A 1 375 ? 27.406 14.695 9.805 1 89.31 375 LYS A C 1
ATOM 2938 O O . LYS A 1 375 ? 26.219 14.43 9.57 1 89.31 375 LYS A O 1
ATOM 2943 N N . ASN A 1 376 ? 28.016 15.805 9.43 1 92.44 376 ASN A N 1
ATOM 2944 C CA . ASN A 1 376 ? 27.359 16.641 8.43 1 92.44 376 ASN A CA 1
ATOM 2945 C C . ASN A 1 376 ? 27.422 16.016 7.043 1 92.44 376 ASN A C 1
ATOM 2947 O O . ASN A 1 376 ? 28.438 15.406 6.676 1 92.44 376 ASN A O 1
ATOM 2951 N N . SER A 1 377 ? 26.359 16.016 6.398 1 95.81 377 SER A N 1
ATOM 2952 C CA . SER A 1 377 ? 26.25 15.469 5.047 1 95.81 377 SER A CA 1
ATOM 2953 C C . SER A 1 377 ? 25.25 16.266 4.207 1 95.81 377 SER A C 1
ATOM 2955 O O . SER A 1 377 ? 24.438 17.016 4.746 1 95.81 377 SER A O 1
ATOM 2957 N N . ALA A 1 378 ? 25.453 16.172 2.916 1 97 378 ALA A N 1
ATOM 2958 C CA . ALA A 1 378 ? 24.562 16.875 1.997 1 97 378 ALA A CA 1
ATOM 2959 C C . ALA A 1 378 ? 23.109 16.422 2.186 1 97 378 ALA A C 1
ATOM 2961 O O . ALA A 1 378 ? 22.188 17.234 2.098 1 97 378 ALA A O 1
ATOM 2962 N N . ILE A 1 379 ? 22.859 15.148 2.461 1 98 379 ILE A N 1
ATOM 2963 C CA . ILE A 1 379 ? 21.516 14.625 2.662 1 98 379 ILE A CA 1
ATOM 2964 C C . ILE A 1 379 ? 20.922 15.227 3.934 1 98 379 ILE A C 1
ATOM 2966 O O . ILE A 1 379 ? 19.75 15.609 3.951 1 98 379 ILE A O 1
ATOM 2970 N N . LYS A 1 380 ? 21.688 15.344 4.961 1 97.81 380 LYS A N 1
ATOM 2971 C CA . LYS A 1 380 ? 21.234 15.938 6.215 1 97.81 380 LYS A CA 1
ATOM 2972 C C . LYS A 1 380 ? 20.781 17.375 6.008 1 97.81 380 LYS A C 1
ATOM 2974 O O . LYS A 1 380 ? 19.688 17.766 6.426 1 97.81 380 LYS A O 1
ATOM 2979 N N . SER A 1 381 ? 21.641 18.172 5.363 1 97.56 381 SER A N 1
ATOM 2980 C CA . SER A 1 381 ? 21.344 19.578 5.129 1 97.56 381 SER A CA 1
ATOM 2981 C C . SER A 1 381 ? 20.078 19.766 4.293 1 97.56 381 SER A C 1
ATOM 2983 O O . SER A 1 381 ? 19.266 20.641 4.57 1 97.56 381 SER A O 1
ATOM 2985 N N . SER A 1 382 ? 19.938 18.938 3.314 1 97.81 382 SER A N 1
ATOM 2986 C CA . SER A 1 382 ? 18.766 19.031 2.436 1 97.81 382 SER A CA 1
ATOM 2987 C C . SER A 1 382 ? 17.484 18.703 3.184 1 97.81 382 SER A C 1
ATOM 2989 O O . SER A 1 382 ? 16.453 19.344 2.973 1 97.81 382 SER A O 1
ATOM 2991 N N . LEU A 1 383 ? 17.5 17.719 4.02 1 98.12 383 LEU A N 1
ATOM 2992 C CA . LEU A 1 383 ? 16.328 17.344 4.805 1 98.12 383 LEU A CA 1
ATOM 2993 C C . LEU A 1 383 ? 15.945 18.453 5.781 1 98.12 383 LEU A C 1
ATOM 2995 O O . LEU A 1 383 ? 14.758 18.719 5.969 1 98.12 383 LEU A O 1
ATOM 2999 N N . ILE A 1 384 ? 16.906 19.109 6.328 1 97.06 384 ILE A N 1
ATOM 3000 C CA . ILE A 1 384 ? 16.672 20.234 7.207 1 97.06 384 ILE A CA 1
ATOM 3001 C C . ILE A 1 384 ? 16.047 21.391 6.414 1 97.06 384 ILE A C 1
ATOM 3003 O O . ILE A 1 384 ? 15.102 22.031 6.875 1 97.06 384 ILE A O 1
ATOM 3007 N N . ASP A 1 385 ? 16.531 21.594 5.219 1 96.5 385 ASP A N 1
ATOM 3008 C CA . ASP A 1 385 ? 16.016 22.672 4.363 1 96.5 385 ASP A CA 1
ATOM 3009 C C . ASP A 1 385 ? 14.547 22.453 4.027 1 96.5 385 ASP A C 1
ATOM 3011 O O . ASP A 1 385 ? 13.789 23.406 3.891 1 96.5 385 ASP A O 1
ATOM 3015 N N . ILE A 1 386 ? 14.148 21.234 3.83 1 97.56 386 ILE A N 1
ATOM 3016 C CA . ILE A 1 386 ? 12.75 20.922 3.549 1 97.56 386 ILE A CA 1
ATOM 3017 C C . ILE A 1 386 ? 11.883 21.375 4.719 1 97.56 386 ILE A C 1
ATOM 3019 O O . ILE A 1 386 ? 10.789 21.906 4.52 1 97.56 386 ILE A O 1
ATOM 3023 N N . SER A 1 387 ? 12.344 21.141 5.969 1 97.5 387 SER A N 1
ATOM 3024 C CA . SER A 1 387 ? 11.586 21.578 7.141 1 97.5 387 SER A CA 1
ATOM 3025 C C . SER A 1 387 ? 11.414 23.094 7.172 1 97.5 387 SER A C 1
ATOM 3027 O O . SER A 1 387 ? 10.406 23.594 7.672 1 97.5 387 SER A O 1
ATOM 3029 N N . HIS A 1 388 ? 12.383 23.875 6.578 1 95.25 388 HIS A N 1
ATOM 3030 C CA . HIS A 1 388 ? 12.32 25.328 6.535 1 95.25 388 HIS A CA 1
ATOM 3031 C C . HIS A 1 388 ? 11.195 25.812 5.633 1 95.25 388 HIS A C 1
ATOM 3033 O O . HIS A 1 388 ? 10.711 26.938 5.77 1 95.25 388 HIS A O 1
ATOM 3039 N N . GLN A 1 389 ? 10.797 24.906 4.695 1 92.31 389 GLN A N 1
ATOM 3040 C CA . GLN A 1 389 ? 9.688 25.25 3.812 1 92.31 389 GLN A CA 1
ATOM 3041 C C . GLN A 1 389 ? 8.367 25.297 4.578 1 92.31 389 GLN A C 1
ATOM 3043 O O . GLN A 1 389 ? 7.422 25.969 4.164 1 92.31 389 GLN A O 1
ATOM 3048 N N . LEU A 1 390 ? 8.305 24.625 5.719 1 94.56 390 LEU A N 1
ATOM 3049 C CA . LEU A 1 390 ? 7.082 24.547 6.512 1 94.56 390 LEU A CA 1
ATOM 3050 C C . LEU A 1 390 ? 7.031 25.672 7.543 1 94.56 390 LEU A C 1
ATOM 3052 O O . LEU A 1 390 ? 5.969 26.25 7.789 1 94.56 390 LEU A O 1
ATOM 3056 N N . GLU A 1 391 ? 8.141 25.938 8.133 1 91.94 391 GLU A N 1
ATOM 3057 C CA . GLU A 1 391 ? 8.305 27.031 9.078 1 91.94 391 GLU A CA 1
ATOM 3058 C C . GLU A 1 391 ? 9.75 27.531 9.102 1 91.94 391 GLU A C 1
ATOM 3060 O O . GLU A 1 391 ? 10.688 26.734 9.203 1 91.94 391 GLU A O 1
ATOM 3065 N N . GLU A 1 392 ? 9.914 28.766 8.953 1 89.25 392 GLU A N 1
ATOM 3066 C CA . GLU A 1 392 ? 11.258 29.328 8.992 1 89.25 392 GLU A CA 1
ATOM 3067 C C . GLU A 1 392 ? 11.758 29.453 10.43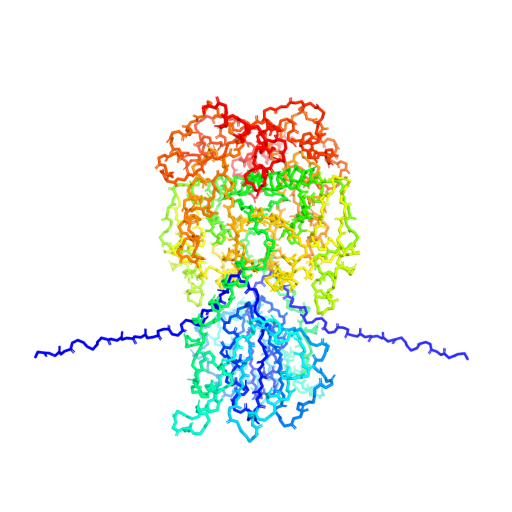 1 89.25 392 GLU A C 1
ATOM 3069 O O . GLU A 1 392 ? 11.016 29.906 11.312 1 89.25 392 GLU A O 1
ATOM 3074 N N . PRO A 1 393 ? 13 29.031 10.539 1 87.31 393 PRO A N 1
ATOM 3075 C CA . PRO A 1 393 ? 13.555 29.219 11.883 1 87.31 393 PRO A CA 1
ATOM 3076 C C . PRO A 1 393 ? 13.664 30.703 12.273 1 87.31 393 PRO A C 1
ATOM 3078 O O . PRO A 1 393 ? 13.828 31.562 11.406 1 87.31 393 PRO A O 1
ATOM 3081 N N . ALA A 1 394 ? 13.508 31.031 13.547 1 69.81 394 ALA A N 1
ATOM 3082 C CA . ALA A 1 394 ? 13.539 32.406 14.039 1 69.81 394 ALA A CA 1
ATOM 3083 C C . ALA A 1 394 ? 14.844 33.094 13.648 1 69.81 394 ALA A C 1
ATOM 3085 O O . ALA A 1 394 ? 14.836 34.281 13.289 1 69.81 394 ALA A O 1
ATOM 3086 N N . ASP A 1 395 ? 16 32.438 13.812 1 62.47 395 ASP A N 1
ATOM 3087 C CA . ASP A 1 395 ? 17.281 33.062 13.523 1 62.47 395 ASP A CA 1
ATOM 3088 C C . ASP A 1 395 ? 17.375 33.469 12.055 1 62.47 395 ASP A C 1
ATOM 3090 O O . ASP A 1 395 ? 18 34.469 11.719 1 62.47 395 ASP A O 1
ATOM 3094 N N . LYS A 1 396 ? 16.859 32.812 11.164 1 58.38 396 LYS A N 1
ATOM 3095 C CA . LYS A 1 396 ? 16.922 33.125 9.742 1 58.38 396 LYS A CA 1
ATOM 3096 C C . LYS A 1 396 ? 15.945 34.219 9.391 1 58.38 396 LYS A C 1
ATOM 3098 O O . LYS A 1 396 ? 16.156 34.969 8.414 1 58.38 396 LYS A O 1
ATOM 3103 N N . GLN A 1 397 ? 14.898 34.312 10.102 1 51.69 397 GLN A N 1
ATOM 3104 C CA . GLN A 1 397 ? 13.969 35.406 9.891 1 51.69 397 GLN A CA 1
ATOM 3105 C C . GLN A 1 397 ? 14.633 36.75 10.164 1 51.69 397 GLN A C 1
ATOM 3107 O O . GLN A 1 397 ? 14.367 37.75 9.461 1 51.69 397 GLN A O 1
ATOM 3112 N N . THR A 1 398 ? 15.492 36.719 11.109 1 47.88 398 THR A N 1
ATOM 3113 C CA . THR A 1 398 ? 16.172 37.969 11.461 1 47.88 398 THR A CA 1
ATOM 3114 C C . THR A 1 398 ? 17.172 38.344 10.391 1 47.88 398 THR A C 1
ATOM 3116 O O . THR A 1 398 ? 17.344 39.531 10.094 1 47.88 398 THR A O 1
ATOM 3119 N N . GLN A 1 399 ? 17.75 37.344 9.867 1 48.56 399 GLN A N 1
ATOM 3120 C CA . GLN A 1 399 ? 18.781 37.719 8.906 1 48.56 399 GLN A CA 1
ATOM 3121 C C . GLN A 1 399 ? 18.172 38.25 7.621 1 48.56 399 GLN A C 1
ATOM 3123 O O . GLN A 1 399 ? 18.719 39.156 6.992 1 48.56 399 GLN A O 1
ATOM 3128 N N . SER A 1 400 ? 17.062 37.656 7.258 1 48.22 400 SER A N 1
ATOM 3129 C CA . SER A 1 400 ? 16.438 38.156 6.031 1 48.22 400 SER A CA 1
ATOM 3130 C C . SER A 1 400 ? 15.891 39.562 6.207 1 48.22 400 SER A C 1
ATOM 3132 O O . SER A 1 400 ? 16.031 40.406 5.312 1 48.22 400 SER A O 1
ATOM 3134 N N . TRP A 1 401 ? 15.406 39.812 7.371 1 44.5 401 TRP A N 1
ATOM 3135 C CA . TRP A 1 401 ? 14.891 41.156 7.641 1 44.5 401 TRP A CA 1
ATOM 3136 C C . TRP A 1 401 ? 16.031 42.156 7.734 1 44.5 401 TRP A C 1
ATOM 3138 O O . TRP A 1 401 ? 15.891 43.281 7.277 1 44.5 401 TRP A O 1
ATOM 3148 N N . LEU A 1 402 ? 17.094 41.75 8.273 1 45.75 402 LEU A N 1
ATOM 3149 C CA . LEU A 1 402 ? 18.203 42.656 8.391 1 45.75 402 LEU A CA 1
ATOM 3150 C C . LEU A 1 402 ? 18.859 42.906 7.035 1 45.75 402 LEU A C 1
ATOM 3152 O O . LEU A 1 402 ? 19.25 44.031 6.734 1 45.75 402 LEU A O 1
ATOM 3156 N N . GLY A 1 403 ? 19 41.906 6.285 1 44.72 403 GLY A N 1
ATOM 3157 C CA . GLY A 1 403 ? 19.562 42.125 4.965 1 44.72 403 GLY A CA 1
ATOM 3158 C C . GLY A 1 403 ? 18.719 43.031 4.098 1 44.72 403 GLY A C 1
ATOM 3159 O O . GLY A 1 403 ? 19.234 43.719 3.209 1 44.72 403 GLY A O 1
ATOM 3160 N N . LYS A 1 404 ? 17.562 42.906 4.414 1 50.38 404 LYS A N 1
ATOM 3161 C CA . LYS A 1 404 ? 16.688 43.781 3.639 1 50.38 404 LYS A CA 1
ATOM 3162 C C . LYS A 1 404 ? 16.766 45.219 4.125 1 50.38 404 LYS A C 1
ATOM 3164 O O . LYS A 1 404 ? 16.516 46.156 3.361 1 50.38 404 LYS A O 1
ATOM 3169 N N . LEU A 1 405 ? 16.938 45.312 5.316 1 41.06 405 LEU A N 1
ATOM 3170 C CA . LEU A 1 405 ? 17.047 46.656 5.867 1 41.06 405 LEU A CA 1
ATOM 3171 C C . LEU A 1 405 ? 18.375 47.281 5.477 1 41.06 405 LEU A C 1
ATOM 3173 O O . LEU A 1 405 ? 18.484 48.5 5.363 1 41.06 405 LEU A O 1
ATOM 3177 N N . PHE A 1 406 ? 19.359 46.438 5.273 1 45.88 406 PHE A N 1
ATOM 3178 C CA . PHE A 1 406 ? 20.656 47 4.941 1 45.88 406 PHE A CA 1
ATOM 3179 C C . PHE A 1 406 ? 20.906 46.938 3.439 1 45.88 406 PHE A C 1
ATOM 3181 O O . PHE A 1 406 ? 21.969 47.312 2.967 1 45.88 406 PHE A O 1
ATOM 3188 N N . SER A 1 407 ? 19.969 46.281 2.76 1 38.94 407 SER A N 1
ATOM 3189 C CA . SER A 1 407 ? 20.141 46.5 1.324 1 38.94 407 SER A CA 1
ATOM 3190 C C . SER A 1 407 ? 19.375 47.719 0.836 1 38.94 407 SER A C 1
ATOM 3192 O O . SER A 1 407 ? 18.297 48.031 1.367 1 38.94 407 SER A O 1
ATOM 3194 N N . MET B 1 1 ? -18.688 -23.906 48.062 1 24.42 1 MET B N 1
ATOM 3195 C CA . MET B 1 1 ? -17.609 -24.078 47.094 1 24.42 1 MET B CA 1
ATOM 3196 C C . MET B 1 1 ? -18.094 -23.734 45.688 1 24.42 1 MET B C 1
ATOM 3198 O O . MET B 1 1 ? -18.797 -24.531 45.062 1 24.42 1 MET B O 1
ATOM 3202 N N . LEU B 1 2 ? -18.5 -22.531 45.312 1 26.7 2 LEU B N 1
ATOM 3203 C CA . LEU B 1 2 ? -19.328 -22.094 44.188 1 26.7 2 LEU B CA 1
ATOM 3204 C C . LEU B 1 2 ? -18.609 -22.266 42.875 1 26.7 2 LEU B C 1
ATOM 3206 O O . LEU B 1 2 ? -17.438 -21.891 42.75 1 26.7 2 LEU B O 1
ATOM 3210 N N . LYS B 1 3 ? -19.062 -23.281 41.969 1 30.22 3 LYS B N 1
ATOM 3211 C CA . LYS B 1 3 ? -18.547 -23.797 40.719 1 30.22 3 LYS B CA 1
ATOM 3212 C C . LYS B 1 3 ? -18.391 -22.672 39.688 1 30.22 3 LYS B C 1
ATOM 3214 O O . LYS B 1 3 ? -19.312 -21.891 39.469 1 30.22 3 LYS B O 1
ATOM 3219 N N . PRO B 1 4 ? -17.172 -22.297 39.25 1 29.03 4 PRO B N 1
ATOM 3220 C CA . PRO B 1 4 ? -16.906 -21.141 38.375 1 29.03 4 PRO B CA 1
ATOM 3221 C C . PRO B 1 4 ? -17.609 -21.266 37.031 1 29.03 4 PRO B C 1
ATOM 3223 O O . PRO B 1 4 ? -17.672 -22.344 36.438 1 29.03 4 PRO B O 1
ATOM 3226 N N . VAL B 1 5 ? -18.688 -20.531 36.781 1 29.66 5 VAL B N 1
ATOM 3227 C CA . VAL B 1 5 ? -19.484 -20.438 35.562 1 29.66 5 VAL B CA 1
ATOM 3228 C C . VAL B 1 5 ? -18.562 -20.172 34.375 1 29.66 5 VAL B C 1
ATOM 3230 O O . VAL B 1 5 ? -17.859 -19.156 34.312 1 29.66 5 VAL B O 1
ATOM 3233 N N . GLU B 1 6 ? -17.953 -21.219 33.75 1 28.56 6 GLU B N 1
ATOM 3234 C CA . GLU B 1 6 ? -17.109 -21.203 32.562 1 28.56 6 GLU B CA 1
ATOM 3235 C C . GLU B 1 6 ? -17.812 -20.5 31.391 1 28.56 6 GLU B C 1
ATOM 3237 O O . GLU B 1 6 ? -18.859 -20.953 30.922 1 28.56 6 GLU B O 1
ATOM 3242 N N . LEU B 1 7 ? -17.922 -19.156 31.391 1 27.38 7 LEU B N 1
ATOM 3243 C CA . LEU B 1 7 ? -18.547 -18.359 30.328 1 27.38 7 LEU B CA 1
ATOM 3244 C C . LEU B 1 7 ? -17.938 -18.688 28.969 1 27.38 7 LEU B C 1
ATOM 3246 O O . LEU B 1 7 ? -16.781 -18.375 28.703 1 27.38 7 LEU B O 1
ATOM 3250 N N . ASN B 1 8 ? -18.188 -19.859 28.422 1 29.11 8 ASN B N 1
ATOM 3251 C CA . ASN B 1 8 ? -17.906 -20.328 27.078 1 29.11 8 ASN B CA 1
ATOM 3252 C C . ASN B 1 8 ? -18.391 -19.328 26.016 1 29.11 8 ASN B C 1
ATOM 3254 O O . ASN B 1 8 ? -19.562 -19.344 25.625 1 29.11 8 ASN B O 1
ATOM 3258 N N . LYS B 1 9 ? -18.188 -18.016 26.172 1 30.83 9 LYS B N 1
ATOM 3259 C CA . LYS B 1 9 ? -18.688 -17.078 25.172 1 30.83 9 LYS B CA 1
ATOM 3260 C C . LYS B 1 9 ? -18.203 -17.469 23.766 1 30.83 9 LYS B C 1
ATOM 3262 O O . LYS B 1 9 ? -16.984 -17.5 23.516 1 30.83 9 LYS B O 1
ATOM 3267 N N . GLU B 1 10 ? -18.953 -18.25 23.031 1 31.75 10 GLU B N 1
ATOM 3268 C CA . GLU B 1 10 ? -18.969 -18.484 21.594 1 31.75 10 GLU B CA 1
ATOM 3269 C C . GLU B 1 10 ? -18.812 -17.188 20.812 1 31.75 10 GLU B C 1
ATOM 3271 O O . GLU B 1 10 ? -19.75 -16.375 20.75 1 31.75 10 GLU B O 1
ATOM 3276 N N . ILE B 1 11 ? -17.844 -16.312 21.062 1 32.25 11 ILE B N 1
ATOM 3277 C CA . ILE B 1 11 ? -17.609 -15.141 20.234 1 32.25 11 ILE B CA 1
ATOM 3278 C C . ILE B 1 11 ? -17.781 -15.5 18.766 1 32.25 11 ILE B C 1
ATOM 3280 O O . ILE B 1 11 ? -17.031 -16.328 18.234 1 32.25 11 ILE B O 1
ATOM 3284 N N . LYS B 1 12 ? -18.984 -15.477 18.25 1 34.72 12 LYS B N 1
ATOM 3285 C CA . LYS B 1 12 ? -19.484 -15.57 16.875 1 34.72 12 LYS B CA 1
ATOM 3286 C C . LYS B 1 12 ? -18.641 -14.703 15.93 1 34.72 12 LYS B C 1
ATOM 3288 O O . LYS B 1 12 ? -18.938 -13.516 15.75 1 34.72 12 LYS B O 1
ATOM 3293 N N . THR B 1 13 ? -17.312 -14.656 16.047 1 36.25 13 THR B N 1
ATOM 3294 C CA . THR B 1 13 ? -16.562 -13.914 15.039 1 36.25 13 THR B CA 1
ATOM 3295 C C . THR B 1 13 ? -16.969 -14.344 13.633 1 36.25 13 THR B C 1
ATOM 3297 O O . THR B 1 13 ? -16.938 -15.531 13.297 1 36.25 13 THR B O 1
ATOM 3300 N N . ASN B 1 14 ? -17.906 -13.789 13.062 1 43.69 14 ASN B N 1
ATOM 3301 C CA . ASN B 1 14 ? -18.328 -13.852 11.664 1 43.69 14 ASN B CA 1
ATOM 3302 C C . ASN B 1 14 ? -17.141 -13.969 10.719 1 43.69 14 ASN B C 1
ATOM 3304 O O . ASN B 1 14 ? -16.703 -12.977 10.141 1 43.69 14 ASN B O 1
ATOM 3308 N N . SER B 1 15 ? -16.125 -14.688 11 1 50.81 15 SER B N 1
ATOM 3309 C CA . SER B 1 15 ? -14.906 -14.891 10.234 1 50.81 15 SER B CA 1
ATOM 3310 C C . SER B 1 15 ? -15.195 -15.57 8.898 1 50.81 15 SER B C 1
ATOM 3312 O O . SER B 1 15 ? -15.867 -16.594 8.852 1 50.81 15 SER B O 1
ATOM 3314 N N . ILE B 1 16 ? -15.266 -14.82 7.887 1 58.59 16 ILE B N 1
ATOM 3315 C CA . ILE B 1 16 ? -15.367 -15.359 6.535 1 58.59 16 ILE B CA 1
ATOM 3316 C C . ILE B 1 16 ? -14.211 -16.328 6.281 1 58.59 16 ILE B C 1
ATOM 3318 O O . ILE B 1 16 ? -13.047 -15.992 6.516 1 58.59 16 ILE B O 1
ATOM 3322 N N . HIS B 1 17 ? -14.539 -17.609 6.09 1 73.19 17 HIS B N 1
ATOM 3323 C CA . HIS B 1 17 ? -13.617 -18.719 5.832 1 73.19 17 HIS B CA 1
ATOM 3324 C C . HIS B 1 17 ? -13.25 -18.797 4.355 1 73.19 17 HIS B C 1
ATOM 3326 O O . HIS B 1 17 ? -14.008 -18.328 3.5 1 73.19 17 HIS B O 1
ATOM 3332 N N . SER B 1 18 ? -11.977 -19.172 4.047 1 74.94 18 SER B N 1
ATOM 3333 C CA . SER B 1 18 ? -11.547 -19.406 2.668 1 74.94 18 SER B CA 1
ATOM 3334 C C . SER B 1 18 ? -11.102 -20.844 2.451 1 74.94 18 SER B C 1
ATOM 3336 O O . SER B 1 18 ? -10.594 -21.484 3.371 1 74.94 18 SER B O 1
ATOM 3338 N N . LEU B 1 19 ? -11.438 -21.453 1.276 1 77.19 19 LEU B N 1
ATOM 3339 C CA . LEU B 1 19 ? -11.023 -22.797 0.858 1 77.19 19 LEU B CA 1
ATOM 3340 C C . LEU B 1 19 ? -9.797 -22.719 -0.045 1 77.19 19 LEU B C 1
ATOM 3342 O O . LEU B 1 19 ? -9.43 -21.641 -0.52 1 77.19 19 LEU B O 1
ATOM 3346 N N . LYS B 1 20 ? -9.164 -23.906 -0.233 1 66.12 20 LYS B N 1
ATOM 3347 C CA . LYS B 1 20 ? -7.953 -24 -1.045 1 66.12 20 LYS B CA 1
ATOM 3348 C C . LYS B 1 20 ? -8.242 -23.641 -2.5 1 66.12 20 LYS B C 1
ATOM 3350 O O . LYS B 1 20 ? -7.355 -23.156 -3.209 1 66.12 20 LYS B O 1
ATOM 3355 N N . THR B 1 21 ? -9.438 -23.984 -2.902 1 69.81 21 THR B N 1
ATOM 3356 C CA . THR B 1 21 ? -9.883 -23.688 -4.258 1 69.81 21 THR B CA 1
ATOM 3357 C C . THR B 1 21 ? -11.383 -23.406 -4.289 1 69.81 21 THR B C 1
ATOM 3359 O O . THR B 1 21 ? -12.086 -23.688 -3.316 1 69.81 21 THR B O 1
ATOM 3362 N N . ASN B 1 22 ? -11.797 -22.719 -5.383 1 73.19 22 ASN B N 1
ATOM 3363 C CA . ASN B 1 22 ? -13.227 -22.5 -5.543 1 73.19 22 ASN B CA 1
ATOM 3364 C C . ASN B 1 22 ? -13.992 -23.797 -5.684 1 73.19 22 ASN B C 1
ATOM 3366 O O . ASN B 1 22 ? -13.531 -24.734 -6.359 1 73.19 22 ASN B O 1
ATOM 3370 N N . ILE B 1 23 ? -15.055 -23.828 -4.961 1 81.06 23 ILE B N 1
ATOM 3371 C CA . ILE B 1 23 ? -15.938 -24.984 -5.039 1 81.06 23 ILE B CA 1
ATOM 3372 C C . ILE B 1 23 ? -17.312 -24.547 -5.562 1 81.06 23 ILE B C 1
ATOM 3374 O O . ILE B 1 23 ? -17.812 -23.484 -5.184 1 81.06 23 ILE B O 1
ATOM 3378 N N . THR B 1 24 ? -17.734 -25.156 -6.605 1 83.75 24 THR B N 1
ATOM 3379 C CA . THR B 1 24 ? -19.094 -24.938 -7.094 1 83.75 24 THR B CA 1
ATOM 3380 C C . THR B 1 24 ? -20.078 -25.828 -6.332 1 83.75 24 THR B C 1
ATOM 3382 O O . THR B 1 24 ? -19.922 -27.047 -6.285 1 83.75 24 THR B O 1
ATOM 3385 N N . VAL B 1 25 ? -21.094 -25.188 -5.707 1 90.5 25 VAL B N 1
ATOM 3386 C CA . VAL B 1 25 ? -22.094 -25.906 -4.934 1 90.5 25 VAL B CA 1
ATOM 3387 C C . VAL B 1 25 ? -23.469 -25.719 -5.582 1 90.5 25 VAL B C 1
ATOM 3389 O O . VAL B 1 25 ? -23.922 -24.594 -5.789 1 90.5 25 VAL B O 1
ATOM 3392 N N . TRP B 1 26 ? -24.078 -26.828 -5.984 1 90.56 26 TRP B N 1
ATOM 3393 C CA . TRP B 1 26 ? -25.5 -26.781 -6.309 1 90.56 26 TRP B CA 1
ATOM 3394 C C . TRP B 1 26 ? -26.344 -26.969 -5.055 1 90.56 26 TRP B C 1
ATOM 3396 O O . TRP B 1 26 ? -26.234 -27.969 -4.359 1 90.56 26 TRP B O 1
ATOM 3406 N N . VAL B 1 27 ? -27.172 -25.969 -4.773 1 93.81 27 VAL B N 1
ATOM 3407 C CA . VAL B 1 27 ? -28.094 -26.094 -3.654 1 93.81 27 VAL B CA 1
ATOM 3408 C C . VAL B 1 27 ? -29.516 -26.312 -4.184 1 93.81 27 VAL B C 1
ATOM 3410 O O . VAL B 1 27 ? -30.109 -25.406 -4.766 1 93.81 27 VAL B O 1
ATOM 3413 N N . ILE B 1 28 ? -30 -27.484 -3.955 1 92.06 28 ILE B N 1
ATOM 3414 C CA . ILE B 1 28 ? -31.359 -27.859 -4.359 1 92.06 28 ILE B CA 1
ATOM 3415 C C . ILE B 1 28 ? -32.281 -27.766 -3.162 1 92.06 28 ILE B C 1
ATOM 3417 O O . ILE B 1 28 ? -32.188 -28.578 -2.232 1 92.06 28 ILE B O 1
ATOM 3421 N N . TYR B 1 29 ? -33.219 -26.797 -3.266 1 93.38 29 TYR B N 1
ATOM 3422 C CA . TYR B 1 29 ? -34.031 -26.5 -2.088 1 93.38 29 TYR B CA 1
ATOM 3423 C C . TYR B 1 29 ? -35.5 -26.688 -2.389 1 93.38 29 TYR B C 1
ATOM 3425 O O . TYR B 1 29 ? -35.938 -26.562 -3.537 1 93.38 29 TYR B O 1
ATOM 3433 N N . GLU B 1 30 ? -36.281 -27.047 -1.31 1 91.19 30 GLU B N 1
ATOM 3434 C CA . GLU B 1 30 ? -37.719 -27.156 -1.409 1 91.19 30 GLU B CA 1
ATOM 3435 C C . GLU B 1 30 ? -38.406 -26.047 -0.618 1 91.19 30 GLU B C 1
ATOM 3437 O O . GLU B 1 30 ? -39.406 -25.484 -1.063 1 91.19 30 GLU B O 1
ATOM 3442 N N . THR B 1 31 ? -37.844 -25.641 0.515 1 91.88 31 THR B N 1
ATOM 3443 C CA . THR B 1 31 ? -38.469 -24.641 1.395 1 91.88 31 THR B CA 1
ATOM 3444 C C . THR B 1 31 ? -37.656 -23.359 1.41 1 91.88 31 THR B C 1
ATOM 3446 O O . THR B 1 31 ? -36.406 -23.375 1.269 1 91.88 31 THR B O 1
ATOM 3449 N N . SER B 1 32 ? -38.344 -22.281 1.557 1 91.62 32 SER B N 1
ATOM 3450 C CA . SER B 1 32 ? -37.688 -20.984 1.652 1 91.62 32 SER B CA 1
ATOM 3451 C C . SER B 1 32 ? -36.812 -20.891 2.904 1 91.62 32 SER B C 1
ATOM 3453 O O . SER B 1 32 ? -35.781 -20.234 2.898 1 91.62 32 SER B O 1
ATOM 3455 N N . GLU B 1 33 ? -37.25 -21.562 3.934 1 89.75 33 GLU B N 1
ATOM 3456 C CA . GLU B 1 33 ? -36.5 -21.562 5.18 1 89.75 33 GLU B CA 1
ATOM 3457 C C . GLU B 1 33 ? -35.125 -22.156 4.98 1 89.75 33 GLU B C 1
ATOM 3459 O O . GLU B 1 33 ? -34.125 -21.594 5.453 1 89.75 33 GLU B O 1
ATOM 3464 N N . PHE B 1 34 ? -35.031 -23.25 4.27 1 93.31 34 PHE B N 1
ATOM 3465 C CA . PHE B 1 34 ? -33.781 -23.906 3.994 1 93.31 34 PHE B CA 1
ATOM 3466 C C . PHE B 1 34 ? -32.875 -23.031 3.127 1 93.31 34 PHE B C 1
ATOM 3468 O O . PHE B 1 34 ? -31.688 -22.891 3.396 1 93.31 34 PHE B O 1
ATOM 3475 N N . LYS B 1 35 ? -33.438 -22.469 2.139 1 93.69 35 LYS B N 1
ATOM 3476 C CA . LYS B 1 35 ? -32.656 -21.625 1.236 1 93.69 35 LYS B CA 1
ATOM 3477 C C . LYS B 1 35 ? -32.031 -20.453 1.987 1 93.69 35 LYS B C 1
ATOM 3479 O O . LYS B 1 35 ? -30.859 -20.156 1.812 1 93.69 35 LYS B O 1
ATOM 3484 N N . ILE B 1 36 ? -32.781 -19.828 2.791 1 91.81 36 ILE B N 1
ATOM 3485 C CA . ILE B 1 36 ? -32.312 -18.656 3.551 1 91.81 36 ILE B CA 1
ATOM 3486 C C . ILE B 1 36 ? -31.188 -19.078 4.488 1 91.81 36 ILE B C 1
ATOM 3488 O O . ILE B 1 36 ? -30.172 -18.391 4.586 1 91.81 36 ILE B O 1
ATOM 3492 N N . ASN B 1 37 ? -31.375 -20.203 5.113 1 92.25 37 ASN B N 1
ATOM 3493 C CA . ASN B 1 37 ? -30.344 -20.703 6.023 1 92.25 37 ASN B CA 1
ATOM 3494 C C . ASN B 1 37 ? -29.047 -21 5.289 1 92.25 37 ASN B C 1
ATOM 3496 O O . ASN B 1 37 ? -27.969 -20.594 5.734 1 92.25 37 ASN B O 1
ATOM 3500 N N . MET B 1 38 ? -29.125 -21.672 4.184 1 93.19 38 MET B N 1
ATOM 3501 C CA . MET B 1 38 ? -27.953 -22.062 3.414 1 93.19 38 MET B CA 1
ATOM 3502 C C . MET B 1 38 ? -27.25 -20.828 2.846 1 93.19 38 MET B C 1
ATOM 3504 O O . MET B 1 38 ? -26.016 -20.766 2.822 1 93.19 38 MET B O 1
ATOM 3508 N N . GLU B 1 39 ? -28.016 -19.922 2.439 1 91.56 39 GLU B N 1
ATOM 3509 C CA . GLU B 1 39 ? -27.453 -18.672 1.937 1 91.56 39 GLU B CA 1
ATOM 3510 C C . GLU B 1 39 ? -26.641 -17.953 3.016 1 91.56 39 GLU B C 1
ATOM 3512 O O . GLU B 1 39 ? -25.531 -17.484 2.76 1 91.56 39 GLU B O 1
ATOM 3517 N N . SER B 1 40 ? -27.172 -17.922 4.152 1 89.25 40 SER B N 1
ATOM 3518 C CA . SER B 1 40 ? -26.5 -17.297 5.285 1 89.25 40 SER B CA 1
ATOM 3519 C C . SER B 1 40 ? -25.219 -18.031 5.648 1 89.25 40 SER B C 1
ATOM 3521 O O . SER B 1 40 ? -24.156 -17.406 5.816 1 89.25 40 SER B O 1
ATOM 3523 N N . GLU B 1 41 ? -25.297 -19.328 5.68 1 90.94 41 GLU B N 1
ATOM 3524 C CA . GLU B 1 41 ? -24.172 -20.141 6.133 1 90.94 41 GLU B CA 1
ATOM 3525 C C . GLU B 1 41 ? -23.047 -20.156 5.094 1 90.94 41 GLU B C 1
ATOM 3527 O O . GLU B 1 41 ? -21.875 -20.031 5.434 1 90.94 41 GLU B O 1
ATOM 3532 N N . LEU B 1 42 ? -23.438 -20.219 3.838 1 90.62 42 LEU B N 1
ATOM 3533 C CA . LEU B 1 42 ? -22.438 -20.359 2.783 1 90.62 42 LEU B CA 1
ATOM 3534 C C . LEU B 1 42 ? -21.797 -19.016 2.457 1 90.62 42 LEU B C 1
ATOM 3536 O O . LEU B 1 42 ? -20.719 -18.969 1.864 1 90.62 42 LEU B O 1
ATOM 3540 N N . SER B 1 43 ? -22.453 -17.969 2.881 1 85.31 43 SER B N 1
ATOM 3541 C CA . SER B 1 43 ? -21.891 -16.641 2.676 1 85.31 43 SER B CA 1
ATOM 3542 C C . SER B 1 43 ? -20.688 -16.406 3.57 1 85.31 43 SER B C 1
ATOM 3544 O O . SER B 1 43 ? -19.891 -15.484 3.33 1 85.31 43 SER B O 1
ATOM 3546 N N . LYS B 1 44 ? -20.562 -17.297 4.461 1 80.81 44 LYS B N 1
ATOM 3547 C CA . LYS B 1 44 ? -19.469 -17.188 5.414 1 80.81 44 LYS B CA 1
ATOM 3548 C C . LYS B 1 44 ? -18.156 -17.688 4.801 1 80.81 44 LYS B C 1
ATOM 3550 O O . LYS B 1 44 ? -17.109 -17.641 5.445 1 80.81 44 LYS B O 1
ATOM 3555 N N . CYS B 1 45 ? -18.219 -18.219 3.629 1 80.62 45 CYS B N 1
ATOM 3556 C CA . CYS B 1 45 ? -17.047 -18.688 2.904 1 80.62 45 CYS B CA 1
ATOM 3557 C C . CYS B 1 45 ? -16.922 -17.984 1.553 1 80.62 45 CYS B C 1
ATOM 3559 O O . CYS B 1 45 ? -17.875 -17.984 0.765 1 80.62 45 CYS B O 1
ATOM 3561 N N . VAL B 1 46 ? -15.75 -17.484 1.252 1 72.5 46 VAL B N 1
ATOM 3562 C CA . VAL B 1 46 ? -15.602 -16.625 0.082 1 72.5 46 VAL B CA 1
ATOM 3563 C C . VAL B 1 46 ? -15.375 -17.469 -1.163 1 72.5 46 VAL B C 1
ATOM 3565 O O . VAL B 1 46 ? -15.656 -17.031 -2.281 1 72.5 46 VAL B O 1
ATOM 3568 N N . ASN B 1 47 ? -14.938 -18.766 -1.104 1 71.44 47 ASN B N 1
ATOM 3569 C CA . ASN B 1 47 ? -14.547 -19.609 -2.229 1 71.44 47 ASN B CA 1
ATOM 3570 C C . ASN B 1 47 ? -15.703 -20.484 -2.711 1 71.44 47 ASN B C 1
ATOM 3572 O O . ASN B 1 47 ? -15.484 -21.516 -3.33 1 71.44 47 ASN B O 1
ATOM 3576 N N . ILE B 1 48 ? -16.969 -19.984 -2.469 1 81.44 48 ILE B N 1
ATOM 3577 C CA . ILE B 1 48 ? -18.062 -20.906 -2.834 1 81.44 48 ILE B CA 1
ATOM 3578 C C . ILE B 1 48 ? -18.953 -20.25 -3.875 1 81.44 48 ILE B C 1
ATOM 3580 O O . ILE B 1 48 ? -19.5 -19.172 -3.637 1 81.44 48 ILE B O 1
ATOM 3584 N N . ASN B 1 49 ? -18.969 -20.812 -5.039 1 80.75 49 ASN B N 1
ATOM 3585 C CA . ASN B 1 49 ? -19.953 -20.469 -6.051 1 80.75 49 ASN B CA 1
ATOM 3586 C C . ASN B 1 49 ? -21.234 -21.281 -5.891 1 80.75 49 ASN B C 1
ATOM 3588 O O . ASN B 1 49 ? -21.203 -22.516 -5.984 1 80.75 49 ASN B O 1
ATOM 3592 N N . ILE B 1 50 ? -22.359 -20.547 -5.727 1 87.5 50 ILE B N 1
ATOM 3593 C CA . ILE B 1 50 ? -23.578 -21.281 -5.395 1 87.5 50 ILE B CA 1
ATOM 3594 C C . ILE B 1 50 ? -24.562 -21.203 -6.555 1 87.5 50 ILE B C 1
ATOM 3596 O O . ILE B 1 50 ? -24.797 -20.109 -7.094 1 87.5 50 ILE B O 1
ATOM 3600 N N . GLU B 1 51 ? -25.062 -22.234 -6.977 1 85.69 51 GLU B N 1
ATOM 3601 C CA . GLU B 1 51 ? -26.219 -22.328 -7.879 1 85.69 51 GLU B CA 1
ATOM 3602 C C . GLU B 1 51 ? -27.453 -22.812 -7.145 1 85.69 51 GLU B C 1
ATOM 3604 O O . GLU B 1 51 ? -27.453 -23.891 -6.551 1 85.69 51 GLU B O 1
ATOM 3609 N N . TRP B 1 52 ? -28.469 -21.938 -7.199 1 90.06 52 TRP B N 1
ATOM 3610 C CA . TRP B 1 52 ? -29.719 -22.266 -6.508 1 90.06 52 TRP B CA 1
ATOM 3611 C C . TRP B 1 52 ? -30.688 -22.969 -7.445 1 90.06 52 TRP B C 1
ATOM 3613 O O . TRP B 1 52 ? -31 -22.469 -8.523 1 90.06 52 TRP B O 1
ATOM 3623 N N . LEU B 1 53 ? -31.078 -24.094 -7.039 1 87.94 53 LEU B N 1
ATOM 3624 C CA . LEU B 1 53 ? -32.031 -24.875 -7.828 1 87.94 53 LEU B CA 1
ATOM 3625 C C . LEU B 1 53 ? -33.25 -25.219 -7 1 87.94 53 LEU B C 1
ATOM 3627 O O . LEU B 1 53 ? -33.156 -25.719 -5.883 1 87.94 53 LEU B O 1
ATOM 3631 N N . ASP B 1 54 ? -34.469 -24.859 -7.566 1 89.25 54 ASP B N 1
ATOM 3632 C CA . ASP B 1 54 ? -35.75 -25.203 -6.922 1 89.25 54 ASP B CA 1
ATOM 3633 C C . ASP B 1 54 ? -36.094 -26.672 -7.191 1 89.25 54 ASP B C 1
ATOM 3635 O O . ASP B 1 54 ? -36.25 -27.078 -8.344 1 89.25 54 ASP B O 1
ATOM 3639 N N . LEU B 1 55 ? -36.281 -27.406 -6.172 1 88.56 55 LEU B N 1
ATOM 3640 C CA . LEU B 1 55 ? -36.562 -28.844 -6.289 1 88.56 55 LEU B CA 1
ATOM 3641 C C . LEU B 1 55 ? -37.844 -29.094 -7.078 1 88.56 55 LEU B C 1
ATOM 3643 O O . LEU B 1 55 ? -37.938 -30.047 -7.852 1 88.56 55 LEU B O 1
ATOM 3647 N N . GLY B 1 56 ? -38.812 -28.266 -6.879 1 82.88 56 GLY B N 1
ATOM 3648 C CA . GLY B 1 56 ? -40.094 -28.438 -7.559 1 82.88 56 GLY B CA 1
ATOM 3649 C C . GLY B 1 56 ? -40.031 -28.062 -9.031 1 82.88 56 GLY B C 1
ATOM 3650 O O . GLY B 1 56 ? -40.844 -28.531 -9.82 1 82.88 56 GLY B O 1
ATOM 3651 N N . LYS B 1 57 ? -39 -27.266 -9.438 1 82.25 57 LYS B N 1
ATOM 3652 C CA . LYS B 1 57 ? -38.969 -26.719 -10.797 1 82.25 57 LYS B CA 1
ATOM 3653 C C . LYS B 1 57 ? -37.781 -27.25 -11.586 1 82.25 57 LYS B C 1
ATOM 3655 O O . LYS B 1 57 ? -37.625 -26.922 -12.758 1 82.25 57 LYS B O 1
ATOM 3660 N N . ILE B 1 58 ? -37.031 -28 -10.969 1 76.94 58 ILE B N 1
ATOM 3661 C CA . ILE B 1 58 ? -35.781 -28.406 -11.602 1 76.94 58 ILE B CA 1
ATOM 3662 C C . ILE B 1 58 ? -36.094 -29.344 -12.773 1 76.94 58 ILE B C 1
ATOM 3664 O O . ILE B 1 58 ? -36.875 -30.281 -12.633 1 76.94 58 ILE B O 1
ATOM 3668 N N . THR B 1 59 ? -35.719 -28.891 -13.961 1 70.44 59 THR B N 1
ATOM 3669 C CA . THR B 1 59 ? -35.781 -29.719 -15.164 1 70.44 59 THR B CA 1
ATOM 3670 C C . THR B 1 59 ? -34.406 -29.953 -15.727 1 70.44 59 THR B C 1
ATOM 3672 O O . THR B 1 59 ? -33.531 -29.062 -15.664 1 70.44 59 THR B O 1
ATOM 3675 N N . VAL B 1 60 ? -34.031 -31.219 -16.188 1 63.06 60 VAL B N 1
ATOM 3676 C CA . VAL B 1 60 ? -32.75 -31.656 -16.656 1 63.06 60 VAL B CA 1
ATOM 3677 C C . VAL B 1 60 ? -32.25 -30.734 -17.766 1 63.06 60 VAL B C 1
ATOM 3679 O O . VAL B 1 60 ? -31.047 -30.422 -17.828 1 63.06 60 VAL B O 1
ATOM 3682 N N . THR B 1 61 ? -33.062 -30.266 -18.531 1 60.41 61 THR B N 1
ATOM 3683 C CA . THR B 1 61 ? -32.719 -29.5 -19.719 1 60.41 61 THR B CA 1
ATOM 3684 C C . THR B 1 61 ? -32.062 -28.172 -19.312 1 60.41 61 THR B C 1
ATOM 3686 O O . THR B 1 61 ? -31.25 -27.625 -20.062 1 60.41 61 THR B O 1
ATOM 3689 N N . SER B 1 62 ? -32.281 -27.703 -18.125 1 61.41 62 SER B N 1
ATOM 3690 C CA . SER B 1 62 ? -31.812 -26.375 -17.719 1 61.41 62 SER B CA 1
ATOM 3691 C C . SER B 1 62 ? -30.453 -26.469 -17.031 1 61.41 62 SER B C 1
ATOM 3693 O O . SER B 1 62 ? -29.812 -25.438 -16.797 1 61.41 62 SER B O 1
ATOM 3695 N N . LEU B 1 63 ? -30 -27.641 -16.844 1 65.62 63 LEU B N 1
ATOM 3696 C CA . LEU B 1 63 ? -28.812 -27.828 -16.031 1 65.62 63 LEU B CA 1
ATOM 3697 C C . LEU B 1 63 ? -27.562 -27.859 -16.906 1 65.62 63 LEU B C 1
ATOM 3699 O O . LEU B 1 63 ? -26.453 -27.578 -16.422 1 65.62 63 LEU B O 1
ATOM 3703 N N . GLY B 1 64 ? -27.75 -28.125 -18.156 1 60.5 64 GLY B N 1
ATOM 3704 C CA . GLY B 1 64 ? -26.641 -28.297 -19.078 1 60.5 64 GLY B CA 1
ATOM 3705 C C . GLY B 1 64 ? -25.766 -27.047 -19.203 1 60.5 64 GLY B C 1
ATOM 3706 O O . GLY B 1 64 ? -24.578 -27.156 -19.5 1 60.5 64 GLY B O 1
ATOM 3707 N N . GLU B 1 65 ? -26.328 -25.969 -18.891 1 62.97 65 GLU B N 1
ATOM 3708 C CA . GLU B 1 65 ? -25.594 -24.719 -19.078 1 62.97 65 GLU B CA 1
ATOM 3709 C C . GLU B 1 65 ? -24.891 -24.297 -17.797 1 62.97 65 GLU B C 1
ATOM 3711 O O . GLU B 1 65 ? -24.125 -23.344 -17.797 1 62.97 65 GLU B O 1
ATOM 3716 N N . ARG B 1 66 ? -25.078 -25.219 -16.812 1 67 66 ARG B N 1
ATOM 3717 C CA . ARG B 1 66 ? -24.516 -24.812 -15.523 1 67 66 ARG B CA 1
ATOM 3718 C C . ARG B 1 66 ? -23.188 -25.5 -15.266 1 67 66 ARG B C 1
ATOM 3720 O O . ARG B 1 66 ? -22.906 -26.562 -15.844 1 67 66 ARG B O 1
ATOM 3727 N N . ARG B 1 67 ? -22.328 -24.922 -14.539 1 70.5 67 ARG B N 1
ATOM 3728 C CA . ARG B 1 67 ? -21.062 -25.516 -14.148 1 70.5 67 ARG B CA 1
ATOM 3729 C C . ARG B 1 67 ? -21.266 -26.781 -13.32 1 70.5 67 ARG B C 1
ATOM 3731 O O . ARG B 1 67 ? -22.141 -26.812 -12.453 1 70.5 67 ARG B O 1
ATOM 3738 N N . THR B 1 68 ? -20.453 -27.781 -13.703 1 73.75 68 THR B N 1
ATOM 3739 C CA . THR B 1 68 ? -20.516 -29.016 -12.922 1 73.75 68 THR B CA 1
ATOM 3740 C C . THR B 1 68 ? -20.172 -28.75 -11.461 1 73.75 68 THR B C 1
ATOM 3742 O O . THR B 1 68 ? -19.141 -28.141 -11.164 1 73.75 68 THR B O 1
ATOM 3745 N N . PRO B 1 69 ? -21.062 -29.109 -10.57 1 84.81 69 PRO B N 1
ATOM 3746 C CA . PRO B 1 69 ? -20.797 -28.844 -9.156 1 84.81 69 PRO B CA 1
ATOM 3747 C C . PRO B 1 69 ? -19.734 -29.781 -8.57 1 84.81 69 PRO B C 1
ATOM 3749 O O . PRO B 1 69 ? -19.578 -30.906 -9.055 1 84.81 69 PRO B O 1
ATOM 3752 N N . ASP B 1 70 ? -18.984 -29.266 -7.648 1 83.81 70 ASP B N 1
ATOM 3753 C CA . ASP B 1 70 ? -18.094 -30.094 -6.84 1 83.81 70 ASP B CA 1
ATOM 3754 C C . ASP B 1 70 ? -18.875 -30.828 -5.746 1 83.81 70 ASP B C 1
ATOM 3756 O O . ASP B 1 70 ? -18.469 -31.906 -5.316 1 83.81 70 ASP B O 1
ATOM 3760 N N . VAL B 1 71 ? -19.938 -30.156 -5.312 1 90.44 71 VAL B N 1
ATOM 3761 C CA . VAL B 1 71 ? -20.797 -30.766 -4.297 1 90.44 71 VAL B CA 1
ATOM 3762 C C . VAL B 1 71 ? -22.25 -30.359 -4.539 1 90.44 71 VAL B C 1
ATOM 3764 O O . VAL B 1 71 ? -22.516 -29.234 -4.965 1 90.44 71 VAL B O 1
ATOM 3767 N N . ILE B 1 72 ? -23.156 -31.281 -4.367 1 90.88 72 ILE B N 1
ATOM 3768 C CA . ILE B 1 72 ? -24.594 -31.031 -4.418 1 90.88 72 ILE B CA 1
ATOM 3769 C C . ILE B 1 72 ? -25.172 -31.078 -3.006 1 90.88 72 ILE B C 1
ATOM 3771 O O . ILE B 1 72 ? -25.031 -32.094 -2.309 1 90.88 72 ILE B O 1
ATOM 3775 N N . TYR B 1 73 ? -25.75 -29.984 -2.598 1 93.81 73 TYR B N 1
ATOM 3776 C CA . TYR B 1 73 ? -26.562 -29.906 -1.392 1 93.81 73 TYR B CA 1
ATOM 3777 C C . TYR B 1 73 ? -28.047 -30.031 -1.726 1 93.81 73 TYR B C 1
ATOM 3779 O O . TYR B 1 73 ? -28.594 -29.203 -2.461 1 93.81 73 TYR B O 1
ATOM 3787 N N . ILE B 1 74 ? -28.75 -31.094 -1.137 1 93.12 74 ILE B N 1
ATOM 3788 C CA . ILE B 1 74 ? -30.156 -31.25 -1.499 1 93.12 74 ILE B CA 1
ATOM 3789 C C . ILE B 1 74 ? -31 -31.406 -0.237 1 93.12 74 ILE B C 1
ATOM 3791 O O . ILE B 1 74 ? -30.641 -32.156 0.671 1 93.12 74 ILE B O 1
ATOM 3795 N N . GLU B 1 75 ? -32.031 -30.594 -0.177 1 93.69 75 GLU B N 1
ATOM 3796 C CA . GLU B 1 75 ? -33.031 -30.734 0.892 1 93.69 75 GLU B CA 1
ATOM 3797 C C . GLU B 1 75 ? -33.906 -31.953 0.678 1 93.69 75 GLU B C 1
ATOM 3799 O O . GLU B 1 75 ? -34.5 -32.125 -0.393 1 93.69 75 GLU B O 1
ATOM 3804 N N . ALA B 1 76 ? -33.969 -32.75 1.802 1 90.06 76 ALA B N 1
ATOM 3805 C CA . ALA B 1 76 ? -34.812 -33.938 1.711 1 90.06 76 ALA B CA 1
ATOM 3806 C C . ALA B 1 76 ? -36.281 -33.562 1.771 1 90.06 76 ALA B C 1
ATOM 3808 O O . ALA B 1 76 ? -36.812 -33.219 2.834 1 90.06 76 ALA B O 1
ATOM 3809 N N . GLY B 1 77 ? -36.906 -33.375 0.57 1 79.69 77 GLY B N 1
ATOM 3810 C CA . GLY B 1 77 ? -38.312 -33.062 0.416 1 79.69 77 GLY B CA 1
ATOM 3811 C C . GLY B 1 77 ? -39.062 -34.125 -0.386 1 79.69 77 GLY B C 1
ATOM 3812 O O . GLY B 1 77 ? -38.688 -35.281 -0.39 1 79.69 77 GLY B O 1
ATOM 3813 N N . SER B 1 78 ? -40.156 -33.656 -0.901 1 80.94 78 SER B N 1
ATOM 3814 C CA . SER B 1 78 ? -41 -34.562 -1.671 1 80.94 78 SER B CA 1
ATOM 3815 C C . SER B 1 78 ? -40.281 -35.062 -2.912 1 80.94 78 SER B C 1
ATOM 3817 O O . SER B 1 78 ? -39.812 -34.281 -3.736 1 80.94 78 SER B O 1
ATOM 3819 N N . SER B 1 79 ? -40.031 -36.406 -3.145 1 85.56 79 SER B N 1
ATOM 3820 C CA . SER B 1 79 ? -39.5 -37.125 -4.293 1 85.56 79 SER B CA 1
ATOM 3821 C C . SER B 1 79 ? -38.062 -36.656 -4.613 1 85.56 79 SER B C 1
ATOM 3823 O O . SER B 1 79 ? -37.656 -36.656 -5.773 1 85.56 79 SER B O 1
ATOM 3825 N N . TRP B 1 80 ? -37.406 -36.188 -3.59 1 89.94 80 TRP B N 1
ATOM 3826 C CA . TRP B 1 80 ? -36.062 -35.656 -3.824 1 89.94 80 TRP B CA 1
ATOM 3827 C C . TRP B 1 80 ? -35.156 -36.688 -4.441 1 89.94 80 TRP B C 1
ATOM 3829 O O . TRP B 1 80 ? -34.375 -36.375 -5.34 1 89.94 80 TRP B O 1
ATOM 3839 N N . ALA B 1 81 ? -35.25 -37.906 -4.008 1 86.88 81 ALA B N 1
ATOM 3840 C CA . ALA B 1 81 ? -34.344 -38.969 -4.461 1 86.88 81 ALA B CA 1
ATOM 3841 C C . ALA B 1 81 ? -34.562 -39.281 -5.941 1 86.88 81 ALA B C 1
ATOM 3843 O O . ALA B 1 81 ? -33.625 -39.469 -6.691 1 86.88 81 ALA B O 1
ATOM 3844 N N . GLN B 1 82 ? -35.781 -39.312 -6.246 1 85.12 82 GLN B N 1
ATOM 3845 C CA . GLN B 1 82 ? -36.125 -39.562 -7.637 1 85.12 82 GLN B CA 1
ATOM 3846 C C . GLN B 1 82 ? -35.656 -38.438 -8.547 1 85.12 82 GLN B C 1
ATOM 3848 O O . GLN B 1 82 ? -35.094 -38.719 -9.617 1 85.12 82 GLN B O 1
ATOM 3853 N N . LYS B 1 83 ? -35.875 -37.281 -8.125 1 86.12 83 LYS B N 1
ATOM 3854 C CA . LYS B 1 83 ? -35.469 -36.125 -8.906 1 86.12 83 LYS B CA 1
ATOM 3855 C C . LYS B 1 83 ? -33.938 -36.094 -9.047 1 86.12 83 LYS B C 1
ATOM 3857 O O . LYS B 1 83 ? -33.406 -35.781 -10.125 1 86.12 83 LYS B O 1
ATOM 3862 N N . LEU B 1 84 ? -33.219 -36.406 -8 1 86.25 84 LEU B N 1
ATOM 3863 C CA . LEU B 1 84 ? -31.766 -36.406 -8.031 1 86.25 84 LEU B CA 1
ATOM 3864 C C . LEU B 1 84 ? -31.266 -37.5 -8.969 1 86.25 84 LEU B C 1
ATOM 3866 O O . LEU B 1 84 ? -30.297 -37.281 -9.727 1 86.25 84 LEU B O 1
ATOM 3870 N N . SER B 1 85 ? -31.891 -38.625 -8.898 1 82.5 85 SER B N 1
ATOM 3871 C CA . SER B 1 85 ? -31.516 -39.719 -9.789 1 82.5 85 SER B CA 1
ATOM 3872 C C . SER B 1 85 ? -31.672 -39.312 -11.25 1 82.5 85 SER B C 1
ATOM 3874 O O . SER B 1 85 ? -30.844 -39.688 -12.094 1 82.5 85 SER B O 1
ATOM 3876 N N . HIS B 1 86 ? -32.688 -38.594 -11.453 1 82.5 86 HIS B N 1
ATOM 3877 C CA . HIS B 1 86 ? -32.906 -38.094 -12.805 1 82.5 86 HIS B CA 1
ATOM 3878 C C . HIS B 1 86 ? -31.812 -37.125 -13.234 1 82.5 86 HIS B C 1
ATOM 3880 O O . HIS B 1 86 ? -31.359 -37.156 -14.375 1 82.5 86 HIS B O 1
ATOM 3886 N N . ILE B 1 87 ? -31.422 -36.312 -12.344 1 81.38 87 ILE B N 1
ATOM 3887 C CA . ILE B 1 87 ? -30.375 -35.344 -12.609 1 81.38 87 ILE B CA 1
ATOM 3888 C C . ILE B 1 87 ? -29.062 -36.062 -12.914 1 81.38 87 ILE B C 1
ATOM 3890 O O . ILE B 1 87 ? -28.359 -35.719 -13.875 1 81.38 87 ILE B O 1
ATOM 3894 N N . TYR B 1 88 ? -28.719 -37.031 -12.18 1 76.81 88 TYR B N 1
ATOM 3895 C CA . TYR B 1 88 ? -27.484 -37.812 -12.367 1 76.81 88 TYR B CA 1
ATOM 3896 C C . TYR B 1 88 ? -27.469 -38.5 -13.719 1 76.81 88 TYR B C 1
ATOM 3898 O O . TYR B 1 88 ? -26.438 -38.594 -14.383 1 76.81 88 TYR B O 1
ATOM 3906 N N . SER B 1 89 ? -28.562 -39 -14.031 1 74.62 89 SER B N 1
ATOM 3907 C CA . SER B 1 89 ? -28.672 -39.75 -15.273 1 74.62 89 SER B CA 1
ATOM 3908 C C . SER B 1 89 ? -28.594 -38.844 -16.5 1 74.62 89 SER B C 1
ATOM 3910 O O . SER B 1 89 ? -28.141 -39.281 -17.562 1 74.62 89 SER B O 1
ATOM 3912 N N . SER B 1 90 ? -29.016 -37.688 -16.281 1 71.56 90 SER B N 1
ATOM 3913 C CA . SER B 1 90 ? -29.109 -36.75 -17.406 1 71.56 90 SER B CA 1
ATOM 3914 C C . SER B 1 90 ? -27.812 -35.969 -17.578 1 71.56 90 SER B C 1
ATOM 3916 O O . SER B 1 90 ? -27.484 -35.531 -18.688 1 71.56 90 SER B O 1
ATOM 3918 N N . GLU B 1 91 ? -27.203 -35.75 -16.516 1 64.75 91 GLU B N 1
ATOM 3919 C CA . GLU B 1 91 ? -25.984 -34.969 -16.547 1 64.75 91 GLU B CA 1
ATOM 3920 C C . GLU B 1 91 ? -24.75 -35.844 -16.5 1 64.75 91 GLU B C 1
ATOM 3922 O O . GLU B 1 91 ? -24.297 -36.219 -15.414 1 64.75 91 GLU B O 1
ATOM 3927 N N . GLY B 1 92 ? -24.266 -36.188 -17.609 1 59.91 92 GLY B N 1
ATOM 3928 C CA . GLY B 1 92 ? -23.109 -37.094 -17.734 1 59.91 92 GLY B CA 1
ATOM 3929 C C . GLY B 1 92 ? -21.891 -36.594 -16.984 1 59.91 92 GLY B C 1
ATOM 3930 O O . GLY B 1 92 ? -21.141 -37.406 -16.422 1 59.91 92 GLY B O 1
ATOM 3931 N N . ASN B 1 93 ? -21.734 -35.344 -16.938 1 61.91 93 ASN B N 1
ATOM 3932 C CA . ASN B 1 93 ? -20.562 -34.781 -16.297 1 61.91 93 ASN B CA 1
ATOM 3933 C C . ASN B 1 93 ? -20.578 -35 -14.781 1 61.91 93 ASN B C 1
ATOM 3935 O O . ASN B 1 93 ? -19.516 -35.094 -14.156 1 61.91 93 ASN B O 1
ATOM 3939 N N . LEU B 1 94 ? -21.719 -35.062 -14.172 1 65.94 94 LEU B N 1
ATOM 3940 C CA . LEU B 1 94 ? -21.844 -35.281 -12.727 1 65.94 94 LEU B CA 1
ATOM 3941 C C . LEU B 1 94 ? -21.391 -36.688 -12.344 1 65.94 94 LEU B C 1
ATOM 3943 O O . LEU B 1 94 ? -20.812 -36.875 -11.273 1 65.94 94 LEU B O 1
ATOM 3947 N N . GLN B 1 95 ? -21.703 -37.531 -13.266 1 58.59 95 GLN B N 1
ATOM 3948 C CA . GLN B 1 95 ? -21.312 -38.938 -13.023 1 58.59 95 GLN B CA 1
ATOM 3949 C C . GLN B 1 95 ? -19.797 -39.094 -13.125 1 58.59 95 GLN B C 1
ATOM 3951 O O . GLN B 1 95 ? -19.203 -39.875 -12.375 1 58.59 95 GLN B O 1
ATOM 3956 N N . ARG B 1 96 ? -19.25 -38.344 -14.039 1 55.28 96 ARG B N 1
ATOM 3957 C CA . ARG B 1 96 ? -17.828 -38.469 -14.305 1 55.28 96 ARG B CA 1
ATOM 3958 C C . ARG B 1 96 ? -17.016 -37.688 -13.266 1 55.28 96 ARG B C 1
ATOM 3960 O O . ARG B 1 96 ? -15.898 -38.094 -12.93 1 55.28 96 ARG B O 1
ATOM 3967 N N . ASN B 1 97 ? -17.703 -36.719 -12.797 1 58.88 97 ASN B N 1
ATOM 3968 C CA . ASN B 1 97 ? -17.016 -35.875 -11.828 1 58.88 97 ASN B CA 1
ATOM 3969 C C . ASN B 1 97 ? -17.266 -36.344 -10.398 1 58.88 97 ASN B C 1
ATOM 3971 O O . ASN B 1 97 ? -18.328 -36.875 -10.086 1 58.88 97 ASN B O 1
ATOM 3975 N N . GLN B 1 98 ? -16.25 -36.594 -9.68 1 65.12 98 GLN B N 1
ATOM 3976 C CA . GLN B 1 98 ? -16.406 -36.969 -8.273 1 65.12 98 GLN B CA 1
ATOM 3977 C C . GLN B 1 98 ? -17.156 -35.906 -7.488 1 65.12 98 GLN B C 1
ATOM 3979 O O . GLN B 1 98 ? -16.594 -35.281 -6.594 1 65.12 98 GLN B O 1
ATOM 3984 N N . THR B 1 99 ? -18.484 -35.594 -7.93 1 80.06 99 THR B N 1
ATOM 3985 C CA . THR B 1 99 ? -19.328 -34.625 -7.234 1 80.06 99 THR B CA 1
ATOM 3986 C C . THR B 1 99 ? -19.844 -35.219 -5.922 1 80.06 99 THR B C 1
ATOM 3988 O O . THR B 1 99 ? -20.469 -36.281 -5.906 1 80.06 99 THR B O 1
ATOM 3991 N N . ALA B 1 100 ? -19.5 -34.562 -4.82 1 85.69 100 ALA B N 1
ATOM 3992 C CA . ALA B 1 100 ? -20 -35 -3.518 1 85.69 100 ALA B CA 1
ATOM 3993 C C . ALA B 1 100 ? -21.469 -34.656 -3.35 1 85.69 100 ALA B C 1
ATOM 3995 O O . ALA B 1 100 ? -21.969 -33.719 -3.977 1 85.69 100 ALA B O 1
ATOM 3996 N N . LEU B 1 101 ? -22.25 -35.531 -2.645 1 88.81 101 LEU B N 1
ATOM 3997 C CA . LEU B 1 101 ? -23.656 -35.344 -2.348 1 88.81 101 LEU B CA 1
ATOM 3998 C C . LEU B 1 101 ? -23.891 -35.219 -0.844 1 88.81 101 LEU B C 1
ATOM 4000 O O . LEU B 1 101 ? -23.406 -36.062 -0.074 1 88.81 101 LEU B O 1
ATOM 4004 N N . VAL B 1 102 ? -24.5 -34.125 -0.45 1 92.44 102 VAL B N 1
ATOM 4005 C CA . VAL B 1 102 ? -24.922 -33.969 0.938 1 92.44 102 VAL B CA 1
ATOM 4006 C C . VAL B 1 102 ? -26.438 -33.75 1.004 1 92.44 102 VAL B C 1
ATOM 4008 O O . VAL B 1 102 ? -26.984 -32.906 0.294 1 92.44 102 VAL B O 1
ATOM 4011 N N . VAL B 1 103 ? -27.094 -34.531 1.887 1 91.94 103 VAL B N 1
ATOM 4012 C CA . VAL B 1 103 ? -28.547 -34.469 2.027 1 91.94 103 VAL B CA 1
ATOM 4013 C C . VAL B 1 103 ? -28.906 -33.812 3.361 1 91.94 103 VAL B C 1
ATOM 4015 O O . VAL B 1 103 ? -28.297 -34.125 4.391 1 91.94 103 VAL B O 1
ATOM 4018 N N . PHE B 1 104 ? -29.828 -32.875 3.252 1 93.12 104 PHE B N 1
ATOM 4019 C CA . PHE B 1 104 ? -30.266 -32.188 4.449 1 93.12 104 PHE B CA 1
ATOM 4020 C C . PHE B 1 104 ? -31.703 -32.562 4.797 1 93.12 104 PHE B C 1
ATOM 4022 O O . PHE B 1 104 ? -32.625 -32.344 4.004 1 93.12 104 PHE B O 1
ATOM 4029 N N . GLY B 1 105 ? -31.938 -33.094 5.926 1 89.12 105 GLY B N 1
ATOM 4030 C CA . GLY B 1 105 ? -33.25 -33.531 6.359 1 89.12 105 GLY B CA 1
ATOM 4031 C C . GLY B 1 105 ? -33.375 -33.719 7.863 1 89.12 105 GLY B C 1
ATOM 4032 O O . GLY B 1 105 ? -32.438 -33.344 8.602 1 89.12 105 GLY B O 1
ATOM 4033 N N . ASP B 1 106 ? -34.531 -34.188 8.25 1 80.94 106 ASP B N 1
ATOM 4034 C CA . ASP B 1 106 ? -34.75 -34.469 9.664 1 80.94 106 ASP B CA 1
ATOM 4035 C C . ASP B 1 106 ? -33.969 -35.719 10.078 1 80.94 106 ASP B C 1
ATOM 4037 O O . ASP B 1 106 ? -33.969 -36.719 9.367 1 80.94 106 ASP B O 1
ATOM 4041 N N . GLU B 1 107 ? -33.188 -35.594 11.148 1 75 107 GLU B N 1
ATOM 4042 C CA . GLU B 1 107 ? -32.344 -36.688 11.625 1 75 107 GLU B CA 1
ATOM 4043 C C . GLU B 1 107 ? -33.125 -37.938 11.891 1 75 107 GLU B C 1
ATOM 4045 O O . GLU B 1 107 ? -32.594 -39.062 11.828 1 75 107 GLU B O 1
ATOM 4050 N N . HIS B 1 108 ? -34.438 -37.719 12.062 1 77.75 108 HIS B N 1
ATOM 4051 C CA . HIS B 1 108 ? -35.25 -38.906 12.406 1 77.75 108 HIS B CA 1
ATOM 4052 C C . HIS B 1 108 ? -35.906 -39.5 11.172 1 77.75 108 HIS B C 1
ATOM 4054 O O . HIS B 1 108 ? -36.562 -40.531 11.266 1 77.75 108 HIS B O 1
ATOM 4060 N N . ASP B 1 109 ? -35.688 -38.906 10.078 1 80.81 109 ASP B N 1
ATOM 4061 C CA . ASP B 1 109 ? -36.219 -39.438 8.836 1 80.81 109 ASP B CA 1
ATOM 4062 C C . ASP B 1 109 ? -35.375 -40.562 8.281 1 80.81 109 ASP B C 1
ATOM 4064 O O . ASP B 1 109 ? -34.5 -40.312 7.438 1 80.81 109 ASP B O 1
ATOM 4068 N N . THR B 1 110 ? -35.688 -41.75 8.719 1 78.31 110 THR B N 1
ATOM 4069 C CA . THR B 1 110 ? -34.875 -42.906 8.375 1 78.31 110 THR B CA 1
ATOM 4070 C C . THR B 1 110 ? -35 -43.219 6.891 1 78.31 110 THR B C 1
ATOM 4072 O O . THR B 1 110 ? -34.031 -43.719 6.277 1 78.31 110 THR B O 1
ATOM 4075 N N . THR B 1 111 ? -36.156 -43.062 6.402 1 81.62 111 THR B N 1
ATOM 4076 C CA . THR B 1 111 ? -36.344 -43.312 4.98 1 81.62 111 THR B CA 1
ATOM 4077 C C . THR B 1 111 ? -35.406 -42.438 4.133 1 81.62 111 THR B C 1
ATOM 4079 O O . THR B 1 111 ? -34.75 -42.938 3.223 1 81.62 111 THR B O 1
ATOM 4082 N N . SER B 1 112 ? -35.375 -41.188 4.434 1 84.31 112 SER B N 1
ATOM 4083 C CA . SER B 1 112 ? -34.5 -40.281 3.703 1 84.31 112 SER B CA 1
ATOM 4084 C C . SER B 1 112 ? -33.031 -40.625 3.91 1 84.31 112 SER B C 1
ATOM 4086 O O . SER B 1 112 ? -32.219 -40.5 2.982 1 84.31 112 SER B O 1
ATOM 4088 N N . LEU B 1 113 ? -32.719 -41 5.047 1 81 113 LEU B N 1
ATOM 4089 C CA . LEU B 1 113 ? -31.328 -41.375 5.348 1 81 113 LEU B CA 1
ATOM 4090 C C . LEU B 1 113 ? -30.906 -42.562 4.52 1 81 113 LEU B C 1
ATOM 4092 O O . LEU B 1 113 ? -29.797 -42.594 3.969 1 81 113 LEU B O 1
ATOM 4096 N N . LYS B 1 114 ? -31.781 -43.562 4.508 1 80.25 114 LYS B N 1
ATOM 4097 C CA . LYS B 1 114 ? -31.484 -44.781 3.725 1 80.25 114 LYS B CA 1
ATOM 4098 C C . LYS B 1 114 ? -31.328 -44.438 2.246 1 80.25 114 LYS B C 1
ATOM 4100 O O . LYS B 1 114 ? -30.406 -44.938 1.589 1 80.25 114 LYS B O 1
ATOM 4105 N N . LEU B 1 115 ? -32.188 -43.594 1.751 1 81.62 115 LEU B N 1
ATOM 4106 C CA . LEU B 1 115 ? -32.125 -43.188 0.354 1 81.62 115 LEU B CA 1
ATOM 4107 C C . LEU B 1 115 ? -30.828 -42.438 0.08 1 81.62 115 LEU B C 1
ATOM 4109 O O . LEU B 1 115 ? -30.203 -42.625 -0.966 1 81.62 115 LEU B O 1
ATOM 4113 N N . ALA B 1 116 ? -30.422 -41.594 0.974 1 85 116 ALA B N 1
ATOM 4114 C CA . ALA B 1 116 ? -29.172 -40.844 0.847 1 85 116 ALA B CA 1
ATOM 4115 C C . ALA B 1 116 ? -27.984 -41.781 0.729 1 85 116 ALA B C 1
ATOM 4117 O O . ALA B 1 116 ? -27.094 -41.594 -0.107 1 85 116 ALA B O 1
ATOM 4118 N N . LEU B 1 117 ? -28.016 -42.781 1.502 1 76.38 117 LEU B N 1
ATOM 4119 C CA . LEU B 1 117 ? -26.938 -43.781 1.47 1 76.38 117 LEU B CA 1
ATOM 4120 C C . LEU B 1 117 ? -26.906 -44.5 0.124 1 76.38 117 LEU B C 1
ATOM 4122 O O . LEU B 1 117 ? -25.844 -44.688 -0.456 1 76.38 117 LEU B O 1
ATOM 4126 N N . LYS B 1 118 ? -28.094 -44.906 -0.273 1 78.19 118 LYS B N 1
ATOM 4127 C CA . LYS B 1 118 ? -28.219 -45.625 -1.541 1 78.19 118 LYS B CA 1
ATOM 4128 C C . LYS B 1 118 ? -27.703 -44.781 -2.699 1 78.19 118 LYS B C 1
ATOM 4130 O O . LYS B 1 118 ? -27.125 -45.312 -3.658 1 78.19 118 LYS B O 1
ATOM 4135 N N . LEU B 1 119 ? -27.812 -43.469 -2.545 1 79.56 119 LEU B N 1
ATOM 4136 C CA . LEU B 1 119 ? -27.406 -42.562 -3.602 1 79.56 119 LEU B CA 1
ATOM 4137 C C . LEU B 1 119 ? -25.953 -42.156 -3.447 1 79.56 119 LEU B C 1
ATOM 4139 O O . LEU B 1 119 ? -25.422 -41.406 -4.266 1 79.56 119 LEU B O 1
ATOM 4143 N N . GLY B 1 120 ? -25.266 -42.719 -2.42 1 77 120 GLY B N 1
ATOM 4144 C CA . GLY B 1 120 ? -23.844 -42.438 -2.223 1 77 120 GLY B CA 1
ATOM 4145 C C . GLY B 1 120 ? -23.578 -41.094 -1.604 1 77 120 GLY B C 1
ATOM 4146 O O . GLY B 1 120 ? -22.594 -40.438 -1.947 1 77 120 GLY B O 1
ATOM 4147 N N . ALA B 1 121 ? -24.531 -40.594 -0.796 1 85.06 121 ALA B N 1
ATOM 4148 C CA . ALA B 1 121 ? -24.328 -39.312 -0.133 1 85.06 121 ALA B CA 1
ATOM 4149 C C . ALA B 1 121 ? -23.109 -39.375 0.779 1 85.06 121 ALA B C 1
ATOM 4151 O O . ALA B 1 121 ? -22.875 -40.375 1.458 1 85.06 121 ALA B O 1
ATOM 4152 N N . SER B 1 122 ? -22.312 -38.312 0.698 1 83.88 122 SER B N 1
ATOM 4153 C CA . SER B 1 122 ? -21.109 -38.188 1.523 1 83.88 122 SER B CA 1
ATOM 4154 C C . SER B 1 122 ? -21.469 -37.812 2.961 1 83.88 122 SER B C 1
ATOM 4156 O O . SER B 1 122 ? -20.688 -38.062 3.883 1 83.88 122 SER B O 1
ATOM 4158 N N . ASP B 1 123 ? -22.656 -37.156 3.104 1 84.38 123 ASP B N 1
ATOM 4159 C CA . ASP B 1 123 ? -23.094 -36.75 4.438 1 84.38 123 ASP B CA 1
ATOM 4160 C C . ASP B 1 123 ? -24.609 -36.5 4.473 1 84.38 123 ASP B C 1
ATOM 4162 O O . ASP B 1 123 ? -25.234 -36.344 3.426 1 84.38 123 ASP B O 1
ATOM 4166 N N . TYR B 1 124 ? -25.219 -36.688 5.68 1 87.62 124 TYR B N 1
ATOM 4167 C CA . TYR B 1 124 ? -26.609 -36.375 5.988 1 87.62 124 TYR B CA 1
ATOM 4168 C C . TYR B 1 124 ? -26.703 -35.438 7.195 1 87.62 124 TYR B C 1
ATOM 4170 O O . TYR B 1 124 ? -26.312 -35.812 8.305 1 87.62 124 TYR B O 1
ATOM 4178 N N . LEU B 1 125 ? -27.141 -34.219 6.934 1 89.06 125 LEU B N 1
ATOM 4179 C CA . LEU B 1 125 ? -27.109 -33.188 7.969 1 89.06 125 LEU B CA 1
ATOM 4180 C C . LEU B 1 125 ? -28.5 -32.625 8.227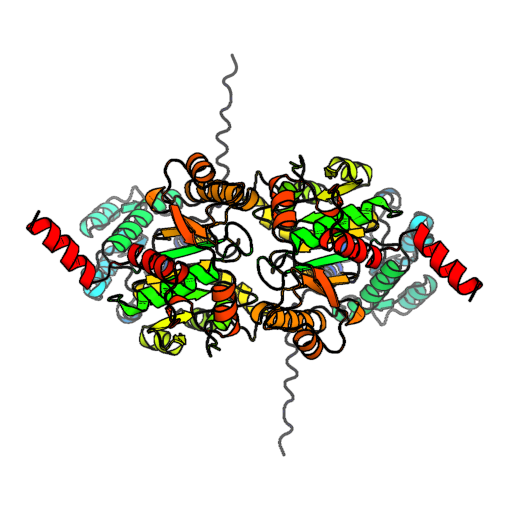 1 89.06 125 LEU B C 1
ATOM 4182 O O . LEU B 1 125 ? -29.422 -32.844 7.422 1 89.06 125 LEU B O 1
ATOM 4186 N N . HIS B 1 126 ? -28.625 -31.969 9.352 1 90.12 126 HIS B N 1
ATOM 4187 C CA . HIS B 1 126 ? -29.875 -31.312 9.68 1 90.12 126 HIS B CA 1
ATOM 4188 C C . HIS B 1 126 ? -30.109 -30.078 8.812 1 90.12 126 HIS B C 1
ATOM 4190 O O . HIS B 1 126 ? -29.156 -29.391 8.445 1 90.12 126 HIS B O 1
ATOM 4196 N N . ARG B 1 127 ? -31.344 -29.719 8.539 1 88.81 127 ARG B N 1
ATOM 4197 C CA . ARG B 1 127 ? -31.719 -28.609 7.684 1 88.81 127 ARG B CA 1
ATOM 4198 C C . ARG B 1 127 ? -31.219 -27.281 8.242 1 88.81 127 ARG B C 1
ATOM 4200 O O . ARG B 1 127 ? -30.969 -26.344 7.492 1 88.81 127 ARG B O 1
ATOM 4207 N N . GLU B 1 128 ? -31.062 -27.25 9.516 1 88.12 128 GLU B N 1
ATOM 4208 C CA . GLU B 1 128 ? -30.609 -26.016 10.156 1 88.12 128 GLU B CA 1
ATOM 4209 C C . GLU B 1 128 ? -29.156 -26.125 10.594 1 88.12 128 GLU B C 1
ATOM 4211 O O . GLU B 1 128 ? -28.766 -25.562 11.625 1 88.12 128 GLU B O 1
ATOM 4216 N N . VAL B 1 129 ? -28.375 -26.766 9.805 1 87.25 129 VAL B N 1
ATOM 4217 C CA . VAL B 1 129 ? -26.969 -26.984 10.117 1 87.25 129 VAL B CA 1
ATOM 4218 C C . VAL B 1 129 ? -26.219 -25.656 10.07 1 87.25 129 VAL B C 1
ATOM 4220 O O . VAL B 1 129 ? -26.562 -24.766 9.289 1 87.25 129 VAL B O 1
ATOM 4223 N N . GLY B 1 130 ? -25.234 -25.469 10.961 1 88.31 130 GLY B N 1
ATOM 4224 C CA . GLY B 1 130 ? -24.359 -24.312 10.945 1 88.31 130 GLY B CA 1
ATOM 4225 C C . GLY B 1 130 ? -23.172 -24.469 10.008 1 88.31 130 GLY B C 1
ATOM 4226 O O . GLY B 1 130 ? -22.891 -25.578 9.539 1 88.31 130 GLY B O 1
ATOM 4227 N N . PHE B 1 131 ? -22.516 -23.422 9.703 1 89.75 131 PHE B N 1
ATOM 4228 C CA . PHE B 1 131 ? -21.422 -23.375 8.734 1 89.75 131 PHE B CA 1
ATOM 4229 C C . PHE B 1 131 ? -20.297 -24.312 9.133 1 89.75 131 PHE B C 1
ATOM 4231 O O . PHE B 1 131 ? -19.719 -25 8.289 1 89.75 131 PHE B O 1
ATOM 4238 N N . TYR B 1 132 ? -20.031 -24.359 10.383 1 86.56 132 TYR B N 1
ATOM 4239 C CA . TYR B 1 132 ? -18.859 -25.109 10.836 1 86.56 132 TYR B CA 1
ATOM 4240 C C . TYR B 1 132 ? -19.062 -26.609 10.641 1 86.56 132 TYR B C 1
ATOM 4242 O O . TYR B 1 132 ? -18.094 -27.375 10.57 1 86.56 132 TYR B O 1
ATOM 4250 N N . GLU B 1 133 ? -20.328 -27.078 10.516 1 88 133 GLU B N 1
ATOM 4251 C CA . GLU B 1 133 ? -20.609 -28.469 10.219 1 88 133 GLU B CA 1
ATOM 4252 C C . GLU B 1 133 ? -20.453 -28.766 8.734 1 88 133 GLU B C 1
ATOM 4254 O O . GLU B 1 133 ? -20.156 -29.906 8.352 1 88 133 GLU B O 1
ATOM 4259 N N . LEU B 1 134 ? -20.531 -27.719 7.914 1 90.62 134 LEU B N 1
ATOM 4260 C CA . LEU B 1 134 ? -20.375 -27.859 6.469 1 90.62 134 LEU B CA 1
ATOM 4261 C C . LEU B 1 134 ? -18.906 -27.781 6.062 1 90.62 134 LEU B C 1
ATOM 4263 O O . LEU B 1 134 ? -18.516 -28.359 5.043 1 90.62 134 LEU B O 1
ATOM 4267 N N . LEU B 1 135 ? -18.156 -27.156 6.867 1 88.38 135 LEU B N 1
ATOM 4268 C CA . LEU B 1 135 ? -16.812 -26.703 6.512 1 88.38 135 LEU B CA 1
ATOM 4269 C C . LEU B 1 135 ? -15.891 -27.891 6.254 1 88.38 135 LEU B C 1
ATOM 4271 O O . LEU B 1 135 ? -15.148 -27.906 5.27 1 88.38 135 LEU B O 1
ATOM 4275 N N . PRO B 1 136 ? -15.938 -28.953 7.051 1 85.25 136 PRO B N 1
ATOM 4276 C CA . PRO B 1 136 ? -14.977 -30.047 6.84 1 85.25 136 PRO B CA 1
ATOM 4277 C C . PRO B 1 136 ? -15.102 -30.688 5.461 1 85.25 136 PRO B C 1
ATOM 4279 O O . PRO B 1 136 ? -14.086 -30.922 4.793 1 85.25 136 PRO B O 1
ATOM 4282 N N . LEU B 1 137 ? -16.266 -30.938 5.02 1 87.44 137 LEU B N 1
ATOM 4283 C CA . LEU B 1 137 ? -16.453 -31.562 3.711 1 87.44 137 LEU B CA 1
ATOM 4284 C C . LEU B 1 137 ? -16.062 -30.594 2.596 1 87.44 137 LEU B C 1
ATOM 4286 O O . LEU B 1 137 ? -15.461 -31 1.604 1 87.44 137 LEU B O 1
ATOM 4290 N N . LEU B 1 138 ? -16.375 -29.359 2.764 1 88.75 138 LEU B N 1
ATOM 4291 C CA . LEU B 1 138 ? -15.984 -28.359 1.776 1 88.75 138 LEU B CA 1
ATOM 4292 C C . LEU B 1 138 ? -14.469 -28.266 1.65 1 88.75 138 LEU B C 1
ATOM 4294 O O . LEU B 1 138 ? -13.938 -28.188 0.541 1 88.75 138 LEU B O 1
ATOM 4298 N N . GLU B 1 139 ? -13.844 -28.344 2.717 1 84.56 139 GLU B N 1
ATOM 4299 C CA . GLU B 1 139 ? -12.391 -28.312 2.725 1 84.56 139 GLU B CA 1
ATOM 4300 C C . GLU B 1 139 ? -11.805 -29.547 2.023 1 84.56 139 GLU B C 1
ATOM 4302 O O . GLU B 1 139 ? -10.859 -29.422 1.246 1 84.56 139 GLU B O 1
ATOM 4307 N N . ASP B 1 140 ? -12.391 -30.719 2.318 1 81.69 140 ASP B N 1
ATOM 4308 C CA . ASP B 1 140 ? -11.93 -31.969 1.711 1 81.69 140 ASP B CA 1
ATOM 4309 C C . ASP B 1 140 ? -12.07 -31.922 0.191 1 81.69 140 ASP B C 1
ATOM 4311 O O . ASP B 1 140 ? -11.148 -32.312 -0.535 1 81.69 140 ASP B O 1
ATOM 4315 N N . ILE B 1 141 ? -13.117 -31.438 -0.224 1 81.44 141 ILE B N 1
ATOM 4316 C CA . ILE B 1 141 ? -13.391 -31.359 -1.655 1 81.44 141 ILE B CA 1
ATOM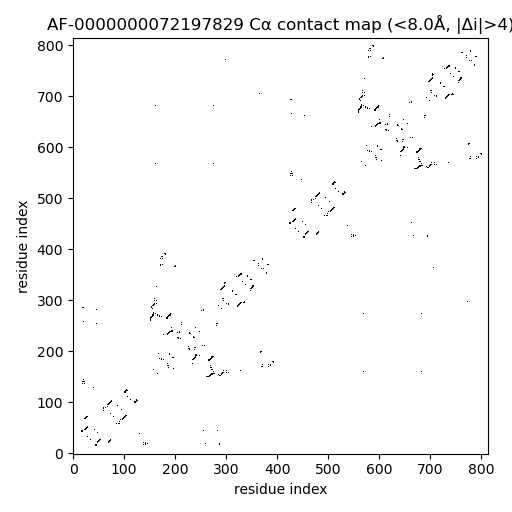 4317 C C . ILE B 1 141 ? -12.422 -30.375 -2.314 1 81.44 141 ILE B C 1
ATOM 4319 O O . ILE B 1 141 ? -11.867 -30.672 -3.375 1 81.44 141 ILE B O 1
ATOM 4323 N N . ALA B 1 142 ? -12.289 -29.328 -1.666 1 78.31 142 ALA B N 1
ATOM 4324 C CA . ALA B 1 142 ? -11.367 -28.328 -2.197 1 78.31 142 ALA B CA 1
ATOM 4325 C C . ALA B 1 142 ? -9.945 -28.875 -2.287 1 78.31 142 ALA B C 1
ATOM 4327 O O . ALA B 1 142 ? -9.25 -28.641 -3.281 1 78.31 142 ALA B O 1
ATOM 4328 N N . ASN B 1 143 ? -9.562 -29.578 -1.327 1 72.38 143 ASN B N 1
ATOM 4329 C CA . ASN B 1 143 ? -8.234 -30.156 -1.285 1 72.38 143 ASN B CA 1
ATOM 4330 C C . ASN B 1 143 ? -8.039 -31.203 -2.389 1 72.38 143 ASN B C 1
ATOM 4332 O O . ASN B 1 143 ? -7 -31.219 -3.049 1 72.38 143 ASN B O 1
ATOM 4336 N N . GLU B 1 144 ? -8.992 -32.062 -2.514 1 68.31 144 GLU B N 1
ATOM 4337 C CA . GLU B 1 144 ? -8.93 -33.094 -3.541 1 68.31 144 GLU B CA 1
ATOM 4338 C C . GLU B 1 144 ? -8.914 -32.469 -4.941 1 68.31 144 GLU B C 1
ATOM 4340 O O . GLU B 1 144 ? -8.164 -32.938 -5.812 1 68.31 144 GLU B O 1
ATOM 4345 N N . LYS B 1 145 ? -9.773 -31.562 -5.094 1 68.25 145 LYS B N 1
ATOM 4346 C CA . LYS B 1 145 ? -9.836 -30.891 -6.383 1 68.25 145 LYS B CA 1
ATOM 4347 C C . LYS B 1 145 ? -8.516 -30.188 -6.703 1 68.25 145 LYS B C 1
ATOM 4349 O O . LYS B 1 145 ? -8.047 -30.234 -7.84 1 68.25 145 LYS B O 1
ATOM 4354 N N . ALA B 1 146 ? -8.07 -29.609 -5.711 1 60.81 146 ALA B N 1
ATOM 4355 C CA . ALA B 1 146 ? -6.781 -28.953 -5.875 1 60.81 146 ALA B CA 1
ATOM 4356 C C . ALA B 1 146 ? -5.688 -29.953 -6.203 1 60.81 146 ALA B C 1
ATOM 4358 O O . ALA B 1 146 ? -4.781 -29.672 -6.988 1 60.81 146 ALA B O 1
ATOM 4359 N N . SER B 1 147 ? -5.848 -31.078 -5.586 1 56.59 147 SER B N 1
ATOM 4360 C CA . SER B 1 147 ? -4.852 -32.125 -5.789 1 56.59 147 SER B CA 1
ATOM 4361 C C . SER B 1 147 ? -5.043 -32.812 -7.133 1 56.59 147 SER B C 1
ATOM 4363 O O . SER B 1 147 ? -4.07 -33.25 -7.758 1 56.59 147 SER B O 1
ATOM 4365 N N . SER B 1 148 ? -6.293 -33.156 -7.461 1 52.81 148 SER B N 1
ATOM 4366 C CA . SER B 1 148 ? -6.578 -33.938 -8.664 1 52.81 148 SER B CA 1
ATOM 4367 C C . SER B 1 148 ? -6.469 -33.062 -9.914 1 52.81 148 SER B C 1
ATOM 4369 O O . SER B 1 148 ? -6.117 -33.562 -10.992 1 52.81 148 SER B O 1
ATOM 4371 N N . SER B 1 149 ? -7.219 -32 -10.008 1 50.28 149 SER B N 1
ATOM 4372 C CA . SER B 1 149 ? -7.168 -31.172 -11.195 1 50.28 149 SER B CA 1
ATOM 4373 C C . SER B 1 149 ? -5.906 -30.312 -11.211 1 50.28 149 SER B C 1
ATOM 4375 O O . SER B 1 149 ? -5.449 -29.844 -10.164 1 50.28 149 SER B O 1
ATOM 4377 N N . GLU B 1 150 ? -5.113 -30.516 -12.109 1 58.72 150 GLU B N 1
ATOM 4378 C CA . GLU B 1 150 ? -3.879 -29.766 -12.273 1 58.72 150 GLU B CA 1
ATOM 4379 C C . GLU B 1 150 ? -4.137 -28.266 -12.164 1 58.72 150 GLU B C 1
ATOM 4381 O O . GLU B 1 150 ? -4.465 -27.609 -13.148 1 58.72 150 GLU B O 1
ATOM 4386 N N . ILE B 1 151 ? -4.738 -27.844 -11.062 1 74.25 151 ILE B N 1
ATOM 4387 C CA . ILE B 1 151 ? -4.988 -26.422 -10.945 1 74.25 151 ILE B CA 1
ATOM 4388 C C . ILE B 1 151 ? -3.664 -25.656 -10.938 1 74.25 151 ILE B C 1
ATOM 4390 O O . ILE B 1 151 ? -2.656 -26.172 -10.438 1 74.25 151 ILE B O 1
ATOM 4394 N N . GLY B 1 152 ? -3.76 -24.531 -11.578 1 90.19 152 GLY B N 1
ATOM 4395 C CA . GLY B 1 152 ? -2.561 -23.719 -11.719 1 90.19 152 GLY B CA 1
ATOM 4396 C C . GLY B 1 152 ? -1.953 -23.312 -10.391 1 90.19 152 GLY B C 1
ATOM 4397 O O . GLY B 1 152 ? -2.666 -23.156 -9.398 1 90.19 152 GLY B O 1
ATOM 4398 N N . GLU B 1 153 ? -0.723 -23.312 -10.383 1 93.25 153 GLU B N 1
ATOM 4399 C CA . GLU B 1 153 ? 0.01 -22.891 -9.195 1 93.25 153 GLU B CA 1
ATOM 4400 C C . GLU B 1 153 ? -0.067 -21.375 -9.008 1 93.25 153 GLU B C 1
ATOM 4402 O O . GLU B 1 153 ? 0.091 -20.625 -9.961 1 93.25 153 GLU B O 1
ATOM 4407 N N . LEU B 1 154 ? -0.435 -20.969 -7.773 1 95.69 154 LEU B N 1
ATOM 4408 C CA . LEU B 1 154 ? -0.527 -19.562 -7.406 1 95.69 154 LEU B CA 1
ATOM 4409 C C . LEU B 1 154 ? 0.664 -19.141 -6.547 1 95.69 154 LEU B C 1
ATOM 4411 O O . LEU B 1 154 ? 0.833 -19.641 -5.43 1 95.69 154 LEU B O 1
ATOM 4415 N N . SER B 1 155 ? 1.537 -18.266 -7.086 1 98.38 155 SER B N 1
ATOM 4416 C CA . SER B 1 155 ? 2.711 -17.766 -6.371 1 98.38 155 SER B CA 1
ATOM 4417 C C . SER B 1 155 ? 2.598 -16.281 -6.094 1 98.38 155 SER B C 1
ATOM 4419 O O . SER B 1 155 ? 2.453 -15.477 -7.023 1 98.38 155 SER B O 1
ATOM 4421 N N . LEU B 1 156 ? 2.611 -15.906 -4.848 1 98.56 156 LEU B N 1
ATOM 4422 C CA . LEU B 1 156 ? 2.539 -14.508 -4.438 1 98.56 156 LEU B CA 1
ATOM 4423 C C . LEU B 1 156 ? 3.93 -13.953 -4.152 1 98.56 156 LEU B C 1
ATOM 4425 O O . LEU B 1 156 ? 4.727 -14.586 -3.459 1 98.56 156 LEU B O 1
ATOM 4429 N N . PHE B 1 157 ? 4.273 -12.852 -4.742 1 98.81 157 PHE B N 1
ATOM 4430 C CA . PHE B 1 157 ? 5.492 -12.109 -4.43 1 98.81 157 PHE B CA 1
ATOM 4431 C C . PHE B 1 157 ? 5.172 -10.867 -3.605 1 98.81 157 PHE B C 1
ATOM 4433 O O . PHE B 1 157 ? 4.613 -9.898 -4.125 1 98.81 157 PHE B O 1
ATOM 4440 N N . ILE B 1 158 ? 5.562 -10.859 -2.35 1 98.38 158 ILE B N 1
ATOM 4441 C CA . ILE B 1 158 ? 5.148 -9.844 -1.392 1 98.38 158 ILE B CA 1
ATOM 4442 C C . ILE B 1 158 ? 6.367 -9.055 -0.917 1 98.38 158 ILE B C 1
ATOM 4444 O O . ILE B 1 158 ? 7.344 -9.641 -0.44 1 98.38 158 ILE B O 1
ATOM 4448 N N . ASN B 1 159 ? 6.281 -7.711 -1.038 1 98.06 159 ASN B N 1
ATOM 4449 C CA . ASN B 1 159 ? 7.297 -6.867 -0.414 1 98.06 159 ASN B CA 1
ATOM 4450 C C . ASN B 1 159 ? 7.176 -6.879 1.107 1 98.06 159 ASN B C 1
ATOM 4452 O O . ASN B 1 159 ? 6.074 -6.77 1.648 1 98.06 159 ASN B O 1
ATOM 4456 N N . THR B 1 160 ? 8.297 -7.055 1.743 1 97.5 160 THR B N 1
ATOM 4457 C CA . THR B 1 160 ? 8.266 -6.898 3.193 1 97.5 160 THR B CA 1
ATOM 4458 C C . THR B 1 160 ? 8.398 -5.426 3.58 1 97.5 160 THR B C 1
ATOM 4460 O O . THR B 1 160 ? 8.031 -5.039 4.691 1 97.5 160 THR B O 1
ATOM 4463 N N . LYS B 1 161 ? 8.898 -4.688 2.695 1 96.12 161 LYS B N 1
ATOM 4464 C CA . LYS B 1 161 ? 9 -3.232 2.775 1 96.12 161 LYS B CA 1
ATOM 4465 C C . LYS B 1 161 ? 8.891 -2.596 1.393 1 96.12 161 LYS B C 1
ATOM 4467 O O . LYS B 1 161 ? 9.312 -3.189 0.397 1 96.12 161 LYS B O 1
ATOM 4472 N N . GLY B 1 162 ? 8.328 -1.376 1.378 1 93.69 162 GLY B N 1
ATOM 4473 C CA . GLY B 1 162 ? 8.266 -0.688 0.097 1 93.69 162 GLY B CA 1
ATOM 4474 C C . GLY B 1 162 ? 9.617 -0.572 -0.582 1 93.69 162 GLY B C 1
ATOM 4475 O O . GLY B 1 162 ? 10.617 -0.25 0.063 1 93.69 162 GLY B O 1
ATOM 4476 N N . GLY B 1 163 ? 9.641 -0.944 -1.861 1 94.38 163 GLY B N 1
ATOM 4477 C CA . GLY B 1 163 ? 10.867 -0.799 -2.635 1 94.38 163 GLY B CA 1
ATOM 4478 C C . GLY B 1 163 ? 11.781 -2.008 -2.541 1 94.38 163 GLY B C 1
ATOM 4479 O O . GLY B 1 163 ? 12.914 -1.977 -3.023 1 94.38 163 GLY B O 1
ATOM 4480 N N . SER B 1 164 ? 11.32 -3.068 -2.02 1 97.44 164 SER B N 1
ATOM 4481 C CA . SER B 1 164 ? 12.141 -4.258 -1.834 1 97.44 164 SER B CA 1
ATOM 4482 C C . SER B 1 164 ? 12.383 -4.977 -3.158 1 97.44 164 SER B C 1
ATOM 4484 O O . SER B 1 164 ? 13.273 -5.82 -3.262 1 97.44 164 SER B O 1
ATOM 4486 N N . GLY B 1 165 ? 11.539 -4.766 -4.156 1 97.81 165 GLY B N 1
ATOM 4487 C CA . GLY B 1 165 ? 11.82 -5.285 -5.484 1 97.81 165 GLY B CA 1
ATOM 4488 C C . GLY B 1 165 ? 10.875 -6.395 -5.906 1 97.81 165 GLY B C 1
ATOM 4489 O O . GLY B 1 165 ? 11.188 -7.164 -6.816 1 97.81 165 GLY B O 1
ATOM 4490 N N . ALA B 1 166 ? 9.766 -6.5 -5.27 1 98.44 166 ALA B N 1
ATOM 4491 C CA . ALA B 1 166 ? 8.812 -7.559 -5.586 1 98.44 166 ALA B CA 1
ATOM 4492 C C . ALA B 1 166 ? 8.391 -7.492 -7.051 1 98.44 166 ALA B C 1
ATOM 4494 O O . ALA B 1 166 ? 8.312 -8.516 -7.73 1 98.44 166 ALA B O 1
ATOM 4495 N N . THR B 1 167 ? 8.094 -6.297 -7.551 1 98.19 167 THR B N 1
ATOM 4496 C CA . THR B 1 167 ? 7.695 -6.148 -8.945 1 98.19 167 THR B CA 1
ATOM 4497 C C . THR B 1 167 ? 8.781 -6.676 -9.875 1 98.19 167 THR B C 1
ATOM 4499 O O . THR B 1 167 ? 8.492 -7.441 -10.805 1 98.19 167 THR B O 1
ATOM 4502 N N . THR B 1 168 ? 10.023 -6.301 -9.602 1 98.12 168 THR B N 1
ATOM 4503 C CA . THR B 1 168 ? 11.156 -6.715 -10.422 1 98.12 168 THR B CA 1
ATOM 4504 C C . THR B 1 168 ? 11.305 -8.234 -10.406 1 98.12 168 THR B C 1
ATOM 4506 O O . THR B 1 168 ? 11.43 -8.859 -11.461 1 98.12 168 THR B O 1
ATOM 4509 N N . VAL B 1 169 ? 11.273 -8.805 -9.242 1 98.69 169 VAL B N 1
ATOM 4510 C CA . VAL B 1 169 ? 11.492 -10.242 -9.102 1 98.69 169 VAL B CA 1
ATOM 4511 C C . VAL B 1 169 ? 10.32 -11.008 -9.719 1 98.69 169 VAL B C 1
ATOM 4513 O O . VAL B 1 169 ? 10.531 -11.945 -10.492 1 98.69 169 VAL B O 1
ATOM 4516 N N . ALA B 1 170 ? 9.102 -10.625 -9.43 1 98.75 170 ALA B N 1
ATOM 4517 C CA . ALA B 1 170 ? 7.91 -11.297 -9.938 1 98.75 170 ALA B CA 1
ATOM 4518 C C . ALA B 1 170 ? 7.871 -11.258 -11.469 1 98.75 170 ALA B C 1
ATOM 4520 O O . ALA B 1 170 ? 7.66 -12.289 -12.117 1 98.75 170 ALA B O 1
ATOM 4521 N N . LEU B 1 171 ? 8.094 -10.078 -12.008 1 98.62 171 LEU B N 1
ATOM 4522 C CA . LEU B 1 171 ? 8.023 -9.875 -13.445 1 98.62 171 LEU B CA 1
ATOM 4523 C C . LEU B 1 171 ? 9.078 -10.711 -14.164 1 98.62 171 LEU B C 1
ATOM 4525 O O . LEU B 1 171 ? 8.766 -11.414 -15.133 1 98.62 171 LEU B O 1
ATOM 4529 N N . ASN B 1 172 ? 10.289 -10.648 -13.711 1 98.69 172 ASN B N 1
ATOM 4530 C CA . ASN B 1 172 ? 11.367 -11.375 -14.375 1 98.69 172 ASN B CA 1
ATOM 4531 C C . ASN B 1 172 ? 11.219 -12.883 -14.211 1 98.69 172 ASN B C 1
ATOM 4533 O O . ASN B 1 172 ? 11.547 -13.648 -15.117 1 98.69 172 ASN B O 1
ATOM 4537 N N . THR B 1 173 ? 10.719 -13.297 -13.07 1 98.5 173 THR B N 1
ATOM 4538 C CA . THR B 1 173 ? 10.414 -14.703 -12.852 1 98.5 173 THR B CA 1
ATOM 4539 C C . THR B 1 173 ? 9.359 -15.188 -13.836 1 98.5 173 THR B C 1
ATOM 4541 O O . THR B 1 173 ? 9.516 -16.25 -14.461 1 98.5 173 THR B O 1
ATOM 4544 N N . ALA B 1 174 ? 8.305 -14.445 -14.008 1 98.69 174 ALA B N 1
ATOM 4545 C CA . ALA B 1 174 ? 7.215 -14.805 -14.914 1 98.69 174 ALA B CA 1
ATOM 4546 C C . ALA B 1 174 ? 7.715 -14.906 -16.359 1 98.69 174 ALA B C 1
ATOM 4548 O O . ALA B 1 174 ? 7.379 -15.852 -17.078 1 98.69 174 ALA B O 1
ATOM 4549 N N . ILE B 1 175 ? 8.508 -13.938 -16.75 1 98.19 175 ILE B N 1
ATOM 4550 C CA . ILE B 1 175 ? 9.031 -13.906 -18.109 1 98.19 175 ILE B CA 1
ATOM 4551 C C . ILE B 1 175 ? 9.945 -15.102 -18.344 1 98.19 175 ILE B C 1
ATOM 4553 O O . ILE B 1 175 ? 9.812 -15.812 -19.344 1 98.19 175 ILE B O 1
ATOM 4557 N N . ALA B 1 176 ? 10.859 -15.352 -17.406 1 97.69 176 ALA B N 1
ATOM 4558 C CA . ALA B 1 176 ? 11.766 -16.484 -17.531 1 97.69 176 ALA B CA 1
ATOM 4559 C C . ALA B 1 176 ? 10.992 -17.797 -17.578 1 97.69 176 ALA B C 1
ATOM 4561 O O . ALA B 1 176 ? 11.289 -18.672 -18.391 1 97.69 176 ALA B O 1
ATOM 4562 N N . LEU B 1 177 ? 10.031 -17.922 -16.734 1 97.25 177 LEU B N 1
ATOM 4563 C CA . LEU B 1 177 ? 9.211 -19.125 -16.656 1 97.25 177 LEU B CA 1
ATOM 4564 C C . LEU B 1 177 ? 8.469 -19.375 -17.969 1 97.25 177 LEU B C 1
ATOM 4566 O O . LEU B 1 177 ? 8.336 -20.516 -18.406 1 97.25 177 LEU B O 1
ATOM 4570 N N . SER B 1 178 ? 7.98 -18.328 -18.562 1 96.5 178 SER B N 1
ATOM 4571 C CA . SER B 1 178 ? 7.18 -18.422 -19.781 1 96.5 178 SER B CA 1
ATOM 4572 C C . SER B 1 178 ? 8 -18.969 -20.953 1 96.5 178 SER B C 1
ATOM 4574 O O . SER B 1 178 ? 7.449 -19.469 -21.922 1 96.5 178 SER B O 1
ATOM 4576 N N . GLU B 1 179 ? 9.297 -18.891 -20.844 1 92.94 179 GLU B N 1
ATOM 4577 C CA . GLU B 1 179 ? 10.188 -19.312 -21.922 1 92.94 179 GLU B CA 1
ATOM 4578 C C . GLU B 1 179 ? 10.266 -20.828 -22 1 92.94 179 GLU B C 1
ATOM 4580 O O . GLU B 1 179 ? 10.555 -21.391 -23.062 1 92.94 179 GLU B O 1
ATOM 4585 N N . TYR B 1 180 ? 10.008 -21.547 -20.906 1 91.06 180 TYR B N 1
ATOM 4586 C CA . TYR B 1 180 ? 10.227 -23 -20.969 1 91.06 180 TYR B CA 1
ATOM 4587 C C . TYR B 1 180 ? 9.039 -23.75 -20.375 1 91.06 180 TYR B C 1
ATOM 4589 O O . TYR B 1 180 ? 8.945 -24.969 -20.516 1 91.06 180 TYR B O 1
ATOM 4597 N N . SER B 1 181 ? 8.117 -23 -19.719 1 92.12 181 SER B N 1
ATOM 4598 C CA . SER B 1 181 ? 6.996 -23.656 -19.062 1 92.12 181 SER B CA 1
ATOM 4599 C C . SER B 1 181 ? 6.145 -24.438 -20.078 1 92.12 181 SER B C 1
ATOM 4601 O O . SER B 1 181 ? 5.953 -23.984 -21.203 1 92.12 181 SER B O 1
ATOM 4603 N N . LYS B 1 182 ? 5.598 -25.547 -19.672 1 83.88 182 LYS B N 1
ATOM 4604 C CA . LYS B 1 182 ? 4.727 -26.359 -20.516 1 83.88 182 LYS B CA 1
ATOM 4605 C C . LYS B 1 182 ? 3.328 -25.766 -20.609 1 83.88 182 LYS B C 1
ATOM 4607 O O . LYS B 1 182 ? 2.559 -26.109 -21.5 1 83.88 182 LYS B O 1
ATOM 4612 N N . GLY B 1 183 ? 3.006 -24.938 -19.656 1 88.69 183 GLY B N 1
ATOM 4613 C CA . GLY B 1 183 ? 1.701 -24.297 -19.625 1 88.69 183 GLY B CA 1
ATOM 4614 C C . GLY B 1 183 ? 1.777 -22.781 -19.656 1 88.69 183 GLY B C 1
ATOM 4615 O O . GLY B 1 183 ? 2.869 -22.203 -19.625 1 88.69 183 GLY B O 1
ATOM 4616 N N . LYS B 1 184 ? 0.609 -22.188 -19.672 1 94.38 184 LYS B N 1
ATOM 4617 C CA . LYS B 1 184 ? 0.525 -20.734 -19.75 1 94.38 184 LYS B CA 1
ATOM 4618 C C . LYS B 1 184 ? 0.895 -20.094 -18.406 1 94.38 184 LYS B C 1
ATOM 4620 O O . LYS B 1 184 ? 0.539 -20.609 -17.344 1 94.38 184 LYS B O 1
ATOM 4625 N N . VAL B 1 185 ? 1.647 -19.016 -18.516 1 98 185 VAL B N 1
ATOM 4626 C CA . VAL B 1 185 ? 2.059 -18.234 -17.344 1 98 185 VAL B CA 1
ATOM 4627 C C . VAL B 1 185 ? 1.344 -16.891 -17.344 1 98 185 VAL B C 1
ATOM 4629 O O . VAL B 1 185 ? 1.33 -16.188 -18.344 1 98 185 VAL B O 1
ATOM 4632 N N . LEU B 1 186 ? 0.692 -16.562 -16.203 1 98.38 186 LEU B N 1
ATOM 4633 C CA . LEU B 1 186 ? -0.014 -15.305 -16.047 1 98.38 186 LEU B CA 1
ATOM 4634 C C . LEU B 1 186 ? 0.616 -14.469 -14.93 1 98.38 186 LEU B C 1
ATOM 4636 O O . LEU B 1 186 ? 0.803 -14.953 -13.812 1 98.38 186 LEU B O 1
ATOM 4640 N N . LEU B 1 187 ? 1.085 -13.258 -15.289 1 98.75 187 LEU B N 1
ATOM 4641 C CA . LEU B 1 187 ? 1.507 -12.266 -14.312 1 98.75 187 LEU B CA 1
ATOM 4642 C C . LEU B 1 187 ? 0.369 -11.297 -13.984 1 98.75 187 LEU B C 1
ATOM 4644 O O . LEU B 1 187 ? -0.208 -10.688 -14.883 1 98.75 187 LEU B O 1
ATOM 4648 N N . ILE B 1 188 ? 0.01 -11.211 -12.711 1 98.69 188 ILE B N 1
ATOM 4649 C CA . ILE B 1 188 ? -1.021 -10.289 -12.25 1 98.69 188 ILE B CA 1
ATOM 4650 C C . ILE B 1 188 ? -0.392 -9.203 -11.375 1 98.69 188 ILE B C 1
ATOM 4652 O O . ILE B 1 188 ? 0.317 -9.508 -10.414 1 98.69 188 ILE B O 1
ATOM 4656 N N . ASP B 1 189 ? -0.573 -7.973 -11.742 1 98.12 189 ASP B N 1
ATOM 4657 C CA . ASP B 1 189 ? -0.174 -6.82 -10.945 1 98.12 189 ASP B CA 1
ATOM 4658 C C . ASP B 1 189 ? -1.353 -6.273 -10.148 1 98.12 189 ASP B C 1
ATOM 4660 O O . ASP B 1 189 ? -2.311 -5.75 -10.719 1 98.12 189 ASP B O 1
ATOM 4664 N N . LEU B 1 190 ? -1.239 -6.246 -8.828 1 97.44 190 LEU B N 1
ATOM 4665 C CA . LEU B 1 190 ? -2.381 -5.867 -8 1 97.44 190 LEU B CA 1
ATOM 4666 C C . LEU B 1 190 ? -2.25 -4.426 -7.52 1 97.44 190 LEU B C 1
ATOM 4668 O O . LEU B 1 190 ? -2.922 -4.023 -6.566 1 97.44 190 LEU B O 1
ATOM 4672 N N . GLY B 1 191 ? -1.359 -3.686 -8.125 1 95.44 191 GLY B N 1
ATOM 4673 C CA . GLY B 1 191 ? -1.338 -2.258 -7.855 1 95.44 191 GLY B CA 1
ATOM 4674 C C . GLY B 1 191 ? -2.582 -1.54 -8.344 1 95.44 191 GLY B C 1
ATOM 4675 O O . GLY B 1 191 ? -2.812 -1.437 -9.555 1 95.44 191 GLY B O 1
ATOM 4676 N N . MET B 1 192 ? -3.32 -0.933 -7.457 1 93.94 192 MET B N 1
ATOM 4677 C CA . MET B 1 192 ? -4.617 -0.363 -7.816 1 93.94 192 MET B CA 1
ATOM 4678 C C . MET B 1 192 ? -4.457 1.058 -8.344 1 93.94 192 MET B C 1
ATOM 4680 O O . MET B 1 192 ? -5.301 1.541 -9.102 1 93.94 192 MET B O 1
ATOM 4684 N N . GLN B 1 193 ? -3.441 1.706 -7.91 1 89.62 193 GLN B N 1
ATOM 4685 C CA . GLN B 1 193 ? -3.238 3.084 -8.344 1 89.62 193 GLN B CA 1
ATOM 4686 C C . GLN B 1 193 ? -2.348 3.146 -9.578 1 89.62 193 GLN B C 1
ATOM 4688 O O . GLN B 1 193 ? -2.604 3.932 -10.5 1 89.62 193 GLN B O 1
ATOM 4693 N N . PHE B 1 194 ? -1.305 2.33 -9.469 1 90.38 194 PHE B N 1
ATOM 4694 C CA . PHE B 1 194 ? -0.35 2.297 -10.57 1 90.38 194 PHE B CA 1
ATOM 4695 C C . PHE B 1 194 ? 0.128 0.874 -10.828 1 90.38 194 PHE B C 1
ATOM 4697 O O . PHE B 1 194 ? 0.145 0.043 -9.922 1 90.38 194 PHE B O 1
ATOM 4704 N N . SER B 1 195 ? 0.417 0.649 -12.086 1 91.12 195 SER B N 1
ATOM 4705 C CA . SER B 1 195 ? 0.993 -0.637 -12.461 1 91.12 195 SER B CA 1
ATOM 4706 C C . SER B 1 195 ? 2.459 -0.492 -12.859 1 91.12 195 SER B C 1
ATOM 4708 O O . SER B 1 195 ? 2.77 -0.227 -14.023 1 91.12 195 SER B O 1
ATOM 4710 N N . ASP B 1 196 ? 3.338 -0.782 -11.969 1 93.88 196 ASP B N 1
ATOM 4711 C CA . ASP B 1 196 ? 4.77 -0.698 -12.234 1 93.88 196 ASP B CA 1
ATOM 4712 C C . ASP B 1 196 ? 5.191 -1.702 -13.305 1 93.88 196 ASP B C 1
ATOM 4714 O O . ASP B 1 196 ? 6.023 -1.395 -14.156 1 93.88 196 ASP B O 1
ATOM 4718 N N . ALA B 1 197 ? 4.586 -2.838 -13.227 1 96.56 197 ALA B N 1
ATOM 4719 C CA . ALA B 1 197 ? 4.98 -3.906 -14.148 1 96.56 197 ALA B CA 1
ATOM 4720 C C . ALA B 1 197 ? 4.66 -3.533 -15.586 1 96.56 197 ALA B C 1
ATOM 4722 O O . ALA B 1 197 ? 5.398 -3.893 -16.516 1 96.56 197 ALA B O 1
ATOM 4723 N N . ALA B 1 198 ? 3.553 -2.859 -15.828 1 95.75 198 ALA B N 1
ATOM 4724 C CA . ALA B 1 198 ? 3.229 -2.398 -17.172 1 95.75 198 ALA B CA 1
ATOM 4725 C C . ALA B 1 198 ? 4.324 -1.487 -17.719 1 95.75 198 ALA B C 1
ATOM 4727 O O . ALA B 1 198 ? 4.699 -1.593 -18.891 1 95.75 198 ALA B O 1
ATOM 4728 N N . ASP B 1 199 ? 4.828 -0.639 -16.875 1 94.81 199 ASP B N 1
ATOM 4729 C CA . ASP B 1 199 ? 5.926 0.237 -17.266 1 94.81 199 ASP B CA 1
ATOM 4730 C C . ASP B 1 199 ? 7.188 -0.567 -17.562 1 94.81 199 ASP B C 1
ATOM 4732 O O . ASP B 1 199 ? 7.887 -0.292 -18.547 1 94.81 199 ASP B O 1
ATOM 4736 N N . TYR B 1 200 ? 7.465 -1.568 -16.719 1 96.56 200 TYR B N 1
ATOM 4737 C CA . TYR B 1 200 ? 8.672 -2.375 -16.859 1 96.56 200 TYR B CA 1
ATOM 4738 C C . TYR B 1 200 ? 8.609 -3.244 -18.109 1 96.56 200 TYR B C 1
ATOM 4740 O O . TYR B 1 200 ? 9.633 -3.727 -18.594 1 96.56 200 TYR B O 1
ATOM 4748 N N . LEU B 1 201 ? 7.375 -3.42 -18.609 1 96.06 201 LEU B N 1
ATOM 4749 C CA . LEU B 1 201 ? 7.172 -4.184 -19.828 1 96.06 201 LEU B CA 1
ATOM 4750 C C . LEU B 1 201 ? 7.004 -3.254 -21.031 1 96.06 201 LEU B C 1
ATOM 4752 O O . LEU B 1 201 ? 6.871 -3.715 -22.172 1 96.06 201 LEU B O 1
ATOM 4756 N N . ASN B 1 202 ? 7.016 -1.983 -20.75 1 93.19 202 ASN B N 1
ATOM 4757 C CA . ASN B 1 202 ? 6.711 -1 -21.781 1 93.19 202 ASN B CA 1
ATOM 4758 C C . ASN B 1 202 ? 5.426 -1.354 -22.531 1 93.19 202 ASN B C 1
ATOM 4760 O O . ASN B 1 202 ? 5.414 -1.408 -23.766 1 93.19 202 ASN B O 1
ATOM 4764 N N . SER B 1 203 ? 4.418 -1.63 -21.75 1 91.94 203 SER B N 1
ATOM 4765 C CA . SER B 1 203 ? 3.15 -2.068 -22.312 1 91.94 203 SER B CA 1
ATOM 4766 C C . SER B 1 203 ? 1.994 -1.207 -21.828 1 91.94 203 SER B C 1
ATOM 4768 O O . SER B 1 203 ? 2.072 -0.613 -20.75 1 91.94 203 SER B O 1
ATOM 4770 N N . LYS B 1 204 ? 1.021 -1.135 -22.641 1 90.44 204 LYS B N 1
ATOM 4771 C CA . LYS B 1 204 ? -0.249 -0.5 -22.312 1 90.44 204 LYS B CA 1
ATOM 4772 C C . LYS B 1 204 ? -1.425 -1.422 -22.609 1 90.44 204 LYS B C 1
ATOM 4774 O O . LYS B 1 204 ? -2.047 -1.308 -23.672 1 90.44 204 LYS B O 1
ATOM 4779 N N . PRO B 1 205 ? -1.72 -2.238 -21.688 1 93.62 205 PRO B N 1
ATOM 4780 C CA . PRO B 1 205 ? -2.807 -3.188 -21.938 1 93.62 205 PRO B CA 1
ATOM 4781 C C . PRO B 1 205 ? -4.125 -2.496 -22.266 1 93.62 205 PRO B C 1
ATOM 4783 O O . PRO B 1 205 ? -4.48 -1.495 -21.641 1 93.62 205 PRO B O 1
ATOM 4786 N N . LYS B 1 206 ? -4.773 -3.002 -23.234 1 93.5 206 LYS B N 1
ATOM 4787 C CA . LYS B 1 206 ? -6.062 -2.461 -23.656 1 93.5 206 LYS B CA 1
ATOM 4788 C C . LYS B 1 206 ? -7.145 -2.742 -22.609 1 93.5 206 LYS B C 1
ATOM 4790 O O . LYS B 1 206 ? -7.992 -1.888 -22.344 1 93.5 206 LYS B O 1
ATOM 4795 N N . TYR B 1 207 ? -7.086 -3.949 -22.109 1 95.12 207 TYR B N 1
ATOM 4796 C CA . TYR B 1 207 ? -8.047 -4.379 -21.094 1 95.12 207 TYR B CA 1
ATOM 4797 C C . TYR B 1 207 ? -7.375 -4.582 -19.75 1 95.12 207 TYR B C 1
ATOM 4799 O O . TYR B 1 207 ? -6.145 -4.582 -19.656 1 95.12 207 TYR B O 1
ATOM 4807 N N . SER B 1 208 ? -8.211 -4.652 -18.688 1 96.44 208 SER B N 1
ATOM 4808 C CA . SER B 1 208 ? -7.711 -4.68 -17.312 1 96.44 208 SER B CA 1
ATOM 4809 C C . SER B 1 208 ? -8.422 -5.75 -16.484 1 96.44 208 SER B C 1
ATOM 4811 O O . SER B 1 208 ? -9.305 -6.445 -16.984 1 96.44 208 SER B O 1
ATOM 4813 N N . ILE B 1 209 ? -7.93 -5.891 -15.297 1 97.44 209 ILE B N 1
ATOM 4814 C CA . ILE B 1 209 ? -8.586 -6.758 -14.32 1 97.44 209 ILE B CA 1
ATOM 4815 C C . ILE B 1 209 ? -10.07 -6.402 -14.234 1 97.44 209 ILE B C 1
ATOM 4817 O O . ILE B 1 209 ? -10.914 -7.281 -14.086 1 97.44 209 ILE B O 1
ATOM 4821 N N . ASN B 1 210 ? -10.352 -5.102 -14.336 1 96.75 210 ASN B N 1
ATOM 4822 C CA . ASN B 1 210 ? -11.734 -4.629 -14.273 1 96.75 210 ASN B CA 1
ATOM 4823 C C . ASN B 1 210 ? -12.602 -5.285 -15.344 1 96.75 210 ASN B C 1
ATOM 4825 O O . ASN B 1 210 ? -13.711 -5.738 -15.055 1 96.75 210 ASN B O 1
ATOM 4829 N N . ASP B 1 211 ? -12.07 -5.379 -16.5 1 96.38 211 ASP B N 1
ATOM 4830 C CA . ASP B 1 211 ? -12.797 -5.977 -17.609 1 96.38 211 ASP B CA 1
ATOM 4831 C C . ASP B 1 211 ? -13.016 -7.473 -17.391 1 96.38 211 ASP B C 1
ATOM 4833 O O . ASP B 1 211 ? -14.094 -7.996 -17.672 1 96.38 211 ASP B O 1
ATOM 4837 N N . VAL B 1 212 ? -12.023 -8.148 -16.906 1 95.94 212 VAL B N 1
ATOM 4838 C CA . VAL B 1 212 ? -12.117 -9.586 -16.656 1 95.94 212 VAL B CA 1
ATOM 4839 C C . VAL B 1 212 ? -13.148 -9.859 -15.57 1 95.94 212 VAL B C 1
ATOM 4841 O O . VAL B 1 212 ? -13.961 -10.773 -15.688 1 95.94 212 VAL B O 1
ATOM 4844 N N . ILE B 1 213 ? -13.086 -9.016 -14.508 1 94.19 213 ILE B N 1
ATOM 4845 C CA . ILE B 1 213 ? -14.031 -9.148 -13.406 1 94.19 213 ILE B CA 1
ATOM 4846 C C . ILE B 1 213 ? -15.453 -8.922 -13.914 1 94.19 213 ILE B C 1
ATOM 4848 O O . ILE B 1 213 ? -16.375 -9.664 -13.555 1 94.19 213 ILE B O 1
ATOM 4852 N N . ASP B 1 214 ? -15.625 -7.93 -14.695 1 92.69 214 ASP B N 1
ATOM 4853 C CA . ASP B 1 214 ? -16.953 -7.598 -15.219 1 92.69 214 ASP B CA 1
ATOM 4854 C C . ASP B 1 214 ? -17.484 -8.719 -16.109 1 92.69 214 ASP B C 1
ATOM 4856 O O . ASP B 1 214 ? -18.688 -8.898 -16.234 1 92.69 214 ASP B O 1
ATOM 4860 N N . ALA B 1 215 ? -16.625 -9.523 -16.656 1 89.94 215 ALA B N 1
ATOM 4861 C CA . ALA B 1 215 ? -17.016 -10.617 -17.547 1 89.94 215 ALA B CA 1
ATOM 4862 C C . ALA B 1 215 ? -16.922 -11.961 -16.828 1 89.94 215 ALA B C 1
ATOM 4864 O O . ALA B 1 215 ? -17.016 -13.016 -17.469 1 89.94 215 ALA B O 1
ATOM 4865 N N . MET B 1 216 ? -16.688 -11.953 -15.641 1 84.25 216 MET B N 1
ATOM 4866 C CA . MET B 1 216 ? -16.266 -13.133 -14.883 1 84.25 216 MET B CA 1
ATOM 4867 C C . MET B 1 216 ? -17.312 -14.242 -14.984 1 84.25 216 MET B C 1
ATOM 4869 O O . MET B 1 216 ? -16.953 -15.422 -15.023 1 84.25 216 MET B O 1
ATOM 4873 N N . ASN B 1 217 ? -18.578 -13.938 -15.07 1 76.44 217 ASN B N 1
ATOM 4874 C CA . ASN B 1 217 ? -19.656 -14.93 -15.109 1 76.44 217 ASN B CA 1
ATOM 4875 C C . ASN B 1 217 ? -19.688 -15.672 -16.438 1 76.44 217 ASN B C 1
ATOM 4877 O O . ASN B 1 217 ? -20.203 -16.781 -16.531 1 76.44 217 ASN B O 1
ATOM 4881 N N . ASP B 1 218 ? -19.109 -15.094 -17.422 1 76.75 218 ASP B N 1
ATOM 4882 C CA . ASP B 1 218 ? -19.141 -15.664 -18.766 1 76.75 218 ASP B CA 1
ATOM 4883 C C . ASP B 1 218 ? -17.719 -15.992 -19.25 1 76.75 218 ASP B C 1
ATOM 4885 O O . ASP B 1 218 ? -17.5 -16.141 -20.453 1 76.75 218 ASP B O 1
ATOM 4889 N N . LEU B 1 219 ? -16.859 -16.109 -18.328 1 78.19 219 LEU B N 1
ATOM 4890 C CA . LEU B 1 219 ? -15.461 -16.25 -18.719 1 78.19 219 LEU B CA 1
ATOM 4891 C C . LEU B 1 219 ? -15.172 -17.656 -19.234 1 78.19 219 LEU B C 1
ATOM 4893 O O . LEU B 1 219 ? -15.562 -18.641 -18.609 1 78.19 219 LEU B O 1
ATOM 4897 N N . ASP B 1 220 ? -14.781 -17.781 -20.438 1 75 220 ASP B N 1
ATOM 4898 C CA . ASP B 1 220 ? -14.188 -19 -21 1 75 220 ASP B CA 1
ATOM 4899 C C . ASP B 1 220 ? -12.797 -18.719 -21.547 1 75 220 ASP B C 1
ATOM 4901 O O . ASP B 1 220 ? -12.266 -17.609 -21.406 1 75 220 ASP B O 1
ATOM 4905 N N . ASP B 1 221 ? -12.141 -19.75 -22.047 1 72.06 221 ASP B N 1
ATOM 4906 C CA . ASP B 1 221 ? -10.758 -19.641 -22.5 1 72.06 221 ASP B CA 1
ATOM 4907 C C . ASP B 1 221 ? -10.625 -18.562 -23.578 1 72.06 221 ASP B C 1
ATOM 4909 O O . ASP B 1 221 ? -9.719 -17.734 -23.531 1 72.06 221 ASP B O 1
ATOM 4913 N N . LEU B 1 222 ? -11.539 -18.531 -24.5 1 71.88 222 LEU B N 1
ATOM 4914 C CA . LEU B 1 222 ? -11.484 -17.609 -25.625 1 71.88 222 LEU B CA 1
ATOM 4915 C C . LEU B 1 222 ? -11.695 -16.172 -25.156 1 71.88 222 LEU B C 1
ATOM 4917 O O . LEU B 1 222 ? -10.961 -15.266 -25.562 1 71.88 222 LEU B O 1
ATOM 4921 N N . SER B 1 223 ? -12.594 -15.969 -24.297 1 82.44 223 SER B N 1
ATOM 4922 C CA . SER B 1 223 ? -12.859 -14.625 -23.781 1 82.44 223 SER B CA 1
ATOM 4923 C C . SER B 1 223 ? -11.695 -14.109 -22.953 1 82.44 223 SER B C 1
ATOM 4925 O O . SER B 1 223 ? -11.32 -12.938 -23.047 1 82.44 223 SER B O 1
ATOM 4927 N N . LEU B 1 224 ? -11.125 -15.023 -22.266 1 88.88 224 LEU B N 1
ATOM 4928 C CA . LEU B 1 224 ? -10 -14.633 -21.422 1 88.88 224 LEU B CA 1
ATOM 4929 C C . LEU B 1 224 ? -8.797 -14.25 -22.281 1 88.88 224 LEU B C 1
ATOM 4931 O O . LEU B 1 224 ? -8.117 -13.258 -22 1 88.88 224 LEU B O 1
ATOM 4935 N N . ASP B 1 225 ? -8.594 -14.977 -23.312 1 88.19 225 ASP B N 1
ATOM 4936 C CA . ASP B 1 225 ? -7.48 -14.703 -24.219 1 88.19 225 ASP B CA 1
ATOM 4937 C C . ASP B 1 225 ? -7.605 -13.32 -24.844 1 88.19 225 ASP B C 1
ATOM 4939 O O . ASP B 1 225 ? -6.598 -12.664 -25.125 1 88.19 225 ASP B O 1
ATOM 4943 N N . GLY B 1 226 ? -8.812 -12.883 -25.031 1 91.81 226 GLY B N 1
ATOM 4944 C CA . GLY B 1 226 ? -9.039 -11.578 -25.625 1 91.81 226 GLY B CA 1
ATOM 4945 C C . GLY B 1 226 ? -8.875 -10.438 -24.656 1 91.81 226 GLY B C 1
ATOM 4946 O O . GLY B 1 226 ? -8.617 -9.297 -25.047 1 91.81 226 GLY B O 1
ATOM 4947 N N . LEU B 1 227 ? -8.922 -10.75 -23.422 1 95.06 227 LEU B N 1
ATOM 4948 C CA . LEU B 1 227 ? -8.953 -9.703 -22.406 1 95.06 227 LEU B CA 1
ATOM 4949 C C . LEU B 1 227 ? -7.598 -9.578 -21.719 1 95.06 227 LEU B C 1
ATOM 4951 O O . LEU B 1 227 ? -7.355 -8.609 -20.984 1 95.06 227 LEU B O 1
ATOM 4955 N N . VAL B 1 228 ? -6.711 -10.508 -22.016 1 96.5 228 VAL B N 1
ATOM 4956 C CA . VAL B 1 228 ? -5.426 -10.547 -21.312 1 96.5 228 VAL B CA 1
ATOM 4957 C C . VAL B 1 228 ? -4.316 -10.117 -22.281 1 96.5 228 VAL B C 1
ATOM 4959 O O . VAL B 1 228 ? -4.285 -10.539 -23.438 1 96.5 228 VAL B O 1
ATOM 4962 N N . TYR B 1 229 ? -3.441 -9.227 -21.797 1 96.31 229 TYR B N 1
ATOM 4963 C CA . TYR B 1 229 ? -2.32 -8.781 -22.609 1 96.31 229 TYR B CA 1
ATOM 4964 C C . TYR B 1 229 ? -1.28 -9.883 -22.766 1 96.31 229 TYR B C 1
ATOM 4966 O O . TYR B 1 229 ? -0.869 -10.5 -21.781 1 96.31 229 TYR B O 1
ATOM 4974 N N . LYS B 1 230 ? -0.872 -10.125 -24 1 95.38 230 LYS B N 1
ATOM 4975 C CA . LYS B 1 230 ? 0.158 -11.125 -24.281 1 95.38 230 LYS B CA 1
ATOM 4976 C C . LYS B 1 230 ? 1.47 -10.461 -24.688 1 95.38 230 LYS B C 1
ATOM 4978 O O . LYS B 1 230 ? 1.545 -9.805 -25.719 1 95.38 230 LYS B O 1
ATOM 4983 N N . HIS B 1 231 ? 2.467 -10.609 -23.875 1 95.12 231 HIS B N 1
ATOM 4984 C CA . HIS B 1 231 ? 3.797 -10.078 -24.172 1 95.12 231 HIS B CA 1
ATOM 4985 C C . HIS B 1 231 ? 4.543 -10.977 -25.156 1 95.12 231 HIS B C 1
ATOM 4987 O O . HIS B 1 231 ? 4.234 -12.164 -25.266 1 95.12 231 HIS B O 1
ATOM 4993 N N . SER B 1 232 ? 5.523 -10.43 -25.828 1 93.56 232 SER B N 1
ATOM 4994 C CA . SER B 1 232 ? 6.277 -11.164 -26.828 1 93.56 232 SER B CA 1
ATOM 4995 C C . SER B 1 232 ? 7.043 -12.328 -26.219 1 93.56 232 SER B C 1
ATOM 4997 O O . SER B 1 232 ? 7.344 -13.312 -26.906 1 93.56 232 SER B O 1
ATOM 4999 N N . SER B 1 233 ? 7.344 -12.297 -24.938 1 92.62 233 SER B N 1
ATOM 5000 C CA . SER B 1 233 ? 8.047 -13.367 -24.234 1 92.62 233 SER B CA 1
ATOM 5001 C C . SER B 1 233 ? 7.148 -14.578 -24.031 1 92.62 233 SER B C 1
ATOM 5003 O O . SER B 1 233 ? 7.629 -15.664 -23.688 1 92.62 233 SER B O 1
ATOM 5005 N N . GLY B 1 234 ? 5.836 -14.359 -24.188 1 94.75 234 GLY B N 1
ATOM 5006 C CA . GLY B 1 234 ? 4.879 -15.43 -23.953 1 94.75 234 GLY B CA 1
ATOM 5007 C C . GLY B 1 234 ? 4.109 -15.258 -22.656 1 94.75 234 GLY B C 1
ATOM 5008 O O . GLY B 1 234 ? 3.109 -15.938 -22.422 1 94.75 234 GLY B O 1
ATOM 5009 N N . VAL B 1 235 ? 4.551 -14.32 -21.875 1 97.25 235 VAL B N 1
ATOM 5010 C CA . VAL B 1 235 ? 3.867 -14.125 -20.594 1 97.25 235 VAL B CA 1
ATOM 5011 C C . VAL B 1 235 ? 2.549 -13.391 -20.828 1 97.25 235 VAL B C 1
ATOM 5013 O O . VAL B 1 235 ? 2.473 -12.484 -21.672 1 97.25 235 VAL B O 1
ATOM 5016 N N . ASN B 1 236 ? 1.477 -13.891 -20.188 1 97.44 236 ASN B N 1
ATOM 5017 C CA . ASN B 1 236 ? 0.211 -13.172 -20.094 1 97.44 236 ASN B CA 1
ATOM 5018 C C . ASN B 1 236 ? 0.208 -12.195 -18.922 1 97.44 236 ASN B C 1
ATOM 5020 O O . ASN B 1 236 ? 0.809 -12.469 -17.875 1 97.44 236 ASN B O 1
ATOM 5024 N N . TYR B 1 237 ? -0.416 -11 -19.203 1 97.88 237 TYR B N 1
ATOM 5025 C CA . TYR B 1 237 ? -0.308 -9.961 -18.203 1 97.88 237 TYR B CA 1
ATOM 5026 C C . TYR B 1 237 ? -1.659 -9.305 -17.938 1 97.88 237 TYR B C 1
ATOM 5028 O O . TYR B 1 237 ? -2.381 -8.969 -18.891 1 97.88 237 TYR B O 1
ATOM 5036 N N . LEU B 1 238 ? -1.978 -9.195 -16.625 1 97.88 238 LEU B N 1
ATOM 5037 C CA . LEU B 1 238 ? -3.188 -8.5 -16.203 1 97.88 238 LEU B CA 1
ATOM 5038 C C . LEU B 1 238 ? -2.869 -7.469 -15.117 1 97.88 238 LEU B C 1
ATOM 5040 O O . LEU B 1 238 ? -2.074 -7.734 -14.219 1 97.88 238 LEU B O 1
ATOM 5044 N N . CYS B 1 239 ? -3.465 -6.273 -15.227 1 97.81 239 CYS B N 1
ATOM 5045 C CA . CYS B 1 239 ? -3.375 -5.219 -14.227 1 97.81 239 CYS B CA 1
ATOM 5046 C C . CYS B 1 239 ? -4.68 -4.43 -14.148 1 97.81 239 CYS B C 1
ATOM 5048 O O . CYS B 1 239 ? -5.598 -4.664 -14.938 1 97.81 239 CYS B O 1
ATOM 5050 N N . PHE B 1 240 ? -4.82 -3.596 -13.125 1 97 240 PHE B N 1
ATOM 5051 C CA . PHE B 1 240 ? -6.008 -2.76 -13 1 97 240 PHE B CA 1
ATOM 5052 C C . PHE B 1 240 ? -6.008 -1.651 -14.047 1 97 240 PHE B C 1
ATOM 5054 O O . PHE B 1 240 ? -4.996 -1.422 -14.711 1 97 240 PHE B O 1
ATOM 5061 N N . SER B 1 241 ? -7.176 -1.027 -14.156 1 93.88 241 SER B N 1
ATOM 5062 C CA . SER B 1 241 ? -7.355 -0.009 -15.188 1 93.88 241 SER B CA 1
ATOM 5063 C C . SER B 1 241 ? -6.582 1.261 -14.852 1 93.88 241 SER B C 1
ATOM 5065 O O . SER B 1 241 ? -6.645 1.754 -13.727 1 93.88 241 SER B O 1
ATOM 5067 N N . ALA B 1 242 ? -5.855 1.763 -15.82 1 87.81 242 ALA B N 1
ATOM 5068 C CA . ALA B 1 242 ? -5.141 3.023 -15.648 1 87.81 242 ALA B CA 1
ATOM 5069 C C . ALA B 1 242 ? -6.055 4.215 -15.922 1 87.81 242 ALA B C 1
ATOM 5071 O O . ALA B 1 242 ? -5.773 5.332 -15.477 1 87.81 242 ALA B O 1
ATOM 5072 N N . ASP B 1 243 ? -7.09 3.984 -16.562 1 84.88 243 ASP B N 1
ATOM 5073 C CA . ASP B 1 243 ? -7.965 5.062 -17.016 1 84.88 243 ASP B CA 1
ATOM 5074 C C . ASP B 1 243 ? -9.031 5.383 -15.977 1 84.88 243 ASP B C 1
ATOM 5076 O O . ASP B 1 243 ? -9.5 6.52 -15.891 1 84.88 243 ASP B O 1
ATOM 5080 N N . ASN B 1 244 ? -9.438 4.398 -15.266 1 84.81 244 ASN B N 1
ATOM 5081 C CA . ASN B 1 244 ? -10.484 4.582 -14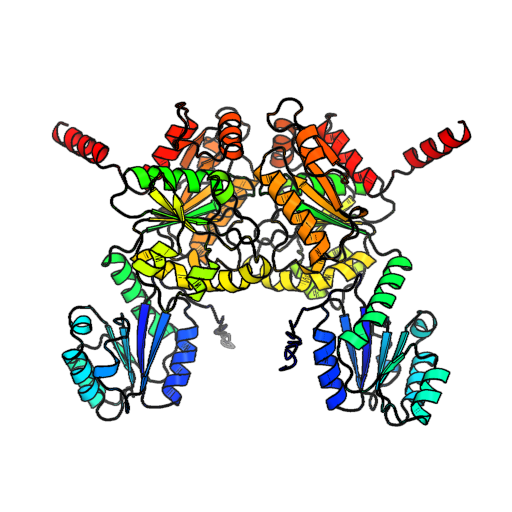.266 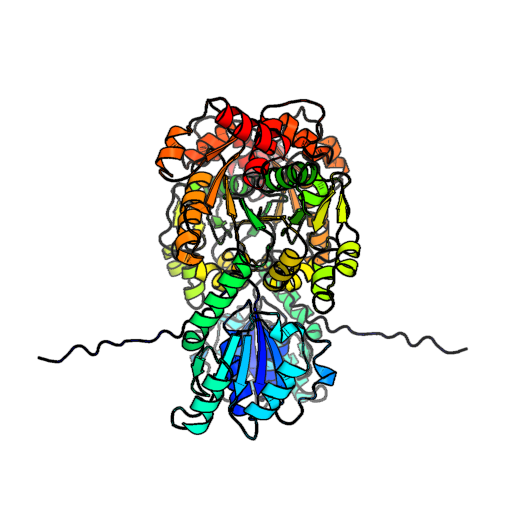1 84.81 244 ASN B CA 1
ATOM 5082 C C . ASN B 1 244 ? -10.031 4.105 -12.891 1 84.81 244 ASN B C 1
ATOM 5084 O O . ASN B 1 244 ? -10.57 3.139 -12.352 1 84.81 244 ASN B O 1
ATOM 5088 N N . ILE B 1 245 ? -9.219 4.809 -12.273 1 85.62 245 ILE B N 1
ATOM 5089 C CA . ILE B 1 245 ? -8.586 4.434 -11.016 1 85.62 245 ILE B CA 1
ATOM 5090 C C . ILE B 1 245 ? -9.633 4.383 -9.906 1 85.62 245 ILE B C 1
ATOM 5092 O O . ILE B 1 245 ? -9.562 3.525 -9.023 1 85.62 245 ILE B O 1
ATOM 5096 N N . LYS B 1 246 ? -10.641 5.148 -10.008 1 84.19 246 LYS B N 1
ATOM 5097 C CA . LYS B 1 246 ? -11.664 5.254 -8.977 1 84.19 246 LYS B CA 1
ATOM 5098 C C . LYS B 1 246 ? -12.477 3.965 -8.875 1 84.19 246 LYS B C 1
ATOM 5100 O O . LYS B 1 246 ? -12.992 3.635 -7.805 1 84.19 246 LYS B O 1
ATOM 5105 N N . ASP B 1 247 ? -12.484 3.236 -9.984 1 90.44 247 ASP B N 1
ATOM 5106 C CA . ASP B 1 247 ? -13.289 2.021 -10.031 1 90.44 247 ASP B CA 1
ATOM 5107 C C . ASP B 1 247 ? -12.469 0.799 -9.625 1 90.44 247 ASP B C 1
ATOM 5109 O O . ASP B 1 247 ? -13.023 -0.28 -9.406 1 90.44 247 ASP B O 1
ATOM 5113 N N . ASN B 1 248 ? -11.203 0.976 -9.477 1 94.81 248 ASN B N 1
ATOM 5114 C CA . ASN B 1 248 ? -10.312 -0.162 -9.266 1 94.81 248 ASN B CA 1
ATOM 5115 C C . ASN B 1 248 ? -10.578 -0.84 -7.93 1 94.81 248 ASN B C 1
ATOM 5117 O O . ASN B 1 248 ? -10.508 -2.066 -7.824 1 94.81 248 ASN B O 1
ATOM 5121 N N . TYR B 1 249 ? -10.945 -0.063 -6.922 1 93.25 249 TYR B N 1
ATOM 5122 C CA . TYR B 1 249 ? -11.109 -0.641 -5.594 1 93.25 249 TYR B CA 1
ATOM 5123 C C . TYR B 1 249 ? -12.289 -1.607 -5.562 1 93.25 249 TYR B C 1
ATOM 5125 O O . TYR B 1 249 ? -12.188 -2.697 -4.996 1 93.25 249 TYR B O 1
ATOM 5133 N N . ASP B 1 250 ? -13.352 -1.183 -6.141 1 93.44 250 ASP B N 1
ATOM 5134 C CA . ASP B 1 250 ? -14.539 -2.039 -6.188 1 93.44 250 ASP B CA 1
ATOM 5135 C C . ASP B 1 250 ? -14.227 -3.367 -6.875 1 93.44 250 ASP B C 1
ATOM 5137 O O . ASP B 1 250 ? -14.688 -4.422 -6.434 1 93.44 250 ASP B O 1
ATOM 5141 N N . ARG B 1 251 ? -13.508 -3.334 -7.914 1 94.19 251 ARG B N 1
ATOM 5142 C CA . ARG B 1 251 ? -13.141 -4.555 -8.625 1 94.19 251 ARG B CA 1
ATOM 5143 C C . ARG B 1 251 ? -12.109 -5.352 -7.84 1 94.19 251 ARG B C 1
ATOM 5145 O O . ARG B 1 251 ? -12.094 -6.586 -7.887 1 94.19 251 ARG B O 1
ATOM 5152 N N . ALA B 1 252 ? -11.234 -4.648 -7.109 1 95.94 252 ALA B N 1
ATOM 5153 C CA . ALA B 1 252 ? -10.242 -5.309 -6.266 1 95.94 252 ALA B CA 1
ATOM 5154 C C . ALA B 1 252 ? -10.914 -6.254 -5.27 1 95.94 252 ALA B C 1
ATOM 5156 O O . ALA B 1 252 ? -10.383 -7.324 -4.969 1 95.94 252 ALA B O 1
ATOM 5157 N N . THR B 1 253 ? -12.086 -5.898 -4.785 1 90.88 253 THR B N 1
ATOM 5158 C CA . THR B 1 253 ? -12.797 -6.707 -3.805 1 90.88 253 THR B CA 1
ATOM 5159 C C . THR B 1 253 ? -13.25 -8.031 -4.414 1 90.88 253 THR B C 1
ATOM 5161 O O . THR B 1 253 ? -13.625 -8.961 -3.691 1 90.88 253 THR B O 1
ATOM 5164 N N . LYS B 1 254 ? -13.18 -8.18 -5.688 1 90.19 254 LYS B N 1
ATOM 5165 C CA . LYS B 1 254 ? -13.664 -9.359 -6.391 1 90.19 254 LYS B CA 1
ATOM 5166 C C . LYS B 1 254 ? -12.516 -10.227 -6.879 1 90.19 254 LYS B C 1
ATOM 5168 O O . LYS B 1 254 ? -12.734 -11.305 -7.445 1 90.19 254 LYS B O 1
ATOM 5173 N N . VAL B 1 255 ? -11.32 -9.836 -6.641 1 94.5 255 VAL B N 1
ATOM 5174 C CA . VAL B 1 255 ? -10.148 -10.531 -7.148 1 94.5 255 VAL B CA 1
ATOM 5175 C C . VAL B 1 255 ? -10.055 -11.922 -6.516 1 94.5 255 VAL B C 1
ATOM 5177 O O . VAL B 1 255 ? -9.648 -12.883 -7.172 1 94.5 255 VAL B O 1
ATOM 5180 N N . SER B 1 256 ? -10.445 -12 -5.25 1 87.75 256 SER B N 1
ATOM 5181 C CA . SER B 1 256 ? -10.391 -13.281 -4.566 1 87.75 256 SER B CA 1
ATOM 5182 C C . SER B 1 256 ? -11.258 -14.32 -5.27 1 87.75 256 SER B C 1
ATOM 5184 O O . SER B 1 256 ? -10.938 -15.516 -5.262 1 87.75 256 SER B O 1
ATOM 5186 N N . ALA B 1 257 ? -12.32 -13.891 -5.906 1 83 257 ALA B N 1
ATOM 5187 C CA . ALA B 1 257 ? -13.211 -14.781 -6.641 1 83 257 ALA B CA 1
ATOM 5188 C C . ALA B 1 257 ? -12.664 -15.078 -8.031 1 83 257 ALA B C 1
ATOM 5190 O O . ALA B 1 257 ? -12.969 -16.109 -8.625 1 83 257 ALA B O 1
ATOM 5191 N N . LEU B 1 258 ? -11.898 -14.203 -8.5 1 89.31 258 LEU B N 1
ATOM 5192 C CA . LEU B 1 258 ? -11.359 -14.312 -9.852 1 89.31 258 LEU B CA 1
ATOM 5193 C C . LEU B 1 258 ? -10.227 -15.328 -9.906 1 89.31 258 LEU B C 1
ATOM 5195 O O . LEU B 1 258 ? -10.078 -16.047 -10.898 1 89.31 258 LEU B O 1
ATOM 5199 N N . ILE B 1 259 ? -9.406 -15.438 -8.844 1 90.38 259 ILE B N 1
ATOM 5200 C CA . ILE B 1 259 ? -8.164 -16.203 -8.828 1 90.38 259 ILE B CA 1
ATOM 5201 C C . ILE B 1 259 ? -8.453 -17.672 -9.086 1 90.38 259 ILE B C 1
ATOM 5203 O O . ILE B 1 259 ? -7.828 -18.297 -9.945 1 90.38 259 ILE B O 1
ATOM 5207 N N . PRO B 1 260 ? -9.469 -18.234 -8.477 1 82.5 260 PRO B N 1
ATOM 5208 C CA . PRO B 1 260 ? -9.758 -19.641 -8.742 1 82.5 260 PRO B CA 1
ATOM 5209 C C . PRO B 1 260 ? -10.133 -19.906 -10.203 1 82.5 260 PRO B C 1
ATOM 5211 O O . PRO B 1 260 ? -9.797 -20.953 -10.758 1 82.5 260 PRO B O 1
ATOM 5214 N N . LEU B 1 261 ? -10.789 -19.031 -10.773 1 81.81 261 LEU B N 1
ATOM 5215 C CA . LEU B 1 261 ? -11.156 -19.156 -12.18 1 81.81 261 LEU B CA 1
ATOM 5216 C C . LEU B 1 261 ? -9.93 -19.125 -13.07 1 81.81 261 LEU B C 1
ATOM 5218 O O . LEU B 1 261 ? -9.789 -19.938 -13.984 1 81.81 261 LEU B O 1
ATOM 5222 N N . LEU B 1 262 ? -9.055 -18.219 -12.805 1 91.75 262 LEU B N 1
ATOM 5223 C CA . LEU B 1 262 ? -7.844 -18.078 -13.602 1 91.75 262 LEU B CA 1
ATOM 5224 C C . LEU B 1 262 ? -6.961 -19.312 -13.484 1 91.75 262 LEU B C 1
ATOM 5226 O O . LEU B 1 262 ? -6.277 -19.688 -14.438 1 91.75 262 LEU B O 1
ATOM 5230 N N . ARG B 1 263 ? -6.996 -19.953 -12.336 1 89.19 263 ARG B N 1
ATOM 5231 C CA . ARG B 1 263 ? -6.148 -21.109 -12.086 1 89.19 263 ARG B CA 1
ATOM 5232 C C . ARG B 1 263 ? -6.582 -22.297 -12.938 1 89.19 263 ARG B C 1
ATOM 5234 O O . ARG B 1 263 ? -5.848 -23.281 -13.055 1 89.19 263 ARG B O 1
ATOM 5241 N N . GLN B 1 264 ? -7.711 -22.188 -13.531 1 81.06 264 GLN B N 1
ATOM 5242 C CA . GLN B 1 264 ? -8.172 -23.219 -14.445 1 81.06 264 GLN B CA 1
ATOM 5243 C C . GLN B 1 264 ? -7.535 -23.047 -15.82 1 81.06 264 GLN B C 1
ATOM 5245 O O . GLN B 1 264 ? -7.469 -24.016 -16.609 1 81.06 264 GLN B O 1
ATOM 5250 N N . TYR B 1 265 ? -7.066 -21.922 -16.094 1 86.69 265 TYR B N 1
ATOM 5251 C CA . TYR B 1 265 ? -6.621 -21.625 -17.453 1 86.69 265 TYR B CA 1
ATOM 5252 C C . TYR B 1 265 ? -5.109 -21.438 -17.5 1 86.69 265 TYR B C 1
ATOM 5254 O O . TYR B 1 265 ? -4.504 -21.516 -18.562 1 86.69 265 TYR B O 1
ATOM 5262 N N . TYR B 1 266 ? -4.5 -21.203 -16.406 1 93.31 266 TYR B N 1
ATOM 5263 C CA . TYR B 1 266 ? -3.066 -20.953 -16.359 1 93.31 266 TYR B CA 1
ATOM 5264 C C . TYR B 1 266 ? -2.363 -21.938 -15.445 1 93.31 266 TYR B C 1
ATOM 5266 O O . TYR B 1 266 ? -2.832 -22.219 -14.344 1 93.31 266 TYR B O 1
ATOM 5274 N N . LYS B 1 267 ? -1.275 -22.469 -15.953 1 92.81 267 LYS B N 1
ATOM 5275 C CA . LYS B 1 267 ? -0.483 -23.406 -15.156 1 92.81 267 LYS B CA 1
ATOM 5276 C C . LYS B 1 267 ? 0.204 -22.688 -14 1 92.81 267 LYS B C 1
ATOM 5278 O O . LYS B 1 267 ? 0.321 -23.234 -12.898 1 92.81 267 LYS B O 1
ATOM 5283 N N . HIS B 1 268 ? 0.697 -21.484 -14.297 1 96.94 268 HIS B N 1
ATOM 5284 C CA . HIS B 1 268 ? 1.337 -20.656 -13.289 1 96.94 268 HIS B CA 1
ATOM 5285 C C . HIS B 1 268 ? 0.71 -19.266 -13.242 1 96.94 268 HIS B C 1
ATOM 5287 O O . HIS B 1 268 ? 0.586 -18.594 -14.273 1 96.94 268 HIS B O 1
ATOM 5293 N N . ILE B 1 269 ? 0.301 -18.859 -12.07 1 98.31 269 ILE B N 1
ATOM 5294 C CA . ILE B 1 269 ? -0.142 -17.5 -11.812 1 98.31 269 ILE B CA 1
ATOM 5295 C C . ILE B 1 269 ? 0.802 -16.828 -10.82 1 98.31 269 ILE B C 1
ATOM 5297 O O . ILE B 1 269 ? 0.928 -17.266 -9.68 1 98.31 269 ILE B O 1
ATOM 5301 N N . ILE B 1 270 ? 1.507 -15.82 -11.289 1 98.81 270 ILE B N 1
ATOM 5302 C CA . ILE B 1 270 ? 2.42 -15.023 -10.477 1 98.81 270 ILE B CA 1
ATOM 5303 C C . ILE B 1 270 ? 1.766 -13.688 -10.125 1 98.81 270 ILE B C 1
ATOM 5305 O O . ILE B 1 270 ? 1.35 -12.938 -11.008 1 98.81 270 ILE B O 1
ATOM 5309 N N . VAL B 1 271 ? 1.65 -13.383 -8.859 1 98.75 271 VAL B N 1
ATOM 5310 C CA . VAL B 1 271 ? 0.969 -12.172 -8.422 1 98.75 271 VAL B CA 1
ATOM 5311 C C . VAL B 1 271 ? 1.972 -11.227 -7.77 1 98.75 271 VAL B C 1
ATOM 5313 O O . VAL B 1 271 ? 2.672 -11.602 -6.828 1 98.75 271 VAL B O 1
ATOM 5316 N N . ASP B 1 272 ? 2.021 -10.016 -8.312 1 98.56 272 ASP B N 1
ATOM 5317 C CA . ASP B 1 272 ? 2.824 -8.945 -7.73 1 98.56 272 ASP B CA 1
ATOM 5318 C C . ASP B 1 272 ? 2.053 -8.219 -6.633 1 98.56 272 ASP B C 1
ATOM 5320 O O . ASP B 1 272 ? 1.129 -7.453 -6.918 1 98.56 272 ASP B O 1
ATOM 5324 N N . MET B 1 273 ? 2.482 -8.445 -5.418 1 97.31 273 MET B N 1
ATOM 5325 C CA . MET B 1 273 ? 1.946 -7.754 -4.25 1 97.31 273 MET B CA 1
ATOM 5326 C C . MET B 1 273 ? 2.986 -6.812 -3.65 1 97.31 273 MET B C 1
ATOM 5328 O O . MET B 1 273 ? 3.311 -6.91 -2.467 1 97.31 273 MET B O 1
ATOM 5332 N N . SER B 1 274 ? 3.377 -5.832 -4.449 1 96.31 274 SER B N 1
ATOM 5333 C CA . SER B 1 274 ? 4.461 -4.922 -4.086 1 96.31 274 SER B CA 1
ATOM 5334 C C . SER B 1 274 ? 4.043 -3.986 -2.959 1 96.31 274 SER B C 1
ATOM 5336 O O . SER B 1 274 ? 4.895 -3.398 -2.285 1 96.31 274 SER B O 1
ATOM 5338 N N . HIS B 1 275 ? 2.748 -3.875 -2.643 1 93.75 275 HIS B N 1
ATOM 5339 C CA . HIS B 1 275 ? 2.26 -3.02 -1.566 1 93.75 275 HIS B CA 1
ATOM 5340 C C . HIS B 1 275 ? 1.965 -3.83 -0.308 1 93.75 275 HIS B C 1
ATOM 5342 O O . HIS B 1 275 ? 1.328 -3.33 0.622 1 93.75 275 HIS B O 1
ATOM 5348 N N . GLY B 1 276 ? 2.424 -5.074 -0.31 1 93.38 276 GLY B N 1
ATOM 5349 C CA . GLY B 1 276 ? 2.129 -5.934 0.823 1 93.38 276 GLY B CA 1
ATOM 5350 C C . GLY B 1 276 ? 0.77 -6.602 0.727 1 93.38 276 GLY B C 1
ATOM 5351 O O . GLY B 1 276 ? 0.166 -6.641 -0.347 1 93.38 276 GLY B O 1
ATOM 5352 N N . VAL B 1 277 ? 0.365 -7.184 1.86 1 93 277 VAL B N 1
ATOM 5353 C CA . VAL B 1 277 ? -0.936 -7.84 1.915 1 93 277 VAL B CA 1
ATOM 5354 C C . VAL B 1 277 ? -2.014 -6.824 2.293 1 93 277 VAL B C 1
ATOM 5356 O O . VAL B 1 277 ? -2.371 -6.699 3.467 1 93 277 VAL B O 1
ATOM 5359 N N . GLU B 1 278 ? -2.43 -6.152 1.302 1 92.44 278 GLU B N 1
ATOM 5360 C CA . GLU B 1 278 ? -3.49 -5.18 1.533 1 92.44 278 GLU B CA 1
ATOM 5361 C C . GLU B 1 278 ? -4.781 -5.859 1.975 1 92.44 278 GLU B C 1
ATOM 5363 O O . GLU B 1 278 ? -5.043 -7.004 1.6 1 92.44 278 GLU B O 1
ATOM 5368 N N . HIS B 1 279 ? -5.57 -5.125 2.693 1 89.94 279 HIS B N 1
ATOM 5369 C CA . HIS B 1 279 ? -6.793 -5.652 3.289 1 89.94 279 HIS B CA 1
ATOM 5370 C C . HIS B 1 279 ? -7.699 -6.27 2.23 1 89.94 279 HIS B C 1
ATOM 5372 O O . HIS B 1 279 ? -8.258 -7.348 2.441 1 89.94 279 HIS B O 1
ATOM 5378 N N . VAL B 1 280 ? -7.801 -5.672 1.124 1 91.06 280 VAL B N 1
ATOM 5379 C CA . VAL B 1 280 ? -8.742 -6.082 0.089 1 91.06 280 VAL B CA 1
ATOM 5380 C C . VAL B 1 280 ? -8.273 -7.379 -0.561 1 91.06 280 VAL B C 1
ATOM 5382 O O . VAL B 1 280 ? -9.062 -8.102 -1.175 1 91.06 280 VAL B O 1
ATOM 5385 N N . PHE B 1 281 ? -7.008 -7.773 -0.385 1 94.31 281 PHE B N 1
ATOM 5386 C CA . PHE B 1 281 ? -6.445 -8.945 -1.053 1 94.31 281 PHE B CA 1
ATOM 5387 C C . PHE B 1 281 ? -6.105 -10.031 -0.042 1 94.31 281 PHE B C 1
ATOM 5389 O O . PHE B 1 281 ? -5.438 -11.016 -0.38 1 94.31 281 PHE B O 1
ATOM 5396 N N . GLN B 1 282 ? -6.488 -9.883 1.165 1 88.62 282 GLN B N 1
ATOM 5397 C CA . GLN B 1 282 ? -6.102 -10.797 2.234 1 88.62 282 GLN B CA 1
ATOM 5398 C C . GLN B 1 282 ? -6.527 -12.227 1.917 1 88.62 282 GLN B C 1
ATOM 5400 O O . GLN B 1 282 ? -5.824 -13.18 2.268 1 88.62 282 GLN B O 1
ATOM 5405 N N . HIS B 1 283 ? -7.578 -12.453 1.147 1 86 283 HIS B N 1
ATOM 5406 C CA . HIS B 1 283 ? -8.172 -13.766 0.944 1 86 283 HIS B CA 1
ATOM 5407 C C . HIS B 1 283 ? -7.465 -14.523 -0.179 1 86 283 HIS B C 1
ATOM 5409 O O . HIS B 1 283 ? -7.723 -15.711 -0.395 1 86 283 HIS B O 1
ATOM 5415 N N . ILE B 1 284 ? -6.586 -13.875 -0.849 1 90.81 284 ILE B N 1
ATOM 5416 C CA . ILE B 1 284 ? -5.898 -14.594 -1.917 1 90.81 284 ILE B CA 1
ATOM 5417 C C . ILE B 1 284 ? -4.656 -15.289 -1.357 1 90.81 284 ILE B C 1
ATOM 5419 O O . ILE B 1 284 ? -4.043 -16.109 -2.033 1 90.81 284 ILE B O 1
ATOM 5423 N N . VAL B 1 285 ? -4.34 -14.992 -0.089 1 92.06 285 VAL B N 1
ATOM 5424 C CA . VAL B 1 285 ? -3.092 -15.469 0.498 1 92.06 285 VAL B CA 1
ATOM 5425 C C . VAL B 1 285 ? -3.217 -16.953 0.85 1 92.06 285 VAL B C 1
ATOM 5427 O O . VAL B 1 285 ? -2.361 -17.766 0.481 1 92.06 285 VAL B O 1
ATOM 5430 N N . ALA B 1 286 ? -4.273 -17.344 1.394 1 85.44 286 ALA B N 1
ATOM 5431 C CA . ALA B 1 286 ? -4.441 -18.703 1.91 1 85.44 286 ALA B CA 1
ATOM 5432 C C . ALA B 1 286 ? -4.363 -19.734 0.786 1 85.44 286 ALA B C 1
ATOM 5434 O O . ALA B 1 286 ? -3.705 -20.766 0.927 1 85.44 286 ALA B O 1
ATOM 5435 N N . PRO B 1 287 ? -4.918 -19.453 -0.351 1 83.75 287 PRO B N 1
ATOM 5436 C CA . PRO B 1 287 ? -4.898 -20.453 -1.422 1 83.75 287 PRO B CA 1
ATOM 5437 C C . PRO B 1 287 ? -3.559 -20.5 -2.156 1 83.75 287 PRO B C 1
ATOM 5439 O O . PRO B 1 287 ? -3.381 -21.312 -3.07 1 83.75 287 PRO B O 1
ATOM 5442 N N . ALA B 1 288 ? -2.621 -19.703 -1.803 1 92.19 288 ALA B N 1
ATOM 5443 C CA . ALA B 1 288 ? -1.352 -19.609 -2.52 1 92.19 288 ALA B CA 1
ATOM 5444 C C . ALA B 1 288 ? -0.569 -20.922 -2.412 1 92.19 288 ALA B C 1
ATOM 5446 O O . ALA B 1 288 ? -0.533 -21.547 -1.348 1 92.19 288 ALA B O 1
ATOM 5447 N N . SER B 1 289 ? -0.063 -21.406 -3.576 1 91.38 289 SER B N 1
ATOM 5448 C CA . SER B 1 289 ? 0.86 -22.547 -3.578 1 91.38 289 SER B CA 1
ATOM 5449 C C . SER B 1 289 ? 2.195 -22.172 -2.943 1 91.38 289 SER B C 1
ATOM 5451 O O . SER B 1 289 ? 2.768 -22.953 -2.184 1 91.38 289 SER B O 1
ATOM 5453 N N . TYR B 1 290 ? 2.66 -20.969 -3.271 1 94.88 290 TYR B N 1
ATOM 5454 C CA . TYR B 1 290 ? 3.896 -20.438 -2.713 1 94.88 290 TYR B CA 1
ATOM 5455 C C . TYR B 1 290 ? 3.76 -18.953 -2.414 1 94.88 290 TYR B C 1
ATOM 5457 O O . TYR B 1 290 ? 3.043 -18.234 -3.115 1 94.88 290 TYR B O 1
ATOM 5465 N N . VAL B 1 291 ? 4.395 -18.578 -1.357 1 97.06 291 VAL B N 1
ATOM 5466 C CA . VAL B 1 291 ? 4.551 -17.172 -1.036 1 97.06 291 VAL B CA 1
ATOM 5467 C C . VAL B 1 291 ? 6.035 -16.812 -0.967 1 97.06 291 VAL B C 1
ATOM 5469 O O . VAL B 1 291 ? 6.793 -17.438 -0.221 1 97.06 291 VAL B O 1
ATOM 5472 N N . TYR B 1 292 ? 6.43 -15.922 -1.79 1 98.25 292 TYR B N 1
ATOM 5473 C CA . TYR B 1 292 ? 7.785 -15.391 -1.761 1 98.25 292 TYR B CA 1
ATOM 5474 C C . TYR B 1 292 ? 7.824 -14.039 -1.058 1 98.25 292 TYR B C 1
ATOM 5476 O O . TYR B 1 292 ? 7.25 -13.062 -1.544 1 98.25 292 TYR B O 1
ATOM 5484 N N . LEU B 1 293 ? 8.43 -13.969 0.093 1 98.12 293 LEU B N 1
ATOM 5485 C CA . LEU B 1 293 ? 8.672 -12.695 0.773 1 98.12 293 LEU B CA 1
ATOM 5486 C C . LEU B 1 293 ? 9.953 -12.047 0.27 1 98.12 293 LEU B C 1
ATOM 5488 O O . LEU B 1 293 ? 11.047 -12.594 0.451 1 98.12 293 LEU B O 1
ATOM 5492 N N . VAL B 1 294 ? 9.812 -10.906 -0.378 1 98.75 294 VAL B N 1
ATOM 5493 C CA . VAL B 1 294 ? 10.953 -10.203 -0.953 1 98.75 294 VAL B CA 1
ATOM 5494 C C . VAL B 1 294 ? 11.469 -9.148 0.03 1 98.75 294 VAL B C 1
ATOM 5496 O O . VAL B 1 294 ? 10.742 -8.219 0.381 1 98.75 294 VAL B O 1
ATOM 5499 N N . MET B 1 295 ? 12.695 -9.289 0.471 1 98.25 295 MET B N 1
ATOM 5500 C CA . MET B 1 295 ? 13.281 -8.406 1.475 1 98.25 295 MET B CA 1
ATOM 5501 C C . MET B 1 295 ? 14.672 -7.949 1.056 1 98.25 295 MET B C 1
ATOM 5503 O O . MET B 1 295 ? 15.188 -8.375 0.016 1 98.25 295 MET B O 1
ATOM 5507 N N . GLN B 1 296 ? 15.195 -7.039 1.785 1 97.25 296 GLN B N 1
ATOM 5508 C CA . GLN B 1 296 ? 16.562 -6.551 1.61 1 97.25 296 GLN B CA 1
ATOM 5509 C C . GLN B 1 296 ? 17.344 -6.633 2.916 1 97.25 296 GLN B C 1
ATOM 5511 O O . GLN B 1 296 ? 16.781 -6.957 3.965 1 97.25 296 GLN B O 1
ATOM 5516 N N . GLN B 1 297 ? 18.656 -6.434 2.84 1 96.19 297 GLN B N 1
ATOM 5517 C CA . GLN B 1 297 ? 19.547 -6.555 3.988 1 96.19 297 GLN B CA 1
ATOM 5518 C C . GLN B 1 297 ? 19.484 -5.305 4.859 1 96.19 297 GLN B C 1
ATOM 5520 O O . GLN B 1 297 ? 20.5 -4.605 5.02 1 96.19 297 GLN B O 1
ATOM 5525 N N . ASN B 1 298 ? 18.375 -5.051 5.449 1 94.44 298 ASN B N 1
ATOM 5526 C CA . ASN B 1 298 ? 18.219 -4.016 6.465 1 94.44 298 ASN B CA 1
ATOM 5527 C C . ASN B 1 298 ? 17.266 -4.453 7.574 1 94.44 298 ASN B C 1
ATOM 5529 O O . ASN B 1 298 ? 16.438 -5.336 7.367 1 94.44 298 ASN B O 1
ATOM 5533 N N . VAL B 1 299 ? 17.344 -3.869 8.688 1 95.06 299 VAL B N 1
ATOM 5534 C CA . VAL B 1 299 ? 16.688 -4.305 9.922 1 95.06 299 VAL B CA 1
ATOM 5535 C C . VAL B 1 299 ? 15.18 -4.254 9.75 1 95.06 299 VAL B C 1
ATOM 5537 O O . VAL B 1 299 ? 14.477 -5.211 10.094 1 95.06 299 VAL B O 1
ATOM 5540 N N . THR B 1 300 ? 14.664 -3.232 9.203 1 95.38 300 THR B N 1
ATOM 5541 C CA . THR B 1 300 ? 13.227 -3.035 9.062 1 95.38 300 THR B CA 1
ATOM 5542 C C . THR B 1 300 ? 12.625 -4.086 8.133 1 95.38 300 THR B C 1
ATOM 5544 O O . THR B 1 300 ? 11.602 -4.699 8.461 1 95.38 300 THR B O 1
ATOM 5547 N N . SER B 1 301 ? 13.258 -4.328 7 1 96.5 301 SER B N 1
ATOM 5548 C CA . SER B 1 301 ? 12.797 -5.32 6.035 1 96.5 301 SER B CA 1
ATOM 5549 C C . SER B 1 301 ? 12.789 -6.719 6.641 1 96.5 301 SER B C 1
ATOM 5551 O O . SER B 1 301 ? 11.852 -7.492 6.418 1 96.5 301 SER B O 1
ATOM 5553 N N . ILE B 1 302 ? 13.82 -7.039 7.402 1 97 302 ILE B N 1
ATOM 5554 C CA . ILE B 1 302 ? 13.961 -8.352 8.023 1 97 302 ILE B CA 1
ATOM 5555 C C . ILE B 1 302 ? 12.922 -8.508 9.133 1 97 302 ILE B C 1
ATOM 5557 O O . ILE B 1 302 ? 12.281 -9.562 9.242 1 97 302 ILE B O 1
ATOM 5561 N N . LYS B 1 303 ? 12.75 -7.484 9.883 1 95.75 303 LYS B N 1
ATOM 5562 C CA . LYS B 1 303 ? 11.734 -7.488 10.938 1 95.75 303 LYS B CA 1
ATOM 5563 C C . LYS B 1 303 ? 10.344 -7.715 10.352 1 95.75 303 LYS B C 1
ATOM 5565 O O . LYS B 1 303 ? 9.57 -8.531 10.867 1 95.75 303 LYS B O 1
ATOM 5570 N N . HIS B 1 304 ? 10.031 -7.023 9.305 1 96.5 304 HIS B N 1
ATOM 5571 C CA . HIS B 1 304 ? 8.742 -7.18 8.648 1 96.5 304 HIS B CA 1
ATOM 5572 C C . HIS B 1 304 ? 8.578 -8.586 8.086 1 96.5 304 HIS B C 1
ATOM 5574 O O . HIS B 1 304 ? 7.488 -9.164 8.148 1 96.5 304 HIS B O 1
ATOM 5580 N N . ALA B 1 305 ? 9.648 -9.117 7.527 1 96.88 305 ALA B N 1
ATOM 5581 C CA . ALA B 1 305 ? 9.602 -10.477 7.004 1 96.88 305 ALA B CA 1
ATOM 5582 C C . ALA B 1 305 ? 9.266 -11.477 8.109 1 96.88 305 ALA B C 1
ATOM 5584 O O . ALA B 1 305 ? 8.445 -12.383 7.902 1 96.88 305 ALA B O 1
ATOM 5585 N N . ALA B 1 306 ? 9.875 -11.305 9.234 1 95.19 306 ALA B N 1
ATOM 5586 C CA . ALA B 1 306 ? 9.602 -12.18 10.367 1 95.19 306 ALA B CA 1
ATOM 5587 C C . ALA B 1 306 ? 8.141 -12.094 10.797 1 95.19 306 ALA B C 1
ATOM 5589 O O . ALA B 1 306 ? 7.508 -13.109 11.086 1 95.19 306 ALA B O 1
ATOM 5590 N N . ASN B 1 307 ? 7.664 -10.891 10.852 1 93.69 307 ASN B N 1
ATOM 5591 C CA . ASN B 1 307 ? 6.266 -10.688 11.211 1 93.69 307 ASN B CA 1
ATOM 5592 C C . ASN B 1 307 ? 5.324 -11.297 10.18 1 93.69 307 ASN B C 1
ATOM 5594 O O . ASN B 1 307 ? 4.309 -11.898 10.539 1 93.69 307 ASN B O 1
ATOM 5598 N N . TYR B 1 308 ? 5.656 -11.148 8.906 1 94.38 308 TYR B N 1
ATOM 5599 C CA . TYR B 1 308 ? 4.875 -11.766 7.84 1 94.38 308 TYR B CA 1
ATOM 5600 C C . TYR B 1 308 ? 4.855 -13.281 7.996 1 94.38 308 TYR B C 1
ATOM 5602 O O . TYR B 1 308 ? 3.801 -13.914 7.875 1 94.38 308 TYR B O 1
ATOM 5610 N N . LEU B 1 309 ? 6.016 -13.82 8.203 1 93.5 309 LEU B N 1
ATOM 5611 C CA . LEU B 1 309 ? 6.117 -15.266 8.328 1 93.5 309 LEU B CA 1
ATOM 5612 C C . LEU B 1 309 ? 5.188 -15.781 9.422 1 93.5 309 LEU B C 1
ATOM 5614 O O . LEU B 1 309 ? 4.465 -16.766 9.211 1 93.5 309 LEU B O 1
ATOM 5618 N N . LYS B 1 310 ? 5.18 -15.109 10.492 1 91 310 LYS B N 1
ATOM 5619 C CA . LYS B 1 310 ? 4.309 -15.477 11.602 1 91 310 LYS B CA 1
ATOM 5620 C C . LYS B 1 310 ? 2.838 -15.344 11.211 1 91 310 LYS B C 1
ATOM 5622 O O . LYS B 1 310 ? 2.043 -16.25 11.453 1 91 310 LYS B O 1
ATOM 5627 N N . SER B 1 311 ? 2.506 -14.242 10.625 1 90.25 311 SER B N 1
ATOM 5628 C CA . SER B 1 311 ? 1.124 -13.969 10.242 1 90.25 311 SER B CA 1
ATOM 5629 C C . SER B 1 311 ? 0.639 -14.953 9.188 1 90.25 311 SER B C 1
ATOM 5631 O O . SER B 1 311 ? -0.505 -15.414 9.234 1 90.25 311 SER B O 1
ATOM 5633 N N . LEU B 1 312 ? 1.51 -15.242 8.203 1 91.19 312 LEU B N 1
ATOM 5634 C CA . LEU B 1 312 ? 1.155 -16.172 7.133 1 91.19 312 LEU B CA 1
ATOM 5635 C C . LEU B 1 312 ? 0.854 -17.562 7.695 1 91.19 312 LEU B C 1
ATOM 5637 O O . LEU B 1 312 ? -0.076 -18.219 7.238 1 91.19 312 LEU B O 1
ATOM 5641 N N . GLN B 1 313 ? 1.57 -17.953 8.664 1 86.5 313 GLN B N 1
ATOM 5642 C CA . GLN B 1 313 ? 1.385 -19.25 9.281 1 86.5 313 GLN B CA 1
ATOM 5643 C C . GLN B 1 313 ? 0.168 -19.266 10.203 1 86.5 313 GLN B C 1
ATOM 5645 O O . GLN B 1 313 ? -0.707 -20.125 10.086 1 86.5 313 GLN B O 1
ATOM 5650 N N . LEU B 1 314 ? 0.035 -18.234 11.008 1 85.88 314 LEU B N 1
ATOM 5651 C CA . LEU B 1 314 ? -0.978 -18.234 12.055 1 85.88 314 LEU B CA 1
ATOM 5652 C C . LEU B 1 314 ? -2.33 -17.797 11.5 1 85.88 314 LEU B C 1
ATOM 5654 O O . LEU B 1 314 ? -3.363 -18.359 11.859 1 85.88 314 LEU B O 1
ATOM 5658 N N . ASP B 1 315 ? -2.256 -16.781 10.633 1 81.75 315 ASP B N 1
ATOM 5659 C CA . ASP B 1 315 ? -3.506 -16.172 10.203 1 81.75 315 ASP B CA 1
ATOM 5660 C C . ASP B 1 315 ? -4 -16.797 8.898 1 81.75 315 ASP B C 1
ATOM 5662 O O . ASP B 1 315 ? -5.207 -16.828 8.633 1 81.75 315 ASP B O 1
ATOM 5666 N N . HIS B 1 316 ? -3.057 -17.297 8.102 1 81.38 316 HIS B N 1
ATOM 5667 C CA . HIS B 1 316 ? -3.459 -17.75 6.77 1 81.38 316 HIS B CA 1
ATOM 5668 C C . HIS B 1 316 ? -3.215 -19.234 6.594 1 81.38 316 HIS B C 1
ATOM 5670 O O . HIS B 1 316 ? -3.549 -19.812 5.555 1 81.38 316 HIS B O 1
ATOM 5676 N N . GLY B 1 317 ? -2.562 -19.906 7.512 1 80.31 317 GLY B N 1
ATOM 5677 C CA . GLY B 1 317 ? -2.432 -21.344 7.551 1 80.31 317 GLY B CA 1
ATOM 5678 C C . GLY B 1 317 ? -1.361 -21.875 6.617 1 80.31 317 GLY B C 1
ATOM 5679 O O . GLY B 1 317 ? -1.387 -23.047 6.234 1 80.31 317 GLY B O 1
ATOM 5680 N N . LEU B 1 318 ? -0.507 -21.047 6.23 1 84.44 318 LEU B N 1
ATOM 5681 C CA . LEU B 1 318 ? 0.56 -21.5 5.344 1 84.44 318 LEU B CA 1
ATOM 5682 C C . LEU B 1 318 ? 1.636 -22.234 6.129 1 84.44 318 LEU B C 1
ATOM 5684 O O . LEU B 1 318 ? 1.956 -21.859 7.262 1 84.44 318 LEU B O 1
ATOM 5688 N N . THR B 1 319 ? 2.148 -23.312 5.52 1 83 319 THR B N 1
ATOM 5689 C CA . THR B 1 319 ? 3.234 -24.062 6.137 1 83 319 THR B CA 1
ATOM 5690 C C . THR B 1 319 ? 4.59 -23.469 5.758 1 83 319 THR B C 1
ATOM 5692 O O . THR B 1 319 ? 4.68 -22.672 4.824 1 83 319 THR B O 1
ATOM 5695 N N . GLY B 1 320 ? 5.57 -23.828 6.504 1 78.56 320 GLY B N 1
ATOM 5696 C CA . GLY B 1 320 ? 6.914 -23.312 6.262 1 78.56 320 GLY B CA 1
ATOM 5697 C C . GLY B 1 320 ? 7.418 -23.609 4.863 1 78.56 320 GLY B C 1
ATOM 5698 O O . GLY B 1 320 ? 8.117 -22.797 4.262 1 78.56 320 GLY B O 1
ATOM 5699 N N . GLY B 1 321 ? 7.023 -24.75 4.297 1 84.56 321 GLY B N 1
ATOM 5700 C CA . GLY B 1 321 ? 7.477 -25.141 2.969 1 84.56 321 GLY B CA 1
ATOM 5701 C C . GLY B 1 321 ? 6.859 -24.297 1.863 1 84.56 321 GLY B C 1
ATOM 5702 O O . GLY B 1 321 ? 7.387 -24.25 0.75 1 84.56 321 GLY B O 1
ATOM 5703 N N . GLN B 1 322 ? 5.816 -23.609 2.16 1 90.19 322 GLN B N 1
ATOM 5704 C CA . GLN B 1 322 ? 5.125 -22.812 1.159 1 90.19 322 GLN B CA 1
ATOM 5705 C C . GLN B 1 322 ? 5.68 -21.391 1.114 1 90.19 322 GLN B C 1
ATOM 5707 O O . GLN B 1 322 ? 5.395 -20.641 0.181 1 90.19 322 GLN B O 1
ATOM 5712 N N . VAL B 1 323 ? 6.457 -21.031 2.162 1 94.44 323 VAL B N 1
ATOM 5713 C CA . VAL B 1 323 ? 6.984 -19.672 2.242 1 94.44 323 VAL B CA 1
ATOM 5714 C C . VAL B 1 323 ? 8.484 -19.672 1.957 1 94.44 323 VAL B C 1
ATOM 5716 O O . VAL B 1 323 ? 9.227 -20.484 2.521 1 94.44 323 VAL B O 1
ATOM 5719 N N . ARG B 1 324 ? 8.906 -18.875 1.047 1 96 324 ARG B N 1
ATOM 5720 C CA . ARG B 1 324 ? 10.312 -18.703 0.71 1 96 324 ARG B CA 1
ATOM 5721 C C . ARG B 1 324 ? 10.734 -17.234 0.852 1 96 324 ARG B C 1
ATOM 5723 O O . ARG B 1 324 ? 9.93 -16.328 0.612 1 96 324 ARG B O 1
ATOM 5730 N N . LEU B 1 325 ? 11.992 -17.078 1.236 1 97.69 325 LEU B N 1
ATOM 5731 C CA . LEU B 1 325 ? 12.523 -15.727 1.422 1 97.69 325 LEU B CA 1
ATOM 5732 C C . LEU B 1 325 ? 13.477 -15.359 0.291 1 97.69 325 LEU B C 1
ATOM 5734 O O . LEU B 1 325 ? 14.344 -16.156 -0.081 1 97.69 325 LEU B O 1
ATOM 5738 N N . ILE B 1 326 ? 13.273 -14.242 -0.283 1 98.62 326 ILE B N 1
ATOM 5739 C CA . ILE B 1 326 ? 14.172 -13.711 -1.301 1 98.62 326 ILE B CA 1
ATOM 5740 C C . ILE B 1 326 ? 14.906 -12.492 -0.75 1 98.62 326 ILE B C 1
ATOM 5742 O O . ILE B 1 326 ? 14.281 -11.508 -0.34 1 98.62 326 ILE B O 1
ATOM 5746 N N . ILE B 1 327 ? 16.203 -12.531 -0.688 1 98.5 327 ILE B N 1
ATOM 5747 C CA . ILE B 1 327 ? 17.016 -11.375 -0.36 1 98.5 327 ILE B CA 1
ATOM 5748 C C . ILE B 1 327 ? 17.438 -10.656 -1.642 1 98.5 327 ILE B C 1
ATOM 5750 O O . ILE B 1 327 ? 18.438 -11.031 -2.273 1 98.5 327 ILE B O 1
ATOM 5754 N N . ASN B 1 328 ? 16.688 -9.633 -1.951 1 98.44 328 ASN B N 1
ATOM 5755 C CA . ASN B 1 328 ? 16.984 -8.82 -3.129 1 98.44 328 ASN B CA 1
ATOM 5756 C C . ASN B 1 328 ? 18.062 -7.781 -2.836 1 98.44 328 ASN B C 1
ATOM 5758 O O . ASN B 1 328 ? 18.312 -7.449 -1.676 1 98.44 328 ASN B O 1
ATOM 5762 N N . ARG B 1 329 ? 18.75 -7.359 -3.877 1 97.38 329 ARG B N 1
ATOM 5763 C CA . ARG B 1 329 ? 19.875 -6.418 -3.787 1 97.38 329 ARG B CA 1
ATOM 5764 C C . ARG B 1 329 ? 20.922 -6.902 -2.795 1 97.38 329 ARG B C 1
ATOM 5766 O O . ARG B 1 329 ? 21.422 -6.121 -1.989 1 97.38 329 ARG B O 1
ATOM 5773 N N . TYR B 1 330 ? 21.203 -8.148 -2.846 1 97.81 330 TYR B N 1
ATOM 5774 C CA . TYR B 1 330 ? 22.141 -8.773 -1.926 1 97.81 330 TYR B CA 1
ATOM 5775 C C . TYR B 1 330 ? 23.562 -8.281 -2.172 1 97.81 330 TYR B C 1
ATOM 5777 O O . TYR B 1 330 ? 24.016 -8.211 -3.318 1 97.81 330 TYR B O 1
ATOM 5785 N N . GLU B 1 331 ? 24.203 -7.926 -1.13 1 95.56 331 GLU B N 1
ATOM 5786 C CA . GLU B 1 331 ? 25.625 -7.574 -1.138 1 95.56 331 GLU B CA 1
ATOM 5787 C C . GLU B 1 331 ? 26.391 -8.328 -0.057 1 95.56 331 GLU B C 1
ATOM 5789 O O . GLU B 1 331 ? 25.875 -8.516 1.054 1 95.56 331 GLU B O 1
ATOM 5794 N N . LYS B 1 332 ? 27.578 -8.742 -0.375 1 92.88 332 LYS B N 1
ATOM 5795 C CA . LYS B 1 332 ? 28.391 -9.523 0.56 1 92.88 332 LYS B CA 1
ATOM 5796 C C . LYS B 1 332 ? 28.906 -8.648 1.695 1 92.88 332 LYS B C 1
ATOM 5798 O O . LYS B 1 332 ? 28.969 -9.086 2.848 1 92.88 332 LYS B O 1
ATOM 5803 N N . LYS B 1 333 ? 29.266 -7.395 1.36 1 88.94 333 LYS B N 1
ATOM 5804 C CA . LYS B 1 333 ? 29.891 -6.508 2.344 1 88.94 333 LYS B CA 1
ATOM 5805 C C . LYS B 1 333 ? 28.875 -5.488 2.865 1 88.94 333 LYS B C 1
ATOM 5807 O O . LYS B 1 333 ? 28.812 -4.355 2.377 1 88.94 333 LYS B O 1
ATOM 5812 N N . THR B 1 334 ? 28.047 -5.902 3.779 1 88.69 334 THR B N 1
ATOM 5813 C CA . THR B 1 334 ? 27.094 -5.023 4.43 1 88.69 334 THR B CA 1
ATOM 5814 C C . THR B 1 334 ? 27.062 -5.262 5.938 1 88.69 334 THR B C 1
ATOM 5816 O O . THR B 1 334 ? 27.656 -6.227 6.426 1 88.69 334 THR B O 1
ATOM 5819 N N . SER B 1 335 ? 26.516 -4.363 6.625 1 89.06 335 SER B N 1
ATOM 5820 C CA . SER B 1 335 ? 26.438 -4.461 8.078 1 89.06 335 SER B CA 1
ATOM 5821 C C . SER B 1 335 ? 25.562 -5.629 8.516 1 89.06 335 SER B C 1
ATOM 5823 O O . SER B 1 335 ? 25.859 -6.301 9.508 1 89.06 335 SER B O 1
ATOM 5825 N N . ILE B 1 336 ? 24.516 -5.871 7.77 1 93.69 336 ILE B N 1
ATOM 5826 C CA . ILE B 1 336 ? 23.641 -7.016 8.016 1 93.69 336 ILE B CA 1
ATOM 5827 C C . ILE B 1 336 ? 24.016 -8.148 7.059 1 93.69 336 ILE B C 1
ATOM 5829 O O . ILE B 1 336 ? 23.688 -8.094 5.867 1 93.69 336 ILE B O 1
ATOM 5833 N N . THR B 1 337 ? 24.562 -9.203 7.598 1 94.5 337 THR B N 1
ATOM 5834 C CA . THR B 1 337 ? 25.109 -10.281 6.781 1 94.5 337 THR B CA 1
ATOM 5835 C C . THR B 1 337 ? 24.078 -11.375 6.562 1 94.5 337 THR B C 1
ATOM 5837 O O . THR B 1 337 ? 23.031 -11.383 7.211 1 94.5 337 THR B O 1
ATOM 5840 N N . ILE B 1 338 ? 24.406 -12.219 5.652 1 94.75 338 ILE B N 1
ATOM 5841 C CA . ILE B 1 338 ? 23.531 -13.352 5.371 1 94.75 338 ILE B CA 1
ATOM 5842 C C . ILE B 1 338 ? 23.422 -14.234 6.617 1 94.75 338 ILE B C 1
ATOM 5844 O O . ILE B 1 338 ? 22.359 -14.805 6.879 1 94.75 338 ILE B O 1
ATOM 5848 N N . LYS B 1 339 ? 24.453 -14.359 7.391 1 94.19 339 LYS B N 1
ATOM 5849 C CA . LYS B 1 339 ? 24.422 -15.141 8.617 1 94.19 339 LYS B CA 1
ATOM 5850 C C . LYS B 1 339 ? 23.422 -14.57 9.617 1 94.19 339 LYS B C 1
ATOM 5852 O O . LYS B 1 339 ? 22.719 -15.32 10.289 1 94.19 339 LYS B O 1
ATOM 5857 N N . ASP B 1 340 ? 23.422 -13.242 9.688 1 95.12 340 ASP B N 1
ATOM 5858 C CA . ASP B 1 340 ? 22.453 -12.578 10.547 1 95.12 340 ASP B CA 1
ATOM 5859 C C . ASP B 1 340 ? 21.031 -12.93 10.133 1 95.12 340 ASP B C 1
ATOM 5861 O O . ASP B 1 340 ? 20.172 -13.172 10.977 1 95.12 340 ASP B O 1
ATOM 5865 N N . ILE B 1 341 ? 20.797 -12.961 8.844 1 96.62 341 ILE B N 1
ATOM 5866 C CA . ILE B 1 341 ? 19.469 -13.227 8.312 1 96.62 341 ILE B CA 1
ATOM 5867 C C . ILE B 1 341 ? 19.094 -14.688 8.547 1 96.62 341 ILE B C 1
ATOM 5869 O O . ILE B 1 341 ? 17.969 -14.992 8.938 1 96.62 341 ILE B O 1
ATOM 5873 N N . GLU B 1 342 ? 20.031 -15.594 8.336 1 95 342 GLU B N 1
ATOM 5874 C CA . GLU B 1 342 ? 19.812 -17.016 8.578 1 95 342 GLU B CA 1
ATOM 5875 C C . GLU B 1 342 ? 19.438 -17.281 10.039 1 95 342 GLU B C 1
ATOM 5877 O O . GLU B 1 342 ? 18.625 -18.156 10.336 1 95 342 GLU B O 1
ATOM 5882 N N . GLN B 1 343 ? 20.031 -16.547 10.914 1 94.75 343 GLN B N 1
ATOM 5883 C CA . GLN B 1 343 ? 19.734 -16.688 12.336 1 94.75 343 GLN B CA 1
ATOM 5884 C C . GLN B 1 343 ? 18.312 -16.219 12.656 1 94.75 343 GLN B C 1
ATOM 5886 O O . GLN B 1 343 ? 17.656 -16.781 13.531 1 94.75 343 GLN B O 1
ATOM 5891 N N . ALA B 1 344 ? 17.922 -15.188 11.922 1 94.31 344 ALA B N 1
ATOM 5892 C CA . ALA B 1 344 ? 16.578 -14.664 12.117 1 94.31 344 ALA B CA 1
ATOM 5893 C C . ALA B 1 344 ? 15.523 -15.609 11.555 1 94.31 344 ALA B C 1
ATOM 5895 O O . ALA B 1 344 ? 14.367 -15.609 12 1 94.31 344 ALA B O 1
ATOM 5896 N N . PHE B 1 345 ? 15.992 -16.453 10.578 1 94.69 345 PHE B N 1
ATOM 5897 C CA . PHE B 1 345 ? 15.078 -17.391 9.914 1 94.69 345 PHE B CA 1
ATOM 5898 C C . PHE B 1 345 ? 15.688 -18.781 9.836 1 94.69 345 PHE B C 1
ATOM 5900 O O . PHE B 1 345 ? 15.945 -19.281 8.742 1 94.69 345 PHE B O 1
ATOM 5907 N N . PRO B 1 346 ? 15.891 -19.516 10.82 1 87.62 346 PRO B N 1
ATOM 5908 C CA . PRO B 1 346 ? 16.656 -20.766 10.844 1 87.62 346 PRO B CA 1
ATOM 5909 C C . PRO B 1 346 ? 16.047 -21.844 9.961 1 87.62 346 PRO B C 1
ATOM 5911 O O . PRO B 1 346 ? 16.781 -22.688 9.422 1 87.62 346 PRO B O 1
ATOM 5914 N N . ASN B 1 347 ? 14.836 -21.922 9.648 1 85.06 347 ASN B N 1
ATOM 5915 C CA . ASN B 1 347 ? 14.234 -23.016 8.906 1 85.06 347 ASN B CA 1
ATOM 5916 C C . ASN B 1 347 ? 13.664 -22.547 7.574 1 85.06 347 ASN B C 1
ATOM 5918 O O . ASN B 1 347 ? 12.766 -23.203 7.016 1 85.06 347 ASN B O 1
ATOM 5922 N N . GLN B 1 348 ? 14.289 -21.453 7.109 1 87.19 348 GLN B N 1
ATOM 5923 C CA . GLN B 1 348 ? 13.734 -20.938 5.863 1 87.19 348 GLN B CA 1
ATOM 5924 C C . GLN B 1 348 ? 14.773 -20.953 4.746 1 87.19 348 GLN B C 1
ATOM 5926 O O . GLN B 1 348 ? 15.945 -20.672 4.984 1 87.19 348 GLN B O 1
ATOM 5931 N N . ASP B 1 349 ? 14.312 -21.328 3.547 1 86.31 349 ASP B N 1
ATOM 5932 C CA . ASP B 1 349 ? 15.141 -21.234 2.352 1 86.31 349 ASP B CA 1
ATOM 5933 C C . ASP B 1 349 ? 15.32 -19.781 1.927 1 86.31 349 ASP B C 1
ATOM 5935 O O . ASP B 1 349 ? 14.367 -19 1.926 1 86.31 349 ASP B O 1
ATOM 5939 N N . LEU B 1 350 ? 16.609 -19.5 1.66 1 94.62 350 LEU B N 1
ATOM 5940 C CA . LEU B 1 350 ? 16.922 -18.141 1.221 1 94.62 350 LEU B CA 1
ATOM 5941 C C . LEU B 1 350 ? 17.344 -18.125 -0.243 1 94.62 350 LEU B C 1
ATOM 5943 O O . LEU B 1 350 ? 18.203 -18.922 -0.653 1 94.62 350 LEU B O 1
ATOM 5947 N N . LEU B 1 351 ? 16.688 -17.391 -1.016 1 97.38 351 LEU B N 1
ATOM 5948 C CA . LEU B 1 351 ? 17.078 -17.109 -2.391 1 97.38 351 LEU B CA 1
ATOM 5949 C C . LEU B 1 351 ? 17.734 -15.742 -2.498 1 97.38 351 LEU B C 1
ATOM 5951 O O . LEU B 1 351 ? 17.219 -14.758 -1.973 1 97.38 351 LEU B O 1
ATOM 5955 N N . LEU B 1 352 ? 18.891 -15.672 -3.131 1 97.94 352 LEU B N 1
ATOM 5956 C CA . LEU B 1 352 ? 19.641 -14.422 -3.201 1 97.94 352 LEU B CA 1
ATOM 5957 C C . LEU B 1 352 ? 19.562 -13.82 -4.602 1 97.94 352 LEU B C 1
ATOM 5959 O O . LEU B 1 352 ? 19.719 -14.531 -5.594 1 97.94 352 LEU B O 1
ATOM 5963 N N . VAL B 1 353 ? 19.266 -12.578 -4.68 1 98.62 353 VAL B N 1
ATOM 5964 C CA . VAL B 1 353 ? 19.359 -11.805 -5.914 1 98.62 353 VAL B CA 1
ATOM 5965 C C . VAL B 1 353 ? 20.422 -10.719 -5.754 1 98.62 353 VAL B C 1
ATOM 5967 O O . VAL B 1 353 ? 20.203 -9.727 -5.055 1 98.62 353 VAL B O 1
ATOM 5970 N N . PRO B 1 354 ? 21.516 -10.883 -6.418 1 98.19 354 PRO B N 1
ATOM 5971 C CA . PRO B 1 354 ? 22.609 -9.93 -6.23 1 98.19 354 PRO B CA 1
ATOM 5972 C C . PRO B 1 354 ? 22.234 -8.508 -6.656 1 98.19 354 PRO B C 1
ATOM 5974 O O . PRO B 1 354 ? 21.5 -8.328 -7.621 1 98.19 354 PRO B O 1
ATOM 5977 N N . ASN B 1 355 ? 22.828 -7.586 -5.973 1 96.44 355 ASN B N 1
ATOM 5978 C CA . ASN B 1 355 ? 22.609 -6.18 -6.297 1 96.44 355 ASN B CA 1
ATOM 5979 C C . ASN B 1 355 ? 23.266 -5.801 -7.625 1 96.44 355 ASN B C 1
ATOM 5981 O O . ASN B 1 355 ? 24.406 -6.191 -7.898 1 96.44 355 ASN B O 1
ATOM 5985 N N . ASN B 1 356 ? 22.609 -5.238 -8.406 1 95.56 356 ASN B N 1
ATOM 5986 C CA . ASN B 1 356 ? 23.062 -4.531 -9.602 1 95.56 356 ASN B CA 1
ATOM 5987 C C . ASN B 1 356 ? 22.109 -3.4 -9.977 1 95.56 356 ASN B C 1
ATOM 5989 O O . ASN B 1 356 ? 21.297 -3.541 -10.891 1 95.56 356 ASN B O 1
ATOM 5993 N N . PHE B 1 357 ? 22.25 -2.355 -9.273 1 91.06 357 PHE B N 1
ATOM 5994 C CA . PHE B 1 357 ? 21.328 -1.229 -9.359 1 91.06 357 PHE B CA 1
ATOM 5995 C C . PHE B 1 357 ? 21.312 -0.641 -10.766 1 91.06 357 PHE B C 1
ATOM 5997 O O . PHE B 1 357 ? 20.266 -0.299 -11.297 1 91.06 357 PHE B O 1
ATOM 6004 N N . SER B 1 358 ? 22.469 -0.547 -11.312 1 91.12 358 SER B N 1
ATOM 6005 C CA . SER B 1 358 ? 22.594 0.075 -12.625 1 91.12 358 SER B CA 1
ATOM 6006 C C . SER B 1 358 ? 21.812 -0.692 -13.688 1 91.12 358 SER B C 1
ATOM 6008 O O . SER B 1 358 ? 21.031 -0.101 -14.438 1 91.12 358 SER B O 1
ATOM 6010 N N . ILE B 1 359 ? 21.953 -2 -13.734 1 93.88 359 ILE B N 1
ATOM 6011 C CA . ILE B 1 359 ? 21.266 -2.826 -14.719 1 93.88 359 ILE B CA 1
ATOM 6012 C C . ILE B 1 359 ? 19.766 -2.801 -14.445 1 93.88 359 ILE B C 1
ATOM 6014 O O . ILE B 1 359 ? 18.953 -2.697 -15.375 1 93.88 359 ILE B O 1
ATOM 6018 N N . ALA B 1 360 ? 19.359 -2.871 -13.188 1 94.44 360 ALA B N 1
ATOM 6019 C CA . ALA B 1 360 ? 17.938 -2.857 -12.82 1 94.44 360 ALA B CA 1
ATOM 6020 C C . ALA B 1 360 ? 17.281 -1.555 -13.25 1 94.44 360 ALA B C 1
ATOM 6022 O O . ALA B 1 360 ? 16.172 -1.567 -13.812 1 94.44 360 ALA B O 1
ATOM 6023 N N . MET B 1 361 ? 17.953 -0.45 -12.992 1 92.31 361 MET B N 1
ATOM 6024 C CA . MET B 1 361 ? 17.422 0.864 -13.328 1 92.31 361 MET B CA 1
ATOM 6025 C C . MET B 1 361 ? 17.359 1.054 -14.844 1 92.31 361 MET B C 1
ATOM 6027 O O . MET B 1 361 ? 16.375 1.569 -15.367 1 92.31 361 MET B O 1
ATOM 6031 N N . GLU B 1 362 ? 18.422 0.626 -15.492 1 93.31 362 GLU B N 1
ATOM 6032 C CA . GLU B 1 362 ? 18.453 0.725 -16.953 1 93.31 362 GLU B CA 1
ATOM 6033 C C . GLU B 1 362 ? 17.312 -0.063 -17.578 1 93.31 362 GLU B C 1
ATOM 6035 O O . GLU B 1 362 ? 16.594 0.453 -18.438 1 93.31 362 GLU B O 1
ATOM 6040 N N . CYS B 1 363 ? 17.141 -1.263 -17.141 1 94.94 363 CYS B N 1
ATOM 6041 C CA . CYS B 1 363 ? 16.094 -2.129 -17.672 1 94.94 363 CYS B CA 1
ATOM 6042 C C . CYS B 1 363 ? 14.719 -1.554 -17.375 1 94.94 363 CYS B C 1
ATOM 6044 O O . CYS B 1 363 ? 13.844 -1.544 -18.25 1 94.94 363 CYS B O 1
ATOM 6046 N N . SER B 1 364 ? 14.508 -1.091 -16.172 1 94.12 364 SER B N 1
ATOM 6047 C CA . SER B 1 364 ? 13.234 -0.493 -15.805 1 94.12 364 SER B CA 1
ATOM 6048 C C . SER B 1 364 ? 12.938 0.749 -16.641 1 94.12 364 SER B C 1
ATOM 6050 O O . SER B 1 364 ? 11.82 0.92 -17.125 1 94.12 364 SER B O 1
ATOM 6052 N N . ASN B 1 365 ? 13.945 1.604 -16.844 1 93.38 365 ASN B N 1
ATOM 6053 C CA . ASN B 1 365 ? 13.766 2.85 -17.594 1 93.38 365 ASN B CA 1
ATOM 6054 C C . ASN B 1 365 ? 13.484 2.588 -19.062 1 93.38 365 ASN B C 1
ATOM 6056 O O . ASN B 1 365 ? 12.75 3.344 -19.703 1 93.38 365 ASN B O 1
ATOM 6060 N N . LEU B 1 366 ? 14.039 1.484 -19.547 1 93.62 366 LEU B N 1
ATOM 6061 C CA . LEU B 1 366 ? 13.883 1.147 -20.953 1 93.62 366 LEU B CA 1
ATOM 6062 C C . LEU B 1 366 ? 12.625 0.321 -21.188 1 93.62 366 LEU B C 1
ATOM 6064 O O . LEU B 1 366 ? 12.188 0.142 -22.328 1 93.62 366 LEU B O 1
ATOM 6068 N N . GLY B 1 367 ? 12.094 -0.198 -20.125 1 94.62 367 GLY B N 1
ATOM 6069 C CA . GLY B 1 367 ? 10.938 -1.078 -20.25 1 94.62 367 GLY B CA 1
ATOM 6070 C C . GLY B 1 367 ? 11.297 -2.447 -20.797 1 94.62 367 GLY B C 1
ATOM 6071 O O . GLY B 1 367 ? 10.562 -2.998 -21.625 1 94.62 367 GLY B O 1
ATOM 6072 N N . LYS B 1 368 ? 12.438 -2.922 -20.438 1 95.44 368 LYS B N 1
ATOM 6073 C CA . LYS B 1 368 ? 12.906 -4.238 -20.859 1 95.44 368 LYS B CA 1
ATOM 6074 C C . LYS B 1 368 ? 13.297 -5.098 -19.656 1 95.44 368 LYS B C 1
ATOM 6076 O O . LYS B 1 368 ? 14.219 -4.758 -18.922 1 95.44 368 LYS B O 1
ATOM 6081 N N . PRO B 1 369 ? 12.625 -6.215 -19.531 1 96.88 369 PRO B N 1
ATOM 6082 C CA . PRO B 1 369 ? 12.938 -7.07 -18.391 1 96.88 369 PRO B CA 1
ATOM 6083 C C . PRO B 1 369 ? 14.414 -7.477 -18.344 1 96.88 369 PRO B C 1
ATOM 6085 O O . PRO B 1 369 ? 15.023 -7.715 -19.375 1 96.88 369 PRO B O 1
ATOM 6088 N N . ILE B 1 370 ? 14.961 -7.652 -17.188 1 98 370 ILE B N 1
ATOM 6089 C CA . ILE B 1 370 ? 16.375 -7.961 -16.938 1 98 370 ILE B CA 1
ATOM 6090 C C . ILE B 1 370 ? 16.719 -9.297 -17.594 1 98 370 ILE B C 1
ATOM 6092 O O . ILE B 1 370 ? 17.781 -9.422 -18.219 1 98 370 ILE B O 1
ATOM 6096 N N . VAL B 1 371 ? 15.836 -10.258 -17.547 1 97.56 371 VAL B N 1
ATOM 6097 C CA . VAL B 1 371 ? 16.109 -11.617 -18 1 97.56 371 VAL B CA 1
ATOM 6098 C C . VAL B 1 371 ? 16.188 -11.633 -19.531 1 97.56 371 VAL B C 1
ATOM 6100 O O . VAL B 1 371 ? 16.656 -12.602 -20.125 1 97.56 371 VAL B O 1
ATOM 6103 N N . GLN B 1 372 ? 15.734 -10.594 -20.156 1 95.12 372 GLN B N 1
ATOM 6104 C CA . GLN B 1 372 ? 15.781 -10.508 -21.609 1 95.12 372 GLN B CA 1
ATOM 6105 C C . GLN B 1 372 ? 16.969 -9.672 -22.062 1 95.12 372 GLN B C 1
ATOM 6107 O O . GLN B 1 372 ? 17.172 -9.492 -23.266 1 95.12 372 GLN B O 1
ATOM 6112 N N . SER B 1 373 ? 17.688 -9.141 -21.109 1 91.69 373 SER B N 1
ATOM 6113 C CA . SER B 1 373 ? 18.859 -8.359 -21.469 1 91.69 373 SER B CA 1
ATOM 6114 C C . SER B 1 373 ? 19.906 -9.211 -22.188 1 91.69 373 SER B C 1
ATOM 6116 O O . SER B 1 373 ? 20.031 -10.406 -21.906 1 91.69 373 SER B O 1
ATOM 6118 N N . LYS B 1 374 ? 20.641 -8.594 -23.062 1 86.94 374 LYS B N 1
ATOM 6119 C CA . LYS B 1 374 ? 21.688 -9.305 -23.812 1 86.94 374 LYS B CA 1
ATOM 6120 C C . LYS B 1 374 ? 22.891 -9.594 -22.938 1 86.94 374 LYS B C 1
ATOM 6122 O O . LYS B 1 374 ? 23.547 -10.625 -23.094 1 86.94 374 LYS B O 1
ATOM 6127 N N . LYS B 1 375 ? 23.109 -8.734 -22.047 1 89.25 375 LYS B N 1
ATOM 6128 C CA . LYS B 1 375 ? 24.266 -8.867 -21.172 1 89.25 375 LYS B CA 1
ATOM 6129 C C . LYS B 1 375 ? 24 -9.883 -20.062 1 89.25 375 LYS B C 1
ATOM 6131 O O . LYS B 1 375 ? 22.953 -9.828 -19.406 1 89.25 375 LYS B O 1
ATOM 6136 N N . ASN B 1 376 ? 24.906 -10.836 -19.984 1 92.38 376 ASN B N 1
ATOM 6137 C CA . ASN B 1 376 ? 24.828 -11.75 -18.844 1 92.38 376 ASN B CA 1
ATOM 6138 C C . ASN B 1 376 ? 25.281 -11.078 -17.547 1 92.38 376 ASN B C 1
ATOM 6140 O O . ASN B 1 376 ? 26.234 -10.289 -17.562 1 92.38 376 ASN B O 1
ATOM 6144 N N . SER B 1 377 ? 24.547 -11.25 -16.547 1 95.81 377 SER B N 1
ATOM 6145 C CA . SER B 1 377 ? 24.844 -10.695 -15.234 1 95.81 377 SER B CA 1
ATOM 6146 C C . SER B 1 377 ? 24.391 -11.633 -14.117 1 95.81 377 SER B C 1
ATOM 6148 O O . SER B 1 377 ? 23.578 -12.531 -14.344 1 95.81 377 SER B O 1
ATOM 6150 N N . ALA B 1 378 ? 25.016 -11.453 -12.992 1 97 378 ALA B N 1
ATOM 6151 C CA . ALA B 1 378 ? 24.672 -12.281 -11.836 1 97 378 ALA B CA 1
ATOM 6152 C C . ALA B 1 378 ? 23.203 -12.102 -11.461 1 97 378 ALA B C 1
ATOM 6154 O O . ALA B 1 378 ? 22.531 -13.07 -11.07 1 97 378 ALA B O 1
ATOM 6155 N N . ILE B 1 379 ? 22.641 -10.898 -11.578 1 98 379 ILE B N 1
ATOM 6156 C CA . ILE B 1 379 ? 21.25 -10.641 -11.258 1 98 379 ILE B CA 1
ATOM 6157 C C . ILE B 1 379 ? 20.344 -11.375 -12.234 1 98 379 ILE B C 1
ATOM 6159 O O . ILE B 1 379 ? 19.344 -11.969 -11.836 1 98 379 ILE B O 1
ATOM 6163 N N . LYS B 1 380 ? 20.688 -11.391 -13.484 1 97.81 380 LYS B N 1
ATOM 6164 C CA . LYS B 1 380 ? 19.922 -12.102 -14.508 1 97.81 380 LYS B CA 1
ATOM 6165 C C . LYS B 1 380 ? 19.844 -13.594 -14.203 1 97.81 380 LYS B C 1
ATOM 6167 O O . LYS B 1 380 ? 18.766 -14.172 -14.195 1 97.81 380 LYS B O 1
ATOM 6172 N N . SER B 1 381 ? 21 -14.188 -13.938 1 97.62 381 SER B N 1
ATOM 6173 C CA . SER B 1 381 ? 21.078 -15.625 -13.664 1 97.62 381 SER B CA 1
ATOM 6174 C C . SER B 1 381 ? 20.266 -15.992 -12.43 1 97.62 381 SER B C 1
ATOM 6176 O O . SER B 1 381 ? 19.578 -17.016 -12.422 1 97.62 381 SER B O 1
ATOM 6178 N N . SER B 1 382 ? 20.344 -15.18 -11.438 1 97.81 382 SER B N 1
ATOM 6179 C CA . SER B 1 382 ? 19.625 -15.445 -10.195 1 97.81 382 SER B CA 1
ATOM 6180 C C . SER B 1 382 ? 18.109 -15.391 -10.414 1 97.81 382 SER B C 1
ATOM 6182 O O . SER B 1 382 ? 17.375 -16.203 -9.859 1 97.81 382 SER B O 1
ATOM 6184 N N . LEU B 1 383 ? 17.641 -14.453 -11.164 1 98.19 383 LEU B N 1
ATOM 6185 C CA . LEU B 1 383 ? 16.203 -14.312 -11.453 1 98.19 383 LEU B CA 1
ATOM 6186 C C . LEU B 1 383 ? 15.703 -15.508 -12.25 1 98.19 383 LEU B C 1
ATOM 6188 O O . LEU B 1 383 ? 14.602 -16 -12.008 1 98.19 383 LEU B O 1
ATOM 6192 N N . ILE B 1 384 ? 16.5 -15.984 -13.148 1 97.12 384 ILE B N 1
ATOM 6193 C CA . ILE B 1 384 ? 16.172 -17.188 -13.914 1 97.12 384 ILE B CA 1
ATOM 6194 C C . ILE B 1 384 ? 16.109 -18.391 -12.984 1 97.12 384 ILE B C 1
ATOM 6196 O O . ILE B 1 384 ? 15.188 -19.203 -13.094 1 97.12 384 ILE B O 1
ATOM 6200 N N . ASP B 1 385 ? 17.016 -18.484 -12.055 1 96.5 385 ASP B N 1
ATOM 6201 C CA . ASP B 1 385 ? 17.062 -19.594 -11.117 1 96.5 385 ASP B CA 1
ATOM 6202 C C . ASP B 1 385 ? 15.797 -19.641 -10.258 1 96.5 385 ASP B C 1
ATOM 6204 O O . ASP B 1 385 ? 15.328 -20.719 -9.883 1 96.5 385 ASP B O 1
ATOM 6208 N N . ILE B 1 386 ? 15.289 -18.5 -9.883 1 97.62 386 ILE B N 1
ATOM 6209 C CA . ILE B 1 386 ? 14.055 -18.453 -9.094 1 97.62 386 ILE B CA 1
ATOM 6210 C C . ILE B 1 386 ? 12.914 -19.078 -9.883 1 97.62 386 ILE B C 1
ATOM 6212 O O . ILE B 1 386 ? 12.086 -19.797 -9.312 1 97.62 386 ILE B O 1
ATOM 6216 N N . SER B 1 387 ? 12.836 -18.812 -11.203 1 97.5 387 SER B N 1
ATOM 6217 C CA . SER B 1 387 ? 11.789 -19.406 -12.031 1 97.5 387 SER B CA 1
ATOM 6218 C C . SER B 1 387 ? 11.898 -20.938 -12.047 1 97.5 387 SER B C 1
ATOM 6220 O O . SER B 1 387 ? 10.883 -21.625 -12.164 1 97.5 387 SER B O 1
ATOM 6222 N N . HIS B 1 388 ? 13.133 -21.516 -11.891 1 95.19 388 HIS B N 1
ATOM 6223 C CA . HIS B 1 388 ? 13.359 -22.953 -11.883 1 95.19 388 HIS B CA 1
ATOM 6224 C C . HIS B 1 388 ? 12.75 -23.594 -10.641 1 95.19 388 HIS B C 1
ATOM 6226 O O . HIS B 1 388 ? 12.461 -24.797 -10.641 1 95.19 388 HIS B O 1
ATOM 6232 N N . GLN B 1 389 ? 12.57 -22.75 -9.594 1 92.31 389 GLN B N 1
ATOM 6233 C CA . GLN B 1 389 ? 11.945 -23.266 -8.375 1 92.31 389 GLN B CA 1
ATOM 6234 C C . GLN B 1 389 ? 10.469 -23.562 -8.609 1 92.31 389 GLN B C 1
ATOM 6236 O O . GLN B 1 389 ? 9.883 -24.391 -7.898 1 92.31 389 GLN B O 1
ATOM 6241 N N . LEU B 1 390 ? 9.875 -22.969 -9.617 1 94.5 390 LEU B N 1
ATOM 6242 C CA . LEU B 1 390 ? 8.453 -23.125 -9.898 1 94.5 390 LEU B CA 1
ATOM 6243 C C . LEU B 1 390 ? 8.234 -24.281 -10.875 1 94.5 390 LEU B C 1
ATOM 6245 O O . LEU B 1 390 ? 7.273 -25.047 -10.734 1 94.5 390 LEU B O 1
ATOM 6249 N N . GLU B 1 391 ? 9.078 -24.359 -11.836 1 91.88 391 GLU B N 1
ATOM 6250 C CA . GLU B 1 391 ? 9.086 -25.453 -12.812 1 91.88 391 GLU B CA 1
ATOM 6251 C C . GLU B 1 391 ? 10.484 -25.672 -13.383 1 91.88 391 GLU B C 1
ATOM 6253 O O . GLU B 1 391 ? 11.148 -24.719 -13.789 1 91.88 391 GLU B O 1
ATOM 6258 N N . GLU B 1 392 ? 10.906 -26.844 -13.344 1 89.31 392 GLU B N 1
ATOM 6259 C CA . GLU B 1 392 ? 12.219 -27.172 -13.891 1 89.31 392 GLU B CA 1
ATOM 6260 C C . GLU B 1 392 ? 12.164 -27.25 -15.414 1 89.31 392 GLU B C 1
ATOM 6262 O O . GLU B 1 392 ? 11.25 -27.859 -15.977 1 89.31 392 GLU B O 1
ATOM 6267 N N . PRO B 1 393 ? 13.18 -26.625 -15.969 1 87.25 393 PRO B N 1
ATOM 6268 C CA . PRO B 1 393 ? 13.227 -26.766 -17.422 1 87.25 393 PRO B CA 1
ATOM 6269 C C . PRO B 1 393 ? 13.453 -28.203 -17.875 1 87.25 393 PRO B C 1
ATOM 6271 O O . PRO B 1 393 ? 14.07 -28.984 -17.156 1 87.25 393 PRO B O 1
ATOM 6274 N N . ALA B 1 394 ? 12.906 -28.578 -19 1 70.12 394 ALA B N 1
ATOM 6275 C CA . ALA B 1 394 ? 13 -29.938 -19.516 1 70.12 394 ALA B CA 1
ATOM 6276 C C . ALA B 1 394 ? 14.453 -30.375 -19.656 1 70.12 394 ALA B C 1
ATOM 6278 O O . ALA B 1 394 ? 14.797 -31.531 -19.359 1 70.12 394 ALA B O 1
ATOM 6279 N N . ASP B 1 395 ? 15.336 -29.516 -20.203 1 62.25 395 ASP B N 1
ATOM 6280 C CA . ASP B 1 395 ? 16.719 -29.906 -20.438 1 62.25 395 ASP B CA 1
ATOM 6281 C C . ASP B 1 395 ? 17.422 -30.219 -19.109 1 62.25 395 ASP B C 1
ATOM 6283 O O . ASP B 1 395 ? 18.297 -31.094 -19.062 1 62.25 395 ASP B O 1
ATOM 6287 N N . LYS B 1 396 ? 17.156 -29.641 -18.078 1 58.12 396 LYS B N 1
ATOM 6288 C CA . LYS B 1 396 ? 17.797 -29.906 -16.781 1 58.12 396 LYS B CA 1
ATOM 6289 C C . LYS B 1 396 ? 17.234 -31.156 -16.125 1 58.12 396 LYS B C 1
ATOM 6291 O O . LYS B 1 396 ? 17.906 -31.812 -15.336 1 58.12 396 LYS B O 1
ATOM 6296 N N . GLN B 1 397 ? 16.031 -31.438 -16.422 1 51.53 397 GLN B N 1
ATOM 6297 C CA . GLN B 1 397 ? 15.453 -32.688 -15.914 1 51.53 397 GLN B CA 1
ATOM 6298 C C . GLN B 1 397 ? 16.203 -33.906 -16.453 1 51.53 397 GLN B C 1
ATOM 6300 O O . GLN B 1 397 ? 16.406 -34.875 -15.742 1 51.53 397 GLN B O 1
ATOM 6305 N N . THR B 1 398 ? 16.641 -33.75 -17.656 1 47.75 398 THR B N 1
ATOM 6306 C CA . THR B 1 398 ? 17.344 -34.844 -18.281 1 47.75 398 THR B CA 1
ATOM 6307 C C . THR B 1 398 ? 18.734 -35 -17.672 1 47.75 398 THR B C 1
ATOM 6309 O O . THR B 1 398 ? 19.203 -36.125 -17.484 1 47.75 398 THR B O 1
ATOM 6312 N N . GLN B 1 399 ? 19.281 -33.906 -17.375 1 48.56 399 GLN B N 1
ATOM 6313 C CA . GLN B 1 399 ? 20.641 -34.062 -16.875 1 48.56 399 GLN B CA 1
ATOM 6314 C C . GLN B 1 399 ? 20.656 -34.656 -15.477 1 48.56 399 GLN B C 1
ATOM 6316 O O . GLN B 1 399 ? 21.562 -35.406 -15.133 1 48.56 399 GLN B O 1
ATOM 6321 N N . SER B 1 400 ? 19.688 -34.25 -14.703 1 48.34 400 SER B N 1
ATOM 6322 C CA . SER B 1 400 ? 19.656 -34.781 -13.352 1 48.34 400 SER B CA 1
ATOM 6323 C C . SER B 1 400 ? 19.359 -36.281 -13.367 1 48.34 400 SER B C 1
ATOM 6325 O O . SER B 1 400 ? 19.953 -37.062 -12.617 1 48.34 400 SER B O 1
ATOM 6327 N N . TRP B 1 401 ? 18.531 -36.656 -14.273 1 44.22 401 TRP B N 1
ATOM 6328 C CA . TRP B 1 401 ? 18.203 -38.062 -14.383 1 44.22 401 TRP B CA 1
ATOM 6329 C C . TRP B 1 401 ? 19.375 -38.875 -14.93 1 44.22 401 TRP B C 1
ATOM 6331 O O . TRP B 1 401 ? 19.641 -40 -14.508 1 44.22 401 TRP B O 1
ATOM 6341 N N . LEU B 1 402 ? 20.062 -38.281 -15.812 1 45.56 402 LEU B N 1
ATOM 6342 C CA . LEU B 1 402 ? 21.219 -39 -16.375 1 45.56 402 LEU B CA 1
ATOM 6343 C C . LEU B 1 402 ? 22.359 -39.062 -15.367 1 45.56 402 LEU B C 1
ATOM 6345 O O . LEU B 1 402 ? 23.031 -40.094 -15.281 1 45.56 402 LEU B O 1
ATOM 6349 N N . GLY B 1 403 ? 22.578 -38 -14.68 1 44.94 403 GLY B N 1
ATOM 6350 C CA . GLY B 1 403 ? 23.625 -38.094 -13.68 1 44.94 403 GLY B CA 1
ATOM 6351 C C . GLY B 1 403 ? 23.344 -39.125 -12.594 1 44.94 403 GLY B C 1
ATOM 6352 O O . GLY B 1 403 ? 24.266 -39.656 -11.992 1 44.94 403 GLY B O 1
ATOM 6353 N N . LYS B 1 404 ? 22.172 -39.219 -12.445 1 49.94 404 LYS B N 1
ATOM 6354 C CA . LYS B 1 404 ? 21.812 -40.219 -11.438 1 49.94 404 LYS B CA 1
ATOM 6355 C C . LYS B 1 404 ? 21.969 -41.656 -11.984 1 49.94 404 LYS B C 1
ATOM 6357 O O . LYS B 1 404 ? 22.172 -42.594 -11.219 1 49.94 404 LYS B O 1
ATOM 6362 N N . LEU B 1 405 ? 21.672 -41.719 -13.141 1 40.66 405 LEU B N 1
ATOM 6363 C CA . LEU B 1 405 ? 21.797 -43.031 -13.75 1 40.66 405 LEU B CA 1
ATOM 6364 C C . LEU B 1 405 ? 23.281 -43.406 -13.914 1 40.66 405 LEU B C 1
ATOM 6366 O O . LEU B 1 405 ? 23.625 -44.594 -13.898 1 40.66 405 LEU B O 1
ATOM 6370 N N . PHE B 1 406 ? 24.094 -42.375 -14.047 1 45.84 406 PHE B N 1
ATOM 6371 C CA . PHE B 1 406 ? 25.5 -42.719 -14.25 1 45.84 406 PHE B CA 1
ATOM 6372 C C . PHE B 1 406 ? 26.297 -42.562 -12.953 1 45.84 406 PHE B C 1
ATOM 6374 O O . PHE B 1 406 ? 27.516 -42.688 -12.938 1 45.84 406 PHE B O 1
ATOM 6381 N N . SER B 1 407 ? 25.562 -42.031 -11.945 1 38.66 407 SER B N 1
ATOM 6382 C CA . SER B 1 407 ? 26.297 -42.156 -10.695 1 38.66 407 SER B CA 1
ATOM 6383 C C . SER B 1 407 ? 26 -43.469 -10.008 1 38.66 407 SER B C 1
ATOM 6385 O O . SER B 1 407 ? 24.891 -44 -10.109 1 38.66 407 SER B O 1
#

Nearest PDB structures (foldseek):
  3ea0-assembly1_B  TM=8.850E-01  e=1.622E-13  Chlorobaculum tepidum TLS
  3ea0-assembly1_A  TM=8.894E-01  e=8.677E-13  Chlorobaculum tepidum TLS
  7ejw-assembly1_B  TM=7.962E-01  e=3.183E-08  Pseudomonas aeruginosa PAO1
  5wq0-assembly5_E  TM=7.831E-01  e=1.381E-03  Paenisporosarcina sp. TG-14
  5wq0-assembly4_D  TM=7.799E-01  e=3.195E-03  Paenisporosarcina sp. TG-14

Sequence (814 aa):
MLKPVELNKEIKTNSIHSLKTNITVWVIYETSEFKINMESELSKCVNINIEWLDLGKITVTSLGERRTPDVIYIEAGSSWAQKLSHIYSSEGNLQRNQTALVVFGDEHDTTSLKLALKLGASDYLHREVGFYELLPLLEDIANEKASSSEIGELSLFINTKGGSGATTVALNTAIALSEYSKGKVLLIDLGMQFSDAADYLNSKPKYSINDVIDAMNDLDDLSLDGLVYKHSSGVNYLCFSADNIKDNYDRATKVSALIPLLRQYYKHIIVDMSHGVEHVFQHIVAPASYVYLVMQQNVTSIKHAANYLKSLQLDHGLTGGQVRLIINRYEKKTSITIKDIEQAFPNQDLLLVPNNFSIAMECSNLGKPIVQSKKNSAIKSSLIDISHQLEEPADKQTQSWLGKLFSMLKPVELNKEIKTNSIHSLKTNITVWVIYETSEFKINMESELSKCVNINIEWLDLGKITVTSLGERRTPDVIYIEAGSSWAQKLSHIYSSEGNLQRNQTALVVFGDEHDTTSLKLALKLGASDYLHREVGFYELLPLLEDIANEKASSSEIGELSLFINTKGGSGATTVALNTAIALSEYSKGKVLLIDLGMQFSDAADYLNSKPKYSINDVIDAMNDLDDLSLDGLVYKHSSGVNYLCFSADNIKDNYDRATKVSALIPLLRQYYKHIIVDMSHGVEHVFQHIVAPASYVYLVMQQNVTSIKHAANYLKSLQLDHGLTGGQVRLIINRYEKKTSITIKDIEQAFPNQDLLLVPNNFSIAMECSNLGKPIVQSKKNSAIKSSLIDISHQLEEPADKQTQSWLGKLFS

Organism: NCBI:txid1219067

Foldseek 3Di:
DDDPPPPPPPVPPLQQAEALFAFEEEEEDADPVLVVLCVVQCRSYPRYHYHYHYQVPDDLVVCVVDDAGLEYEYEPDDCSLVSVVVNCVSDVVNVVHNYAYEYEYDPPPVVSVVSCVVVVHPYYYHSNDHNVVVVVVVRVSRVVCPVPQLFAAFEEQFELDAPLQSLQLLLLLQLLLQQFPPWAEEEEEEDLADGLLCLLQVHDFPAALQVCLVCVVVDDQVNVVVRWDAGPSRHTYHYHDNVCSVCSLVSLLCVLNNSNVVRNHTNYYGYRHSVGCDPSNVNNLLNHQAYEYRAEQDDSRLVSVLVVVVCSCPVRVDDQVRYAYEHEQDDCDDPRHPVNSCVSPVPHHYQYQHRDPPLSVVSSNVSHRSCPDPDDDSNNVSSSVVSCVVPNGPVVVVVVVVVVVVD/DDDPPPPPPPPPPLQQAEALFAFEEEEEEADPVLVVLCVVQCRSYDRYHYHYHYQVPDDLVVCVVDDAGLEYEYEPDDCSLVSVVVNCVSDVVNVVHNYAYEYEYDPPPVVSVVSCVVVVHPYYYHSNDHNVVVPVVVRVSRVVCVVPQLFAAFEEQFELDAPLQSLQLLLLLQLLLQQFPPWAGEEEEEDLADGLLCLLQVHDFPAALQVCLVCVVVDDQVNVVVRWDAGPSRHTYHYHDNVCSVCSLVSLLCVLNNSNVVRNHTNYYGYRHSVGCDPSNVNNLLNHQAYEYRAEQDDSRLVSVLVVVVCSCPVRNDDQVRYAYEHEQDDCDDPRHPVNSCVSPVPHHYQYQHRDPPLSVVSSNVSHRSCPDPDDDSNNVSSSVVSCVVPNGPVVVVVVVVVVVVD

InterPro domains:
  IPR025669 AAA domain [PF13614] (157-310)
  IPR027417 P-loop containing nucleoside triphosphate hydrolase [G3DSA:3.40.50.300] (155-391)
  IPR027417 P-loop containing nucleoside triphosphate hydrolase [SSF52540] (156-392)
  IPR050625 ParA/MinD ATPase [PTHR43384] (156-396)